Protein AF-0000000078010926 (afdb_homodimer)

Foldseek 3Di:
DPLPPPDQCQVVFDLVLVVVLLVCVVVVQQFFKFKKFKFFQAFPLLAFWWFWALVVVLLSNQLPHFQDDVNLVVNCVPDDVPRDPVSSVVSRVDGCLAKWKKAFFGLFIDGGQDGRIMIIGGPSNSSSCFSVSCVRTWQLRVLLRLLLLVDVVVDLQAAEEEEACVPFPDNVLSLSNQLSSVLSPHQEYCDVVNCVPAVGHHDDADDLVLLVVFQALVVLFQDQPPPVVPPPPVPDPPSPRNVQQWAAFPPHDDTDRLLVQLVVLLVVLCVVLVADPVQARRSNLSSQSNVCRVPVQEREFAQPSPHNSRYRLSSVRSNQVSSVVSVHHYDYYDYDDDDPQVVVCVNVVHDDRRYDYDHNCSSCVVSDNTSRMGMGIADTNRDGDWDDDPDPSPTHQHAAWWWKFFAAPVQATFEIEIEHPPDDDDDAQDKAWWFWDDDDRDIDIDHGNDMDTRMDIQDRSSDGDDDDRDRSVVSSVVSVVNVVRHDVQSRDSPNRDHGTYTYHPVSVVVSVVVVCVVCVVPPDPPPPDPDDPPDPPPDPPDDDPDDCPVCPDDDDDDDDD/DPLPPPDQCQVVFDLVLVVVLLVCVVVVQQFFKFKKFKFFLAFPLLAFWWFWALVVVLLSNQLPHFQDDVNLVVNCVPDDVPRDPVSSVVSRVDGCLAKWKKAFFGLFIDGGQDTRIMIIGGPSNSSSCFSVSCVRTWQLRVLLRLLLLVDVVVDLQAAEEEEACVPFPDNVLSLSNQLSSVLSPHQEYCDVVNCVPAVGHHDDADDLCLLVVFQALVVLFQPQPPPVVPPPPVPDPPSPRPVQQWAAQPPHDDTDRLLVQLVVLLVVLCVVLVADSVQARRSNLNSQSNVCRVPVQEREFAQPSPHNSRYRLSSVRSNQVSSVVSVHHYDYYDYDDDDPQVVCCVNVVHDDRRYDYDHNCSSCVVSDNTSRMGMGIADTNRDGDWDDDPDPSPTHQHAAWWWKFFAAPVQATFEIEIEHPPDDDDDAQDKAWWFWDDDDRDIDIDHGNDMDTRMDIQDRSSDGDDDDRDRSVVSSVVSVVNVVRHDVQSRDSPNRDHGTYTYHPVSVVVVVVVVCVVCVVPPDPPDPDPDDDPDPPPPCPDDPPDDCPVCPDDDDDDDDD

Solvent-accessible surface area (backbone atoms only — not comparable to full-atom values): 58410 Å² total; per-residue (Å²): 107,78,85,72,69,61,70,76,64,62,42,47,27,42,38,22,41,55,54,47,32,51,30,31,46,54,53,68,44,29,68,39,48,24,30,35,34,31,26,28,72,52,39,51,72,63,29,36,44,38,30,40,32,33,54,71,60,44,53,56,46,46,66,66,38,47,52,49,69,72,55,50,54,49,50,62,68,74,45,67,84,81,59,57,68,66,53,58,58,50,48,55,69,45,53,37,47,66,30,33,36,30,26,48,59,55,26,30,66,42,52,49,68,47,63,52,34,38,39,33,18,31,36,34,53,56,52,51,44,44,39,42,50,36,15,44,28,24,33,35,16,39,33,18,30,50,26,31,52,51,33,65,72,61,37,90,82,42,43,34,33,41,58,21,48,41,47,6,40,23,69,45,21,20,41,48,35,48,54,27,23,39,34,20,58,33,64,28,21,20,43,40,38,33,23,68,62,66,63,46,50,66,45,57,69,74,57,62,58,58,35,60,65,30,77,36,54,69,69,51,45,61,50,74,67,61,69,83,80,49,60,79,81,75,62,71,79,65,74,60,61,36,73,58,38,39,43,62,26,74,92,50,89,60,64,36,69,42,62,66,46,26,51,57,35,31,58,52,37,20,61,73,69,71,38,63,74,81,22,38,52,51,10,48,42,26,28,49,50,47,42,31,59,68,31,50,78,65,27,60,40,68,23,54,51,66,34,44,80,49,21,24,47,42,43,42,54,8,40,42,52,37,37,41,74,36,66,36,54,65,38,37,46,34,46,62,68,74,61,56,69,60,50,34,32,66,74,54,72,68,44,76,75,34,22,41,31,40,20,55,70,48,50,31,27,57,88,49,43,54,43,62,57,46,72,42,59,13,26,41,68,87,39,64,26,68,56,48,49,94,47,73,85,66,48,60,77,49,38,61,67,41,44,34,39,28,17,40,90,87,59,30,51,62,34,39,37,37,31,44,60,86,52,81,78,85,53,63,73,39,77,42,64,34,30,37,64,73,92,60,75,43,78,45,75,46,61,31,58,38,68,44,71,51,58,44,63,45,31,42,66,47,31,73,61,46,73,82,76,72,50,64,68,54,27,21,52,41,20,53,53,37,54,68,28,41,52,69,58,32,64,28,73,68,76,25,44,78,68,47,43,30,26,27,62,66,43,48,50,52,50,49,51,54,48,45,65,55,38,80,19,47,79,81,79,74,81,78,80,81,68,91,74,72,72,79,80,69,81,75,84,66,87,71,85,70,84,79,68,86,65,77,47,32,39,32,34,59,70,80,131,104,78,87,71,70,62,70,75,64,62,42,47,27,42,40,22,40,55,54,48,34,50,31,30,46,56,53,68,44,30,70,38,47,24,31,34,33,30,28,27,73,52,39,50,73,64,30,36,43,36,28,40,35,32,54,71,60,46,52,57,46,48,68,64,38,47,50,48,68,71,56,49,54,49,51,62,70,74,44,66,86,81,61,57,68,66,54,57,58,49,48,57,68,44,52,38,46,66,29,33,35,30,27,48,59,55,26,29,66,42,52,52,68,46,62,50,34,39,39,34,21,32,34,33,54,56,52,51,44,45,38,43,50,35,14,45,27,24,33,36,17,39,34,18,30,49,28,31,52,51,34,64,72,62,37,91,83,42,43,34,33,42,58,21,47,41,48,6,41,22,68,45,22,22,41,48,34,48,54,29,21,39,35,20,59,34,64,30,20,20,42,41,37,31,21,68,59,66,62,46,49,64,46,57,69,72,57,61,57,60,34,60,68,30,77,37,54,70,71,52,44,60,53,75,66,60,68,83,78,48,59,79,81,76,62,74,78,66,72,62,60,38,74,58,37,40,43,64,27,74,90,48,89,62,67,35,69,43,61,66,46,27,52,56,34,31,58,53,38,20,62,74,69,71,36,63,71,80,22,38,51,52,10,49,42,24,28,50,50,46,43,30,57,67,29,49,77,64,27,60,41,68,22,57,51,67,34,44,79,48,21,23,46,43,42,41,52,8,41,42,52,36,38,41,74,36,66,35,52,62,38,36,46,33,46,64,66,78,60,59,69,61,50,35,31,67,73,53,72,70,44,75,73,34,22,40,33,39,20,58,70,48,51,33,26,56,87,49,44,52,43,61,57,48,73,43,58,13,26,41,69,87,38,64,26,68,57,48,50,93,46,74,85,66,47,58,76,50,38,62,67,42,42,34,39,27,17,40,88,87,60,31,52,60,33,41,37,36,32,44,61,88,52,82,77,84,53,62,72,40,76,41,66,34,30,36,64,74,92,60,75,43,77,45,73,47,61,29,57,35,69,44,70,50,57,42,66,45,31,42,67,48,31,76,62,47,72,81,75,74,51,63,68,54,27,20,52,40,20,53,53,39,53,70,29,41,52,68,57,30,65,29,73,69,75,26,46,77,68,46,44,29,27,26,62,67,43,48,49,51,50,50,51,56,50,44,66,56,37,78,20,48,79,79,81,76,80,80,79,82,68,92,71,79,70,76,80,68,80,74,82,66,88,72,84,70,86,78,68,86,61,77,46,32,38,33,34,59,67,80,131

Organism: NCBI:txid55544

Nearest PDB structures (foldseek):
  4yub-assembly1_B  TM=8.612E-01  e=4.056E-52  Homo sapiens
  4yub-assembly1_A  TM=8.690E-01  e=8.404E-52  Homo sapiens
  4mzy-assembly1_A  TM=8.358E-01  e=1.459E-39  Enterococcus faecalis V583
  2i14-assembly1_E  TM=7.204E-01  e=2.400E-17  Pyrococcus furiosus
  7xgn-assembly1_B  TM=4.655E-01  e=1.080E-04  Streptomyces pyridomyceticus

Structure (mmCIF, N/CA/C/O backbone):
data_AF-0000000078010926-model_v1
#
loop_
_entity.id
_entity.type
_entity.pdbx_description
1 polymer 'Nicotinate phosphoribosyltransferase'
#
loop_
_atom_site.group_PDB
_atom_site.id
_atom_site.type_symbol
_atom_site.label_atom_id
_atom_site.label_alt_id
_atom_site.label_comp_id
_atom_site.label_asym_id
_atom_site.label_entity_id
_atom_site.label_seq_id
_atom_site.pdbx_PDB_ins_code
_atom_site.Cartn_x
_atom_site.Cartn_y
_atom_site.Cartn_z
_atom_site.occupancy
_atom_site.B_iso_or_equiv
_atom_site.auth_seq_id
_atom_site.auth_comp_id
_atom_site.auth_asym_id
_atom_site.auth_atom_id
_atom_site.pdbx_PDB_model_num
ATOM 1 N N . MET A 1 1 ? -13.664 10.781 -13.508 1 21.78 1 MET A N 1
ATOM 2 C CA . MET A 1 1 ? -12.344 10.43 -14 1 21.78 1 MET A CA 1
ATOM 3 C C . MET A 1 1 ? -12.438 9.438 -15.156 1 21.78 1 MET A C 1
ATOM 5 O O . MET A 1 1 ? -13.047 8.375 -15.016 1 21.78 1 MET A O 1
ATOM 9 N N . GLU A 1 2 ? -12.5 9.836 -16.297 1 25.89 2 GLU A N 1
ATOM 10 C CA . GLU A 1 2 ? -12.719 9.016 -17.484 1 25.89 2 GLU A CA 1
ATOM 11 C C . GLU A 1 2 ? -11.844 7.773 -17.469 1 25.89 2 GLU A C 1
ATOM 13 O O . GLU A 1 2 ? -10.68 7.832 -17.062 1 25.89 2 GLU A O 1
ATOM 18 N N . PRO A 1 3 ? -12.344 6.598 -17.469 1 32.88 3 PRO A N 1
ATOM 19 C CA . PRO A 1 3 ? -11.742 5.262 -17.484 1 32.88 3 PRO A CA 1
ATOM 20 C C . PRO A 1 3 ? -10.453 5.215 -18.312 1 32.88 3 PRO A C 1
ATOM 22 O O . PRO A 1 3 ? -9.742 4.203 -18.297 1 32.88 3 PRO A O 1
ATOM 25 N N . GLY A 1 4 ? -10.156 6.043 -19.297 1 31.2 4 GLY A N 1
ATOM 26 C CA . GLY A 1 4 ? -9.312 5.801 -20.453 1 31.2 4 GLY A CA 1
ATOM 27 C C . GLY A 1 4 ? -7.832 5.902 -20.141 1 31.2 4 GLY A C 1
ATOM 28 O O . GLY A 1 4 ? -7.004 5.332 -20.859 1 31.2 4 GLY A O 1
ATOM 29 N N . ARG A 1 5 ? -7.262 7.051 -19.609 1 35.97 5 ARG A N 1
ATOM 30 C CA . ARG A 1 5 ? -5.812 7.207 -19.688 1 35.97 5 ARG A CA 1
ATOM 31 C C . ARG A 1 5 ? -5.113 6.355 -18.641 1 35.97 5 ARG A C 1
ATOM 33 O O . ARG A 1 5 ? -4.07 6.742 -18.109 1 35.97 5 ARG A O 1
ATOM 40 N N . ARG A 1 6 ? -5.766 5.594 -17.875 1 43 6 ARG A N 1
ATOM 41 C CA . ARG A 1 6 ? -4.938 4.762 -17.016 1 43 6 ARG A CA 1
ATOM 42 C C . ARG A 1 6 ? -3.908 3.98 -17.828 1 43 6 ARG A C 1
ATOM 44 O O . ARG A 1 6 ? -4.258 3.293 -18.781 1 43 6 ARG A O 1
ATOM 51 N N . ASP A 1 7 ? -2.738 4.488 -17.719 1 55.94 7 ASP A N 1
ATOM 52 C CA . ASP A 1 7 ? -1.625 3.732 -18.281 1 55.94 7 ASP A CA 1
ATOM 53 C C . ASP A 1 7 ? -1.873 2.23 -18.172 1 55.94 7 ASP A C 1
ATOM 55 O O . ASP A 1 7 ? -2.539 1.765 -17.25 1 55.94 7 ASP A O 1
ATOM 59 N N . SER A 1 8 ? -1.838 1.6 -19.25 1 72.5 8 SER A N 1
ATOM 60 C CA . SER A 1 8 ? -2.119 0.183 -19.453 1 72.5 8 SER A CA 1
ATOM 61 C C . SER A 1 8 ? -1.523 -0.668 -18.344 1 72.5 8 SER A C 1
ATOM 63 O O . SER A 1 8 ? -0.361 -0.491 -17.969 1 72.5 8 SER A O 1
ATOM 65 N N . LEU A 1 9 ? -2.426 -1.208 -17.422 1 84.19 9 LEU A N 1
ATOM 66 C CA . LEU A 1 9 ? -2.023 -2.17 -16.391 1 84.19 9 LEU A CA 1
ATOM 67 C C . LEU A 1 9 ? -1.646 -3.506 -17.031 1 84.19 9 LEU A C 1
ATOM 69 O O . LEU A 1 9 ? -1.439 -4.496 -16.328 1 84.19 9 LEU A O 1
ATOM 73 N N . ALA A 1 10 ? -1.502 -3.471 -18.297 1 90.5 10 ALA A N 1
ATOM 74 C CA . ALA A 1 10 ? -1.324 -4.746 -18.984 1 90.5 10 ALA A CA 1
ATOM 75 C C . ALA A 1 10 ? -0.006 -5.406 -18.578 1 90.5 10 ALA A C 1
ATOM 77 O O . ALA A 1 10 ? 0.087 -6.633 -18.516 1 90.5 10 ALA A O 1
ATOM 78 N N . LEU A 1 11 ? 0.934 -4.551 -18.266 1 95.94 11 LEU A N 1
ATOM 79 C CA . LEU A 1 11 ? 2.238 -5.098 -17.906 1 95.94 11 LEU A CA 1
ATOM 80 C C . LEU A 1 11 ? 2.387 -5.211 -16.391 1 95.94 11 LEU A C 1
ATOM 82 O O . LEU A 1 11 ? 3.463 -5.547 -15.891 1 95.94 11 LEU A O 1
ATOM 86 N N . LEU A 1 12 ? 1.285 -4.836 -15.617 1 97.38 12 LEU A N 1
ATOM 87 C CA . LEU A 1 12 ? 1.294 -5.078 -14.18 1 97.38 12 LEU A CA 1
ATOM 88 C C . LEU A 1 12 ? 1.19 -6.57 -13.883 1 97.38 12 LEU A C 1
ATOM 90 O O . LEU A 1 12 ? 0.167 -7.039 -13.375 1 97.38 12 LEU A O 1
ATOM 94 N N . THR A 1 13 ? 2.209 -7.289 -14.203 1 97.56 13 THR A N 1
ATOM 95 C CA . THR A 1 13 ? 2.258 -8.742 -14.086 1 97.56 13 THR A CA 1
ATOM 96 C C . THR A 1 13 ? 3.682 -9.219 -13.812 1 97.56 13 THR A C 1
ATOM 98 O O . THR A 1 13 ? 4.613 -8.414 -13.781 1 97.56 13 THR A O 1
ATOM 101 N N . ASP A 1 14 ? 3.844 -10.453 -13.492 1 97.88 14 ASP A N 1
ATOM 102 C CA . ASP A 1 14 ? 5.16 -11.055 -13.305 1 97.88 14 ASP A CA 1
ATOM 103 C C . ASP A 1 14 ? 5.715 -11.586 -14.625 1 97.88 14 ASP A C 1
ATOM 105 O O . ASP A 1 14 ? 4.965 -12.109 -15.453 1 97.88 14 ASP A O 1
ATOM 109 N N . LEU A 1 15 ? 6.973 -11.516 -14.797 1 97.69 15 LEU A N 1
ATOM 110 C CA . LEU A 1 15 ? 7.594 -11.961 -16.047 1 97.69 15 LEU A CA 1
ATOM 111 C C . LEU A 1 15 ? 7.309 -13.438 -16.297 1 97.69 15 LEU A C 1
ATOM 113 O O . LEU A 1 15 ? 7.152 -13.859 -17.438 1 97.69 15 LEU A O 1
ATOM 117 N N . TYR A 1 16 ? 7.223 -14.227 -15.219 1 96.44 16 TYR A N 1
ATOM 118 C CA . TYR A 1 16 ? 7.004 -15.648 -15.422 1 96.44 16 TYR A CA 1
ATOM 119 C C . TYR A 1 16 ? 5.609 -15.914 -15.977 1 96.44 16 TYR A C 1
ATOM 121 O O . TYR A 1 16 ? 5.352 -16.984 -16.547 1 96.44 16 TYR A O 1
ATOM 129 N N . GLN A 1 17 ? 4.648 -14.992 -15.828 1 97.94 17 GLN A N 1
ATOM 130 C CA . GLN A 1 17 ? 3.365 -15.125 -16.516 1 97.94 17 GLN A CA 1
ATOM 131 C C . GLN A 1 17 ? 3.543 -15.086 -18.031 1 97.94 17 GLN A C 1
ATOM 133 O O . GLN A 1 17 ? 2.891 -15.836 -18.75 1 97.94 17 GLN A O 1
ATOM 138 N N . VAL A 1 18 ? 4.43 -14.258 -18.469 1 97.56 18 VAL A N 1
ATOM 139 C CA . VAL A 1 18 ? 4.672 -14.086 -19.891 1 97.56 18 VAL A CA 1
ATOM 140 C C . VAL A 1 18 ? 5.457 -15.289 -20.422 1 97.56 18 VAL A C 1
ATOM 142 O O . VAL A 1 18 ? 5.172 -15.781 -21.516 1 97.56 18 VAL A O 1
ATOM 145 N N . THR A 1 19 ? 6.449 -15.703 -19.703 1 96.88 19 THR A N 1
ATOM 146 C CA . THR A 1 19 ? 7.219 -16.859 -20.156 1 96.88 19 THR A CA 1
ATOM 147 C C . THR A 1 19 ? 6.344 -18.109 -20.203 1 96.88 19 THR A C 1
ATOM 149 O O . THR A 1 19 ? 6.461 -18.922 -21.125 1 96.88 19 THR A O 1
ATOM 152 N N . MET A 1 20 ? 5.488 -18.25 -19.219 1 97.44 20 MET A N 1
ATOM 153 C CA . MET A 1 20 ? 4.551 -19.375 -19.25 1 97.44 20 MET A CA 1
ATOM 154 C C . MET A 1 20 ? 3.602 -19.25 -20.438 1 97.44 20 MET A C 1
ATOM 156 O O . MET A 1 20 ? 3.271 -20.25 -21.078 1 97.44 20 MET A O 1
ATOM 160 N N . ALA A 1 21 ? 3.178 -18.047 -20.703 1 97.56 21 ALA A N 1
ATOM 161 C CA . ALA A 1 21 ? 2.34 -17.828 -21.875 1 97.56 21 ALA A CA 1
ATOM 162 C C . ALA A 1 21 ? 3.037 -18.312 -23.141 1 97.56 21 ALA A C 1
ATOM 164 O O . ALA A 1 21 ? 2.414 -18.953 -24 1 97.56 21 ALA A O 1
ATOM 165 N N . TYR A 1 22 ? 4.281 -17.984 -23.312 1 96.75 22 TYR A N 1
ATOM 166 C CA . TYR A 1 22 ? 5.051 -18.453 -24.453 1 96.75 22 TYR A CA 1
ATOM 167 C C . TYR A 1 22 ? 5.105 -19.984 -24.484 1 96.75 22 TYR A C 1
ATOM 169 O O . TYR A 1 22 ? 4.949 -20.594 -25.531 1 96.75 22 TYR A O 1
ATOM 177 N N . GLY A 1 23 ? 5.336 -20.578 -23.281 1 94.81 23 GLY A N 1
ATOM 178 C CA . GLY A 1 23 ? 5.336 -22.031 -23.188 1 94.81 23 GLY A CA 1
ATOM 179 C C . GLY A 1 23 ? 4.043 -22.656 -23.672 1 94.81 23 GLY A C 1
ATOM 180 O O . GLY A 1 23 ? 4.062 -23.609 -24.453 1 94.81 23 GLY A O 1
ATOM 181 N N . TYR A 1 24 ? 2.928 -22.109 -23.234 1 95.69 24 TYR A N 1
ATOM 182 C CA . TYR A 1 24 ? 1.626 -22.609 -23.672 1 95.69 24 TYR A CA 1
ATOM 183 C C . TYR A 1 24 ? 1.459 -22.453 -25.172 1 95.69 24 TYR A C 1
ATOM 185 O O . TYR A 1 24 ? 0.973 -23.375 -25.844 1 95.69 24 TYR A O 1
ATOM 193 N N . TRP A 1 25 ? 1.812 -21.312 -25.656 1 95.56 25 TRP A N 1
ATOM 194 C CA . TRP A 1 25 ? 1.668 -21 -27.078 1 95.56 25 TRP A CA 1
ATOM 195 C C . TRP A 1 25 ? 2.508 -21.953 -27.938 1 95.56 25 TRP A C 1
ATOM 197 O O . TRP A 1 25 ? 2.025 -22.5 -28.922 1 95.56 25 TRP A O 1
ATOM 207 N N . ARG A 1 26 ? 3.707 -22.125 -27.547 1 92.12 26 ARG A N 1
ATOM 208 C CA . ARG A 1 26 ? 4.621 -23 -28.281 1 92.12 26 ARG A CA 1
ATOM 209 C C . ARG A 1 26 ? 4.129 -24.438 -28.281 1 92.12 26 ARG A C 1
ATOM 211 O O . ARG A 1 26 ? 4.328 -25.172 -29.25 1 92.12 26 ARG A O 1
ATOM 218 N N . ALA A 1 27 ? 3.518 -24.828 -27.172 1 89.88 27 ALA A N 1
ATOM 219 C CA . ALA A 1 27 ? 3.002 -26.188 -27.047 1 89.88 27 ALA A CA 1
ATOM 220 C C . ALA A 1 27 ? 1.646 -26.328 -27.734 1 89.88 27 ALA A C 1
ATOM 222 O O . ALA A 1 27 ? 1.065 -27.422 -27.75 1 89.88 27 ALA A O 1
ATOM 223 N N . GLY A 1 28 ? 1.141 -25.25 -28.266 1 90.38 28 GLY A N 1
ATOM 224 C CA . GLY A 1 28 ? -0.152 -25.281 -28.938 1 90.38 28 GLY A CA 1
ATOM 225 C C . GLY A 1 28 ? -1.317 -25.391 -27.969 1 90.38 28 GLY A C 1
ATOM 226 O O . GLY A 1 28 ? -2.383 -25.891 -28.344 1 90.38 28 GLY A O 1
ATOM 227 N N . ARG A 1 29 ? -1.157 -25.031 -26.75 1 93.25 29 ARG A N 1
ATOM 228 C CA . ARG A 1 29 ? -2.172 -25.234 -25.719 1 93.25 29 ARG A CA 1
ATOM 229 C C . ARG A 1 29 ? -2.781 -23.906 -25.297 1 93.25 29 ARG A C 1
ATOM 231 O O . ARG A 1 29 ? -3.557 -23.859 -24.328 1 93.25 29 ARG A O 1
ATOM 238 N N . GLN A 1 30 ? -2.465 -22.812 -25.984 1 95.25 30 GLN A N 1
ATOM 239 C CA . GLN A 1 30 ? -2.793 -21.453 -25.531 1 95.25 30 GLN A CA 1
ATOM 240 C C . GLN A 1 30 ? -4.305 -21.25 -25.453 1 95.25 30 GLN A C 1
ATOM 242 O O . GLN A 1 30 ? -4.789 -20.469 -24.641 1 95.25 30 GLN A O 1
ATOM 247 N N . ARG A 1 31 ? -5.059 -22 -26.234 1 96.25 31 ARG A N 1
ATOM 248 C CA . ARG A 1 31 ? -6.488 -21.734 -26.312 1 96.25 31 ARG A CA 1
ATOM 249 C C . ARG A 1 31 ? -7.293 -22.781 -25.547 1 96.25 31 ARG A C 1
ATOM 251 O O . ARG A 1 31 ? -8.523 -22.781 -25.578 1 96.25 31 ARG A O 1
ATOM 258 N N . GLU A 1 32 ? -6.602 -23.719 -24.891 1 95.88 32 GLU A N 1
ATOM 259 C CA . GLU A 1 32 ? -7.328 -24.703 -24.094 1 95.88 32 GLU A CA 1
ATOM 260 C C . GLU A 1 32 ? -8.172 -24.016 -23.016 1 95.88 32 GLU A C 1
ATOM 262 O O . GLU A 1 32 ? -7.734 -23.047 -22.406 1 95.88 32 GLU A O 1
ATOM 267 N N . PRO A 1 33 ? -9.453 -24.469 -22.875 1 97.44 33 PRO A N 1
ATOM 268 C CA . PRO A 1 33 ? -10.281 -23.875 -21.812 1 97.44 33 PRO A CA 1
ATOM 269 C C . PRO A 1 33 ? -9.75 -24.156 -20.406 1 97.44 33 PRO A C 1
ATOM 271 O O . PRO A 1 33 ? -9.375 -25.297 -20.109 1 97.44 33 PRO A O 1
ATOM 274 N N . ALA A 1 34 ? -9.664 -23.172 -19.594 1 97.94 34 ALA A N 1
ATOM 275 C CA . ALA A 1 34 ? -9.148 -23.312 -18.219 1 97.94 34 ALA A CA 1
ATOM 276 C C . ALA A 1 34 ? -9.961 -22.469 -17.25 1 97.94 34 ALA A C 1
ATOM 278 O O . ALA A 1 34 ? -10.648 -21.516 -17.656 1 97.94 34 ALA A O 1
ATOM 279 N N . GLU A 1 35 ? -9.922 -22.875 -16.016 1 97.94 35 GLU A N 1
ATOM 280 C CA . GLU A 1 35 ? -10.602 -22.172 -14.938 1 97.94 35 GLU A CA 1
ATOM 281 C C . GLU A 1 35 ? -9.688 -21.984 -13.734 1 97.94 35 GLU A C 1
ATOM 283 O O . GLU A 1 35 ? -9.031 -22.922 -13.289 1 97.94 35 GLU A O 1
ATOM 288 N N . PHE A 1 36 ? -9.547 -20.75 -13.336 1 98.31 36 PHE A N 1
ATOM 289 C CA . PHE A 1 36 ? -8.828 -20.406 -12.117 1 98.31 36 PHE A CA 1
ATOM 290 C C . PHE A 1 36 ? -9.781 -19.828 -11.07 1 98.31 36 PHE A C 1
ATOM 292 O O . PHE A 1 36 ? -10.828 -19.297 -11.414 1 98.31 36 PHE A O 1
ATOM 299 N N . GLU A 1 37 ? -9.398 -19.969 -9.828 1 98.19 37 GLU A N 1
ATOM 300 C CA . GLU A 1 37 ? -10.141 -19.375 -8.719 1 98.19 37 GLU A CA 1
ATOM 301 C C . GLU A 1 37 ? -9.219 -18.531 -7.832 1 98.19 37 GLU A C 1
ATOM 303 O O . GLU A 1 37 ? -8.078 -18.906 -7.578 1 98.19 37 GLU A O 1
ATOM 308 N N . LEU A 1 38 ? -9.695 -17.359 -7.496 1 98.62 38 LEU A N 1
ATOM 309 C CA . LEU A 1 38 ? -9.031 -16.484 -6.543 1 98.62 38 LEU A CA 1
ATOM 310 C C . LEU A 1 38 ? -9.703 -16.547 -5.176 1 98.62 38 LEU A C 1
ATOM 312 O O . LEU A 1 38 ? -10.914 -16.344 -5.066 1 98.62 38 LEU A O 1
ATOM 316 N N . PHE A 1 39 ? -8.984 -16.891 -4.141 1 97.81 39 PHE A N 1
ATOM 317 C CA . PHE A 1 39 ? -9.523 -17.016 -2.787 1 97.81 39 PHE A CA 1
ATOM 318 C C . PHE A 1 39 ? -8.43 -16.781 -1.75 1 97.81 39 PHE A C 1
ATOM 320 O O . PHE A 1 39 ? -7.309 -16.406 -2.094 1 97.81 39 PHE A O 1
ATOM 327 N N . PHE A 1 40 ? -8.734 -16.75 -0.492 1 97.19 40 PHE A N 1
ATOM 328 C CA . PHE A 1 40 ? -7.777 -16.703 0.609 1 97.19 40 PHE A CA 1
ATOM 329 C C . PHE A 1 40 ? -7.977 -17.875 1.559 1 97.19 40 PHE A C 1
ATOM 331 O O . PHE A 1 40 ? -9.055 -18.469 1.595 1 97.19 40 PHE A O 1
ATOM 338 N N . ARG A 1 41 ? -7.02 -18.188 2.324 1 94.44 41 ARG A N 1
ATOM 339 C CA . ARG A 1 41 ? -7.023 -19.438 3.062 1 94.44 41 ARG A CA 1
ATOM 340 C C . ARG A 1 41 ? -7.453 -19.234 4.512 1 94.44 41 ARG A C 1
ATOM 342 O O . ARG A 1 41 ? -7.883 -20.172 5.184 1 94.44 41 ARG A O 1
ATOM 349 N N . ARG A 1 42 ? -7.23 -18.047 5.004 1 94.69 42 ARG A N 1
ATOM 350 C CA . ARG A 1 42 ? -7.598 -17.703 6.375 1 94.69 42 ARG A CA 1
ATOM 351 C C . ARG A 1 42 ? -8.219 -16.312 6.438 1 94.69 42 ARG A C 1
ATOM 353 O O . ARG A 1 42 ? -7.75 -15.383 5.766 1 94.69 42 ARG A O 1
ATOM 360 N N . CYS A 1 43 ? -9.25 -16.234 7.262 1 97 43 CYS A N 1
ATOM 361 C CA . CYS A 1 43 ? -9.836 -14.914 7.445 1 97 43 CYS A CA 1
ATOM 362 C C . CYS A 1 43 ? -8.828 -13.961 8.078 1 97 43 CYS A C 1
ATOM 364 O O . CYS A 1 43 ? -8.031 -14.359 8.922 1 97 43 CYS A O 1
ATOM 366 N N . PRO A 1 44 ? -8.859 -12.742 7.73 1 97.88 44 PRO A N 1
ATOM 367 C CA . PRO A 1 44 ? -7.848 -11.789 8.188 1 97.88 44 PRO A CA 1
ATOM 368 C C . PRO A 1 44 ? -8.086 -11.328 9.625 1 97.88 44 PRO A C 1
ATOM 370 O O . PRO A 1 44 ? -9.203 -11.414 10.133 1 97.88 44 PRO A O 1
ATOM 373 N N . PHE A 1 45 ? -6.996 -10.844 10.336 1 97.44 45 PHE A N 1
ATOM 374 C CA . PHE A 1 45 ? -7.008 -10.195 11.641 1 97.44 45 PHE A CA 1
ATOM 375 C C . PHE A 1 45 ? -7.492 -11.164 12.719 1 97.44 45 PHE A C 1
ATOM 377 O O . PHE A 1 45 ? -8.148 -10.758 13.672 1 97.44 45 PHE A O 1
ATOM 384 N N . ALA A 1 46 ? -7.242 -12.438 12.453 1 95.75 46 ALA A N 1
ATOM 385 C CA . ALA A 1 46 ? -7.754 -13.477 13.344 1 95.75 46 ALA A CA 1
ATOM 386 C C . ALA A 1 46 ? -9.266 -13.359 13.516 1 95.75 46 ALA A C 1
ATOM 388 O O . ALA A 1 46 ? -9.797 -13.617 14.602 1 95.75 46 ALA A O 1
ATOM 389 N N . GLY A 1 47 ? -9.883 -12.859 12.477 1 96.19 47 GLY A N 1
ATOM 390 C CA . GLY A 1 47 ? -11.328 -12.688 12.477 1 96.19 47 GLY A CA 1
ATOM 391 C C . GLY A 1 47 ? -12.062 -13.859 11.844 1 96.19 47 GLY A C 1
ATOM 392 O O . GLY A 1 47 ? -11.453 -14.875 11.516 1 96.19 47 GLY A O 1
ATOM 393 N N . GLY A 1 48 ? -13.391 -13.68 11.742 1 96.81 48 GLY A N 1
ATOM 394 C CA . GLY A 1 48 ? -14.211 -14.797 11.289 1 96.81 48 GLY A CA 1
ATOM 395 C C . GLY A 1 48 ? -14.75 -14.609 9.891 1 96.81 48 GLY A C 1
ATOM 396 O O . GLY A 1 48 ? -15.43 -15.492 9.352 1 96.81 48 GLY A O 1
ATOM 397 N N . PHE A 1 49 ? -14.445 -13.477 9.289 1 98 49 PHE A N 1
ATOM 398 C CA . PHE A 1 49 ? -14.977 -13.203 7.957 1 98 49 PHE A CA 1
ATOM 399 C C . PHE A 1 49 ? -14.094 -12.203 7.215 1 98 49 PHE A C 1
ATOM 401 O O . PHE A 1 49 ? -13.164 -11.648 7.793 1 98 49 PHE A O 1
ATOM 408 N N . ALA A 1 50 ? -14.359 -12.023 5.949 1 98.56 50 ALA A N 1
ATOM 409 C CA . ALA A 1 50 ? -13.875 -10.914 5.129 1 98.56 50 ALA A CA 1
ATOM 410 C C . ALA A 1 50 ? -15 -10.344 4.27 1 98.56 50 ALA A C 1
ATOM 412 O O . ALA A 1 50 ? -16.078 -10.945 4.16 1 98.56 50 ALA A O 1
ATOM 413 N N . LEU A 1 51 ? -14.82 -9.188 3.822 1 98.81 51 LEU A N 1
ATOM 414 C CA . LEU A 1 51 ? -15.695 -8.609 2.807 1 98.81 51 LEU A CA 1
ATOM 415 C C . LEU A 1 51 ? -15.023 -8.625 1.438 1 98.81 51 LEU A C 1
ATOM 417 O O . LEU A 1 51 ? -13.82 -8.375 1.328 1 98.81 51 LEU A O 1
ATOM 421 N N . SER A 1 52 ? -15.773 -8.969 0.416 1 98.62 52 SER A N 1
ATOM 422 C CA . SER A 1 52 ? -15.242 -9.008 -0.943 1 98.62 52 SER A CA 1
ATOM 423 C C . SER A 1 52 ? -15.195 -7.609 -1.553 1 98.62 52 SER A C 1
ATOM 425 O O . SER A 1 52 ? -16.188 -6.887 -1.551 1 98.62 52 SER A O 1
ATOM 427 N N . ALA A 1 53 ? -14.094 -7.219 -2.076 1 98.62 53 ALA A N 1
ATOM 428 C CA . ALA A 1 53 ? -13.914 -5.926 -2.729 1 98.62 53 ALA A CA 1
ATOM 429 C C . ALA A 1 53 ? -12.859 -6.008 -3.828 1 98.62 53 ALA A C 1
ATOM 431 O O . ALA A 1 53 ? -12.062 -6.945 -3.861 1 98.62 53 ALA A O 1
ATOM 432 N N . GLY A 1 54 ? -12.859 -5.016 -4.754 1 97.88 54 GLY A N 1
ATOM 433 C CA . GLY A 1 54 ? -11.914 -4.965 -5.855 1 97.88 54 GLY A CA 1
ATOM 434 C C . GLY A 1 54 ? -12.523 -5.375 -7.184 1 97.88 54 GLY A C 1
ATOM 435 O O . GLY A 1 54 ? -11.891 -5.238 -8.234 1 97.88 54 GLY A O 1
ATOM 436 N N . LEU A 1 55 ? -13.773 -5.836 -7.152 1 97.44 55 LEU A N 1
ATOM 437 C CA . LEU A 1 55 ? -14.422 -6.352 -8.352 1 97.44 55 LEU A CA 1
ATOM 438 C C . LEU A 1 55 ? -14.531 -5.27 -9.422 1 97.44 55 LEU A C 1
ATOM 440 O O . LEU A 1 55 ? -14.242 -5.512 -10.594 1 97.44 55 LEU A O 1
ATOM 444 N N . GLY A 1 56 ? -15.016 -4.074 -8.992 1 95.5 56 GLY A N 1
ATOM 445 C CA . GLY A 1 56 ? -15.141 -2.988 -9.953 1 95.5 56 GLY A CA 1
ATOM 446 C C . GLY A 1 56 ? -13.852 -2.705 -10.703 1 95.5 56 GLY A C 1
ATOM 447 O O . GLY A 1 56 ? -13.867 -2.506 -11.914 1 95.5 56 GLY A O 1
ATOM 448 N N . GLU A 1 57 ? -12.727 -2.66 -9.992 1 95.75 57 GLU A N 1
ATOM 449 C CA . GLU A 1 57 ? -11.43 -2.404 -10.609 1 95.75 57 GLU A CA 1
ATOM 450 C C . GLU A 1 57 ? -11.016 -3.557 -11.516 1 95.75 57 GLU A C 1
ATOM 452 O O . GLU A 1 57 ? -10.375 -3.342 -12.547 1 95.75 57 GLU A O 1
ATOM 457 N N . CYS A 1 58 ? -11.328 -4.789 -11.133 1 96.81 58 CYS A N 1
ATOM 458 C CA . CYS A 1 58 ? -11.039 -5.945 -11.977 1 96.81 58 CYS A CA 1
ATOM 459 C C . CYS A 1 58 ? -11.781 -5.848 -13.305 1 96.81 58 CYS A C 1
ATOM 461 O O . CYS A 1 58 ? -11.203 -6.09 -14.367 1 96.81 58 CYS A O 1
ATOM 463 N N . LEU A 1 59 ? -13.055 -5.508 -13.219 1 95.81 59 LEU A N 1
ATOM 464 C CA . LEU A 1 59 ? -13.867 -5.406 -14.43 1 95.81 59 LEU A CA 1
ATOM 465 C C . LEU A 1 59 ? -13.359 -4.297 -15.344 1 95.81 59 LEU A C 1
ATOM 467 O O . LEU A 1 59 ? -13.305 -4.465 -16.562 1 95.81 59 LEU A O 1
ATOM 471 N N . ALA A 1 60 ? -12.969 -3.156 -14.734 1 93.38 60 ALA A N 1
ATOM 472 C CA . ALA A 1 60 ? -12.398 -2.062 -15.508 1 93.38 60 ALA A CA 1
ATOM 473 C C . ALA A 1 60 ? -11.117 -2.498 -16.203 1 93.38 60 ALA A C 1
ATOM 475 O O . ALA A 1 60 ? -10.891 -2.166 -17.375 1 93.38 60 ALA A O 1
ATOM 476 N N . PHE A 1 61 ? -10.352 -3.197 -15.547 1 95.75 61 PHE A N 1
ATOM 477 C CA . PHE A 1 61 ? -9.109 -3.717 -16.094 1 95.75 61 PHE A CA 1
ATOM 478 C C . PHE A 1 61 ? -9.383 -4.656 -17.266 1 95.75 61 PHE A C 1
ATOM 480 O O . PHE A 1 61 ? -8.766 -4.531 -18.328 1 95.75 61 PHE A O 1
ATOM 487 N N . LEU A 1 62 ? -10.281 -5.598 -17.047 1 95.94 62 LEU A N 1
ATOM 488 C CA . LEU A 1 62 ? -10.586 -6.609 -18.062 1 95.94 62 LEU A CA 1
ATOM 489 C C . LEU A 1 62 ? -11.125 -5.961 -19.328 1 95.94 62 LEU A C 1
ATOM 491 O O . LEU A 1 62 ? -10.797 -6.391 -20.438 1 95.94 62 LEU A O 1
ATOM 495 N N . ARG A 1 63 ? -11.898 -4.934 -19.188 1 92.75 63 ARG A N 1
ATOM 496 C CA . ARG A 1 63 ? -12.469 -4.246 -20.328 1 92.75 63 ARG A CA 1
ATOM 497 C C . ARG A 1 63 ? -11.375 -3.627 -21.203 1 92.75 63 ARG A C 1
ATOM 499 O O . ARG A 1 63 ? -11.516 -3.551 -22.422 1 92.75 63 ARG A O 1
ATOM 506 N N . GLY A 1 64 ? -10.305 -3.248 -20.547 1 92.19 64 GLY A N 1
ATOM 507 C CA . GLY A 1 64 ? -9.242 -2.562 -21.266 1 92.19 64 GLY A CA 1
ATOM 508 C C . GLY A 1 64 ? -8.016 -3.428 -21.484 1 92.19 64 GLY A C 1
ATOM 509 O O . GLY A 1 64 ? -7 -2.955 -22 1 92.19 64 GLY A O 1
ATOM 510 N N . PHE A 1 65 ? -8.117 -4.684 -21.219 1 95.12 65 PHE A N 1
ATOM 511 C CA . PHE A 1 65 ? -6.93 -5.531 -21.25 1 95.12 65 PHE A CA 1
ATOM 512 C C . PHE A 1 65 ? -6.508 -5.816 -22.688 1 95.12 65 PHE A C 1
ATOM 514 O O . PHE A 1 65 ? -7.23 -6.473 -23.438 1 95.12 65 PHE A O 1
ATOM 521 N N . ARG A 1 66 ? -5.336 -5.332 -23.016 1 94.56 66 ARG A N 1
ATOM 522 C CA . ARG A 1 66 ? -4.672 -5.543 -24.312 1 94.56 66 ARG A CA 1
ATOM 523 C C . ARG A 1 66 ? -3.215 -5.102 -24.25 1 94.56 66 ARG A C 1
ATOM 525 O O . ARG A 1 66 ? -2.861 -4.211 -23.469 1 94.56 66 ARG A O 1
ATOM 532 N N . LEU A 1 67 ? -2.4 -5.793 -24.953 1 95.31 67 LEU A N 1
ATOM 533 C CA . LEU A 1 67 ? -1.007 -5.375 -25.078 1 95.31 67 LEU A CA 1
ATOM 534 C C . LEU A 1 67 ? -0.798 -4.539 -26.328 1 95.31 67 LEU A C 1
ATOM 536 O O . LEU A 1 67 ? -1.024 -5.016 -27.453 1 95.31 67 LEU A O 1
ATOM 540 N N . ARG A 1 68 ? -0.315 -3.346 -26.094 1 93.12 68 ARG A N 1
ATOM 541 C CA . ARG A 1 68 ? -0.06 -2.434 -27.219 1 93.12 68 ARG A CA 1
ATOM 542 C C . ARG A 1 68 ? 1.399 -2.5 -27.656 1 93.12 68 ARG A C 1
ATOM 544 O O . ARG A 1 68 ? 2.199 -3.225 -27.062 1 93.12 68 ARG A O 1
ATOM 551 N N . GLN A 1 69 ? 1.653 -1.775 -28.641 1 94.56 69 GLN A N 1
ATOM 552 C CA . GLN A 1 69 ? 2.945 -1.859 -29.328 1 94.56 69 GLN A CA 1
ATOM 553 C C . GLN A 1 69 ? 4.09 -1.572 -28.359 1 94.56 69 GLN A C 1
ATOM 555 O O . GLN A 1 69 ? 5.07 -2.316 -28.312 1 94.56 69 GLN A O 1
ATOM 560 N N . PRO A 1 70 ? 3.971 -0.533 -27.531 1 94.5 70 PRO A N 1
ATOM 561 C CA . PRO A 1 70 ? 5.082 -0.28 -26.609 1 94.5 70 PRO A CA 1
ATOM 562 C C . PRO A 1 70 ? 5.297 -1.418 -25.609 1 94.5 70 PRO A C 1
ATOM 564 O O . PRO A 1 70 ? 6.434 -1.7 -25.219 1 94.5 70 PRO A O 1
ATOM 567 N N . GLU A 1 71 ? 4.246 -1.965 -25.203 1 96 71 GLU A N 1
ATOM 568 C CA . GLU A 1 71 ? 4.355 -3.09 -24.281 1 96 71 GLU A CA 1
ATOM 569 C C . GLU A 1 71 ? 4.992 -4.301 -24.953 1 96 71 GLU A C 1
ATOM 571 O O . GLU A 1 71 ? 5.824 -4.984 -24.359 1 96 71 GLU A O 1
ATOM 576 N N . ILE A 1 72 ? 4.633 -4.586 -26.156 1 97.19 72 ILE A N 1
ATOM 577 C CA . ILE A 1 72 ? 5.18 -5.707 -26.922 1 97.19 72 ILE A CA 1
ATOM 578 C C . ILE A 1 72 ? 6.672 -5.484 -27.156 1 97.19 72 ILE A C 1
ATOM 580 O O . ILE A 1 72 ? 7.477 -6.41 -27.031 1 97.19 72 ILE A O 1
ATOM 584 N N . GLU A 1 73 ? 7 -4.27 -27.531 1 97.12 73 GLU A N 1
ATOM 585 C CA . GLU A 1 73 ? 8.406 -3.941 -27.766 1 97.12 73 GLU A CA 1
ATOM 586 C C . GLU A 1 73 ? 9.234 -4.164 -26.5 1 97.12 73 GLU A C 1
ATOM 588 O O . GLU A 1 73 ? 10.352 -4.676 -26.578 1 97.12 73 GLU A O 1
ATOM 593 N N . TYR A 1 74 ? 8.727 -3.791 -25.422 1 97.38 74 TYR A N 1
ATOM 594 C CA . TYR A 1 74 ? 9.453 -4.008 -24.188 1 97.38 74 TYR A CA 1
ATOM 595 C C . TYR A 1 74 ? 9.609 -5.496 -23.891 1 97.38 74 TYR A C 1
ATOM 597 O O . TYR A 1 74 ? 10.695 -5.949 -23.516 1 97.38 74 TYR A O 1
ATOM 605 N N . LEU A 1 75 ? 8.508 -6.258 -24.016 1 97.81 75 LEU A N 1
ATOM 606 C CA . LEU A 1 75 ? 8.578 -7.695 -23.781 1 97.81 75 LEU A CA 1
ATOM 607 C C . LEU A 1 75 ? 9.633 -8.336 -24.688 1 97.81 75 LEU A C 1
ATOM 609 O O . LEU A 1 75 ? 10.375 -9.219 -24.25 1 97.81 75 LEU A O 1
ATOM 613 N N . GLN A 1 76 ? 9.695 -7.895 -25.891 1 97.5 76 GLN A N 1
ATOM 614 C CA . GLN A 1 76 ? 10.688 -8.398 -26.828 1 97.5 76 GLN A CA 1
ATOM 615 C C . GLN A 1 76 ? 12.102 -8.102 -26.344 1 97.5 76 GLN A C 1
ATOM 617 O O . GLN A 1 76 ? 13.031 -8.883 -26.578 1 97.5 76 GLN A O 1
ATOM 622 N N . SER A 1 77 ? 12.242 -7.004 -25.656 1 97.38 77 SER A N 1
ATOM 623 C CA . SER A 1 77 ? 13.57 -6.574 -25.219 1 97.38 77 SER A CA 1
ATOM 624 C C . SER A 1 77 ? 14.031 -7.371 -24 1 97.38 77 SER A C 1
ATOM 626 O O . SER A 1 77 ? 15.234 -7.5 -23.766 1 97.38 77 SER A O 1
ATOM 628 N N . VAL A 1 78 ? 13.156 -7.918 -23.219 1 96.5 78 VAL A N 1
ATOM 629 C CA . VAL A 1 78 ? 13.57 -8.516 -21.953 1 96.5 78 VAL A CA 1
ATOM 630 C C . VAL A 1 78 ? 13.492 -10.039 -22.047 1 96.5 78 VAL A C 1
ATOM 632 O O . VAL A 1 78 ? 14.109 -10.75 -21.25 1 96.5 78 VAL A O 1
ATOM 635 N N . LEU A 1 79 ? 12.766 -10.57 -22.984 1 96.62 79 LEU A N 1
ATOM 636 C CA . LEU A 1 79 ? 12.711 -12.016 -23.188 1 96.62 79 LEU A CA 1
ATOM 637 C C . LEU A 1 79 ? 13.883 -12.484 -24.031 1 96.62 79 LEU A C 1
ATOM 639 O O . LEU A 1 79 ? 14.484 -11.695 -24.766 1 96.62 79 LEU A O 1
ATOM 643 N N . PRO A 1 80 ? 14.258 -13.758 -23.891 1 94.06 80 PRO A N 1
ATOM 644 C CA . PRO A 1 80 ? 15.359 -14.273 -24.703 1 94.06 80 PRO A CA 1
ATOM 645 C C . PRO A 1 80 ? 15.117 -14.094 -26.203 1 94.06 80 PRO A C 1
ATOM 647 O O . PRO A 1 80 ? 13.977 -14.18 -26.656 1 94.06 80 PRO A O 1
ATOM 650 N N . SER A 1 81 ? 16.172 -13.945 -26.938 1 92.94 81 SER A N 1
ATOM 651 C CA . SER A 1 81 ? 16.094 -13.727 -28.375 1 92.94 81 SER A CA 1
ATOM 652 C C . SER A 1 81 ? 15.539 -14.961 -29.094 1 92.94 81 SER A C 1
ATOM 654 O O . SER A 1 81 ? 15.109 -14.875 -30.234 1 92.94 81 SER A O 1
ATOM 656 N N . THR A 1 82 ? 15.539 -16.016 -28.406 1 91.12 82 THR A N 1
ATOM 657 C CA . THR A 1 82 ? 15.078 -17.266 -29 1 91.12 82 THR A CA 1
ATOM 658 C C . THR A 1 82 ? 13.555 -17.297 -29.062 1 91.12 82 THR A C 1
ATOM 660 O O . THR A 1 82 ? 12.977 -18.156 -29.734 1 91.12 82 THR A O 1
ATOM 663 N N . VAL A 1 83 ? 12.898 -16.406 -28.375 1 94.81 83 VAL A N 1
ATOM 664 C CA . VAL A 1 83 ? 11.438 -16.359 -28.422 1 94.81 83 VAL A CA 1
ATOM 665 C C . VAL A 1 83 ? 10.969 -15.984 -29.828 1 94.81 83 VAL A C 1
ATOM 667 O O . VAL A 1 83 ? 11.477 -15.023 -30.406 1 94.81 83 VAL A O 1
ATOM 670 N N . GLU A 1 84 ? 10.047 -16.734 -30.344 1 94.12 84 GLU A N 1
ATOM 671 C CA . GLU A 1 84 ? 9.617 -16.594 -31.734 1 94.12 84 GLU A CA 1
ATOM 672 C C . GLU A 1 84 ? 8.852 -15.297 -31.953 1 94.12 84 GLU A C 1
ATOM 674 O O . GLU A 1 84 ? 8.031 -14.906 -31.109 1 94.12 84 GLU A O 1
ATOM 679 N N . LYS A 1 85 ? 9.086 -14.664 -33.062 1 96.31 85 LYS A N 1
ATOM 680 C CA . LYS A 1 85 ? 8.406 -13.422 -33.406 1 96.31 85 LYS A CA 1
ATOM 681 C C . LYS A 1 85 ? 6.898 -13.625 -33.5 1 96.31 85 LYS A C 1
ATOM 683 O O . LYS A 1 85 ? 6.125 -12.727 -33.188 1 96.31 85 LYS A O 1
ATOM 688 N N . ALA A 1 86 ? 6.516 -14.797 -33.938 1 96 86 ALA A N 1
ATOM 689 C CA . ALA A 1 86 ? 5.098 -15.117 -34.094 1 96 86 ALA A CA 1
ATOM 690 C C . ALA A 1 86 ? 4.367 -15.062 -32.75 1 96 86 ALA A C 1
ATOM 692 O O . ALA A 1 86 ? 3.168 -14.789 -32.719 1 96 86 ALA A O 1
ATOM 693 N N . PHE A 1 87 ? 5.051 -15.344 -31.781 1 96.81 87 PHE A N 1
ATOM 694 C CA . PHE A 1 87 ? 4.453 -15.25 -30.453 1 96.81 87 PHE A CA 1
ATOM 695 C C . PHE A 1 87 ? 4.055 -13.812 -30.141 1 96.81 87 PHE A C 1
ATOM 697 O O . PHE A 1 87 ? 2.971 -13.57 -29.609 1 96.81 87 PHE A O 1
ATOM 704 N N . PHE A 1 88 ? 4.918 -12.898 -30.406 1 97.88 88 PHE A N 1
ATOM 705 C CA . PHE A 1 88 ? 4.625 -11.492 -30.156 1 97.88 88 PHE A CA 1
ATOM 706 C C . PHE A 1 88 ? 3.453 -11.016 -31.016 1 97.88 88 PHE A C 1
ATOM 708 O O . PHE A 1 88 ? 2.639 -10.211 -30.562 1 97.88 88 PHE A O 1
ATOM 715 N N . ASP A 1 89 ? 3.381 -11.508 -32.219 1 97.25 89 ASP A N 1
ATOM 716 C CA . ASP A 1 89 ? 2.219 -11.219 -33.062 1 97.25 89 ASP A CA 1
ATOM 717 C C . ASP A 1 89 ? 0.937 -11.75 -32.438 1 97.25 89 ASP A C 1
ATOM 719 O O . ASP A 1 89 ? -0.102 -11.086 -32.469 1 97.25 89 ASP A O 1
ATOM 723 N N . TYR A 1 90 ? 1.045 -12.93 -31.906 1 97.12 90 TYR A N 1
ATOM 724 C CA . TYR A 1 90 ? -0.105 -13.508 -31.234 1 97.12 90 TYR A CA 1
ATOM 725 C C . TYR A 1 90 ? -0.496 -12.688 -30.016 1 97.12 90 TYR A C 1
ATOM 727 O O . TYR A 1 90 ? -1.682 -12.445 -29.766 1 97.12 90 TYR A O 1
ATOM 735 N N . LEU A 1 91 ? 0.506 -12.281 -29.219 1 97.31 91 LEU A N 1
ATOM 736 C CA . LEU A 1 91 ? 0.254 -11.5 -28.016 1 97.31 91 LEU A CA 1
ATOM 737 C C . LEU A 1 91 ? -0.527 -10.234 -28.344 1 97.31 91 LEU A C 1
ATOM 739 O O . LEU A 1 91 ? -1.334 -9.766 -27.531 1 97.31 91 LEU A O 1
ATOM 743 N N . ARG A 1 92 ? -0.379 -9.695 -29.5 1 96.19 92 ARG A N 1
ATOM 744 C CA . ARG A 1 92 ? -1.079 -8.492 -29.938 1 96.19 92 ARG A CA 1
ATOM 745 C C . ARG A 1 92 ? -2.574 -8.75 -30.094 1 96.19 92 ARG A C 1
ATOM 747 O O . ARG A 1 92 ? -3.379 -7.82 -30.047 1 96.19 92 ARG A O 1
ATOM 754 N N . THR A 1 93 ? -2.871 -10 -30.25 1 96.25 93 THR A N 1
ATOM 755 C CA . THR A 1 93 ? -4.27 -10.344 -30.469 1 96.25 93 THR A CA 1
ATOM 756 C C . THR A 1 93 ? -4.949 -10.711 -29.156 1 96.25 93 THR A C 1
ATOM 758 O O . THR A 1 93 ? -6.172 -10.867 -29.094 1 96.25 93 THR A O 1
ATOM 761 N N . VAL A 1 94 ? -4.215 -10.875 -28.141 1 96.5 94 VAL A N 1
ATOM 762 C CA . VAL A 1 94 ? -4.715 -11.367 -26.859 1 96.5 94 VAL A CA 1
ATOM 763 C C . VAL A 1 94 ? -5.496 -10.266 -26.156 1 96.5 94 VAL A C 1
ATOM 765 O O . VAL A 1 94 ? -5.004 -9.141 -26.016 1 96.5 94 VAL A O 1
ATOM 768 N N . ASP A 1 95 ? -6.695 -10.57 -25.719 1 95.81 95 ASP A N 1
ATOM 769 C CA . ASP A 1 95 ? -7.547 -9.719 -24.891 1 95.81 95 ASP A CA 1
ATOM 770 C C . ASP A 1 95 ? -8.477 -10.547 -24.016 1 95.81 95 ASP A C 1
ATOM 772 O O . ASP A 1 95 ? -8.273 -11.758 -23.859 1 95.81 95 ASP A O 1
ATOM 776 N N . ALA A 1 96 ? -9.406 -9.891 -23.359 1 95.69 96 ALA A N 1
ATOM 777 C CA . ALA A 1 96 ? -10.258 -10.609 -22.422 1 95.69 96 ALA A CA 1
ATOM 778 C C . ALA A 1 96 ? -11.617 -10.922 -23.031 1 95.69 96 ALA A C 1
ATOM 780 O O . ALA A 1 96 ? -12.594 -11.141 -22.312 1 95.69 96 ALA A O 1
ATOM 781 N N . SER A 1 97 ? -11.734 -10.977 -24.328 1 95.56 97 SER A N 1
ATOM 782 C CA . SER A 1 97 ? -13.016 -11.133 -25.016 1 95.56 97 SER A CA 1
ATOM 783 C C . SER A 1 97 ? -13.609 -12.516 -24.766 1 95.56 97 SER A C 1
ATOM 785 O O . SER A 1 97 ? -14.82 -12.703 -24.891 1 95.56 97 SER A O 1
ATOM 787 N N . GLU A 1 98 ? -12.781 -13.492 -24.422 1 96.31 98 GLU A N 1
ATOM 788 C CA . GLU A 1 98 ? -13.273 -14.852 -24.219 1 96.31 98 GLU A CA 1
ATOM 789 C C . GLU A 1 98 ? -13.219 -15.242 -22.75 1 96.31 98 GLU A C 1
ATOM 791 O O . GLU A 1 98 ? -13.297 -16.422 -22.406 1 96.31 98 GLU A O 1
ATOM 796 N N . VAL A 1 99 ? -13.07 -14.242 -21.891 1 97.5 99 VAL A N 1
ATOM 797 C CA . VAL A 1 99 ? -12.945 -14.492 -20.469 1 97.5 99 VAL A CA 1
ATOM 798 C C . VAL A 1 99 ? -14.305 -14.305 -19.781 1 97.5 99 VAL A C 1
ATOM 800 O O . VAL A 1 99 ? -15.078 -13.422 -20.172 1 97.5 99 VAL A O 1
ATOM 803 N N . THR A 1 100 ? -14.641 -15.164 -18.906 1 97.31 100 THR A N 1
ATOM 804 C CA . THR A 1 100 ? -15.797 -15.031 -18.016 1 97.31 100 THR A CA 1
ATOM 805 C C . THR A 1 100 ? -15.359 -14.922 -16.562 1 97.31 100 THR A C 1
ATOM 807 O O . THR A 1 100 ? -14.539 -15.719 -16.094 1 97.31 100 THR A O 1
ATOM 810 N N . VAL A 1 101 ? -15.875 -13.906 -15.883 1 97.81 101 VAL A N 1
ATOM 811 C CA . VAL A 1 101 ? -15.57 -13.727 -14.469 1 97.81 101 VAL A CA 1
ATOM 812 C C . VAL A 1 101 ? -16.859 -13.742 -13.656 1 97.81 101 VAL A C 1
ATOM 814 O O . VAL A 1 101 ? -17.781 -12.969 -13.938 1 97.81 101 VAL A O 1
ATOM 817 N N . SER A 1 102 ? -16.922 -14.641 -12.734 1 97.19 102 SER A N 1
ATOM 818 C CA . SER A 1 102 ? -18 -14.695 -11.758 1 97.19 102 SER A CA 1
ATOM 819 C C . SER A 1 102 ? -17.5 -14.344 -10.359 1 97.19 102 SER A C 1
ATOM 821 O O . SER A 1 102 ? -16.359 -14.656 -10.008 1 97.19 102 SER A O 1
ATOM 823 N N . SER A 1 103 ? -18.344 -13.633 -9.633 1 97.19 103 SER A N 1
ATOM 824 C CA . SER A 1 103 ? -17.953 -13.164 -8.305 1 97.19 103 SER A CA 1
ATOM 825 C C . SER A 1 103 ? -19.172 -12.992 -7.395 1 97.19 103 SER A C 1
ATOM 827 O O . SER A 1 103 ? -20.297 -12.922 -7.875 1 97.19 103 SER A O 1
ATOM 829 N N . ALA A 1 104 ? -18.859 -13.094 -6.109 1 96 104 ALA A N 1
ATOM 830 C CA . ALA A 1 104 ? -19.844 -12.539 -5.195 1 96 104 ALA A CA 1
ATOM 831 C C . ALA A 1 104 ? -20.031 -11.039 -5.422 1 96 104 ALA A C 1
ATOM 833 O O . ALA A 1 104 ? -19.094 -10.352 -5.82 1 96 104 ALA A O 1
ATOM 834 N N . PRO A 1 105 ? -21.281 -10.562 -5.199 1 96.06 105 PRO A N 1
ATOM 835 C CA . PRO A 1 105 ? -21.422 -9.109 -5.293 1 96.06 105 PRO A CA 1
ATOM 836 C C . PRO A 1 105 ? -20.438 -8.359 -4.398 1 96.06 105 PRO A C 1
ATOM 838 O O . PRO A 1 105 ? -20.172 -8.781 -3.271 1 96.06 105 PRO A O 1
ATOM 841 N N . GLU A 1 106 ? -19.875 -7.332 -4.961 1 97.38 106 GLU A N 1
ATOM 842 C CA . GLU A 1 106 ? -18.922 -6.551 -4.176 1 97.38 106 GLU A CA 1
ATOM 843 C C . GLU A 1 106 ? -19.547 -6.066 -2.869 1 97.38 106 GLU A C 1
ATOM 845 O O . GLU A 1 106 ? -20.703 -5.629 -2.852 1 97.38 106 GLU A O 1
ATOM 850 N N . GLY A 1 107 ? -18.859 -6.188 -1.775 1 98.12 107 GLY A N 1
ATOM 851 C CA . GLY A 1 107 ? -19.359 -5.855 -0.455 1 98.12 107 GLY A CA 1
ATOM 852 C C . GLY A 1 107 ? -19.875 -7.066 0.304 1 98.12 107 GLY A C 1
ATOM 853 O O . GLY A 1 107 ? -20.141 -6.988 1.509 1 98.12 107 GLY A O 1
ATOM 854 N N . SER A 1 108 ? -19.938 -8.234 -0.291 1 98.44 108 SER A N 1
ATOM 855 C CA . SER A 1 108 ? -20.484 -9.438 0.332 1 98.44 108 SER A CA 1
ATOM 856 C C . SER A 1 108 ? -19.516 -10 1.371 1 98.44 108 SER A C 1
ATOM 858 O O . SER A 1 108 ? -18.297 -9.898 1.213 1 98.44 108 SER A O 1
ATOM 860 N N . ILE A 1 109 ? -20.125 -10.609 2.42 1 98.44 109 ILE A N 1
ATOM 861 C CA . ILE A 1 109 ? -19.328 -11.375 3.363 1 98.44 109 ILE A CA 1
ATOM 862 C C . ILE A 1 109 ? -18.812 -12.648 2.689 1 98.44 109 ILE A C 1
ATOM 864 O O . ILE A 1 109 ? -19.547 -13.297 1.935 1 98.44 109 ILE A O 1
ATOM 868 N N . VAL A 1 110 ? -17.562 -12.93 2.85 1 98.62 110 VAL A N 1
ATOM 869 C CA . VAL A 1 110 ? -16.938 -14.102 2.238 1 98.62 110 VAL A CA 1
ATOM 870 C C . VAL A 1 110 ? -16.047 -14.805 3.262 1 98.62 110 VAL A C 1
ATOM 872 O O . VAL A 1 110 ? -15.695 -14.227 4.293 1 98.62 110 VAL A O 1
ATOM 875 N N . PHE A 1 111 ? -15.68 -16.047 2.947 1 97.88 111 PHE A N 1
ATOM 876 C CA . PHE A 1 111 ? -15.008 -16.891 3.928 1 97.88 111 PHE A CA 1
ATOM 877 C C . PHE A 1 111 ? -13.82 -17.609 3.299 1 97.88 111 PHE A C 1
ATOM 879 O O . PHE A 1 111 ? -13.703 -17.672 2.074 1 97.88 111 PHE A O 1
ATOM 886 N N . ALA A 1 112 ? -12.93 -18.047 4.18 1 96.12 112 ALA A N 1
ATOM 887 C CA . ALA A 1 112 ? -11.719 -18.734 3.754 1 96.12 112 ALA A CA 1
ATOM 888 C C . ALA A 1 112 ? -12.047 -19.922 2.848 1 96.12 112 ALA A C 1
ATOM 890 O O . ALA A 1 112 ? -13.016 -20.641 3.084 1 96.12 112 ALA A O 1
ATOM 891 N N . THR A 1 113 ? -11.25 -20.062 1.753 1 94.81 113 THR A N 1
ATOM 892 C CA . THR A 1 113 ? -11.266 -21.203 0.843 1 94.81 113 THR A CA 1
ATOM 893 C C . THR A 1 113 ? -12.375 -21.047 -0.196 1 94.81 113 THR A C 1
ATOM 895 O O . THR A 1 113 ? -12.344 -21.703 -1.246 1 94.81 113 THR A O 1
ATOM 898 N N . VAL A 1 114 ? -13.414 -20.312 0.119 1 97.56 114 VAL A N 1
ATOM 899 C CA . VAL A 1 114 ? -14.477 -20.047 -0.847 1 97.56 114 VAL A CA 1
ATOM 900 C C . VAL A 1 114 ? -13.977 -19.062 -1.903 1 97.56 114 VAL A C 1
ATOM 902 O O . VAL A 1 114 ? -13.453 -17.984 -1.571 1 97.56 114 VAL A O 1
ATOM 905 N N . PRO A 1 115 ? -14.125 -19.344 -3.186 1 98 115 PRO A N 1
ATOM 906 C CA . PRO A 1 115 ? -13.617 -18.438 -4.215 1 98 115 PRO A CA 1
ATOM 907 C C . PRO A 1 115 ? -14.266 -17.062 -4.148 1 98 115 PRO A C 1
ATOM 909 O O . PRO A 1 115 ? -15.484 -16.938 -3.998 1 98 115 PRO A O 1
ATOM 912 N N . LEU A 1 116 ? -13.422 -16.047 -4.227 1 98.12 116 LEU A N 1
ATOM 913 C CA . LEU A 1 116 ? -13.906 -14.68 -4.41 1 98.12 116 LEU A CA 1
ATOM 914 C C . LEU A 1 116 ? -14.234 -14.414 -5.875 1 98.12 116 LEU A C 1
ATOM 916 O O . LEU A 1 116 ? -15.234 -13.758 -6.184 1 98.12 116 LEU A O 1
ATOM 920 N N . LEU A 1 117 ? -13.32 -14.891 -6.691 1 98.44 117 LEU A N 1
ATOM 921 C CA . LEU A 1 117 ? -13.477 -14.797 -8.141 1 98.44 117 LEU A CA 1
ATOM 922 C C . LEU A 1 117 ? -13.297 -16.172 -8.789 1 98.44 117 LEU A C 1
ATOM 924 O O . LEU A 1 117 ? -12.438 -16.953 -8.375 1 98.44 117 LEU A O 1
ATOM 928 N N . GLN A 1 118 ? -14.109 -16.422 -9.734 1 98.38 118 GLN A N 1
ATOM 929 C CA . GLN A 1 118 ? -13.945 -17.531 -10.68 1 98.38 118 GLN A CA 1
ATOM 930 C C . GLN A 1 118 ? -13.664 -17 -12.086 1 98.38 118 GLN A C 1
ATOM 932 O O . GLN A 1 118 ? -14.477 -16.266 -12.656 1 98.38 118 GLN A O 1
ATOM 937 N N . VAL A 1 119 ? -12.555 -17.375 -12.586 1 98.56 119 VAL A N 1
ATOM 938 C CA . VAL A 1 119 ? -12.086 -16.828 -13.859 1 98.56 119 VAL A CA 1
ATOM 939 C C . VAL A 1 119 ? -11.938 -17.953 -14.883 1 98.56 119 VAL A C 1
ATOM 941 O O . VAL A 1 119 ? -11.164 -18.891 -14.672 1 98.56 119 VAL A O 1
ATOM 944 N N . LYS A 1 120 ? -12.672 -17.906 -16 1 97.81 120 LYS A N 1
ATOM 945 C CA . LYS A 1 120 ? -12.672 -18.922 -17.047 1 97.81 120 LYS A CA 1
ATOM 946 C C . LYS A 1 120 ? -12.305 -18.328 -18.406 1 97.81 120 LYS A C 1
ATOM 948 O O . LYS A 1 120 ? -12.68 -17.188 -18.719 1 97.81 120 LYS A O 1
ATOM 953 N N . GLY A 1 121 ? -11.602 -19.062 -19.156 1 97.88 121 GLY A N 1
ATOM 954 C CA . GLY A 1 121 ? -11.219 -18.641 -20.5 1 97.88 121 GLY A CA 1
ATOM 955 C C . GLY A 1 121 ? -10.047 -19.422 -21.062 1 97.88 121 GLY A C 1
ATOM 956 O O . GLY A 1 121 ? -9.695 -20.484 -20.531 1 97.88 121 GLY A O 1
ATOM 957 N N . PRO A 1 122 ? -9.516 -18.922 -22.203 1 98 122 PRO A N 1
ATOM 958 C CA . PRO A 1 122 ? -8.328 -19.578 -22.75 1 98 122 PRO A CA 1
ATOM 959 C C . PRO A 1 122 ? -7.172 -19.625 -21.75 1 98 122 PRO A C 1
ATOM 961 O O . PRO A 1 122 ? -6.906 -18.641 -21.062 1 98 122 PRO A O 1
ATOM 964 N N . LEU A 1 123 ? -6.523 -20.766 -21.688 1 98.06 123 LEU A N 1
ATOM 965 C CA . LEU A 1 123 ? -5.504 -21.062 -20.688 1 98.06 123 LEU A CA 1
ATOM 966 C C . LEU A 1 123 ? -4.469 -19.938 -20.609 1 98.06 123 LEU A C 1
ATOM 968 O O . LEU A 1 123 ? -4.191 -19.422 -19.531 1 98.06 123 LEU A O 1
ATOM 972 N N . LEU A 1 124 ? -3.949 -19.547 -21.781 1 98.19 124 LEU A N 1
ATOM 973 C CA . LEU A 1 124 ? -2.914 -18.516 -21.828 1 98.19 124 LEU A CA 1
ATOM 974 C C . LEU A 1 124 ? -3.426 -17.203 -21.25 1 98.19 124 LEU A C 1
ATOM 976 O O . LEU A 1 124 ? -2.73 -16.547 -20.484 1 98.19 124 LEU A O 1
ATOM 980 N N . VAL A 1 125 ? -4.672 -16.812 -21.531 1 98.12 125 VAL A N 1
ATOM 981 C CA . VAL A 1 125 ? -5.223 -15.516 -21.156 1 98.12 125 VAL A CA 1
ATOM 982 C C . VAL A 1 125 ? -5.496 -15.492 -19.641 1 98.12 125 VAL A C 1
ATOM 984 O O . VAL A 1 125 ? -5.082 -14.562 -18.953 1 98.12 125 VAL A O 1
ATOM 987 N N . VAL A 1 126 ? -6.176 -16.5 -19.125 1 98.19 126 VAL A N 1
ATOM 988 C CA . VAL A 1 126 ? -6.562 -16.5 -17.719 1 98.19 126 VAL A CA 1
ATOM 989 C C . VAL A 1 126 ? -5.328 -16.688 -16.844 1 98.19 126 VAL A C 1
ATOM 991 O O . VAL A 1 126 ? -5.309 -16.25 -15.688 1 98.19 126 VAL A O 1
ATOM 994 N N . GLN A 1 127 ? -4.258 -17.297 -17.406 1 97.94 127 GLN A N 1
ATOM 995 C CA . GLN A 1 127 ? -2.977 -17.344 -16.703 1 97.94 127 GLN A CA 1
ATOM 996 C C . GLN A 1 127 ? -2.355 -15.961 -16.594 1 97.94 127 GLN A C 1
ATOM 998 O O . GLN A 1 127 ? -1.868 -15.578 -15.531 1 97.94 127 GLN A O 1
ATOM 1003 N N . LEU A 1 128 ? -2.396 -15.203 -17.641 1 97.94 128 LEU A N 1
ATOM 1004 C CA . LEU A 1 128 ? -1.788 -13.875 -17.719 1 97.94 128 LEU A CA 1
ATOM 1005 C C . LEU A 1 128 ? -2.449 -12.914 -16.75 1 97.94 128 LEU A C 1
ATOM 1007 O O . LEU A 1 128 ? -1.821 -11.953 -16.297 1 97.94 128 LEU A O 1
ATOM 1011 N N . LEU A 1 129 ? -3.682 -13.172 -16.375 1 98 129 LEU A N 1
ATOM 1012 C CA . LEU A 1 129 ? -4.477 -12.242 -15.57 1 98 129 LEU A CA 1
ATOM 1013 C C . LEU A 1 129 ? -4.188 -12.414 -14.086 1 98 129 LEU A C 1
ATOM 1015 O O . LEU A 1 129 ? -4.59 -11.578 -13.273 1 98 129 LEU A O 1
ATOM 1019 N N . GLU A 1 130 ? -3.469 -13.422 -13.656 1 98.31 130 GLU A N 1
ATOM 1020 C CA . GLU A 1 130 ? -3.309 -13.844 -12.266 1 98.31 130 GLU A CA 1
ATOM 1021 C C . GLU A 1 130 ? -2.824 -12.695 -11.391 1 98.31 130 GLU A C 1
ATOM 1023 O O . GLU A 1 130 ? -3.5 -12.305 -10.438 1 98.31 130 GLU A O 1
ATOM 1028 N N . THR A 1 131 ? -1.718 -12.141 -11.758 1 98.19 131 THR A N 1
ATOM 1029 C CA . THR A 1 131 ? -1.038 -11.195 -10.883 1 98.19 131 THR A CA 1
ATOM 1030 C C . THR A 1 131 ? -1.87 -9.93 -10.703 1 98.19 131 THR A C 1
ATOM 1032 O O . THR A 1 131 ? -2.008 -9.422 -9.586 1 98.19 131 THR A O 1
ATOM 1035 N N . THR A 1 132 ? -2.432 -9.398 -11.797 1 98.19 132 THR A N 1
ATOM 1036 C CA . THR A 1 132 ? -3.203 -8.164 -11.75 1 98.19 132 THR A CA 1
ATOM 1037 C C . THR A 1 132 ? -4.461 -8.344 -10.906 1 98.19 132 THR A C 1
ATOM 1039 O O . THR A 1 132 ? -4.781 -7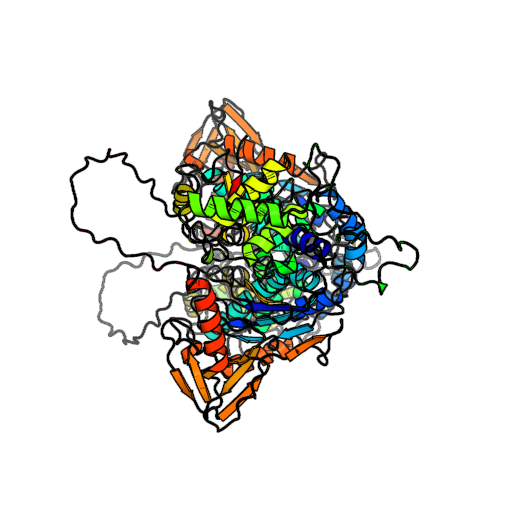.496 -10.07 1 98.19 132 THR A O 1
ATOM 1042 N N . LEU A 1 133 ? -5.172 -9.453 -11.133 1 98.62 133 LEU A N 1
ATOM 1043 C CA . LEU A 1 133 ? -6.395 -9.695 -10.375 1 98.62 133 LEU A CA 1
ATOM 1044 C C . LEU A 1 133 ? -6.09 -9.844 -8.883 1 98.62 133 LEU A C 1
ATOM 1046 O O . LEU A 1 133 ? -6.832 -9.336 -8.039 1 98.62 133 LEU A O 1
ATOM 1050 N N . LEU A 1 134 ? -5.012 -10.555 -8.602 1 98.75 134 LEU A N 1
ATOM 1051 C CA . LEU A 1 134 ? -4.602 -10.688 -7.203 1 98.75 134 LEU A CA 1
ATOM 1052 C C . LEU A 1 134 ? -4.297 -9.328 -6.586 1 98.75 134 LEU A C 1
ATOM 1054 O O . LEU A 1 134 ? -4.742 -9.031 -5.477 1 98.75 134 LEU A O 1
ATOM 1058 N N . CYS A 1 135 ? -3.547 -8.492 -7.266 1 98.38 135 CYS A N 1
ATOM 1059 C CA . CYS A 1 135 ? -3.146 -7.18 -6.766 1 98.38 135 CYS A CA 1
ATOM 1060 C C . CYS A 1 135 ? -4.363 -6.301 -6.508 1 98.38 135 CYS A C 1
ATOM 1062 O O . CYS A 1 135 ? -4.395 -5.551 -5.527 1 98.38 135 CYS A O 1
ATOM 1064 N N . LEU A 1 136 ? -5.387 -6.383 -7.363 1 98.31 136 LEU A N 1
ATOM 1065 C CA . LEU A 1 136 ? -6.555 -5.512 -7.301 1 98.31 136 LEU A CA 1
ATOM 1066 C C . LEU A 1 136 ? -7.516 -5.969 -6.207 1 98.31 136 LEU A C 1
ATOM 1068 O O . LEU A 1 136 ? -8.219 -5.148 -5.609 1 98.31 136 LEU A O 1
ATOM 1072 N N . VAL A 1 137 ? -7.539 -7.242 -5.84 1 98.69 137 VAL A N 1
ATOM 1073 C CA . VAL A 1 137 ? -8.539 -7.789 -4.926 1 98.69 137 VAL A CA 1
ATOM 1074 C C . VAL A 1 137 ? -7.945 -7.895 -3.521 1 98.69 137 VAL A C 1
ATOM 1076 O O . VAL A 1 137 ? -8.633 -7.645 -2.531 1 98.69 137 VAL A O 1
ATOM 1079 N N . ASN A 1 138 ? -6.648 -8.242 -3.422 1 98.62 138 ASN A N 1
ATOM 1080 C CA . ASN A 1 138 ? -6.008 -8.57 -2.152 1 98.62 138 ASN A CA 1
ATOM 1081 C C . ASN A 1 138 ? -6.145 -7.434 -1.145 1 98.62 138 ASN A C 1
ATOM 1083 O O . ASN A 1 138 ? -6.672 -7.629 -0.048 1 98.62 138 ASN A O 1
ATOM 1087 N N . TYR A 1 139 ? -5.695 -6.27 -1.51 1 98.75 139 TYR A N 1
ATOM 1088 C CA . TYR A 1 139 ? -5.711 -5.145 -0.583 1 98.75 139 TYR A CA 1
ATOM 1089 C C . TYR A 1 139 ? -7.125 -4.605 -0.404 1 98.75 139 TYR A C 1
ATOM 1091 O O . TYR A 1 139 ? -7.52 -4.23 0.704 1 98.75 139 TYR A O 1
ATOM 1099 N N . ALA A 1 140 ? -7.898 -4.469 -1.516 1 98.81 140 ALA A N 1
ATOM 1100 C CA . ALA A 1 140 ? -9.266 -3.951 -1.458 1 98.81 140 ALA A CA 1
ATOM 1101 C C . ALA A 1 140 ? -10.102 -4.723 -0.442 1 98.81 140 ALA A C 1
ATOM 1103 O O . ALA A 1 140 ? -10.75 -4.125 0.42 1 98.81 140 ALA A O 1
ATOM 1104 N N . SER A 1 141 ? -10.039 -6.043 -0.499 1 98.94 141 SER A N 1
ATOM 1105 C CA . SER A 1 141 ? -10.812 -6.887 0.408 1 98.94 141 SER A CA 1
ATOM 1106 C C . SER A 1 141 ? -10.273 -6.801 1.833 1 98.94 141 SER A C 1
ATOM 1108 O O . SER A 1 141 ? -11.047 -6.879 2.795 1 98.94 141 SER A O 1
ATOM 1110 N N . LEU A 1 142 ? -8.992 -6.648 1.964 1 98.88 142 LEU A N 1
ATOM 1111 C CA . LEU A 1 142 ? -8.375 -6.527 3.281 1 98.88 142 LEU A CA 1
ATOM 1112 C C . LEU A 1 142 ? -8.828 -5.25 3.98 1 98.88 142 LEU A C 1
ATOM 1114 O O . LEU A 1 142 ? -9.289 -5.293 5.125 1 98.88 142 LEU A O 1
ATOM 1118 N N . VAL A 1 143 ? -8.695 -4.109 3.301 1 98.81 143 VAL A N 1
ATOM 1119 C CA . VAL A 1 143 ? -8.914 -2.816 3.943 1 98.81 143 VAL A CA 1
ATOM 1120 C C . VAL A 1 143 ? -10.406 -2.604 4.184 1 98.81 143 VAL A C 1
ATOM 1122 O O . VAL A 1 143 ? -10.797 -1.993 5.18 1 98.81 143 VAL A O 1
ATOM 1125 N N . VAL A 1 144 ? -11.289 -3.051 3.258 1 98.88 144 VAL A N 1
ATOM 1126 C CA . VAL A 1 144 ? -12.727 -2.939 3.498 1 98.88 144 VAL A CA 1
ATOM 1127 C C . VAL A 1 144 ? -13.102 -3.744 4.742 1 98.88 144 VAL A C 1
ATOM 1129 O O . VAL A 1 144 ? -13.969 -3.328 5.516 1 98.88 144 VAL A O 1
ATOM 1132 N N . THR A 1 145 ? -12.508 -4.934 4.895 1 98.81 145 THR A N 1
ATOM 1133 C CA . THR A 1 145 ? -12.758 -5.766 6.066 1 98.81 145 THR A CA 1
ATOM 1134 C C . THR A 1 145 ? -12.281 -5.066 7.336 1 98.81 145 THR A C 1
ATOM 1136 O O . THR A 1 145 ? -12.977 -5.066 8.352 1 98.81 145 THR A O 1
ATOM 1139 N N . ASN A 1 146 ? -11.055 -4.496 7.27 1 98.75 146 ASN A N 1
ATOM 1140 C CA . ASN A 1 146 ? -10.539 -3.734 8.398 1 98.75 146 ASN A CA 1
ATOM 1141 C C . ASN A 1 146 ? -11.469 -2.582 8.773 1 98.75 146 ASN A C 1
ATOM 1143 O O . ASN A 1 146 ? -11.711 -2.332 9.953 1 98.75 146 ASN A O 1
ATOM 1147 N N . ALA A 1 147 ? -11.945 -1.899 7.797 1 98.81 147 ALA A N 1
ATOM 1148 C CA . ALA A 1 147 ? -12.875 -0.789 8.008 1 98.81 147 ALA A CA 1
ATOM 1149 C C . ALA A 1 147 ? -14.156 -1.266 8.68 1 98.81 147 ALA A C 1
ATOM 1151 O O . ALA A 1 147 ? -14.672 -0.616 9.594 1 98.81 147 ALA A O 1
ATOM 1152 N N . ALA A 1 148 ? -14.695 -2.359 8.188 1 98.5 148 ALA A N 1
ATOM 1153 C CA . ALA A 1 148 ? -15.906 -2.918 8.773 1 98.5 148 ALA A CA 1
ATOM 1154 C C . ALA A 1 148 ? -15.695 -3.275 10.242 1 98.5 148 ALA A C 1
ATOM 1156 O O . ALA A 1 148 ? -16.594 -3.105 11.07 1 98.5 148 ALA A O 1
ATOM 1157 N N . ARG A 1 149 ? -14.57 -3.801 10.578 1 97.56 149 ARG A N 1
ATOM 1158 C CA . ARG A 1 149 ? -14.242 -4.133 11.961 1 97.56 149 ARG A CA 1
ATOM 1159 C C . ARG A 1 149 ? -14.227 -2.879 12.836 1 97.56 149 ARG A C 1
ATOM 1161 O O . ARG A 1 149 ? -14.734 -2.889 13.961 1 97.56 149 ARG A O 1
ATOM 1168 N N . PHE A 1 150 ? -13.641 -1.795 12.344 1 97.88 150 PHE A N 1
ATOM 1169 C CA . PHE A 1 150 ? -13.656 -0.527 13.062 1 97.88 150 PHE A CA 1
ATOM 1170 C C . PHE A 1 150 ? -15.078 -0.036 13.273 1 97.88 150 PHE A C 1
ATOM 1172 O O . PHE A 1 150 ? -15.414 0.478 14.344 1 97.88 150 PHE A O 1
ATOM 1179 N N . ARG A 1 151 ? -15.883 -0.132 12.227 1 97.94 151 ARG A N 1
ATOM 1180 C CA . ARG A 1 151 ? -17.281 0.278 12.336 1 97.94 151 ARG A CA 1
ATOM 1181 C C . ARG A 1 151 ? -18.016 -0.525 13.406 1 97.94 151 ARG A C 1
ATOM 1183 O O . ARG A 1 151 ? -18.75 0.038 14.219 1 97.94 151 ARG A O 1
ATOM 1190 N N . MET A 1 152 ? -17.812 -1.814 13.398 1 95.62 152 MET A N 1
ATOM 1191 C CA . MET A 1 152 ? -18.453 -2.668 14.398 1 95.62 152 MET A CA 1
ATOM 1192 C C . MET A 1 152 ? -17.984 -2.291 15.805 1 95.62 152 MET A C 1
ATOM 1194 O O . MET A 1 152 ? -18.781 -2.283 16.75 1 95.62 152 MET A O 1
ATOM 1198 N N . LEU A 1 153 ? -16.75 -1.948 15.953 1 94.06 153 LEU A N 1
ATOM 1199 C CA . LEU A 1 153 ? -16.188 -1.556 17.234 1 94.06 153 LEU A CA 1
ATOM 1200 C C . LEU A 1 153 ? -16.75 -0.213 17.688 1 94.06 153 LEU A C 1
ATOM 1202 O O . LEU A 1 153 ? -17.062 -0.03 18.875 1 94.06 153 LEU A O 1
ATOM 1206 N N . ALA A 1 154 ? -16.875 0.719 16.766 1 94.06 154 ALA A N 1
ATOM 1207 C CA . ALA A 1 154 ? -17.312 2.078 17.078 1 94.06 154 ALA A CA 1
ATOM 1208 C C . ALA A 1 154 ? -18.812 2.129 17.328 1 94.06 154 ALA A C 1
ATOM 1210 O O . ALA A 1 154 ? -19.297 2.99 18.062 1 94.06 154 ALA A O 1
ATOM 1211 N N . GLY A 1 155 ? -19.547 1.174 16.719 1 93.69 155 GLY A N 1
ATOM 1212 C CA . GLY A 1 155 ? -21 1.211 16.781 1 93.69 155 GLY A CA 1
ATOM 1213 C C . GLY A 1 155 ? -21.625 2.062 15.695 1 93.69 155 GLY A C 1
ATOM 1214 O O . GLY A 1 155 ? -20.922 2.779 14.984 1 93.69 155 GLY A O 1
ATOM 1215 N N . PRO A 1 156 ? -22.922 1.985 15.539 1 92.12 156 PRO A N 1
ATOM 1216 C CA . PRO A 1 156 ? -23.625 2.656 14.438 1 92.12 156 PRO A CA 1
ATOM 1217 C C . PRO A 1 156 ? -23.781 4.16 14.672 1 92.12 156 PRO A C 1
ATOM 1219 O O . PRO A 1 156 ? -24.016 4.91 13.719 1 92.12 156 PRO A O 1
ATOM 1222 N N . ASP A 1 157 ? -23.609 4.633 15.859 1 92.38 157 ASP A N 1
ATOM 1223 C CA . ASP A 1 157 ? -23.953 6.012 16.203 1 92.38 157 ASP A CA 1
ATOM 1224 C C . ASP A 1 157 ? -22.75 6.934 16.031 1 92.38 157 ASP A C 1
ATOM 1226 O O . ASP A 1 157 ? -22.906 8.133 15.797 1 92.38 157 ASP A O 1
ATOM 1230 N N . LYS A 1 158 ? -21.547 6.418 16.156 1 94.56 158 LYS A N 1
ATOM 1231 C CA . LYS A 1 158 ? -20.359 7.242 16.016 1 94.56 158 LYS A CA 1
ATOM 1232 C C . LYS A 1 158 ? -20.016 7.465 14.539 1 94.56 158 LYS A C 1
ATOM 1234 O O . LYS A 1 158 ? -20.156 6.551 13.719 1 94.56 158 LYS A O 1
ATOM 1239 N N . LYS A 1 159 ? -19.594 8.656 14.25 1 96.31 159 LYS A N 1
ATOM 1240 C CA . LYS A 1 159 ? -19.125 8.93 12.891 1 96.31 159 LYS A CA 1
ATOM 1241 C C . LYS A 1 159 ? -17.641 8.57 12.742 1 96.31 159 LYS A C 1
ATOM 1243 O O . LYS A 1 159 ? -16.859 8.773 13.664 1 96.31 159 LYS A O 1
ATOM 1248 N N . LEU A 1 160 ? -17.328 7.996 11.602 1 97.75 160 LEU A N 1
ATOM 1249 C CA . LEU A 1 160 ? -15.961 7.582 11.32 1 97.75 160 LEU A CA 1
ATOM 1250 C C . LEU A 1 160 ? -15.391 8.352 10.133 1 97.75 160 LEU A C 1
ATOM 1252 O O . LEU A 1 160 ? -16.062 8.5 9.109 1 97.75 160 LEU A O 1
ATOM 1256 N N . LEU A 1 161 ? -14.18 8.875 10.289 1 97.81 161 LEU A N 1
ATOM 1257 C CA . LEU A 1 161 ? -13.469 9.625 9.266 1 97.81 161 LEU A CA 1
ATOM 1258 C C . LEU A 1 161 ? -12.141 8.961 8.922 1 97.81 161 LEU A C 1
ATOM 1260 O O . LEU A 1 161 ? -11.312 8.719 9.805 1 97.81 161 LEU A O 1
ATOM 1264 N N . GLU A 1 162 ? -11.953 8.586 7.617 1 98.25 162 GLU A N 1
ATOM 1265 C CA . GLU A 1 162 ? -10.68 8.039 7.16 1 98.25 162 GLU A CA 1
ATOM 1266 C C . GLU A 1 162 ? -9.656 9.141 6.934 1 98.25 162 GLU A C 1
ATOM 1268 O O . GLU A 1 162 ? -9.898 10.078 6.164 1 98.25 162 GLU A O 1
ATOM 1273 N N . LEU A 1 163 ? -8.438 9.062 7.543 1 97 163 LEU A N 1
ATOM 1274 C CA . LEU A 1 163 ? -7.395 10.086 7.508 1 97 163 LEU A CA 1
ATOM 1275 C C . LEU A 1 163 ? -6.039 9.469 7.18 1 97 163 LEU A C 1
ATOM 1277 O O . LEU A 1 163 ? -5 9.992 7.582 1 97 163 LEU A O 1
ATOM 1281 N N . GLY A 1 164 ? -5.973 8.383 6.426 1 97.31 164 GLY A N 1
ATOM 1282 C CA . GLY A 1 164 ? -4.754 7.594 6.375 1 97.31 164 GLY A CA 1
ATOM 1283 C C . GLY A 1 164 ? -3.918 7.855 5.137 1 97.31 164 GLY A C 1
ATOM 1284 O O . GLY A 1 164 ? -2.877 7.227 4.941 1 97.31 164 GLY A O 1
ATOM 1285 N N . LEU A 1 165 ? -4.199 8.812 4.266 1 97.75 165 LEU A N 1
ATOM 1286 C CA . LEU A 1 165 ? -3.547 9.008 2.975 1 97.75 165 LEU A CA 1
ATOM 1287 C C . LEU A 1 165 ? -2.045 9.195 3.146 1 97.75 165 LEU A C 1
ATOM 1289 O O . LEU A 1 165 ? -1.25 8.617 2.402 1 97.75 165 LEU A O 1
ATOM 1293 N N . ARG A 1 166 ? -1.593 9.938 4.102 1 96.25 166 ARG A N 1
ATOM 1294 C CA . ARG A 1 166 ? -0.202 10.344 4.27 1 96.25 166 ARG A CA 1
ATOM 1295 C C . ARG A 1 166 ? 0.682 9.156 4.617 1 96.25 166 ARG A C 1
ATOM 1297 O O . ARG A 1 166 ? 1.901 9.211 4.449 1 96.25 166 ARG A O 1
ATOM 1304 N N . ARG A 1 167 ? 0.064 8.078 5.129 1 96.94 167 ARG A N 1
ATOM 1305 C CA . ARG A 1 167 ? 0.853 6.938 5.578 1 96.94 167 ARG A CA 1
ATOM 1306 C C . ARG A 1 167 ? 0.589 5.711 4.707 1 96.94 167 ARG A C 1
ATOM 1308 O O . ARG A 1 167 ? 1.131 4.633 4.965 1 96.94 167 ARG A O 1
ATOM 1315 N N . ALA A 1 168 ? -0.234 5.875 3.705 1 98.06 168 ALA A N 1
ATOM 1316 C CA . ALA A 1 168 ? -0.585 4.762 2.828 1 98.06 168 ALA A CA 1
ATOM 1317 C C . ALA A 1 168 ? 0.635 4.266 2.059 1 98.06 168 ALA A C 1
ATOM 1319 O O . ALA A 1 168 ? 1.628 4.984 1.925 1 98.06 168 ALA A O 1
ATOM 1320 N N . GLN A 1 169 ? 0.619 3.029 1.652 1 97.94 169 GLN A N 1
ATOM 1321 C CA . GLN A 1 169 ? 1.692 2.494 0.82 1 97.94 169 GLN A CA 1
ATOM 1322 C C . GLN A 1 169 ? 1.486 2.861 -0.646 1 97.94 169 GLN A C 1
ATOM 1324 O O . GLN A 1 169 ? 1.094 2.016 -1.454 1 97.94 169 GLN A O 1
ATOM 1329 N N . GLY A 1 170 ? 1.768 4.184 -0.931 1 96 170 GLY A N 1
ATOM 1330 C CA . GLY A 1 170 ? 1.656 4.719 -2.277 1 96 170 GLY A CA 1
ATOM 1331 C C . GLY A 1 170 ? 0.325 5.398 -2.541 1 96 170 GLY A C 1
ATOM 1332 O O . GLY A 1 170 ? -0.639 5.195 -1.8 1 96 170 GLY A O 1
ATOM 1333 N N . PRO A 1 171 ? 0.25 6.152 -3.625 1 96.81 171 PRO A N 1
ATOM 1334 C CA . PRO A 1 171 ? -0.951 6.922 -3.965 1 96.81 171 PRO A CA 1
ATOM 1335 C C . PRO A 1 171 ? -2.168 6.031 -4.211 1 96.81 171 PRO A C 1
ATOM 1337 O O . PRO A 1 171 ? -3.262 6.328 -3.723 1 96.81 171 PRO A O 1
ATOM 1340 N N . ASP A 1 172 ? -1.968 4.914 -4.93 1 96.81 172 ASP A N 1
ATOM 1341 C CA . ASP A 1 172 ? -3.1 4.031 -5.195 1 96.81 172 ASP A CA 1
ATOM 1342 C C . ASP A 1 172 ? -3.578 3.352 -3.912 1 96.81 172 ASP A C 1
ATOM 1344 O O . ASP A 1 172 ? -4.777 3.143 -3.727 1 96.81 172 ASP A O 1
ATOM 1348 N N . GLY A 1 173 ? -2.596 2.953 -3.086 1 97.19 173 GLY A N 1
ATOM 1349 C CA . GLY A 1 173 ? -2.984 2.422 -1.79 1 97.19 173 GLY A CA 1
ATOM 1350 C C . GLY A 1 173 ? -3.844 3.379 -0.986 1 97.19 173 GLY A C 1
ATOM 1351 O O . GLY A 1 173 ? -4.824 2.967 -0.362 1 97.19 173 GLY A O 1
ATOM 1352 N N . GLY A 1 174 ? -3.49 4.652 -1.031 1 98.12 174 GLY A N 1
ATOM 1353 C CA . GLY A 1 174 ? -4.246 5.672 -0.323 1 98.12 174 GLY A CA 1
ATOM 1354 C C . GLY A 1 174 ? -5.645 5.871 -0.874 1 98.12 174 GLY A C 1
ATOM 1355 O O . GLY A 1 174 ? -6.617 5.887 -0.118 1 98.12 174 GLY A O 1
ATOM 1356 N N . VAL A 1 175 ? -5.785 5.98 -2.189 1 97.94 175 VAL A N 1
ATOM 1357 C CA . VAL A 1 175 ? -7.074 6.199 -2.838 1 97.94 175 VAL A CA 1
ATOM 1358 C C . VAL A 1 175 ? -7.957 4.969 -2.656 1 97.94 175 VAL A C 1
ATOM 1360 O O . VAL A 1 175 ? -9.156 5.09 -2.389 1 97.94 175 VAL A O 1
ATOM 1363 N N . SER A 1 176 ? -7.34 3.758 -2.742 1 98.06 176 SER A N 1
ATOM 1364 C CA . SER A 1 176 ? -8.078 2.518 -2.516 1 98.06 176 SER A CA 1
ATOM 1365 C C . SER A 1 176 ? -8.602 2.436 -1.086 1 98.06 176 SER A C 1
ATOM 1367 O O . SER A 1 176 ? -9.742 2.043 -0.858 1 98.06 176 SER A O 1
ATOM 1369 N N . ALA A 1 177 ? -7.742 2.811 -0.163 1 98.56 177 ALA A N 1
ATOM 1370 C CA . ALA A 1 177 ? -8.164 2.783 1.235 1 98.56 177 ALA A CA 1
ATOM 1371 C C . ALA A 1 177 ? -9.367 3.689 1.463 1 98.56 177 ALA A C 1
ATOM 1373 O O . ALA A 1 177 ? -10.297 3.33 2.193 1 98.56 177 ALA A O 1
ATOM 1374 N N . SER A 1 178 ? -9.336 4.859 0.884 1 98.62 178 SER A N 1
ATOM 1375 C CA . SER A 1 178 ? -10.445 5.797 1.027 1 98.62 178 SER A CA 1
ATOM 1376 C C . SER A 1 178 ? -11.727 5.227 0.439 1 98.62 178 SER A C 1
ATOM 1378 O O . SER A 1 178 ? -12.789 5.281 1.071 1 98.62 178 SER A O 1
ATOM 1380 N N . LYS A 1 179 ? -11.648 4.652 -0.731 1 98.62 179 LYS A N 1
ATOM 1381 C CA . LYS A 1 179 ? -12.797 4.066 -1.419 1 98.62 179 LYS A CA 1
ATOM 1382 C C . LYS A 1 179 ? -13.398 2.918 -0.612 1 98.62 179 LYS A C 1
ATOM 1384 O O . LYS A 1 179 ? -14.594 2.908 -0.333 1 98.62 179 LYS A O 1
ATOM 1389 N N . TYR A 1 180 ? -12.578 2.035 -0.204 1 98.81 180 TYR A N 1
ATOM 1390 C CA . TYR A 1 180 ? -13.078 0.783 0.356 1 98.81 180 TYR A CA 1
ATOM 1391 C C . TYR A 1 180 ? -13.406 0.941 1.836 1 98.81 180 TYR A C 1
ATOM 1393 O O . TYR A 1 180 ? -14.25 0.215 2.371 1 98.81 180 TYR A O 1
ATOM 1401 N N . SER A 1 181 ? -12.742 1.91 2.539 1 98.75 181 SER A N 1
ATOM 1402 C CA . SER A 1 181 ? -13.164 2.17 3.91 1 98.75 181 SER A CA 1
ATOM 1403 C C . SER A 1 181 ? -14.586 2.713 3.953 1 98.75 181 SER A C 1
ATOM 1405 O O . SER A 1 181 ? -15.336 2.43 4.891 1 98.75 181 SER A O 1
ATOM 1407 N N . TYR A 1 182 ? -14.961 3.518 2.936 1 98.81 182 TYR A N 1
ATOM 1408 C CA . TYR A 1 182 ? -16.344 3.982 2.832 1 98.81 182 TYR A CA 1
ATOM 1409 C C . TYR A 1 182 ? -17.297 2.807 2.713 1 98.81 182 TYR A C 1
ATOM 1411 O O . TYR A 1 182 ? -18.312 2.754 3.41 1 98.81 182 TYR A O 1
ATOM 1419 N N . ILE A 1 183 ? -16.984 1.857 1.882 1 98.75 183 ILE A N 1
ATOM 1420 C CA . ILE A 1 183 ? -17.797 0.656 1.706 1 98.75 183 ILE A CA 1
ATOM 1421 C C . ILE A 1 183 ? -17.859 -0.114 3.023 1 98.75 183 ILE A C 1
ATOM 1423 O O . ILE A 1 183 ? -18.906 -0.67 3.365 1 98.75 183 ILE A O 1
ATOM 1427 N N . GLY A 1 184 ? -16.781 -0.116 3.76 1 98.62 184 GLY A N 1
ATOM 1428 C CA . GLY A 1 184 ? -16.688 -0.849 5.016 1 98.62 184 GLY A CA 1
ATOM 1429 C C . GLY A 1 184 ? -17.438 -0.17 6.152 1 98.62 184 GLY A C 1
ATOM 1430 O O . GLY A 1 184 ? -17.484 -0.694 7.266 1 98.62 184 GLY A O 1
ATOM 1431 N N . GLY A 1 185 ? -17.938 1.052 5.922 1 98.56 185 GLY A N 1
ATOM 1432 C CA . GLY A 1 185 ? -18.797 1.635 6.941 1 98.56 185 GLY A CA 1
ATOM 1433 C C . GLY A 1 185 ? -18.344 3.014 7.383 1 98.56 185 GLY A C 1
ATOM 1434 O O . GLY A 1 185 ? -19.016 3.662 8.188 1 98.56 185 GLY A O 1
ATOM 1435 N N . PHE A 1 186 ? -17.234 3.508 6.938 1 98.69 186 PHE A N 1
ATOM 1436 C CA . PHE A 1 186 ? -16.797 4.859 7.281 1 98.69 186 PHE A CA 1
ATOM 1437 C C . PHE A 1 186 ? -17.719 5.898 6.641 1 98.69 186 PHE A C 1
ATOM 1439 O O . PHE A 1 186 ? -18.344 5.633 5.609 1 98.69 186 PHE A O 1
ATOM 1446 N N . ASP A 1 187 ? -17.766 7.031 7.234 1 98.31 187 ASP A N 1
ATOM 1447 C CA . ASP A 1 187 ? -18.703 8.062 6.793 1 98.31 187 ASP A CA 1
ATOM 1448 C C . ASP A 1 187 ? -18.047 9.023 5.812 1 98.31 187 ASP A C 1
ATOM 1450 O O . ASP A 1 187 ? -18.672 9.484 4.863 1 98.31 187 ASP A O 1
ATOM 1454 N N . TRP A 1 188 ? -16.797 9.352 6.113 1 98.19 188 TRP A N 1
ATOM 1455 C CA . TRP A 1 188 ? -16.109 10.359 5.312 1 98.19 188 TRP A CA 1
ATOM 1456 C C . TRP A 1 188 ? -14.633 10.008 5.137 1 98.19 188 TRP A C 1
ATOM 1458 O O . TRP A 1 188 ? -14.102 9.141 5.844 1 98.19 188 TRP A O 1
ATOM 1468 N N . THR A 1 189 ? -14.016 10.57 4.172 1 98.5 189 THR A N 1
ATOM 1469 C CA . THR A 1 189 ? -12.57 10.586 3.998 1 98.5 189 THR A CA 1
ATOM 1470 C C . THR A 1 189 ? -12.055 12.016 3.904 1 98.5 189 THR A C 1
ATOM 1472 O O . THR A 1 189 ? -12.797 12.93 3.533 1 98.5 189 THR A O 1
ATOM 1475 N N . SER A 1 190 ? -10.812 12.234 4.301 1 98 190 SER A N 1
ATOM 1476 C CA . SER A 1 190 ? -10.195 13.531 4.059 1 98 190 SER A CA 1
ATOM 1477 C C . SER A 1 190 ? -9.586 13.609 2.66 1 98 190 SER A C 1
ATOM 1479 O O . SER A 1 190 ? -9.227 14.688 2.189 1 98 190 SER A O 1
ATOM 1481 N N . ASN A 1 191 ? -9.477 12.516 1.94 1 98.38 191 ASN A N 1
ATOM 1482 C CA . ASN A 1 191 ? -8.82 12.391 0.646 1 98.38 191 ASN A CA 1
ATOM 1483 C C . ASN A 1 191 ? -9.648 13.016 -0.47 1 98.38 191 ASN A C 1
ATOM 1485 O O . ASN A 1 191 ? -10.625 12.414 -0.936 1 98.38 191 ASN A O 1
ATOM 1489 N N . VAL A 1 192 ? -9.195 14.125 -1.015 1 98.25 192 VAL A N 1
ATOM 1490 C CA . VAL A 1 192 ? -9.953 14.898 -1.993 1 98.25 192 VAL A CA 1
ATOM 1491 C C . VAL A 1 192 ? -10.016 14.133 -3.314 1 98.25 192 VAL A C 1
ATOM 1493 O O . VAL A 1 192 ? -11.055 14.125 -3.982 1 98.25 192 VAL A 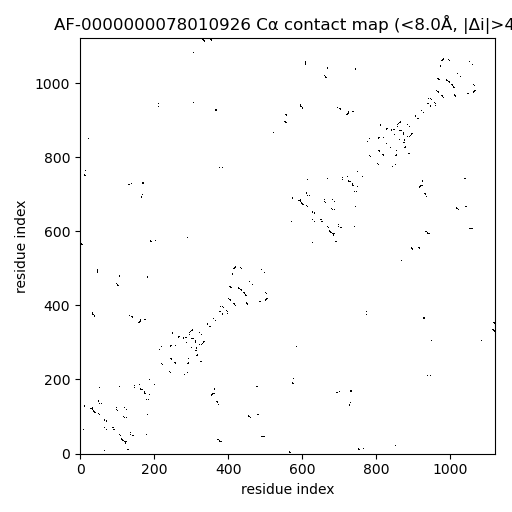O 1
ATOM 1496 N N . LEU A 1 193 ? -8.953 13.477 -3.684 1 97.81 193 LEU A N 1
ATOM 1497 C CA . LEU A 1 193 ? -8.922 12.734 -4.941 1 97.81 193 LEU A CA 1
ATOM 1498 C C . LEU A 1 193 ? -9.922 11.586 -4.926 1 97.81 193 LEU A C 1
ATOM 1500 O O . LEU A 1 193 ? -10.586 11.328 -5.93 1 97.81 193 LEU A O 1
ATOM 1504 N N . ALA A 1 194 ? -9.992 10.867 -3.834 1 97.69 194 ALA A N 1
ATOM 1505 C CA . ALA A 1 194 ? -10.961 9.781 -3.713 1 97.69 194 ALA A CA 1
ATOM 1506 C C . ALA A 1 194 ? -12.391 10.297 -3.855 1 97.69 194 ALA A C 1
ATOM 1508 O O . ALA A 1 194 ? -13.242 9.625 -4.438 1 97.69 194 ALA A O 1
ATOM 1509 N N . GLY A 1 195 ? -12.633 11.492 -3.25 1 97.88 195 GLY A N 1
ATOM 1510 C CA . GLY A 1 195 ? -13.938 12.102 -3.445 1 97.88 195 GLY A CA 1
ATOM 1511 C C . GLY A 1 195 ? -14.258 12.383 -4.902 1 97.88 195 GLY A C 1
ATOM 1512 O O . GLY A 1 195 ? -15.344 12.062 -5.375 1 97.88 195 GLY A O 1
ATOM 1513 N N . LYS A 1 196 ? -13.336 12.922 -5.602 1 96.88 196 LYS A N 1
ATOM 1514 C CA . LYS A 1 196 ? -13.539 13.281 -7 1 96.88 196 LYS A CA 1
ATOM 1515 C C . LYS A 1 196 ? -13.727 12.039 -7.863 1 96.88 196 LYS A C 1
ATOM 1517 O O . LYS A 1 196 ? -14.633 11.984 -8.703 1 96.88 196 LYS A O 1
ATOM 1522 N N . LEU A 1 197 ? -12.906 11.016 -7.629 1 95.06 197 LEU A N 1
ATOM 1523 C CA . LEU A 1 197 ? -12.875 9.852 -8.5 1 95.06 197 LEU A CA 1
ATOM 1524 C C . LEU A 1 197 ? -14.062 8.93 -8.242 1 95.06 197 LEU A C 1
ATOM 1526 O O . LEU A 1 197 ? -14.602 8.328 -9.164 1 95.06 197 LEU A O 1
ATOM 1530 N N . TYR A 1 198 ? -14.484 8.828 -6.941 1 95.88 198 TYR A N 1
ATOM 1531 C CA . TYR A 1 198 ? -15.406 7.754 -6.613 1 95.88 198 TYR A CA 1
ATOM 1532 C C . TYR A 1 198 ? -16.672 8.297 -5.953 1 95.88 198 TYR A C 1
ATOM 1534 O O . TYR A 1 198 ? -17.609 7.551 -5.695 1 95.88 198 TYR A O 1
ATOM 1542 N N . GLY A 1 199 ? -16.656 9.555 -5.625 1 96.19 199 GLY A N 1
ATOM 1543 C CA . GLY A 1 199 ? -17.812 10.148 -4.984 1 96.19 199 GLY A CA 1
ATOM 1544 C C . GLY A 1 199 ? -17.875 9.891 -3.492 1 96.19 199 GLY A C 1
ATOM 1545 O O . GLY A 1 199 ? -18.938 9.984 -2.879 1 96.19 199 GLY A O 1
ATOM 1546 N N . VAL A 1 200 ? -16.797 9.492 -2.893 1 97.69 200 VAL A N 1
ATOM 1547 C CA . VAL A 1 200 ? -16.734 9.352 -1.442 1 97.69 200 VAL A CA 1
ATOM 1548 C C . VAL A 1 200 ? -16.906 10.719 -0.781 1 97.69 200 VAL A C 1
ATOM 1550 O O . VAL A 1 200 ? -16.25 11.688 -1.15 1 97.69 200 VAL A O 1
ATOM 1553 N N . PRO A 1 201 ? -17.812 10.844 0.155 1 98.12 201 PRO A N 1
ATOM 1554 C CA . PRO A 1 201 ? -17.953 12.133 0.836 1 98.12 201 PRO A CA 1
ATOM 1555 C C . PRO A 1 201 ? -16.656 12.578 1.53 1 98.12 201 PRO A C 1
ATOM 1557 O O . PRO A 1 201 ? -16.062 11.789 2.266 1 98.12 201 PRO A O 1
ATOM 1560 N N . VAL A 1 202 ? -16.328 13.805 1.312 1 98.06 202 VAL A N 1
ATOM 1561 C CA . VAL A 1 202 ? -15.078 14.297 1.868 1 98.06 202 VAL A CA 1
ATOM 1562 C C . VAL A 1 202 ? -15.367 15.242 3.035 1 98.06 202 VAL A C 1
ATOM 1564 O O . VAL A 1 202 ? -16.391 15.93 3.045 1 98.06 202 VAL A O 1
ATOM 1567 N N . ARG A 1 203 ? -14.461 15.18 4.008 1 94.69 203 ARG A N 1
ATOM 1568 C CA . ARG A 1 203 ? -14.508 16.078 5.16 1 94.69 203 ARG A CA 1
ATOM 1569 C C . ARG A 1 203 ? -13.102 16.438 5.629 1 94.69 203 ARG A C 1
ATOM 1571 O O . ARG A 1 203 ? -12.148 15.695 5.371 1 94.69 203 ARG A O 1
ATOM 1578 N N . GLY A 1 204 ? -13.031 17.578 6.121 1 84.81 204 GLY A N 1
ATOM 1579 C CA . GLY A 1 204 ? -11.758 18.047 6.633 1 84.81 204 GLY A CA 1
ATOM 1580 C C . GLY A 1 204 ? -11.891 18.938 7.848 1 84.81 204 GLY A C 1
ATOM 1581 O O . GLY A 1 204 ? -12.93 19.578 8.047 1 84.81 204 GLY A O 1
ATOM 1582 N N . THR A 1 205 ? -10.891 18.906 8.609 1 83.38 205 THR A N 1
ATOM 1583 C CA . THR A 1 205 ? -10.82 19.766 9.789 1 83.38 205 THR A CA 1
ATOM 1584 C C . THR A 1 205 ? -9.727 20.812 9.633 1 83.38 205 THR A C 1
ATOM 1586 O O . THR A 1 205 ? -9.805 21.672 8.75 1 83.38 205 THR A O 1
ATOM 1589 N N . VAL A 1 206 ? -8.906 21.016 10.531 1 92.88 206 VAL A N 1
ATOM 1590 C CA . VAL A 1 206 ? -7.754 21.922 10.555 1 92.88 206 VAL A CA 1
ATOM 1591 C C . VAL A 1 206 ? -6.547 21.203 11.148 1 92.88 206 VAL A C 1
ATOM 1593 O O . VAL A 1 206 ? -6.703 20.266 11.938 1 92.88 206 VAL A O 1
ATOM 1596 N N . ALA A 1 207 ? -5.402 21.531 10.664 1 94.12 207 ALA A N 1
ATOM 1597 C CA . ALA A 1 207 ? -4.195 20.891 11.172 1 94.12 207 ALA A CA 1
ATOM 1598 C C . ALA A 1 207 ? -3.445 21.812 12.133 1 94.12 207 ALA A C 1
ATOM 1600 O O . ALA A 1 207 ? -3.707 23.016 12.18 1 94.12 207 ALA A O 1
ATOM 1601 N N . HIS A 1 208 ? -2.529 21.234 12.898 1 92.69 208 HIS A N 1
ATOM 1602 C CA . HIS A 1 208 ? -1.712 21.984 13.852 1 92.69 208 H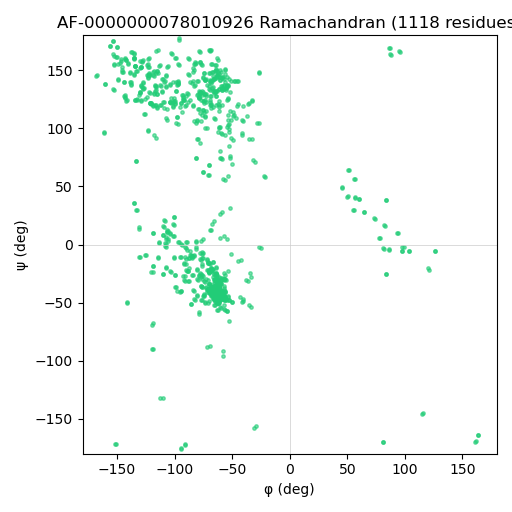IS A CA 1
ATOM 1603 C C . HIS A 1 208 ? -0.861 23.031 13.156 1 92.69 208 HIS A C 1
ATOM 1605 O O . HIS A 1 208 ? -0.576 24.094 13.727 1 92.69 208 HIS A O 1
ATOM 1611 N N . SER A 1 209 ? -0.428 22.75 11.977 1 95.38 209 SER A N 1
ATOM 1612 C CA . SER A 1 209 ? 0.394 23.719 11.242 1 95.38 209 SER A CA 1
ATOM 1613 C C . SER A 1 209 ? -0.326 25.047 11.07 1 95.38 209 SER A C 1
ATOM 1615 O O . SER A 1 209 ? 0.3 26.109 11.125 1 95.38 209 SER A O 1
ATOM 1617 N N . TYR A 1 210 ? -1.628 25.016 10.883 1 96.88 210 TYR A N 1
ATOM 1618 C CA . TYR A 1 210 ? -2.404 26.234 10.766 1 96.88 210 TYR A CA 1
ATOM 1619 C C . TYR A 1 210 ? -2.352 27.047 12.062 1 96.88 210 TYR A C 1
ATOM 1621 O O . TYR A 1 210 ? -2.117 28.25 12.039 1 96.88 210 TYR A O 1
ATOM 1629 N N . ILE A 1 211 ? -2.58 26.375 13.148 1 95.44 211 ILE A N 1
ATOM 1630 C CA . ILE A 1 211 ? -2.574 27.031 14.453 1 95.44 211 ILE A CA 1
ATOM 1631 C C . ILE A 1 211 ? -1.188 27.594 14.734 1 95.44 211 ILE A C 1
ATOM 1633 O O . ILE A 1 211 ? -1.057 28.75 15.141 1 95.44 211 ILE A O 1
ATOM 1637 N N . MET A 1 212 ? -0.227 26.844 14.438 1 93.88 212 MET A N 1
ATOM 1638 C CA . MET A 1 212 ? 1.153 27.203 14.75 1 93.88 212 MET A CA 1
ATOM 1639 C C . MET A 1 212 ? 1.635 28.344 13.859 1 93.88 212 MET A C 1
ATOM 1641 O O . MET A 1 212 ? 2.6 29.031 14.195 1 93.88 212 MET A O 1
ATOM 1645 N N . SER A 1 213 ? 1.049 28.531 12.781 1 95.69 213 SER A N 1
ATOM 1646 C CA . SER A 1 213 ? 1.485 29.562 11.859 1 95.69 213 SER A CA 1
ATOM 1647 C C . SER A 1 213 ? 1.168 30.953 12.398 1 95.69 213 SER A C 1
ATOM 1649 O O . SER A 1 213 ? 1.71 31.953 11.914 1 95.69 213 SER A O 1
ATOM 1651 N N . PHE A 1 214 ? 0.336 31.078 13.367 1 94 214 PHE A N 1
ATOM 1652 C CA . PHE A 1 214 ? -0.009 32.344 14.008 1 94 214 PHE A CA 1
ATOM 1653 C C . PHE A 1 214 ? 0.776 32.531 15.297 1 94 214 PHE A C 1
ATOM 1655 O O . PHE A 1 214 ? 0.823 31.625 16.141 1 94 214 PHE A O 1
ATOM 1662 N N . THR A 1 215 ? 1.354 33.688 15.445 1 87.5 215 THR A N 1
ATOM 1663 C CA . THR A 1 215 ? 2.189 33.938 16.609 1 87.5 215 THR A CA 1
ATOM 1664 C C . THR A 1 215 ? 1.642 35.094 17.453 1 87.5 215 THR A C 1
ATOM 1666 O O . THR A 1 215 ? 1.997 35.25 18.609 1 87.5 215 THR A O 1
ATOM 1669 N N . SER A 1 216 ? 0.805 35.844 16.781 1 87.75 216 SER A N 1
ATOM 1670 C CA . SER A 1 216 ? 0.293 37.031 17.469 1 87.75 216 SER A CA 1
ATOM 1671 C C . SER A 1 216 ? -1.081 37.438 16.938 1 87.75 216 SER A C 1
ATOM 1673 O O . SER A 1 216 ? -1.458 37.062 15.836 1 87.75 216 SER A O 1
ATOM 1675 N N . LEU A 1 217 ? -1.737 38.219 17.719 1 90.38 217 LEU A N 1
ATOM 1676 C CA . LEU A 1 217 ? -3.051 38.719 17.328 1 90.38 217 LEU A CA 1
ATOM 1677 C C . LEU A 1 217 ? -2.932 39.719 16.172 1 90.38 217 LEU A C 1
ATOM 1679 O O . LEU A 1 217 ? -3.908 39.969 15.469 1 90.38 217 LEU A O 1
ATOM 1683 N N . ALA A 1 218 ? -1.756 40.219 15.938 1 85.38 218 ALA A N 1
ATOM 1684 C CA . ALA A 1 218 ? -1.509 41.188 14.891 1 85.38 218 ALA A CA 1
ATOM 1685 C C . ALA A 1 218 ? -1.777 40.625 13.508 1 85.38 218 ALA A C 1
ATOM 1687 O O . ALA A 1 218 ? -2.141 41.344 12.578 1 85.38 218 ALA A O 1
ATOM 1688 N N . GLU A 1 219 ? -1.672 39.375 13.414 1 86.12 219 GLU A N 1
ATOM 1689 C CA . GLU A 1 219 ? -1.815 38.688 12.133 1 86.12 219 GLU A CA 1
ATOM 1690 C C . GLU A 1 219 ? -3.279 38.594 11.703 1 86.12 219 GLU A C 1
ATOM 1692 O O . GLU A 1 219 ? -3.582 38.281 10.555 1 86.12 219 GLU A O 1
ATOM 1697 N N . VAL A 1 220 ? -4.172 38.906 12.594 1 86.88 220 VAL A N 1
ATOM 1698 C CA . VAL A 1 220 ? -5.594 38.906 12.258 1 86.88 220 VAL A CA 1
ATOM 1699 C C . VAL A 1 220 ? -6.176 40.312 12.438 1 86.88 220 VAL A C 1
ATOM 1701 O O . VAL A 1 220 ? -7.398 40.469 12.422 1 86.88 220 VAL A O 1
ATOM 1704 N N . GLN A 1 221 ? -5.305 41.25 12.648 1 76.44 221 GLN A N 1
ATOM 1705 C CA . GLN A 1 221 ? -5.75 42.656 12.758 1 76.44 221 GLN A CA 1
ATOM 1706 C C . GLN A 1 221 ? -5.926 43.281 11.375 1 76.44 221 GLN A C 1
ATOM 1708 O O . GLN A 1 221 ? -5.195 42.938 10.438 1 76.44 221 GLN A O 1
ATOM 1713 N N . PRO A 1 222 ? -7.012 44 11.273 1 61 222 PRO A N 1
ATOM 1714 C CA . PRO A 1 222 ? -7.246 44.656 9.992 1 61 222 PRO A CA 1
ATOM 1715 C C . PRO A 1 222 ? -6.066 45.531 9.555 1 61 222 PRO A C 1
ATOM 1717 O O . PRO A 1 222 ? -5.461 46.219 10.383 1 61 222 PRO A O 1
ATOM 1720 N N . ARG A 1 223 ? -5.199 45.094 8.656 1 54.06 223 ARG A N 1
ATOM 1721 C CA . ARG A 1 223 ? -4.137 45.969 8.141 1 54.06 223 ARG A CA 1
ATOM 1722 C C . ARG A 1 223 ? -4.695 47.031 7.203 1 54.06 223 ARG A C 1
ATOM 1724 O O . ARG A 1 223 ? -5.695 46.781 6.52 1 54.06 223 ARG A O 1
ATOM 1731 N N . ALA A 1 224 ? -4.426 48.156 7.414 1 44.84 224 ALA A N 1
ATOM 1732 C CA . ALA A 1 224 ? -4.707 49.219 6.469 1 44.84 224 ALA A CA 1
ATOM 1733 C C . ALA A 1 224 ? -4.176 48.875 5.078 1 44.84 224 ALA A C 1
ATOM 1735 O O . ALA A 1 224 ? -3.037 48.438 4.934 1 44.84 224 ALA A O 1
ATOM 1736 N N . LEU A 1 225 ? -4.977 48.25 4.172 1 44.91 225 LEU A N 1
ATOM 1737 C CA . LEU A 1 225 ? -4.477 48.031 2.814 1 44.91 225 LEU A CA 1
ATOM 1738 C C . LEU A 1 225 ? -3.611 49.219 2.371 1 44.91 225 LEU A C 1
ATOM 1740 O O . LEU A 1 225 ? -3.93 50.375 2.666 1 44.91 225 LEU A O 1
ATOM 1744 N N . PRO A 1 226 ? -2.379 48.938 2.047 1 41.38 226 PRO A N 1
ATOM 1745 C CA . PRO A 1 226 ? -1.611 50.062 1.537 1 41.38 226 PRO A CA 1
ATOM 1746 C C . PRO A 1 226 ? -2.389 50.906 0.517 1 41.38 226 PRO A C 1
ATOM 1748 O O . PRO A 1 226 ? -3.268 50.375 -0.17 1 41.38 226 PRO A O 1
ATOM 1751 N N . LYS A 1 227 ? -2.283 52.156 0.532 1 43.56 227 LYS A N 1
ATOM 1752 C CA . LYS A 1 227 ? -2.859 53.156 -0.384 1 43.56 227 LYS A CA 1
ATOM 1753 C C . LYS A 1 227 ? -2.779 52.656 -1.829 1 43.56 227 LYS A C 1
ATOM 1755 O O . LYS A 1 227 ? -3.617 53.031 -2.656 1 43.56 227 LYS A O 1
ATOM 1760 N N . ALA A 1 228 ? -1.567 52.188 -2.189 1 42.69 228 ALA A N 1
ATOM 1761 C CA . ALA A 1 228 ? -1.271 51.969 -3.6 1 42.69 228 ALA A CA 1
ATOM 1762 C C . ALA A 1 228 ? -2.176 50.875 -4.18 1 42.69 228 ALA A C 1
ATOM 1764 O O . ALA A 1 228 ? -2.25 50.719 -5.398 1 42.69 228 ALA A O 1
ATOM 1765 N N . ALA A 1 229 ? -2.621 49.906 -3.447 1 37.91 229 ALA A N 1
ATOM 1766 C CA . ALA A 1 229 ? -3.457 48.844 -3.998 1 37.91 229 ALA A CA 1
ATOM 1767 C C . ALA A 1 229 ? -4.91 49.281 -4.117 1 37.91 229 ALA A C 1
ATOM 1769 O O . ALA A 1 229 ? -5.75 48.562 -4.648 1 37.91 229 ALA A O 1
ATOM 1770 N N . ILE A 1 230 ? -5.363 50.312 -3.363 1 35.91 230 ILE A N 1
ATOM 1771 C CA . ILE A 1 230 ? -6.676 50.938 -3.561 1 35.91 230 ILE A CA 1
ATOM 1772 C C . ILE A 1 230 ? -6.621 51.906 -4.73 1 35.91 230 ILE A C 1
ATOM 1774 O O . ILE A 1 230 ? -5.73 52.75 -4.797 1 35.91 230 ILE A O 1
ATOM 1778 N N . GLY A 1 231 ? -6.883 51.562 -5.883 1 33.22 231 GLY A N 1
ATOM 1779 C CA . GLY A 1 231 ? -7 52.531 -6.961 1 33.22 231 GLY A CA 1
ATOM 1780 C C . GLY A 1 231 ? -7.418 53.906 -6.484 1 33.22 231 GLY A C 1
ATOM 1781 O O . GLY A 1 231 ? -7.938 54.062 -5.375 1 33.22 231 GLY A O 1
ATOM 1782 N N . ASP A 1 232 ? -6.996 55 -7.121 1 36.31 232 ASP A N 1
ATOM 1783 C CA . ASP A 1 232 ? -7.211 56.406 -6.934 1 36.31 232 ASP A CA 1
ATOM 1784 C C . ASP A 1 232 ? -8.633 56.688 -6.449 1 36.31 232 ASP A C 1
ATOM 1786 O O . ASP A 1 232 ? -8.875 57.719 -5.777 1 36.31 232 ASP A O 1
ATOM 1790 N N . ASP A 1 233 ? -9.68 56.156 -7.152 1 34.66 233 ASP A N 1
ATOM 1791 C CA . ASP A 1 233 ? -11 56.781 -7 1 34.66 233 ASP A CA 1
ATOM 1792 C C . ASP A 1 233 ? -11.578 56.5 -5.617 1 34.66 233 ASP A C 1
ATOM 1794 O O . ASP A 1 233 ? -12.695 56.906 -5.309 1 34.66 233 ASP A O 1
ATOM 1798 N N . VAL A 1 234 ? -11.406 55.281 -5.027 1 34.81 234 VAL A N 1
ATOM 1799 C CA . VAL A 1 234 ? -12.102 55.219 -3.75 1 34.81 234 VAL A CA 1
ATOM 1800 C C . VAL A 1 234 ? -11.336 56 -2.689 1 34.81 234 VAL A C 1
ATOM 1802 O O . VAL A 1 234 ? -10.273 55.562 -2.234 1 34.81 234 VAL A O 1
ATOM 1805 N N . ILE A 1 235 ? -11.109 57.344 -2.771 1 33.75 235 ILE A N 1
ATOM 1806 C CA . ILE A 1 235 ? -10.617 58.406 -1.921 1 33.75 235 ILE A CA 1
ATOM 1807 C C . ILE A 1 235 ? -11.227 58.281 -0.525 1 33.75 235 ILE A C 1
ATOM 1809 O O . ILE A 1 235 ? -10.906 59.062 0.37 1 33.75 235 ILE A O 1
ATOM 1813 N N . GLY A 1 236 ? -12.633 58.031 -0.382 1 32.84 236 GLY A N 1
ATOM 1814 C CA . GLY A 1 236 ? -13.086 58.438 0.944 1 32.84 236 GLY A CA 1
ATOM 1815 C C . GLY A 1 236 ? -12.32 57.75 2.061 1 32.84 236 GLY A C 1
ATOM 1816 O O . GLY A 1 236 ? -11.664 56.719 1.838 1 32.84 236 GLY A O 1
ATOM 1817 N N . THR A 1 237 ? -12.023 58.5 3.211 1 33.81 237 THR A N 1
ATOM 1818 C CA . THR A 1 237 ? -11.383 58.312 4.508 1 33.81 237 THR A CA 1
ATOM 1819 C C . THR A 1 237 ? -11.711 56.938 5.09 1 33.81 237 THR A C 1
ATOM 1821 O O . THR A 1 237 ? -11.328 56.625 6.219 1 33.81 237 THR A O 1
ATOM 1824 N N . MET A 1 238 ? -12.906 56.438 4.75 1 32.97 238 MET A N 1
ATOM 1825 C CA . MET A 1 238 ? -13.203 55.312 5.609 1 32.97 238 MET A CA 1
ATOM 1826 C C . MET A 1 238 ? -12.133 54.219 5.477 1 32.97 238 MET A C 1
ATOM 1828 O O . MET A 1 238 ? -11.797 53.812 4.363 1 32.97 238 MET A O 1
ATOM 1832 N N . GLU A 1 239 ? -11.203 54.25 6.363 1 35.88 239 GLU A N 1
ATOM 1833 C CA . GLU A 1 239 ? -10.367 53.062 6.625 1 35.88 239 GLU A CA 1
ATOM 1834 C C . GLU A 1 239 ? -11.062 51.781 6.184 1 35.88 239 GLU A C 1
ATOM 1836 O O . GLU A 1 239 ? -12.078 51.406 6.75 1 35.88 239 GLU A O 1
ATOM 1841 N N . VAL A 1 240 ? -11.383 51.688 4.965 1 36.09 240 VAL A N 1
ATOM 1842 C CA . VAL A 1 240 ? -11.891 50.406 4.52 1 36.09 240 VAL A CA 1
ATOM 1843 C C . VAL A 1 240 ? -11.234 49.281 5.324 1 36.09 240 VAL A C 1
ATOM 1845 O O . VAL A 1 240 ? -10.016 49.094 5.25 1 36.09 240 VAL A O 1
ATOM 1848 N N . LEU A 1 241 ? -11.609 49.125 6.566 1 40.34 241 LEU A N 1
ATOM 1849 C CA . LEU A 1 241 ? -11.219 47.906 7.301 1 40.34 241 LEU A CA 1
ATOM 1850 C C . LEU A 1 241 ? -11.047 46.75 6.352 1 40.34 241 LEU A C 1
ATOM 1852 O O . LEU A 1 241 ? -11.828 46.562 5.41 1 40.34 241 LEU A O 1
ATOM 1856 N N . CYS A 1 242 ? -9.922 46.438 6.113 1 47.47 242 CYS A N 1
ATOM 1857 C CA . CYS A 1 242 ? -9.641 45.219 5.324 1 47.47 242 CYS A CA 1
ATOM 1858 C C . CYS A 1 242 ? -10.672 44.156 5.586 1 47.47 242 CYS A C 1
ATOM 1860 O O . CYS A 1 242 ? -10.875 43.719 6.73 1 47.47 242 CYS A O 1
ATOM 1862 N N . PRO A 1 243 ? -11.766 44.062 4.863 1 52.56 243 PRO A N 1
ATOM 1863 C CA . PRO A 1 243 ? -12.828 43.062 4.918 1 52.56 243 PRO A CA 1
ATOM 1864 C C . PRO A 1 243 ? -12.328 41.719 5.453 1 52.56 243 PRO A C 1
ATOM 1866 O O . PRO A 1 243 ? -13.133 40.875 5.891 1 52.56 243 PRO A O 1
ATOM 1869 N N . MET A 1 244 ? -11.039 41.625 5.75 1 62.69 244 MET A N 1
ATOM 1870 C CA . MET A 1 244 ? -10.531 40.281 5.934 1 62.69 244 MET A CA 1
ATOM 1871 C C . MET A 1 244 ? -10.648 39.844 7.395 1 62.69 244 MET A C 1
ATOM 1873 O O . MET A 1 244 ? -10.516 38.656 7.711 1 62.69 244 MET A O 1
ATOM 1877 N N . GLN A 1 245 ? -11.125 40.75 8.32 1 77.31 245 GLN A N 1
ATOM 1878 C CA . GLN A 1 245 ? -11.133 40.344 9.719 1 77.31 245 GLN A CA 1
ATOM 1879 C C . GLN A 1 245 ? -12.5 40.625 10.359 1 77.31 245 GLN A C 1
ATOM 1881 O O . GLN A 1 245 ? -12.633 40.594 11.586 1 77.31 245 GLN A O 1
ATOM 1886 N N . THR A 1 246 ? -13.492 40.875 9.5 1 85 246 THR A N 1
ATOM 1887 C CA . THR A 1 246 ? -14.844 41.125 9.992 1 85 246 THR A CA 1
ATOM 1888 C C . THR A 1 246 ? -15.734 39.906 9.695 1 85 246 THR A C 1
ATOM 1890 O O . THR A 1 246 ? -15.406 39.094 8.844 1 85 246 THR A O 1
ATOM 1893 N N . LEU A 1 247 ? -16.734 39.75 10.508 1 90.88 247 LEU A N 1
ATOM 1894 C CA . LEU A 1 247 ? -17.734 38.719 10.328 1 90.88 247 LEU A CA 1
ATOM 1895 C C . LEU A 1 247 ? -19.141 39.312 10.383 1 90.88 247 LEU A C 1
ATOM 1897 O O . LEU A 1 247 ? -19.469 40.062 11.305 1 90.88 247 LEU A O 1
ATOM 1901 N N . LYS A 1 248 ? -19.875 39.062 9.352 1 91 248 LYS A N 1
ATOM 1902 C CA . LYS A 1 248 ? -21.266 39.562 9.312 1 91 248 LYS A CA 1
ATOM 1903 C C . LYS A 1 248 ? -22.156 38.688 10.188 1 91 248 LYS A C 1
ATOM 1905 O O . LYS A 1 248 ? -22.203 37.469 10.031 1 91 248 LYS A O 1
ATOM 1910 N N . PRO A 1 249 ? -22.812 39.375 11.102 1 93.19 249 PRO A N 1
ATOM 1911 C CA . PRO A 1 249 ? -23.781 38.594 11.867 1 93.19 249 PRO A CA 1
ATOM 1912 C C . PRO A 1 249 ? -24.875 37.969 10.984 1 93.19 249 PRO A C 1
ATOM 1914 O O . PRO A 1 249 ? -25.25 38.562 9.969 1 93.19 249 PRO A O 1
ATOM 1917 N N . LEU A 1 250 ? -25.391 36.844 11.383 1 92 250 LEU A N 1
ATOM 1918 C CA . LEU A 1 250 ? -26.391 36.125 10.594 1 92 250 LEU A CA 1
ATOM 1919 C C . LEU A 1 250 ? -27.656 36.969 10.43 1 92 250 LEU A C 1
ATOM 1921 O O . LEU A 1 250 ? -28.266 36.969 9.359 1 92 250 LEU A O 1
ATOM 1925 N N . ASP A 1 251 ? -28.094 37.688 11.477 1 86.88 251 ASP A N 1
ATOM 1926 C CA . ASP A 1 251 ? -29.312 38.5 11.445 1 86.88 251 ASP A CA 1
ATOM 1927 C C . ASP A 1 251 ? -28.984 40 11.32 1 86.88 251 ASP A C 1
ATOM 1929 O O . ASP A 1 251 ? -29.859 40.844 11.438 1 86.88 251 ASP A O 1
ATOM 1933 N N . GLY A 1 252 ? -27.766 40.281 11.086 1 81.62 252 GLY A N 1
ATOM 1934 C CA . GLY A 1 252 ? -27.391 41.688 11.031 1 81.62 252 GLY A CA 1
ATOM 1935 C C . GLY A 1 252 ? -26.891 42.125 9.664 1 81.62 252 GLY A C 1
ATOM 1936 O O . GLY A 1 252 ? -26.625 41.281 8.797 1 81.62 252 GLY A O 1
ATOM 1937 N N . ASP A 1 253 ? -26.828 43.438 9.539 1 79.62 253 ASP A N 1
ATOM 1938 C CA . ASP A 1 253 ? -26.516 43.969 8.211 1 79.62 253 ASP A CA 1
ATOM 1939 C C . ASP A 1 253 ? -25.062 44.438 8.148 1 79.62 253 ASP A C 1
ATOM 1941 O O . ASP A 1 253 ? -24.453 44.438 7.074 1 79.62 253 ASP A O 1
ATOM 1945 N N . GLU A 1 254 ? -24.5 44.75 9.305 1 86.5 254 GLU A N 1
ATOM 1946 C CA . GLU A 1 254 ? -23.172 45.312 9.234 1 86.5 254 GLU A CA 1
ATOM 1947 C C . GLU A 1 254 ? -22.125 44.344 9.781 1 86.5 254 GLU A C 1
ATOM 1949 O O . GLU A 1 254 ? -22.312 43.75 10.836 1 86.5 254 GLU A O 1
ATOM 1954 N N . PRO A 1 255 ? -21.062 44.188 9 1 89.31 255 PRO A N 1
ATOM 1955 C CA . PRO A 1 255 ? -19.953 43.344 9.516 1 89.31 255 PRO A CA 1
ATOM 1956 C C . PRO A 1 255 ? -19.359 43.906 10.805 1 89.31 255 PRO A C 1
ATOM 1958 O O . PRO A 1 255 ? -19.297 45.125 10.977 1 89.31 255 PRO A O 1
ATOM 1961 N N . VAL A 1 256 ? -18.984 43.031 11.641 1 88.75 256 VAL A N 1
ATOM 1962 C CA . VAL A 1 256 ? -18.422 43.406 12.93 1 88.75 256 VAL A CA 1
ATOM 1963 C C . VAL A 1 256 ? -16.969 42.938 13.016 1 88.75 256 VAL A C 1
ATOM 1965 O O . VAL A 1 256 ? -16.609 41.906 12.414 1 88.75 256 VAL A O 1
ATOM 1968 N N . ASP A 1 257 ? -16.188 43.75 13.75 1 88.62 257 ASP A N 1
ATOM 1969 C CA . ASP A 1 257 ? -14.844 43.281 14.062 1 88.62 257 ASP A CA 1
ATOM 1970 C C . ASP A 1 257 ? -14.883 42.094 15.016 1 88.62 257 ASP A C 1
ATOM 1972 O O . ASP A 1 257 ? -15.312 42.219 16.172 1 88.62 257 ASP A O 1
ATOM 1976 N N . PHE A 1 258 ? -14.344 41.031 14.586 1 92.88 258 PHE A N 1
ATOM 1977 C CA . PHE A 1 258 ? -14.562 39.781 15.305 1 92.88 258 PHE A CA 1
ATOM 1978 C C . PHE A 1 258 ? -13.523 39.594 16.406 1 92.88 258 PHE A C 1
ATOM 1980 O O . PHE A 1 258 ? -13.82 39.031 17.469 1 92.88 258 PHE A O 1
ATOM 1987 N N . LEU A 1 259 ? -12.312 40.094 16.234 1 93.31 259 LEU A N 1
ATOM 1988 C CA . LEU A 1 259 ? -11.219 39.844 17.156 1 93.31 259 LEU A CA 1
ATOM 1989 C C . LEU A 1 259 ? -11.508 40.5 18.516 1 93.31 259 LEU A C 1
ATOM 1991 O O . LEU A 1 259 ? -11.375 39.844 19.562 1 93.31 259 LEU A O 1
ATOM 1995 N N . PRO A 1 260 ? -11.953 41.75 18.531 1 93.19 260 PRO A N 1
ATOM 1996 C CA . PRO A 1 260 ? -12.258 42.344 19.828 1 93.19 260 PRO A CA 1
ATOM 1997 C C . PRO A 1 260 ? -13.359 41.594 20.578 1 93.19 260 PRO A C 1
ATOM 1999 O O . PRO A 1 260 ? -13.32 41.5 21.812 1 93.19 260 PRO A O 1
ATOM 2002 N N . LEU A 1 261 ? -14.281 41.094 19.844 1 94.38 261 LEU A N 1
ATOM 2003 C CA . LEU A 1 261 ? -15.344 40.312 20.453 1 94.38 261 LEU A CA 1
ATOM 2004 C C . LEU A 1 261 ? -14.789 39.062 21.094 1 94.38 261 LEU A C 1
ATOM 2006 O O . LEU A 1 261 ? -15.141 38.719 22.234 1 94.38 261 LEU A O 1
ATOM 2010 N N . ALA A 1 262 ? -13.969 38.344 20.422 1 95.94 262 ALA A N 1
ATOM 2011 C CA . ALA A 1 262 ? -13.352 37.125 20.922 1 95.94 262 ALA A CA 1
ATOM 2012 C C . ALA A 1 262 ? -12.477 37.406 22.141 1 95.94 262 ALA A C 1
ATOM 2014 O O . ALA A 1 262 ? -12.469 36.656 23.109 1 95.94 262 ALA A O 1
ATOM 2015 N N . GLU A 1 263 ? -11.781 38.5 22.109 1 95.5 263 GLU A N 1
ATOM 2016 C CA . GLU A 1 263 ? -10.898 38.875 23.219 1 95.5 263 GLU A CA 1
ATOM 2017 C C . GLU A 1 263 ? -11.703 39.219 24.484 1 95.5 263 GLU A C 1
ATOM 2019 O O . GLU A 1 263 ? -11.289 38.875 25.594 1 95.5 263 GLU A O 1
ATOM 2024 N N . SER A 1 264 ? -12.766 39.906 24.266 1 96.06 264 SER A N 1
ATOM 2025 C CA . SER A 1 264 ? -13.633 40.219 25.406 1 96.06 264 SER A CA 1
ATOM 2026 C C . SER A 1 264 ? -14.156 38.969 26.062 1 96.06 264 SER A C 1
ATOM 2028 O O . SER A 1 264 ? -14.164 38.875 27.297 1 96.06 264 SER A O 1
ATOM 2030 N N . TRP A 1 265 ? -14.562 38.062 25.297 1 97.06 265 TRP A N 1
ATOM 2031 C CA . TRP A 1 265 ? -15.07 36.781 25.828 1 97.06 265 TRP A CA 1
ATOM 2032 C C . TRP A 1 265 ? -13.945 36 26.484 1 97.06 265 TRP A C 1
ATOM 2034 O O . TRP A 1 265 ? -14.172 35.281 27.469 1 97.06 265 TRP A O 1
ATOM 2044 N N . LEU A 1 266 ? -12.742 36.062 25.922 1 97.56 266 LEU A N 1
ATOM 2045 C CA . LEU A 1 266 ? -11.625 35.312 26.484 1 97.56 266 LEU A CA 1
ATOM 2046 C C . LEU A 1 266 ? -11.359 35.75 27.922 1 97.56 266 LEU A C 1
ATOM 2048 O O . LEU A 1 266 ? -11.086 34.906 28.781 1 97.56 266 LEU A O 1
ATOM 2052 N N . ARG A 1 267 ? -11.453 37.031 28.172 1 96.06 267 ARG A N 1
ATOM 2053 C CA . ARG A 1 267 ? -11.266 37.531 29.531 1 96.06 267 ARG A CA 1
ATOM 2054 C C . ARG A 1 267 ? -12.281 36.938 30.5 1 96.06 267 ARG A C 1
ATOM 2056 O O . ARG A 1 267 ? -11.922 36.5 31.594 1 96.06 267 ARG A O 1
ATOM 2063 N N . ARG A 1 268 ? -13.469 36.844 30.062 1 96.69 268 ARG A N 1
ATOM 2064 C CA . ARG A 1 268 ? -14.547 36.312 30.891 1 96.69 268 ARG A CA 1
ATOM 2065 C C . ARG A 1 268 ? -14.383 34.812 31.078 1 96.69 268 ARG A C 1
ATOM 2067 O O . ARG A 1 268 ? -14.594 34.281 32.188 1 96.69 268 ARG A O 1
ATOM 2074 N N . VAL A 1 269 ? -14.008 34.156 30.031 1 97 269 VAL A N 1
ATOM 2075 C CA . VAL A 1 269 ? -13.836 32.719 30.078 1 97 269 VAL A CA 1
ATOM 2076 C C . VAL A 1 269 ? -12.68 32.344 31 1 97 269 VAL A C 1
ATOM 2078 O O . VAL A 1 269 ? -12.773 31.406 31.781 1 97 269 VAL A O 1
ATOM 2081 N N . CYS A 1 270 ? -11.648 33.062 30.875 1 95.69 270 CYS A N 1
ATOM 2082 C CA . CYS A 1 270 ? -10.5 32.812 31.734 1 95.69 270 CYS A CA 1
ATOM 2083 C C . CYS A 1 270 ? -10.875 32.969 33.219 1 95.69 270 CYS A C 1
ATOM 2085 O O . CYS A 1 270 ? -10.43 32.156 34.031 1 95.69 270 CYS A O 1
ATOM 2087 N N . GLN A 1 271 ? -11.648 33.906 33.5 1 94.62 271 GLN A N 1
ATOM 2088 C CA . GLN A 1 271 ? -12.125 34.094 34.844 1 94.62 271 GLN A CA 1
ATOM 2089 C C . GLN A 1 271 ? -12.992 32.938 35.312 1 94.62 271 GLN A C 1
ATOM 2091 O O . GLN A 1 271 ? -12.828 32.406 36.406 1 94.62 271 GLN A O 1
ATOM 2096 N N . THR A 1 272 ? -13.836 32.531 34.469 1 94.38 272 THR A N 1
ATOM 2097 C CA . THR A 1 272 ? -14.789 31.484 34.781 1 94.38 272 THR A CA 1
ATOM 2098 C C . THR A 1 272 ? -14.062 30.156 34.969 1 94.38 272 THR A C 1
ATOM 2100 O O . THR A 1 272 ? -14.391 29.391 35.875 1 94.38 272 THR A O 1
ATOM 2103 N N . LEU A 1 273 ? -13.094 29.891 34.094 1 92.62 273 LEU A N 1
ATOM 2104 C CA . LEU A 1 273 ? -12.391 28.625 34.125 1 92.62 273 LEU A CA 1
ATOM 2105 C C . LEU A 1 273 ? -11.195 28.672 35.094 1 92.62 273 LEU A C 1
ATOM 2107 O O . LEU A 1 273 ? -10.523 27.656 35.312 1 92.62 273 LEU A O 1
ATOM 2111 N N . ARG A 1 274 ? -10.898 29.797 35.656 1 93.25 274 ARG A N 1
ATOM 2112 C CA . ARG A 1 274 ? -9.781 30 36.562 1 93.25 274 ARG A CA 1
ATOM 2113 C C . ARG A 1 274 ? -8.453 29.688 35.875 1 93.25 274 ARG A C 1
ATOM 2115 O O . ARG A 1 274 ? -7.629 28.953 36.406 1 93.25 274 ARG A O 1
ATOM 2122 N N . VAL A 1 275 ? -8.391 30.078 34.656 1 93 275 VAL A N 1
ATOM 2123 C CA . VAL A 1 275 ? -7.156 30 33.875 1 93 275 VAL A CA 1
ATOM 2124 C C . VAL A 1 275 ? -6.535 31.391 33.75 1 93 275 VAL A C 1
ATOM 2126 O O . VAL A 1 275 ? -7.211 32.344 33.375 1 93 275 VAL A O 1
ATOM 2129 N N . PRO A 1 276 ? -5.266 31.516 34.219 1 91.88 276 PRO A N 1
ATOM 2130 C CA . PRO A 1 276 ? -4.633 32.844 34.062 1 91.88 276 PRO A CA 1
ATOM 2131 C C . PRO A 1 276 ? -4.605 33.281 32.594 1 91.88 276 PRO A C 1
ATOM 2133 O O . PRO A 1 276 ? -4.242 32.531 31.703 1 91.88 276 PRO A O 1
ATOM 2136 N N . HIS A 1 277 ? -4.988 34.531 32.406 1 90.94 277 HIS A N 1
ATOM 2137 C CA . HIS A 1 277 ? -5.078 35.094 31.078 1 90.94 277 HIS A CA 1
ATOM 2138 C C . HIS A 1 277 ? -3.729 35.062 30.359 1 90.94 277 HIS A C 1
ATOM 2140 O O . HIS A 1 277 ? -3.668 34.906 29.141 1 90.94 277 HIS A O 1
ATOM 2146 N N . ASP A 1 278 ? -2.701 35.156 31.141 1 87.19 278 ASP A N 1
ATOM 2147 C CA . ASP A 1 278 ? -1.354 35.219 30.578 1 87.19 278 ASP A CA 1
ATOM 2148 C C . ASP A 1 278 ? -0.884 33.844 30.141 1 87.19 278 ASP A C 1
ATOM 2150 O O . ASP A 1 278 ? 0.099 33.719 29.406 1 87.19 278 ASP A O 1
ATOM 2154 N N . ARG A 1 279 ? -1.625 32.875 30.453 1 87.12 279 ARG A N 1
ATOM 2155 C CA . ARG A 1 279 ? -1.262 31.5 30.109 1 87.12 279 ARG A CA 1
ATOM 2156 C C . ARG A 1 279 ? -1.854 31.094 28.766 1 87.12 279 ARG A C 1
ATOM 2158 O O . ARG A 1 279 ? -1.402 30.125 28.141 1 87.12 279 ARG A O 1
ATOM 2165 N N . VAL A 1 280 ? -2.75 31.812 28.359 1 92.31 280 VAL A N 1
ATOM 2166 C CA . VAL A 1 280 ? -3.42 31.484 27.109 1 92.31 280 VAL A CA 1
ATOM 2167 C C . VAL A 1 280 ? -2.547 31.906 25.922 1 92.31 280 VAL A C 1
ATOM 2169 O O . VAL A 1 280 ? -1.938 32.969 25.953 1 92.31 280 VAL A O 1
ATOM 2172 N N . ASN A 1 281 ? -2.359 31.016 24.969 1 91.81 281 ASN A N 1
ATOM 2173 C CA . ASN A 1 281 ? -1.586 31.328 23.766 1 91.81 281 ASN A CA 1
ATOM 2174 C C . ASN A 1 281 ? -2.361 32.219 22.812 1 91.81 281 ASN A C 1
ATOM 2176 O O . ASN A 1 281 ? -3.346 31.797 22.203 1 91.81 281 ASN A O 1
ATOM 2180 N N . HIS A 1 282 ? -1.923 33.438 22.594 1 92.5 282 HIS A N 1
ATOM 2181 C CA . HIS A 1 282 ? -2.621 34.406 21.766 1 92.5 282 HIS A CA 1
ATOM 2182 C C . HIS A 1 282 ? -2.547 34.031 20.297 1 92.5 282 HIS A C 1
ATOM 2184 O O . HIS A 1 282 ? -3.438 34.406 19.516 1 92.5 282 HIS A O 1
ATOM 2190 N N . GLY A 1 283 ? -1.451 33.375 19.922 1 92.75 283 GLY A N 1
ATOM 2191 C CA . GLY A 1 283 ? -1.399 32.844 18.547 1 92.75 283 GLY A CA 1
ATOM 2192 C C . GLY A 1 283 ? -2.504 31.859 18.25 1 92.75 283 GLY A C 1
ATOM 2193 O O . GLY A 1 283 ? -3.037 31.844 17.141 1 92.75 283 GLY A O 1
ATOM 2194 N N . GLU A 1 284 ? -2.766 31.047 19.219 1 94.81 284 GLU A N 1
ATOM 2195 C CA . GLU A 1 284 ? -3.848 30.078 19.078 1 94.81 284 GLU A CA 1
ATOM 2196 C C . GLU A 1 284 ? -5.195 30.781 18.906 1 94.81 284 GLU A C 1
ATOM 2198 O O . GLU A 1 284 ? -6.008 30.375 18.062 1 94.81 284 GLU A O 1
ATOM 2203 N N . LEU A 1 285 ? -5.422 31.828 19.672 1 95.94 285 LEU A N 1
ATOM 2204 C CA . LEU A 1 285 ? -6.648 32.594 19.516 1 95.94 285 LEU A CA 1
ATOM 2205 C C . LEU A 1 285 ? -6.715 33.25 18.125 1 95.94 285 LEU A C 1
ATOM 2207 O O . LEU A 1 285 ? -7.77 33.219 17.484 1 95.94 285 LEU A O 1
ATOM 2211 N N . ALA A 1 286 ? -5.59 33.781 17.719 1 95.38 286 ALA A N 1
ATOM 2212 C CA . ALA A 1 286 ? -5.531 34.406 16.391 1 95.38 286 ALA A CA 1
ATOM 2213 C C . ALA A 1 286 ? -5.898 33.375 15.305 1 95.38 286 ALA A C 1
ATOM 2215 O O . ALA A 1 286 ? -6.641 33.688 14.375 1 95.38 286 ALA A O 1
ATOM 2216 N N . ALA A 1 287 ? -5.348 32.188 15.414 1 96.31 287 ALA A N 1
ATOM 2217 C CA . ALA A 1 287 ? -5.641 31.141 14.453 1 96.31 287 ALA A CA 1
ATOM 2218 C C . ALA A 1 287 ? -7.125 30.781 14.461 1 96.31 287 ALA A C 1
ATOM 2220 O O . ALA A 1 287 ? -7.73 30.594 13.398 1 96.31 287 ALA A O 1
ATOM 2221 N N . PHE A 1 288 ? -7.695 30.625 15.648 1 97.12 288 PHE A N 1
ATOM 2222 C CA . PHE A 1 288 ? -9.109 30.297 15.781 1 97.12 288 PHE A CA 1
ATOM 2223 C C . PHE A 1 288 ? -9.977 31.391 15.172 1 97.12 288 PHE A C 1
ATOM 2225 O O . PHE A 1 288 ? -10.953 31.094 14.469 1 97.12 288 PHE A O 1
ATOM 2232 N N . VAL A 1 289 ? -9.609 32.656 15.445 1 96.06 289 VAL A N 1
ATOM 2233 C CA . VAL A 1 289 ? -10.352 33.781 14.914 1 96.06 289 VAL A CA 1
ATOM 2234 C C . VAL A 1 289 ? -10.297 33.75 13.383 1 96.06 289 VAL A C 1
ATOM 2236 O O . VAL A 1 289 ? -11.328 33.875 12.719 1 96.06 289 VAL A O 1
ATOM 2239 N N . SER A 1 290 ? -9.102 33.625 12.883 1 94.88 290 SER A N 1
ATOM 2240 C CA . SER A 1 290 ? -8.914 33.562 11.438 1 94.88 290 SER A CA 1
ATOM 2241 C C . SER A 1 290 ? -9.75 32.469 10.789 1 94.88 290 SER A C 1
ATOM 2243 O O . SER A 1 290 ? -10.438 32.719 9.797 1 94.88 290 SER A O 1
ATOM 2245 N N . TYR A 1 291 ? -9.695 31.312 11.359 1 95.62 291 TYR A N 1
ATOM 2246 C CA . TYR A 1 291 ? -10.406 30.172 10.797 1 95.62 291 TYR A CA 1
ATOM 2247 C C . TYR A 1 291 ? -11.914 30.344 10.953 1 95.62 291 TYR A C 1
ATOM 2249 O O . TYR A 1 291 ? -12.68 29.938 10.07 1 95.62 291 TYR A O 1
ATOM 2257 N N . ALA A 1 292 ? -12.359 30.875 12.008 1 95.44 292 ALA A N 1
ATOM 2258 C CA . ALA A 1 292 ? -13.781 31.109 12.242 1 95.44 292 ALA A CA 1
ATOM 2259 C C . ALA A 1 292 ? -14.344 32.125 11.242 1 95.44 292 ALA A C 1
ATOM 2261 O O . ALA A 1 292 ? -15.5 32 10.812 1 95.44 292 ALA A O 1
ATOM 2262 N N . ILE A 1 293 ? -13.578 33.125 10.969 1 93.5 293 ILE A N 1
ATOM 2263 C CA . ILE A 1 293 ? -14.008 34.125 9.984 1 93.5 293 ILE A CA 1
ATOM 2264 C C . ILE A 1 293 ? -14.148 33.438 8.617 1 93.5 293 ILE A C 1
ATOM 2266 O O . ILE A 1 293 ? -15.109 33.719 7.887 1 93.5 293 ILE A O 1
ATOM 2270 N N . ALA A 1 294 ? -13.234 32.594 8.328 1 93.31 294 ALA A N 1
ATOM 2271 C CA . ALA A 1 294 ? -13.258 31.875 7.047 1 93.31 294 ALA A CA 1
ATOM 2272 C C . ALA A 1 294 ? -14.422 30.891 6.992 1 93.31 294 ALA A C 1
ATOM 2274 O O . ALA A 1 294 ? -15.039 30.703 5.938 1 93.31 294 ALA A O 1
ATOM 2275 N N . PHE A 1 295 ? -14.68 30.234 8.117 1 94.25 295 PHE A N 1
ATOM 2276 C CA . PHE A 1 295 ? -15.703 29.203 8.172 1 94.25 295 PHE A CA 1
ATOM 2277 C C . PHE A 1 295 ? -16.594 29.375 9.391 1 94.25 295 PHE A C 1
ATOM 2279 O O . PHE A 1 295 ? -16.641 28.5 10.266 1 94.25 295 PHE A O 1
ATOM 2286 N N . PRO A 1 296 ? -17.406 30.344 9.367 1 93.38 296 PRO A N 1
ATOM 2287 C CA . PRO A 1 296 ? -18.188 30.641 10.562 1 93.38 296 PRO A CA 1
ATOM 2288 C C . PRO A 1 296 ? -19.25 29.578 10.844 1 93.38 296 PRO A C 1
ATOM 2290 O O . PRO A 1 296 ? -19.641 29.391 12 1 93.38 296 PRO A O 1
ATOM 2293 N N . HIS A 1 297 ? -19.688 28.828 9.781 1 93.19 297 HIS A N 1
ATOM 2294 C CA . HIS A 1 297 ? -20.734 27.828 9.945 1 93.19 297 HIS A CA 1
ATOM 2295 C C . HIS A 1 297 ? -20.141 26.453 10.266 1 93.19 297 HIS A C 1
ATOM 2297 O O . HIS A 1 297 ? -20.844 25.531 10.664 1 93.19 297 HIS A O 1
ATOM 2303 N N . ASN A 1 298 ? -18.844 26.344 10.117 1 91.38 298 ASN A N 1
ATOM 2304 C CA . ASN A 1 298 ? -18.219 25.031 10.227 1 91.38 298 ASN A CA 1
ATOM 2305 C C . ASN A 1 298 ? -16.938 25.078 11.07 1 91.38 298 ASN A C 1
ATOM 2307 O O . ASN A 1 298 ? -15.977 24.375 10.781 1 91.38 298 ASN A O 1
ATOM 2311 N N . PHE A 1 299 ? -16.969 25.906 12.062 1 93.94 299 PHE A N 1
ATOM 2312 C CA . PHE A 1 299 ? -15.758 26.047 12.852 1 93.94 299 PHE A CA 1
ATOM 2313 C C . PHE A 1 299 ? -15.594 24.891 13.828 1 93.94 299 PHE A C 1
ATOM 2315 O O . PHE A 1 299 ? -16.531 24.562 14.562 1 93.94 299 PHE A O 1
ATOM 2322 N N . GLN A 1 300 ? -14.492 24.266 13.781 1 93 300 GLN A N 1
ATOM 2323 C CA . GLN A 1 300 ? -14.031 23.266 14.727 1 93 300 GLN A CA 1
ATOM 2324 C C . GLN A 1 300 ? -12.68 23.641 15.32 1 93 300 GLN A C 1
ATOM 2326 O O . GLN A 1 300 ? -11.727 23.906 14.578 1 93 300 GLN A O 1
ATOM 2331 N N . GLY A 1 301 ? -12.617 23.656 16.641 1 94.25 301 GLY A N 1
ATOM 2332 C CA . GLY A 1 301 ? -11.375 24.078 17.297 1 94.25 301 GLY A CA 1
ATOM 2333 C C . GLY A 1 301 ? -10.438 22.922 17.578 1 94.25 301 GLY A C 1
ATOM 2334 O O . GLY A 1 301 ? -10.828 21.938 18.219 1 94.25 301 GLY A O 1
ATOM 2335 N N . LEU A 1 302 ? -9.242 22.906 17.031 1 94.44 302 LEU A N 1
ATOM 2336 C CA . LEU A 1 302 ? -8.156 22 17.406 1 94.44 302 LEU A CA 1
ATOM 2337 C C . LEU A 1 302 ? -7.445 22.484 18.656 1 94.44 302 LEU A C 1
ATOM 2339 O O . LEU A 1 302 ? -6.617 23.391 18.609 1 94.44 302 LEU A O 1
ATOM 2343 N N . VAL A 1 303 ? -7.652 21.797 19.828 1 92.12 303 VAL A N 1
ATOM 2344 C CA . VAL A 1 303 ? -7.402 22.469 21.109 1 92.12 303 VAL A CA 1
ATOM 2345 C C . VAL A 1 303 ? -6.141 21.891 21.75 1 92.12 303 VAL A C 1
ATOM 2347 O O . VAL A 1 303 ? -5.734 22.328 22.828 1 92.12 303 VAL A O 1
ATOM 2350 N N . ASP A 1 304 ? -5.449 20.922 21.078 1 88.94 304 ASP A N 1
ATOM 2351 C CA . ASP A 1 304 ? -4.32 20.281 21.734 1 88.94 304 ASP A CA 1
ATOM 2352 C C . ASP A 1 304 ? -2.998 20.703 21.109 1 88.94 304 ASP A C 1
ATOM 2354 O O . ASP A 1 304 ? -2.016 19.953 21.141 1 88.94 304 ASP A O 1
ATOM 2358 N N . THR A 1 305 ? -2.965 21.844 20.406 1 89.62 305 THR A N 1
ATOM 2359 C CA . THR A 1 305 ? -1.73 22.312 19.781 1 89.62 305 THR A CA 1
ATOM 2360 C C . THR A 1 305 ? -0.703 22.703 20.844 1 89.62 305 THR A C 1
ATOM 2362 O O . THR A 1 305 ? 0.485 22.406 20.703 1 89.62 305 THR A O 1
ATOM 2365 N N . TYR A 1 306 ? -1.166 23.391 21.938 1 88.38 306 TYR A N 1
ATOM 2366 C CA . TYR A 1 306 ? -0.264 23.844 23 1 88.38 306 TYR A CA 1
ATOM 2367 C C . TYR A 1 306 ? -0.641 23.219 24.328 1 88.38 306 TYR A C 1
ATOM 2369 O O . TYR A 1 306 ? 0.086 22.375 24.859 1 88.38 306 TYR A O 1
ATOM 2377 N N . SER A 1 307 ? -1.688 23.578 24.859 1 86.94 307 SER A N 1
ATOM 2378 C CA . SER A 1 307 ? -2.258 23.031 26.094 1 86.94 307 SER A CA 1
ATOM 2379 C C . SER A 1 307 ? -3.777 22.953 26.016 1 86.94 307 SER A C 1
ATOM 2381 O O . SER A 1 307 ? -4.445 23.953 25.75 1 86.94 307 SER A O 1
ATOM 2383 N N . VAL A 1 308 ? -4.25 21.75 26.281 1 89.56 308 VAL A N 1
ATOM 2384 C CA . VAL A 1 308 ? -5.684 21.531 26.109 1 89.56 308 VAL A CA 1
ATOM 2385 C C . VAL A 1 308 ? -6.461 22.438 27.062 1 89.56 308 VAL A C 1
ATOM 2387 O O . VAL A 1 308 ? -7.227 23.297 26.625 1 89.56 308 VAL A O 1
ATOM 2390 N N . MET A 1 309 ? -6.227 22.375 28.344 1 88.25 309 MET A N 1
ATOM 2391 C CA . MET A 1 309 ? -7.023 23.062 29.344 1 88.25 309 MET A CA 1
ATOM 2392 C C . MET A 1 309 ? -6.461 24.453 29.609 1 88.25 309 MET A C 1
ATOM 2394 O O . MET A 1 309 ? -7.195 25.359 30.031 1 88.25 309 MET A O 1
ATOM 2398 N N . GLY A 1 310 ? -5.219 24.672 29.312 1 89.31 310 GLY A N 1
ATOM 2399 C CA . GLY A 1 310 ? -4.582 25.953 29.625 1 89.31 310 GLY A CA 1
ATOM 2400 C C . GLY A 1 310 ? -4.742 26.984 28.516 1 89.31 310 GLY A C 1
ATOM 2401 O O . GLY A 1 310 ? -4.637 28.188 28.766 1 89.31 310 GLY A O 1
ATOM 2402 N N . SER A 1 311 ? -4.969 26.531 27.344 1 93.19 311 SER A N 1
ATOM 2403 C CA . SER A 1 311 ? -5.039 27.469 26.219 1 93.19 311 SER A CA 1
ATOM 2404 C C . SER A 1 311 ? -6.129 27.078 25.234 1 93.19 311 SER A C 1
ATOM 2406 O O . SER A 1 311 ? -7 27.891 24.906 1 93.19 311 SER A O 1
ATOM 2408 N N . GLY A 1 312 ? -6.121 25.844 24.844 1 93.81 312 GLY A N 1
ATOM 2409 C CA . GLY A 1 312 ? -7.031 25.375 23.797 1 93.81 312 GLY A CA 1
ATOM 2410 C C . GLY A 1 312 ? -8.492 25.547 24.172 1 93.81 312 GLY A C 1
ATOM 2411 O O . GLY A 1 312 ? -9.25 26.188 23.438 1 93.81 312 GLY A O 1
ATOM 2412 N N . ILE A 1 313 ? -8.891 25.047 25.266 1 94 313 ILE A N 1
ATOM 2413 C CA . ILE A 1 313 ? -10.289 25.078 25.688 1 94 313 ILE A CA 1
ATOM 2414 C C . ILE A 1 313 ? -10.711 26.5 25.984 1 94 313 ILE A C 1
ATOM 2416 O O . ILE A 1 313 ? -11.773 26.953 25.531 1 94 313 ILE A O 1
ATOM 2420 N N . PRO A 1 314 ? -9.906 27.312 26.672 1 96.25 314 PRO A N 1
ATOM 2421 C CA . PRO A 1 314 ? -10.289 28.719 26.891 1 96.25 314 PRO A CA 1
ATOM 2422 C C . PRO A 1 314 ? -10.484 29.484 25.578 1 96.25 314 PRO A C 1
ATOM 2424 O O . PRO A 1 314 ? -11.477 30.203 25.438 1 96.25 314 PRO A O 1
ATOM 2427 N N . ASN A 1 315 ? -9.57 29.312 24.672 1 97.19 315 ASN A N 1
ATOM 2428 C CA . ASN A 1 315 ? -9.68 29.984 23.375 1 97.19 315 ASN A CA 1
ATOM 2429 C C . ASN A 1 315 ? -10.914 29.531 22.609 1 97.19 315 ASN A C 1
ATOM 2431 O O . ASN A 1 315 ? -11.609 30.344 22 1 97.19 315 ASN A O 1
ATOM 2435 N N . PHE A 1 316 ? -11.164 28.281 22.641 1 96.81 316 PHE A N 1
ATOM 2436 C CA . PHE A 1 316 ? -12.328 27.719 21.953 1 96.81 316 PHE A CA 1
ATOM 2437 C C . PHE A 1 316 ? -13.617 28.266 22.547 1 96.81 316 PHE A C 1
ATOM 2439 O O . PHE A 1 316 ? -14.523 28.688 21.812 1 96.81 316 PHE A O 1
ATOM 2446 N N . CYS A 1 317 ? -13.727 28.203 23.859 1 96.62 317 CYS A N 1
ATOM 2447 C CA . CYS A 1 317 ? -14.93 28.688 24.547 1 96.62 317 CYS A CA 1
ATOM 2448 C C . CYS A 1 317 ? -15.172 30.156 24.234 1 96.62 317 CYS A C 1
ATOM 2450 O O . CYS A 1 317 ? -16.312 30.562 23.969 1 96.62 317 CYS A O 1
ATOM 2452 N N . ALA A 1 318 ? -14.125 30.922 24.297 1 97.5 318 ALA A N 1
ATOM 2453 C CA . ALA A 1 318 ? -14.242 32.344 23.984 1 97.5 318 ALA A CA 1
ATOM 2454 C C . ALA A 1 318 ? -14.758 32.562 22.562 1 97.5 318 ALA A C 1
ATOM 2456 O O . ALA A 1 318 ? -15.648 33.375 22.328 1 97.5 318 ALA A O 1
ATOM 2457 N N . LEU A 1 319 ? -14.164 31.828 21.672 1 97.25 319 LEU A N 1
ATOM 2458 C CA . LEU A 1 319 ? -14.547 31.938 20.266 1 97.25 319 LEU A CA 1
ATOM 2459 C C . LEU A 1 319 ? -15.984 31.469 20.062 1 97.25 319 LEU A C 1
ATOM 2461 O O . LEU A 1 319 ? -16.734 32.062 19.297 1 97.25 319 LEU A O 1
ATOM 2465 N N . ALA A 1 320 ? -16.312 30.344 20.656 1 96.81 320 ALA A N 1
ATOM 2466 C CA . ALA A 1 320 ? -17.672 29.797 20.547 1 96.81 320 ALA A CA 1
ATOM 2467 C C . ALA A 1 320 ? -18.703 30.797 21.031 1 96.81 320 ALA A C 1
ATOM 2469 O O . ALA A 1 320 ? -19.766 30.969 20.391 1 96.81 320 ALA A O 1
ATOM 2470 N N . LEU A 1 321 ? -18.453 31.438 22.125 1 97.44 321 LEU A N 1
ATOM 2471 C CA . LEU A 1 321 ? -19.359 32.438 22.672 1 97.44 321 LEU A CA 1
ATOM 2472 C C . LEU A 1 321 ? -19.438 33.656 21.766 1 97.44 321 LEU A C 1
ATOM 2474 O O . LEU A 1 321 ? -20.516 34.219 21.578 1 97.44 321 LEU A O 1
ATOM 2478 N N . ALA A 1 322 ? -18.281 34.062 21.234 1 96.81 322 ALA A N 1
ATOM 2479 C CA . ALA A 1 322 ? -18.266 35.188 20.312 1 96.81 322 ALA A CA 1
ATOM 2480 C C . ALA A 1 322 ? -19.078 34.906 19.062 1 96.81 322 ALA A C 1
ATOM 2482 O O . ALA A 1 322 ? -19.844 35.75 18.594 1 96.81 322 ALA A O 1
ATOM 2483 N N . LEU A 1 323 ? -18.922 33.719 18.469 1 96.69 323 LEU A N 1
ATOM 2484 C CA . LEU A 1 323 ? -19.688 33.312 17.297 1 96.69 323 LEU A CA 1
ATOM 2485 C C . LEU A 1 323 ? -21.172 33.25 17.625 1 96.69 323 LEU A C 1
ATOM 2487 O O . LEU A 1 323 ? -22.016 33.656 16.812 1 96.69 323 LEU A O 1
ATOM 2491 N N . ASN A 1 324 ? -21.484 32.719 18.781 1 96.44 324 ASN A N 1
ATOM 2492 C CA . ASN A 1 324 ? -22.875 32.625 19.203 1 96.44 324 ASN A CA 1
ATOM 2493 C C . ASN A 1 324 ? -23.531 34 19.281 1 96.44 324 ASN A C 1
ATOM 2495 O O . ASN A 1 324 ? -24.719 34.125 18.984 1 96.44 324 ASN A O 1
ATOM 2499 N N . GLN A 1 325 ? -22.797 34.938 19.766 1 94.94 325 GLN A N 1
ATOM 2500 C CA . GLN A 1 325 ? -23.297 36.312 19.844 1 94.94 325 GLN A CA 1
ATOM 2501 C C . GLN A 1 325 ? -23.672 36.844 18.469 1 94.94 325 GLN A C 1
ATOM 2503 O O . GLN A 1 325 ? -24.562 37.688 18.359 1 94.94 325 GLN A O 1
ATOM 2508 N N . LEU A 1 326 ? -23.031 36.375 17.469 1 95.44 326 LEU A N 1
ATOM 2509 C CA . LEU A 1 326 ? -23.297 36.812 16.109 1 95.44 326 LEU A CA 1
ATOM 2510 C C . LEU A 1 326 ? -24.297 35.875 15.422 1 95.44 326 LEU A C 1
ATOM 2512 O O . LEU A 1 326 ? -24.547 36.031 14.227 1 95.44 326 LEU A O 1
ATOM 2516 N N . GLY A 1 327 ? -24.766 34.875 16.094 1 95.12 327 GLY A N 1
ATOM 2517 C CA . GLY A 1 327 ? -25.797 33.969 15.586 1 95.12 327 GLY A CA 1
ATOM 2518 C C . GLY A 1 327 ? -25.25 32.688 15.008 1 95.12 327 GLY A C 1
ATOM 2519 O O . GLY A 1 327 ? -26 31.828 14.547 1 95.12 327 GLY A O 1
ATOM 2520 N N . TYR A 1 328 ? -23.969 32.562 14.992 1 95.69 328 TYR A N 1
ATOM 2521 C CA . TYR A 1 328 ? -23.344 31.344 14.477 1 95.69 328 TYR A CA 1
ATOM 2522 C C . TYR A 1 328 ? -23.203 30.297 15.57 1 95.69 328 TYR A C 1
ATOM 2524 O O . TYR A 1 328 ? -23.344 30.609 16.766 1 95.69 328 TYR A O 1
ATOM 2532 N N . ARG A 1 329 ? -23.047 29.031 15.133 1 94.31 329 ARG A N 1
ATOM 2533 C CA . ARG A 1 329 ? -22.812 27.938 16.062 1 94.31 329 ARG A CA 1
ATOM 2534 C C . ARG A 1 329 ? -21.594 27.125 15.656 1 94.31 329 ARG A C 1
ATOM 2536 O O . ARG A 1 329 ? -21.406 26.797 14.484 1 94.31 329 ARG A O 1
ATOM 2543 N N . VAL A 1 330 ? -20.781 26.828 16.688 1 93.31 330 VAL A N 1
ATOM 2544 C CA . VAL A 1 330 ? -19.578 26.047 16.422 1 93.31 330 VAL A CA 1
ATOM 2545 C C . VAL A 1 330 ? -19.953 24.578 16.25 1 93.31 330 VAL A C 1
ATOM 2547 O O . VAL A 1 330 ? -20.984 24.125 16.75 1 93.31 330 VAL A O 1
ATOM 2550 N N . VAL A 1 331 ? -19.156 23.844 15.547 1 89.56 331 VAL A N 1
ATOM 2551 C CA . VAL A 1 331 ? -19.375 22.422 15.297 1 89.56 331 VAL A CA 1
ATOM 2552 C C . VAL A 1 331 ? -18.875 21.594 16.469 1 89.56 331 VAL A C 1
ATOM 2554 O O . VAL A 1 331 ? -19.516 20.625 16.891 1 89.56 331 VAL A O 1
ATOM 2557 N N . GLY A 1 332 ? -17.672 21.891 16.922 1 90.19 332 GLY A N 1
ATOM 2558 C CA . GLY A 1 332 ? -17.109 21.141 18.047 1 90.19 332 GLY A CA 1
ATOM 2559 C C . GLY A 1 332 ? -15.617 21.312 18.188 1 90.19 332 GLY A C 1
ATOM 2560 O O . GLY A 1 332 ? -15.062 22.328 17.781 1 90.19 332 GLY A O 1
ATOM 2561 N N . ILE A 1 333 ? -15.055 20.391 18.969 1 92.12 333 ILE A N 1
ATOM 2562 C CA . ILE A 1 333 ? -13.617 20.438 19.234 1 92.12 333 ILE A CA 1
ATOM 2563 C C . ILE A 1 333 ? -12.961 19.172 18.703 1 92.12 333 ILE A C 1
ATOM 2565 O O . ILE A 1 333 ? -13.602 18.125 18.578 1 92.12 333 ILE A O 1
ATOM 2569 N N . ARG A 1 334 ? -11.742 19.297 18.297 1 92.38 334 ARG A N 1
ATOM 2570 C CA . ARG A 1 334 ? -10.914 18.172 17.891 1 92.38 334 ARG A CA 1
ATOM 2571 C C . ARG A 1 334 ? -9.711 18.031 18.812 1 92.38 334 ARG A C 1
ATOM 2573 O O . ARG A 1 334 ? -9.102 19.031 19.219 1 92.38 334 ARG A O 1
ATOM 2580 N N . VAL A 1 335 ? -9.391 16.797 19.219 1 89.25 335 VAL A N 1
ATOM 2581 C CA . VAL A 1 335 ? -8.203 16.453 20 1 89.25 335 VAL A CA 1
ATOM 2582 C C . VAL A 1 335 ? -7.469 15.289 19.344 1 89.25 335 VAL A C 1
ATOM 2584 O O . VAL A 1 335 ? -8.078 14.273 19 1 89.25 335 VAL A O 1
ATOM 2587 N N . ASP A 1 336 ? -6.164 15.398 19.156 1 86.31 336 ASP A N 1
ATOM 2588 C CA . ASP A 1 336 ? -5.395 14.406 18.406 1 86.31 336 ASP A CA 1
ATOM 2589 C C . ASP A 1 336 ? -4.402 13.688 19.312 1 86.31 336 ASP A C 1
ATOM 2591 O O . ASP A 1 336 ? -3.797 12.688 18.906 1 86.31 336 ASP A O 1
ATOM 2595 N N . SER A 1 337 ? -4.18 14.164 20.5 1 80.44 337 SER A N 1
ATOM 2596 C CA . SER A 1 337 ? -3.074 13.625 21.281 1 80.44 337 SER A CA 1
ATOM 2597 C C . SER A 1 337 ? -3.535 13.203 22.672 1 80.44 337 SER A C 1
ATOM 2599 O O . SER A 1 337 ? -4.586 13.641 23.141 1 80.44 337 SER A O 1
ATOM 2601 N N . GLY A 1 338 ? -2.762 12.32 23.234 1 74.81 338 GLY A N 1
ATOM 2602 C CA . GLY A 1 338 ? -3.016 11.898 24.594 1 74.81 338 GLY A CA 1
ATOM 2603 C C . GLY A 1 338 ? -4.102 10.852 24.719 1 74.81 338 GLY A C 1
ATOM 2604 O O . GLY A 1 338 ? -4.418 10.172 23.734 1 74.81 338 GLY A O 1
ATOM 2605 N N . ASP A 1 339 ? -4.477 10.602 25.859 1 79.12 339 ASP A N 1
ATOM 2606 C CA . ASP A 1 339 ? -5.586 9.688 26.125 1 79.12 339 ASP A CA 1
ATOM 2607 C C . ASP A 1 339 ? -6.922 10.32 25.734 1 79.12 339 ASP A C 1
ATOM 2609 O O . ASP A 1 339 ? -7.531 11.023 26.531 1 79.12 339 ASP A O 1
ATOM 2613 N N . LEU A 1 340 ? -7.336 9.93 24.641 1 80.75 340 LEU A N 1
ATOM 2614 C CA . LEU A 1 340 ? -8.492 10.586 24.047 1 80.75 340 LEU A CA 1
ATOM 2615 C C . LEU A 1 340 ? -9.75 10.336 24.875 1 80.75 340 LEU A C 1
ATOM 2617 O O . LEU A 1 340 ? -10.594 11.219 25.016 1 80.75 340 LEU A O 1
ATOM 2621 N N . GLY A 1 341 ? -9.852 9.148 25.422 1 79.12 341 GLY A N 1
ATOM 2622 C CA . GLY A 1 341 ? -10.992 8.844 26.266 1 79.12 341 GLY A CA 1
ATOM 2623 C C . GLY A 1 341 ? -11.031 9.68 27.531 1 79.12 341 GLY A C 1
ATOM 2624 O O . GLY A 1 341 ? -12.078 10.234 27.891 1 79.12 341 GLY A O 1
ATOM 2625 N N . LYS A 1 342 ? -9.906 9.773 28.141 1 79.94 342 LYS A N 1
ATOM 2626 C CA . LYS A 1 342 ? -9.797 10.547 29.375 1 79.94 342 LYS A CA 1
ATOM 2627 C C . LYS A 1 342 ? -10.039 12.031 29.109 1 79.94 342 LYS A C 1
ATOM 2629 O O . LYS A 1 342 ? -10.75 12.695 29.875 1 79.94 342 LYS A O 1
ATOM 2634 N N . GLN A 1 343 ? -9.492 12.531 28.047 1 81.69 343 GLN A N 1
ATOM 2635 C CA . GLN A 1 343 ? -9.633 13.945 27.719 1 81.69 343 GLN A CA 1
ATOM 2636 C C . GLN A 1 343 ? -11.078 14.289 27.375 1 81.69 343 GLN A C 1
ATOM 2638 O O . GLN A 1 343 ? -11.57 15.359 27.75 1 81.69 343 GLN A O 1
ATOM 2643 N N . ALA A 1 344 ? -11.688 13.383 26.688 1 80.88 344 ALA A N 1
ATOM 2644 C CA . ALA A 1 344 ? -13.094 13.602 26.359 1 80.88 344 ALA A CA 1
ATOM 2645 C C . ALA A 1 344 ? -13.953 13.719 27.609 1 80.88 344 ALA A C 1
ATOM 2647 O O . ALA A 1 344 ? -14.844 14.562 27.688 1 80.88 344 ALA A O 1
ATOM 2648 N N . ARG A 1 345 ? -13.719 12.906 28.578 1 80.69 345 ARG A N 1
ATOM 2649 C CA . ARG A 1 345 ? -14.469 12.93 29.828 1 80.69 345 ARG A CA 1
ATOM 2650 C C . ARG A 1 345 ? -14.195 14.211 30.609 1 80.69 345 ARG A C 1
ATOM 2652 O O . ARG A 1 345 ? -15.102 14.773 31.219 1 80.69 345 ARG A O 1
ATOM 2659 N N . GLU A 1 346 ? -12.977 14.578 30.547 1 79.81 346 GLU A N 1
ATOM 2660 C CA . GLU A 1 346 ? -12.578 15.773 31.281 1 79.81 346 GLU A CA 1
ATOM 2661 C C . GLU A 1 346 ? -13.164 17.031 30.656 1 79.81 346 GLU A C 1
ATOM 2663 O O . GLU A 1 346 ? -13.594 17.938 31.359 1 79.81 346 GLU A O 1
ATOM 2668 N N . ILE A 1 347 ? -13.172 17.078 29.422 1 79.69 347 ILE A N 1
ATOM 2669 C CA . ILE A 1 347 ? -13.617 18.266 28.703 1 79.69 347 ILE A CA 1
ATOM 2670 C C . ILE A 1 347 ? -15.141 18.344 28.734 1 79.69 347 ILE A C 1
ATOM 2672 O O . ILE A 1 347 ? -15.703 19.406 28.984 1 79.69 347 ILE A O 1
ATOM 2676 N N . ARG A 1 348 ? -15.812 17.219 28.422 1 75.25 348 ARG A N 1
ATOM 2677 C CA . ARG A 1 348 ? -17.266 17.25 28.266 1 75.25 348 ARG A CA 1
ATOM 2678 C C . ARG A 1 348 ? -17.969 16.719 29.516 1 75.25 348 ARG A C 1
ATOM 2680 O O . ARG A 1 348 ? -19.172 16.516 29.516 1 75.25 348 ARG A O 1
ATOM 2687 N N . GLN A 1 349 ? -17.297 16.641 30.562 1 61.53 349 GLN A N 1
ATOM 2688 C CA . GLN A 1 349 ? -17.875 16.188 31.812 1 61.53 349 GLN A CA 1
ATOM 2689 C C . GLN A 1 349 ? -18.734 14.953 31.609 1 61.53 349 GLN A C 1
ATOM 2691 O O . GLN A 1 349 ? -19.906 14.914 32.031 1 61.53 349 GLN A O 1
ATOM 2696 N N . GLY A 1 350 ? -18.312 13.969 30.969 1 56.91 350 GLY A N 1
ATOM 2697 C CA . GLY A 1 350 ? -18.984 12.688 30.875 1 56.91 350 GLY A CA 1
ATOM 2698 C C . GLY A 1 350 ? -19.328 12.281 29.453 1 56.91 350 GLY A C 1
ATOM 2699 O O . GLY A 1 350 ? -19.672 11.133 29.203 1 56.91 350 GLY A O 1
ATOM 2700 N N . ASN A 1 351 ? -19.391 13.266 28.609 1 61.81 351 ASN A N 1
ATOM 2701 C CA . ASN A 1 351 ? -19.906 12.953 27.281 1 61.81 351 ASN A CA 1
ATOM 2702 C C . ASN A 1 351 ? -18.812 12.367 26.391 1 61.81 351 ASN A C 1
ATOM 2704 O O . ASN A 1 351 ? -17.625 12.555 26.656 1 61.81 351 ASN A O 1
ATOM 2708 N N . GLU A 1 352 ? -19.391 11.617 25.375 1 75.19 352 GLU A N 1
ATOM 2709 C CA . GLU A 1 352 ? -18.609 10.672 24.578 1 75.19 352 GLU A CA 1
ATOM 2710 C C . GLU A 1 352 ? -18.156 11.297 23.266 1 75.19 352 GLU A C 1
ATOM 2712 O O . GLU A 1 352 ? -18.594 12.391 22.906 1 75.19 352 GLU A O 1
ATOM 2717 N N . ILE A 1 353 ? -17.141 10.867 22.656 1 87.44 353 ILE A N 1
ATOM 2718 C CA . ILE A 1 353 ? -16.609 11.148 21.328 1 87.44 353 ILE A CA 1
ATOM 2719 C C . ILE A 1 353 ? -17.703 10.906 20.281 1 87.44 353 ILE A C 1
ATOM 2721 O O . ILE A 1 353 ? -18.375 9.875 20.312 1 87.44 353 ILE A O 1
ATOM 2725 N N . ASP A 1 354 ? -17.938 11.953 19.453 1 90.44 354 ASP A N 1
ATOM 2726 C CA . ASP A 1 354 ? -18.984 11.844 18.438 1 90.44 354 ASP A CA 1
ATOM 2727 C C . ASP A 1 354 ? -18.422 11.336 17.109 1 90.44 354 ASP A C 1
ATOM 2729 O O . ASP A 1 354 ? -19.125 10.711 16.312 1 90.44 354 ASP A O 1
ATOM 2733 N N . MET A 1 355 ? -17.203 11.688 16.906 1 93.25 355 MET A N 1
ATOM 2734 C CA . MET A 1 355 ? -16.547 11.328 15.648 1 93.25 355 MET A CA 1
ATOM 2735 C C . MET A 1 355 ? -15.117 10.859 15.891 1 93.25 355 MET A C 1
ATOM 2737 O O . MET A 1 355 ? -14.406 11.43 16.719 1 93.25 355 MET A O 1
ATOM 2741 N N . ILE A 1 356 ? -14.734 9.797 15.195 1 94.31 356 ILE A N 1
ATOM 2742 C CA . ILE A 1 356 ? -13.398 9.234 15.344 1 94.31 356 ILE A CA 1
ATOM 2743 C C . ILE A 1 356 ? -12.68 9.258 13.992 1 94.31 356 ILE A C 1
ATOM 2745 O O . ILE A 1 356 ? -13.203 8.758 12.992 1 94.31 356 ILE A O 1
ATOM 2749 N N . GLY A 1 357 ? -11.516 9.938 13.945 1 95.62 357 GLY A N 1
ATOM 2750 C CA . GLY A 1 357 ? -10.641 9.875 12.789 1 95.62 357 GLY A CA 1
ATOM 2751 C C . GLY A 1 357 ? -9.594 8.773 12.891 1 95.62 357 GLY A C 1
ATOM 2752 O O . GLY A 1 357 ? -8.883 8.68 13.891 1 95.62 357 GLY A O 1
ATOM 2753 N N . ILE A 1 358 ? -9.555 7.895 11.914 1 96.5 358 ILE A N 1
ATOM 2754 C CA . ILE A 1 358 ? -8.602 6.797 11.906 1 96.5 358 ILE A CA 1
ATOM 2755 C C . ILE A 1 358 ? -7.734 6.867 10.656 1 96.5 358 ILE A C 1
ATOM 2757 O O . ILE A 1 358 ? -8.25 7.016 9.547 1 96.5 358 ILE A O 1
ATOM 2761 N N . GLY A 1 359 ? -6.422 6.773 10.82 1 96.75 359 GLY A N 1
ATOM 2762 C CA . GLY A 1 359 ? -5.52 6.91 9.688 1 96.75 359 GLY A CA 1
ATOM 2763 C C . GLY A 1 359 ? -4.676 5.672 9.445 1 96.75 359 GLY A C 1
ATOM 2764 O O . GLY A 1 359 ? -5.117 4.738 8.773 1 96.75 359 GLY A O 1
ATOM 2765 N N . THR A 1 360 ? -3.502 5.586 10.062 1 96.38 360 THR A N 1
ATOM 2766 C CA . THR A 1 360 ? -2.467 4.586 9.828 1 96.38 360 THR A CA 1
ATOM 2767 C C . THR A 1 360 ? -2.994 3.182 10.102 1 96.38 360 THR A C 1
ATOM 2769 O O . THR A 1 360 ? -2.76 2.26 9.312 1 96.38 360 THR A O 1
ATOM 2772 N N . ASN A 1 361 ? -3.725 2.945 11.18 1 96.12 361 ASN A N 1
ATOM 2773 C CA . ASN A 1 361 ? -4.191 1.625 11.586 1 96.12 361 ASN A CA 1
ATOM 2774 C C . ASN A 1 361 ? -5.254 1.084 10.641 1 96.12 361 ASN A C 1
ATOM 2776 O O . ASN A 1 361 ? -5.516 -0.12 10.609 1 96.12 361 ASN A O 1
ATOM 2780 N N . LEU A 1 362 ? -5.852 1.995 9.977 1 98.25 362 LEU A N 1
ATOM 2781 C CA . LEU A 1 362 ? -6.84 1.579 8.984 1 98.25 362 LEU A CA 1
ATOM 2782 C C . LEU A 1 362 ? -6.168 1.262 7.648 1 98.25 362 LEU A C 1
ATOM 2784 O O . LEU A 1 362 ? -6.312 0.154 7.125 1 98.25 362 LEU A O 1
ATOM 2788 N N . VAL A 1 363 ? -5.359 2.162 7.145 1 98.38 363 VAL A N 1
ATOM 2789 C CA . VAL A 1 363 ? -4.953 2.135 5.746 1 98.38 363 VAL A CA 1
ATOM 2790 C C . VAL A 1 363 ? -3.838 1.111 5.551 1 98.38 363 VAL A C 1
ATOM 2792 O O . VAL A 1 363 ? -3.707 0.521 4.477 1 98.38 363 VAL A O 1
ATOM 2795 N N . THR A 1 364 ? -2.98 0.853 6.551 1 98.12 364 THR A N 1
ATOM 2796 C CA . THR A 1 364 ? -1.849 -0.053 6.379 1 98.12 364 THR A CA 1
ATOM 2797 C C . THR A 1 364 ? -2.16 -1.425 6.973 1 98.12 364 THR A C 1
ATOM 2799 O O . THR A 1 364 ? -1.396 -2.373 6.789 1 98.12 364 THR A O 1
ATOM 2802 N N . CYS A 1 365 ? -3.244 -1.545 7.727 1 98.12 365 CYS A N 1
ATOM 2803 C CA . CYS A 1 365 ? -3.656 -2.805 8.336 1 98.12 365 CYS A CA 1
ATOM 2804 C C . CYS A 1 365 ? -2.502 -3.447 9.094 1 98.12 365 CYS A C 1
ATOM 2806 O O . CYS A 1 365 ? -2.127 -4.586 8.812 1 98.12 365 CYS A O 1
ATOM 2808 N N . PRO A 1 366 ? -2.021 -2.811 10.141 1 96.31 366 PRO A N 1
ATOM 2809 C CA . PRO A 1 366 ? -0.783 -3.26 10.781 1 96.31 366 PRO A CA 1
ATOM 2810 C C . PRO A 1 366 ? -0.921 -4.637 11.43 1 96.31 366 PRO A C 1
ATOM 2812 O O . PRO A 1 366 ? 0.073 -5.348 11.586 1 96.31 366 PRO A O 1
ATOM 2815 N N . LEU A 1 367 ? -2.098 -5.051 11.812 1 94.94 367 LEU A N 1
ATOM 2816 C CA . LEU A 1 367 ? -2.283 -6.379 12.391 1 94.94 367 LEU A CA 1
ATOM 2817 C C . LEU A 1 367 ? -1.982 -7.465 11.359 1 94.94 367 LEU A C 1
ATOM 2819 O O . LEU A 1 367 ? -1.554 -8.562 11.727 1 94.94 367 LEU A O 1
ATOM 2823 N N . GLN A 1 368 ? -2.279 -7.16 10.117 1 97.25 368 GLN A N 1
ATOM 2824 C CA . GLN A 1 368 ? -2.074 -8.055 8.984 1 97.25 368 GLN A CA 1
ATOM 2825 C C . GLN A 1 368 ? -2.082 -7.285 7.668 1 97.25 368 GLN A C 1
ATOM 2827 O O . GLN A 1 368 ? -3.117 -7.184 7.004 1 97.25 368 GLN A O 1
ATOM 2832 N N . PRO A 1 369 ? -0.972 -6.961 7.207 1 97.62 369 PRO A N 1
ATOM 2833 C CA . PRO A 1 369 ? -0.924 -5.992 6.109 1 97.62 369 PRO A CA 1
ATOM 2834 C C . PRO A 1 369 ? -1.193 -6.629 4.746 1 97.62 369 PRO A C 1
ATOM 2836 O O . PRO A 1 369 ? -1.135 -5.949 3.721 1 97.62 369 PRO A O 1
ATOM 2839 N N . SER A 1 370 ? -1.485 -7.941 4.68 1 98.06 370 SER A N 1
ATOM 2840 C CA . SER A 1 370 ? -1.877 -8.625 3.455 1 98.06 370 SER A CA 1
ATOM 2841 C C . SER A 1 370 ? -2.926 -9.703 3.734 1 98.06 370 SER A C 1
ATOM 2843 O O . SER A 1 370 ? -2.844 -10.414 4.738 1 98.06 370 SER A O 1
ATOM 2845 N N . LEU A 1 371 ? -3.891 -9.766 2.82 1 98.12 371 LEU A N 1
ATOM 2846 C CA . LEU A 1 371 ? -4.941 -10.766 2.979 1 98.12 371 LEU A CA 1
ATOM 2847 C C . LEU A 1 371 ? -4.422 -12.164 2.654 1 98.12 371 LEU A C 1
ATOM 2849 O O . LEU A 1 371 ? -4.898 -13.156 3.209 1 98.12 371 LEU A O 1
ATOM 2853 N N . GLY A 1 372 ? -3.486 -12.219 1.736 1 96.62 372 GLY A N 1
ATOM 2854 C CA . GLY A 1 372 ? -2.922 -13.508 1.36 1 96.62 372 GLY A CA 1
ATOM 2855 C C . GLY A 1 372 ? -3.756 -14.242 0.33 1 96.62 372 GLY A C 1
ATOM 2856 O O . GLY A 1 372 ? -3.891 -15.469 0.394 1 96.62 372 GLY A O 1
ATOM 2857 N N . CYS A 1 373 ? -4.293 -13.547 -0.58 1 97.69 373 CYS A N 1
ATOM 2858 C CA . CYS A 1 373 ? -5.062 -14.18 -1.646 1 97.69 373 CYS A CA 1
ATOM 2859 C C . CYS A 1 373 ? -4.16 -15.023 -2.539 1 97.69 373 CYS A C 1
ATOM 2861 O O . CYS A 1 373 ? -2.98 -14.703 -2.713 1 97.69 373 CYS A O 1
ATOM 2863 N N . VAL A 1 374 ? -4.742 -16.062 -3.059 1 96.88 374 VAL A N 1
ATOM 2864 C CA . VAL A 1 374 ? -4.07 -16.938 -4.016 1 96.88 374 VAL A CA 1
ATOM 2865 C C . VAL A 1 374 ? -4.941 -17.109 -5.258 1 96.88 374 VAL A C 1
ATOM 2867 O O . VAL A 1 374 ? -6.133 -16.781 -5.238 1 96.88 374 VAL A O 1
ATOM 2870 N N . TYR A 1 375 ? -4.387 -17.453 -6.289 1 97.69 375 TYR A N 1
ATOM 2871 C CA . TYR A 1 375 ? -4.98 -17.734 -7.594 1 97.69 375 TYR A CA 1
ATOM 2872 C C . TYR A 1 375 ? -4.578 -19.109 -8.094 1 97.69 375 TYR A C 1
ATOM 2874 O O . TYR A 1 375 ? -3.418 -19.344 -8.438 1 97.69 375 TYR A O 1
ATOM 2882 N N . LYS A 1 376 ? -5.57 -20.031 -8.172 1 96.69 376 LYS A N 1
ATOM 2883 C CA . LYS A 1 376 ? -5.203 -21.422 -8.375 1 96.69 376 LYS A CA 1
ATOM 2884 C C . LYS A 1 376 ? -5.984 -22.031 -9.539 1 96.69 376 LYS A C 1
ATOM 2886 O O . LYS A 1 376 ? -7.191 -21.812 -9.664 1 96.69 376 LYS A O 1
ATOM 2891 N N . LEU A 1 377 ? -5.277 -22.781 -10.359 1 97 377 LEU A N 1
ATOM 2892 C CA . LEU A 1 377 ? -5.875 -23.547 -11.453 1 97 377 LEU A CA 1
ATOM 2893 C C . LEU A 1 377 ? -6.734 -24.688 -10.914 1 97 377 LEU A C 1
ATOM 2895 O O . LEU A 1 377 ? -6.258 -25.516 -10.133 1 97 377 LEU A O 1
ATOM 2899 N N . VAL A 1 378 ? -8 -24.781 -11.375 1 96.69 378 VAL A N 1
ATOM 2900 C CA . VAL A 1 378 ? -8.875 -25.797 -10.812 1 96.69 378 VAL A CA 1
ATOM 2901 C C . VAL A 1 378 ? -9.344 -26.734 -11.922 1 96.69 378 VAL A C 1
ATOM 2903 O O . VAL A 1 378 ? -9.773 -27.859 -11.648 1 96.69 378 VAL A O 1
ATOM 2906 N N . THR A 1 379 ? -9.336 -26.25 -13.148 1 96.19 379 THR A N 1
ATOM 2907 C CA . THR A 1 379 ? -9.695 -27.078 -14.289 1 96.19 379 THR A CA 1
ATOM 2908 C C . THR A 1 379 ? -8.93 -26.641 -15.539 1 96.19 379 THR A C 1
ATOM 2910 O O . THR A 1 379 ? -8.734 -25.453 -15.773 1 96.19 379 THR A O 1
ATOM 2913 N N . VAL A 1 380 ? -8.531 -27.578 -16.312 1 95.69 380 VAL A N 1
ATOM 2914 C CA . VAL A 1 380 ? -7.957 -27.297 -17.625 1 95.69 380 VAL A CA 1
ATOM 2915 C C . VAL A 1 380 ? -8.406 -28.375 -18.609 1 95.69 380 VAL A C 1
ATOM 2917 O O . VAL A 1 380 ? -8.281 -29.562 -18.344 1 95.69 380 VAL A O 1
ATOM 2920 N N . ASN A 1 381 ? -8.914 -27.953 -19.703 1 93.38 381 ASN A N 1
ATOM 2921 C CA . ASN A 1 381 ? -9.398 -28.859 -20.734 1 93.38 381 ASN A CA 1
ATOM 2922 C C . ASN A 1 381 ? -10.328 -29.922 -20.156 1 93.38 381 ASN A C 1
ATOM 2924 O O . ASN A 1 381 ? -10.164 -31.109 -20.453 1 93.38 381 ASN A O 1
ATOM 2928 N N . GLY A 1 382 ? -11.148 -29.484 -19.281 1 91.31 382 GLY A N 1
ATOM 2929 C CA . GLY A 1 382 ? -12.172 -30.344 -18.719 1 91.31 382 GLY A CA 1
ATOM 2930 C C . GLY A 1 382 ? -11.656 -31.234 -17.609 1 91.31 382 GLY A C 1
ATOM 2931 O O . GLY A 1 382 ? -12.43 -31.969 -16.984 1 91.31 382 GLY A O 1
ATOM 2932 N N . CYS A 1 383 ? -10.414 -31.188 -17.328 1 91.69 383 CYS A N 1
ATOM 2933 C CA . CYS A 1 383 ? -9.82 -32.031 -16.297 1 91.69 383 CYS A CA 1
ATOM 2934 C C . CYS A 1 383 ? -9.625 -31.266 -14.992 1 91.69 383 CYS A C 1
ATOM 2936 O O . CYS A 1 383 ? -8.922 -30.25 -14.969 1 91.69 383 CYS A O 1
ATOM 2938 N N . PRO A 1 384 ? -10.203 -31.781 -13.922 1 93.06 384 PRO A N 1
ATOM 2939 C CA . PRO A 1 384 ? -9.977 -31.125 -12.625 1 93.06 384 PRO A CA 1
ATOM 2940 C C . PRO A 1 384 ? -8.523 -31.219 -12.172 1 93.06 384 PRO A C 1
ATOM 2942 O O . PRO A 1 384 ? -7.867 -32.25 -12.383 1 93.06 384 PRO A O 1
ATOM 2945 N N . ARG A 1 385 ? -8.062 -30.156 -11.57 1 88.69 385 ARG A N 1
ATOM 2946 C CA . ARG A 1 385 ? -6.672 -30.078 -11.133 1 88.69 385 ARG A CA 1
ATOM 2947 C C . ARG A 1 385 ? -6.586 -29.797 -9.641 1 88.69 385 ARG A C 1
ATOM 2949 O O . ARG A 1 385 ? -7.422 -29.078 -9.094 1 88.69 385 ARG A O 1
ATOM 2956 N N . LEU A 1 386 ? -5.52 -30.391 -8.977 1 82.69 386 LEU A N 1
ATOM 2957 C CA . LEU A 1 386 ? -5.277 -30.219 -7.551 1 82.69 386 LEU A CA 1
ATOM 2958 C C . LEU A 1 386 ? -3.785 -30.109 -7.262 1 82.69 386 LEU A C 1
ATOM 2960 O O . LEU A 1 386 ? -2.984 -30.875 -7.801 1 82.69 386 LEU A O 1
ATOM 2964 N N . LYS A 1 387 ? -3.43 -29.016 -6.629 1 75.88 387 LYS A N 1
ATOM 2965 C CA . LYS A 1 387 ? -2.061 -28.953 -6.125 1 75.88 387 LYS A CA 1
ATOM 2966 C C . LYS A 1 387 ? -1.923 -29.75 -4.832 1 75.88 387 LYS A C 1
ATOM 2968 O O . LYS A 1 387 ? -2.668 -29.531 -3.877 1 75.88 387 LYS A O 1
ATOM 2973 N N . LEU A 1 388 ? -1.105 -30.781 -4.902 1 68.62 388 LEU A N 1
ATOM 2974 C CA . LEU A 1 388 ? -0.842 -31.516 -3.676 1 68.62 388 LEU A CA 1
ATOM 2975 C C . LEU A 1 388 ? 0.265 -30.844 -2.865 1 68.62 388 LEU A C 1
ATOM 2977 O O . LEU A 1 388 ? 1.229 -30.328 -3.434 1 68.62 388 LEU A O 1
ATOM 2981 N N . THR A 1 389 ? -0.07 -30.438 -1.654 1 65.06 389 THR A N 1
ATOM 2982 C CA . THR A 1 389 ? 0.977 -29.859 -0.821 1 65.06 389 THR A CA 1
ATOM 2983 C C . THR A 1 389 ? 1.232 -30.719 0.408 1 65.06 389 THR A C 1
ATOM 2985 O O . THR A 1 389 ? 0.387 -31.531 0.787 1 65.06 389 THR A O 1
ATOM 2988 N N . GLU A 1 390 ? 2.422 -30.641 0.769 1 62.5 390 GLU A N 1
ATOM 2989 C CA . GLU A 1 390 ? 2.752 -31.297 2.035 1 62.5 390 GLU A CA 1
ATOM 2990 C C . GLU A 1 390 ? 2.01 -30.641 3.197 1 62.5 390 GLU A C 1
ATOM 2992 O O . GLU A 1 390 ? 1.813 -31.266 4.242 1 62.5 390 GLU A O 1
ATOM 2997 N N . ASP A 1 391 ? 1.59 -29.438 2.92 1 65 391 ASP A N 1
ATOM 2998 C CA . ASP A 1 391 ? 0.812 -28.719 3.926 1 65 391 ASP A CA 1
ATOM 2999 C C . ASP A 1 391 ? -0.685 -28.828 3.646 1 65 391 ASP A C 1
ATOM 3001 O O . ASP A 1 391 ? -1.197 -28.219 2.707 1 65 391 ASP A O 1
ATOM 3005 N N . GLU A 1 392 ? -1.348 -29.547 4.461 1 64.62 392 GLU A N 1
ATOM 3006 C CA . GLU A 1 392 ? -2.771 -29.812 4.281 1 64.62 392 GLU A CA 1
ATOM 3007 C C . GLU A 1 392 ? -3.57 -28.516 4.203 1 64.62 392 GLU A C 1
ATOM 3009 O O . GLU A 1 392 ? -4.578 -28.453 3.5 1 64.62 392 GLU A O 1
ATOM 3014 N N . GLU A 1 393 ? -3.043 -27.562 4.879 1 69.69 393 GLU A N 1
ATOM 3015 C CA . GLU A 1 393 ? -3.758 -26.297 4.922 1 69.69 393 GLU A CA 1
ATOM 3016 C C . GLU A 1 393 ? -3.688 -25.578 3.578 1 69.69 393 GLU A C 1
ATOM 3018 O O . GLU A 1 393 ? -4.52 -24.719 3.283 1 69.69 393 GLU A O 1
ATOM 3023 N N . LYS A 1 394 ? -2.854 -26.016 2.725 1 73.44 394 LYS A N 1
ATOM 3024 C CA . LYS A 1 394 ? -2.652 -25.312 1.456 1 73.44 394 LYS A CA 1
ATOM 3025 C C . LYS A 1 394 ? -3.279 -26.094 0.301 1 73.44 394 LYS A C 1
ATOM 3027 O O . LYS A 1 394 ? -3.146 -25.703 -0.861 1 73.44 394 LYS A O 1
ATOM 3032 N N . MET A 1 395 ? -4.031 -27.016 0.698 1 76.12 395 MET A N 1
ATOM 3033 C CA . MET A 1 395 ? -4.656 -27.812 -0.35 1 76.12 395 MET A CA 1
ATOM 3034 C C . MET A 1 395 ? -5.77 -27.031 -1.042 1 76.12 395 MET A C 1
ATOM 3036 O O . MET A 1 395 ? -6.516 -26.297 -0.39 1 76.12 395 MET A O 1
ATOM 3040 N N . THR A 1 396 ? -5.859 -27.203 -2.322 1 87.12 396 THR A N 1
ATOM 3041 C CA . THR A 1 396 ? -6.891 -26.531 -3.104 1 87.12 396 THR A CA 1
ATOM 3042 C C . THR A 1 396 ? -8.07 -27.469 -3.363 1 87.12 396 THR A C 1
ATOM 3044 O O . THR A 1 396 ? -7.953 -28.688 -3.188 1 87.12 396 THR A O 1
ATOM 3047 N N . ILE A 1 397 ? -9.172 -26.938 -3.684 1 92.56 397 ILE A N 1
ATOM 3048 C CA . ILE A 1 397 ? -10.352 -27.719 -4.051 1 92.56 397 ILE A CA 1
ATOM 3049 C C . ILE A 1 397 ? -10.508 -27.734 -5.57 1 92.56 397 ILE A C 1
ATOM 3051 O O . ILE A 1 397 ? -10.664 -26.688 -6.191 1 92.56 397 ILE A O 1
ATOM 3055 N N . PRO A 1 398 ? -10.453 -28.875 -6.199 1 94.5 398 PRO A N 1
ATOM 3056 C CA . PRO A 1 398 ? -10.43 -28.984 -7.66 1 94.5 398 PRO A CA 1
ATOM 3057 C C . PRO A 1 398 ? -11.805 -28.797 -8.297 1 94.5 398 PRO A C 1
ATOM 3059 O O . PRO A 1 398 ? -12.82 -28.812 -7.594 1 94.5 398 PRO A O 1
ATOM 3062 N N . GLY A 1 399 ? -11.812 -28.578 -9.633 1 95.69 399 GLY A N 1
ATOM 3063 C CA . GLY A 1 399 ? -13.031 -28.625 -10.43 1 95.69 399 GLY A CA 1
ATOM 3064 C C . GLY A 1 399 ? -13.75 -27.297 -10.484 1 95.69 399 GLY A C 1
ATOM 3065 O O . GLY A 1 399 ? -13.492 -26.406 -9.664 1 95.69 399 GLY A O 1
ATOM 3066 N N . SER A 1 400 ? -14.625 -27.234 -11.445 1 96.25 400 SER A N 1
ATOM 3067 C CA . SER A 1 400 ? -15.539 -26.094 -11.539 1 96.25 400 SER A CA 1
ATOM 3068 C C . SER A 1 400 ? -16.656 -26.188 -10.5 1 96.25 400 SER A C 1
ATOM 3070 O O . SER A 1 400 ? -17.312 -27.234 -10.375 1 96.25 400 SER A O 1
ATOM 3072 N N . LYS A 1 401 ? -16.859 -25.078 -9.805 1 97.06 401 LYS A N 1
ATOM 3073 C CA . LYS A 1 401 ? -17.75 -25.188 -8.656 1 97.06 401 LYS A CA 1
ATOM 3074 C C . LYS A 1 401 ? -18.828 -24.125 -8.688 1 97.06 401 LYS A C 1
ATOM 3076 O O . LYS A 1 401 ? -18.672 -23.078 -9.32 1 97.06 401 LYS A O 1
ATOM 3081 N N . VAL A 1 402 ? -19.922 -24.453 -8.086 1 98.25 402 VAL A N 1
ATOM 3082 C CA . VAL A 1 402 ? -20.953 -23.516 -7.676 1 98.25 402 VAL A CA 1
ATOM 3083 C C . VAL A 1 402 ? -21 -23.438 -6.148 1 98.25 402 VAL A C 1
ATOM 3085 O O . VAL A 1 402 ? -20.875 -24.453 -5.465 1 98.25 402 VAL A O 1
ATOM 3088 N N . VAL A 1 403 ? -21.109 -22.25 -5.617 1 98.69 403 VAL A N 1
ATOM 3089 C CA . VAL A 1 403 ? -21.172 -22.078 -4.172 1 98.69 403 VAL A CA 1
ATOM 3090 C C . VAL A 1 403 ? -22.578 -21.641 -3.758 1 98.69 403 VAL A C 1
ATOM 3092 O O . VAL A 1 403 ? -23.094 -20.625 -4.238 1 98.69 403 VAL A O 1
ATOM 3095 N N . TYR A 1 404 ? -23.203 -22.422 -2.885 1 98.62 404 TYR A N 1
ATOM 3096 C CA . TYR A 1 404 ? -24.5 -22.109 -2.303 1 98.62 404 TYR A CA 1
ATOM 3097 C C . TYR A 1 404 ? -24.344 -21.609 -0.872 1 98.62 404 TYR A C 1
ATOM 3099 O O . TYR A 1 404 ? -23.766 -22.297 -0.026 1 98.62 404 TYR A O 1
ATOM 3107 N N . ARG A 1 405 ? -24.797 -20.453 -0.598 1 98.38 405 ARG A N 1
ATOM 3108 C CA . ARG A 1 405 ? -24.906 -19.984 0.783 1 98.38 405 ARG A CA 1
ATOM 3109 C C . ARG A 1 405 ? -26.234 -20.422 1.404 1 98.38 405 ARG A C 1
ATOM 3111 O O . ARG A 1 405 ? -27.297 -20.078 0.889 1 98.38 405 ARG A O 1
ATOM 3118 N N . LEU A 1 406 ? -26.156 -21.109 2.527 1 98.56 406 LEU A N 1
ATOM 3119 C CA . LEU A 1 406 ? -27.328 -21.672 3.178 1 98.56 406 LEU A CA 1
ATOM 3120 C C . LEU A 1 406 ? -27.766 -20.812 4.359 1 98.56 406 LEU A C 1
ATOM 3122 O O . LEU A 1 406 ? -26.922 -20.312 5.109 1 98.56 406 LEU A O 1
ATOM 3126 N N . TYR A 1 407 ? -29.078 -20.656 4.492 1 98.25 407 TYR A N 1
ATOM 3127 C CA . TYR A 1 407 ? -29.656 -19.859 5.57 1 98.25 407 TYR A CA 1
ATOM 3128 C C . TYR A 1 407 ? -30.531 -20.719 6.473 1 98.25 407 TYR A C 1
ATOM 3130 O O . TYR A 1 407 ? -31.188 -21.672 6.008 1 98.25 407 TYR A O 1
ATOM 3138 N N . ASP A 1 408 ? -30.516 -20.391 7.727 1 97.12 408 ASP A N 1
ATOM 3139 C CA . ASP A 1 408 ? -31.359 -21.109 8.672 1 97.12 408 ASP A CA 1
ATOM 3140 C C . ASP A 1 408 ? -32.719 -20.438 8.82 1 97.12 408 ASP A C 1
ATOM 3142 O O . ASP A 1 408 ? -33.062 -19.547 8.039 1 97.12 408 ASP A O 1
ATOM 3146 N N . ALA A 1 409 ? -33.469 -20.906 9.758 1 96.06 409 ALA A N 1
ATOM 3147 C CA . ALA A 1 409 ? -34.844 -20.469 9.914 1 96.06 409 ALA A CA 1
ATOM 3148 C C . ALA A 1 409 ? -34.875 -19.016 10.391 1 96.06 409 ALA A C 1
ATOM 3150 O O . ALA A 1 409 ? -35.875 -18.312 10.18 1 96.06 409 ALA A O 1
ATOM 3151 N N . THR A 1 410 ? -33.875 -18.531 10.961 1 96.19 410 THR A N 1
ATOM 3152 C CA . THR A 1 410 ? -33.844 -17.156 11.469 1 96.19 410 THR A CA 1
ATOM 3153 C C . THR A 1 410 ? -33.406 -16.188 10.367 1 96.19 410 THR A C 1
ATOM 3155 O O . THR A 1 410 ? -33.406 -14.977 10.57 1 96.19 410 THR A O 1
ATOM 3158 N N . GLY A 1 411 ? -32.969 -16.703 9.281 1 95.88 411 GLY A N 1
ATOM 3159 C CA . GLY A 1 411 ? -32.531 -15.867 8.18 1 95.88 411 GLY A CA 1
ATOM 3160 C C . GLY A 1 411 ? -31.047 -15.586 8.18 1 95.88 411 GLY A C 1
ATOM 3161 O O . GLY A 1 411 ? -30.562 -14.758 7.41 1 95.88 411 GLY A O 1
ATOM 3162 N N . LEU A 1 412 ? -30.359 -16.297 9.047 1 97.75 412 LEU A N 1
ATOM 3163 C CA . LEU A 1 412 ? -28.906 -16.109 9.148 1 97.75 412 LEU A CA 1
ATOM 3164 C C . LEU A 1 412 ? -28.172 -17.156 8.328 1 97.75 412 LEU A C 1
ATOM 3166 O O . LEU A 1 412 ? -28.578 -18.328 8.273 1 97.75 412 LEU A O 1
ATOM 3170 N N . ALA A 1 413 ? -27.125 -16.688 7.664 1 98.25 413 ALA A N 1
ATOM 3171 C CA . ALA A 1 413 ? -26.25 -17.609 6.945 1 98.25 413 ALA A CA 1
ATOM 3172 C C . ALA A 1 413 ? -25.484 -18.5 7.914 1 98.25 413 ALA A C 1
ATOM 3174 O O . ALA A 1 413 ? -24.953 -18.016 8.922 1 98.25 413 ALA A O 1
ATOM 3175 N N . PHE A 1 414 ? -25.453 -19.812 7.59 1 97.25 414 PHE A N 1
ATOM 3176 C CA . PHE A 1 414 ? -24.766 -20.672 8.547 1 97.25 414 PHE A CA 1
ATOM 3177 C C . PHE A 1 414 ? -23.75 -21.562 7.852 1 97.25 414 PHE A C 1
ATOM 3179 O O . PHE A 1 414 ? -22.922 -22.203 8.508 1 97.25 414 PHE A O 1
ATOM 3186 N N . MET A 1 415 ? -23.812 -21.594 6.414 1 97.44 415 MET A N 1
ATOM 3187 C CA . MET A 1 415 ? -22.875 -22.469 5.703 1 97.44 415 MET A CA 1
ATOM 3188 C C . MET A 1 415 ? -22.734 -22.031 4.25 1 97.44 415 MET A C 1
ATOM 3190 O O . MET A 1 415 ? -23.719 -21.641 3.611 1 97.44 415 MET A O 1
ATOM 3194 N N . ASP A 1 416 ? -21.547 -22.031 3.754 1 98.31 416 ASP A N 1
ATOM 3195 C CA . ASP A 1 416 ? -21.297 -22.031 2.316 1 98.31 416 ASP A CA 1
ATOM 3196 C C . ASP A 1 416 ? -20.969 -23.438 1.813 1 98.31 416 ASP A C 1
ATOM 3198 O O . ASP A 1 416 ? -20 -24.062 2.254 1 98.31 416 ASP A O 1
ATOM 3202 N N . LEU A 1 417 ? -21.75 -23.922 0.902 1 98.19 417 LEU A N 1
ATOM 3203 C CA . LEU A 1 417 ? -21.625 -25.25 0.342 1 98.19 417 LEU A CA 1
ATOM 3204 C C . LEU A 1 417 ? -21.078 -25.203 -1.084 1 98.19 417 LEU A C 1
ATOM 3206 O O . LEU A 1 417 ? -21.719 -24.609 -1.966 1 98.19 417 LEU A O 1
ATOM 3210 N N . MET A 1 418 ? -19.938 -25.766 -1.284 1 98.25 418 MET A N 1
ATOM 3211 C CA . MET A 1 418 ? -19.359 -25.844 -2.625 1 98.25 418 MET A CA 1
ATOM 3212 C C . MET A 1 418 ? -19.734 -27.172 -3.289 1 98.25 418 MET A C 1
ATOM 3214 O O . MET A 1 418 ? -19.562 -28.234 -2.697 1 98.25 418 MET A O 1
ATOM 3218 N N . ALA A 1 419 ? -20.25 -27.078 -4.496 1 98.12 419 ALA A N 1
ATOM 3219 C CA . ALA A 1 419 ? -20.672 -28.219 -5.293 1 98.12 419 ALA A CA 1
ATOM 3220 C C . ALA A 1 419 ? -20.078 -28.156 -6.699 1 98.12 419 ALA A C 1
ATOM 3222 O O . ALA A 1 419 ? -19.766 -27.078 -7.203 1 98.12 419 ALA A O 1
ATOM 3223 N N . LEU A 1 420 ? -19.891 -29.344 -7.285 1 97.31 420 LEU A N 1
ATOM 3224 C CA . LEU A 1 420 ? -19.516 -29.344 -8.695 1 97.31 420 LEU A CA 1
ATOM 3225 C C . LEU A 1 420 ? -20.625 -28.734 -9.555 1 97.31 420 LEU A C 1
ATOM 3227 O O . LEU A 1 420 ? -21.797 -28.938 -9.289 1 97.31 420 LEU A O 1
ATOM 3231 N N . LYS A 1 421 ? -20.203 -28.062 -10.531 1 95.75 421 LYS A N 1
ATOM 3232 C CA . LYS A 1 421 ? -21.109 -27.328 -11.398 1 95.75 421 LYS A CA 1
ATOM 3233 C C . LYS A 1 421 ? -22.156 -28.266 -12.008 1 95.75 421 LYS A C 1
ATOM 3235 O O . LYS A 1 421 ? -23.297 -27.859 -12.234 1 95.75 421 LYS A O 1
ATOM 3240 N N . GLU A 1 422 ? -21.828 -29.516 -12.234 1 94.25 422 GLU A N 1
ATOM 3241 C CA . GLU A 1 422 ? -22.703 -30.453 -12.906 1 94.25 422 GLU A CA 1
ATOM 3242 C C . GLU A 1 422 ? -23.719 -31.062 -11.938 1 94.25 422 GLU A C 1
ATOM 3244 O O . GLU A 1 422 ? -24.688 -31.688 -12.359 1 94.25 422 GLU A O 1
ATOM 3249 N N . GLU A 1 423 ? -23.547 -30.812 -10.641 1 96.69 423 GLU A N 1
ATOM 3250 C CA . GLU A 1 423 ? -24.469 -31.359 -9.648 1 96.69 423 GLU A CA 1
ATOM 3251 C C . GLU A 1 423 ? -25.781 -30.609 -9.641 1 96.69 423 GLU A C 1
ATOM 3253 O O . GLU A 1 423 ? -25.812 -29.391 -9.867 1 96.69 423 GLU A O 1
ATOM 3258 N N . PRO A 1 424 ? -26.859 -31.359 -9.43 1 95.69 424 PRO A N 1
ATOM 3259 C CA . PRO A 1 424 ? -28.109 -30.625 -9.242 1 95.69 424 PRO A CA 1
ATOM 3260 C C . PRO A 1 424 ? -28.094 -29.703 -8.023 1 95.69 424 PRO A C 1
ATOM 3262 O O . PRO A 1 424 ? -27.531 -30.062 -6.984 1 95.69 424 PRO A O 1
ATOM 3265 N N . PRO A 1 425 ? -28.703 -28.609 -8.102 1 96.31 425 PRO A N 1
ATOM 3266 C CA . PRO A 1 425 ? -28.719 -27.688 -6.973 1 96.31 425 PRO A CA 1
ATOM 3267 C C . PRO A 1 425 ? -29.5 -28.219 -5.773 1 96.31 425 PRO A C 1
ATOM 3269 O O . PRO A 1 425 ? -30.531 -28.875 -5.945 1 96.31 425 PRO A O 1
ATOM 3272 N N . PRO A 1 426 ? -28.969 -27.938 -4.598 1 96.44 426 PRO A N 1
ATOM 3273 C CA . PRO A 1 426 ? -29.797 -28.234 -3.424 1 96.44 426 PRO A CA 1
ATOM 3274 C C . PRO A 1 426 ? -31.078 -27.406 -3.385 1 96.44 426 PRO A C 1
ATOM 3276 O O . PRO A 1 426 ? -31.172 -26.391 -4.07 1 96.44 426 PRO A O 1
ATOM 3279 N N . ARG A 1 427 ? -32.031 -27.922 -2.592 1 96.62 427 ARG A N 1
ATOM 3280 C CA . ARG A 1 427 ? -33.312 -27.234 -2.479 1 96.62 427 ARG A CA 1
ATOM 3281 C C . ARG A 1 427 ? -33.625 -26.875 -1.028 1 96.62 427 ARG A C 1
ATOM 3283 O O . ARG A 1 427 ? -33.312 -27.641 -0.112 1 96.62 427 ARG A O 1
ATOM 3290 N N . ALA A 1 428 ? -34.281 -25.734 -0.912 1 97.12 428 ALA A N 1
ATOM 3291 C CA . ALA A 1 428 ? -34.719 -25.328 0.417 1 97.12 428 ALA A CA 1
ATOM 3292 C C . ALA A 1 428 ? -35.625 -26.359 1.037 1 97.12 428 ALA A C 1
ATOM 3294 O O . ALA A 1 428 ? -36.5 -26.922 0.354 1 97.12 428 ALA A O 1
ATOM 3295 N N . GLY A 1 429 ? -35.438 -26.656 2.27 1 96.62 429 GLY A N 1
ATOM 3296 C CA . GLY A 1 429 ? -36.312 -27.578 2.994 1 96.62 429 GLY A CA 1
ATOM 3297 C C . GLY A 1 429 ? -35.906 -29.031 2.826 1 96.62 429 GLY A C 1
ATOM 3298 O O . GLY A 1 429 ? -36.469 -29.906 3.477 1 96.62 429 GLY A O 1
ATOM 3299 N N . GLN A 1 430 ? -34.938 -29.281 2.037 1 96.81 430 GLN A N 1
ATOM 3300 C CA . GLN A 1 430 ? -34.469 -30.656 1.808 1 96.81 430 GLN A CA 1
ATOM 3301 C C . GLN A 1 430 ? -33.125 -30.891 2.449 1 96.81 430 GLN A C 1
ATOM 3303 O O . GLN A 1 430 ? -32.25 -30.031 2.404 1 96.81 430 GLN A O 1
ATOM 3308 N N . GLU A 1 431 ? -33.031 -32.031 2.967 1 96.75 431 GLU A N 1
ATOM 3309 C CA . GLU A 1 431 ? -31.781 -32.406 3.609 1 96.75 431 GLU A CA 1
ATOM 3310 C C . GLU A 1 431 ? -30.672 -32.594 2.58 1 96.75 431 GLU A C 1
ATOM 3312 O O . GLU A 1 431 ? -30.906 -33.156 1.513 1 96.75 431 GLU A O 1
ATOM 3317 N N . VAL A 1 432 ? -29.5 -32.125 2.945 1 96.19 432 VAL A N 1
ATOM 3318 C CA . VAL A 1 432 ? -28.344 -32.219 2.066 1 96.19 432 VAL A CA 1
ATOM 3319 C C . VAL A 1 432 ? -27.156 -32.781 2.852 1 96.19 432 VAL A C 1
ATOM 3321 O O . VAL A 1 432 ? -26.859 -32.312 3.959 1 96.19 432 VAL A O 1
ATOM 3324 N N . ALA A 1 433 ? -26.547 -33.812 2.27 1 95.88 433 ALA A N 1
ATOM 3325 C CA . ALA A 1 433 ? -25.328 -34.344 2.863 1 95.88 433 ALA A CA 1
ATOM 3326 C C . ALA A 1 433 ? -24.125 -33.469 2.551 1 95.88 433 ALA A C 1
ATOM 3328 O O . ALA A 1 433 ? -23.922 -33.094 1.4 1 95.88 433 ALA A O 1
ATOM 3329 N N . VAL A 1 434 ? -23.344 -33.125 3.594 1 96.38 434 VAL A N 1
ATOM 3330 C CA . VAL A 1 434 ? -22.219 -32.219 3.391 1 96.38 434 VAL A CA 1
ATOM 3331 C C . VAL A 1 434 ? -20.984 -32.781 4.117 1 96.38 434 VAL A C 1
ATOM 3333 O O . VAL A 1 434 ? -21.109 -33.594 5.031 1 96.38 434 VAL A O 1
ATOM 3336 N N . ARG A 1 435 ? -19.859 -32.406 3.602 1 95.69 435 ARG A N 1
ATOM 3337 C CA . ARG A 1 435 ? -18.578 -32.656 4.25 1 95.69 435 ARG A CA 1
ATOM 3338 C C . ARG A 1 435 ? -17.891 -31.359 4.645 1 95.69 435 ARG A C 1
ATOM 3340 O O . ARG A 1 435 ? -17.547 -30.547 3.785 1 95.69 435 ARG A O 1
ATOM 3347 N N . LEU A 1 436 ? -17.672 -31.156 5.949 1 93.5 436 LEU A N 1
ATOM 3348 C CA . LEU A 1 436 ? -17.047 -29.938 6.426 1 93.5 436 LEU A CA 1
ATOM 3349 C C . LEU A 1 436 ? -15.578 -29.891 6.039 1 93.5 436 LEU A C 1
ATOM 3351 O O . LEU A 1 436 ? -14.883 -30.891 6.109 1 93.5 436 LEU A O 1
ATOM 3355 N N . LEU A 1 437 ? -15.141 -28.719 5.578 1 89.25 437 LEU A N 1
ATOM 3356 C CA . LEU A 1 437 ? -13.727 -28.531 5.281 1 89.25 437 LEU A CA 1
ATOM 3357 C C . LEU A 1 437 ? -12.945 -28.172 6.543 1 89.25 437 LEU A C 1
ATOM 3359 O O . LEU A 1 437 ? -13.477 -27.5 7.43 1 89.25 437 LEU A O 1
ATOM 3363 N N . GLY A 1 438 ? -11.641 -28.547 6.613 1 74.56 438 GLY A N 1
ATOM 3364 C CA . GLY A 1 438 ? -10.781 -28.266 7.758 1 74.56 438 GLY A CA 1
ATOM 3365 C C . GLY A 1 438 ? -10.312 -29.531 8.469 1 74.56 438 GLY A C 1
ATOM 3366 O O . GLY A 1 438 ? -10.055 -30.547 7.824 1 74.56 438 GLY A O 1
ATOM 3367 N N . ARG A 1 439 ? -10.148 -29.547 9.789 1 60.62 439 ARG A N 1
ATOM 3368 C CA . ARG A 1 439 ? -9.461 -30.578 10.555 1 60.62 439 ARG A CA 1
ATOM 3369 C C . ARG A 1 439 ? -10.289 -31.859 10.594 1 60.62 439 ARG A C 1
ATOM 3371 O O . ARG A 1 439 ? -9.742 -32.969 10.547 1 60.62 439 ARG A O 1
ATOM 3378 N N . SER A 1 440 ? -11.594 -31.672 10.727 1 62.84 440 SER A N 1
ATOM 3379 C CA . SER A 1 440 ? -12.344 -32.906 10.828 1 62.84 440 SER A CA 1
ATOM 3380 C C . SER A 1 440 ? -13.312 -33.094 9.664 1 62.84 440 SER A C 1
ATOM 3382 O O . SER A 1 440 ? -14.164 -32.219 9.438 1 62.84 440 SER A O 1
ATOM 3384 N N . GLU A 1 441 ? -12.773 -33.812 8.555 1 69 441 GLU A N 1
ATOM 3385 C CA . GLU A 1 441 ? -13.711 -34.062 7.469 1 69 441 GLU A CA 1
ATOM 3386 C C . GLU A 1 441 ? -14.922 -34.875 7.953 1 69 441 GLU A C 1
ATOM 3388 O O . GLU A 1 441 ? -15.078 -36.031 7.625 1 69 441 GLU A O 1
ATOM 3393 N N . GLU A 1 442 ? -15.75 -34.094 8.68 1 82.69 442 GLU A N 1
ATOM 3394 C CA . GLU A 1 442 ? -16.922 -34.75 9.281 1 82.69 442 GLU A CA 1
ATOM 3395 C C . GLU A 1 442 ? -18.109 -34.719 8.32 1 82.69 442 GLU A C 1
ATOM 3397 O O . GLU A 1 442 ? -18.375 -33.688 7.672 1 82.69 442 GLU A O 1
ATOM 3402 N N . ALA A 1 443 ? -18.688 -35.812 8.148 1 90.69 443 ALA A N 1
ATOM 3403 C CA . ALA A 1 443 ? -19.922 -35.906 7.383 1 90.69 443 ALA A CA 1
ATOM 3404 C C . ALA A 1 443 ? -21.109 -35.438 8.219 1 90.69 443 ALA A C 1
ATOM 3406 O O . ALA A 1 443 ? -21.219 -35.781 9.398 1 90.69 443 ALA A O 1
ATOM 3407 N N . ARG A 1 444 ? -21.875 -34.594 7.617 1 93.69 444 ARG A N 1
ATOM 3408 C CA . ARG A 1 444 ? -23.062 -34.062 8.281 1 93.69 444 ARG A CA 1
ATOM 3409 C C . ARG A 1 444 ? -24.219 -33.906 7.285 1 93.69 444 ARG A C 1
ATOM 3411 O O . ARG A 1 444 ? -24.016 -33.969 6.07 1 93.69 444 ARG A O 1
ATOM 3418 N N . ARG A 1 445 ? -25.375 -33.875 7.891 1 96.44 445 ARG A N 1
ATOM 3419 C CA . ARG A 1 445 ? -26.562 -33.531 7.109 1 96.44 445 ARG A CA 1
ATOM 3420 C C . ARG A 1 445 ? -27.188 -32.219 7.605 1 96.44 445 ARG A C 1
ATOM 3422 O O . ARG A 1 445 ? -27.266 -31.984 8.812 1 96.44 445 ARG A O 1
ATOM 3429 N N . VAL A 1 446 ? -27.547 -31.391 6.652 1 96.81 446 VAL A N 1
ATOM 3430 C CA . VAL A 1 446 ? -28.156 -30.125 7.031 1 96.81 446 VAL A CA 1
ATOM 3431 C C . VAL A 1 446 ? -29.391 -29.859 6.172 1 96.81 446 VAL A C 1
ATOM 3433 O O . VAL A 1 446 ? -29.516 -30.391 5.066 1 96.81 446 VAL A O 1
ATOM 3436 N N . THR A 1 447 ? -30.375 -29.062 6.723 1 97.88 447 THR A N 1
ATOM 3437 C CA . THR A 1 447 ? -31.578 -28.656 6 1 97.88 447 THR A CA 1
ATOM 3438 C C . THR A 1 447 ? -31.703 -27.141 5.961 1 97.88 447 THR A C 1
ATOM 3440 O O . THR A 1 447 ? -32.219 -26.531 6.902 1 97.88 447 THR A O 1
ATOM 3443 N N . PRO A 1 448 ? -31.297 -26.531 4.867 1 97.81 448 PRO A N 1
ATOM 3444 C CA . PRO A 1 448 ? -31.406 -25.078 4.789 1 97.81 448 PRO A CA 1
ATOM 3445 C C . PRO A 1 448 ? -32.844 -24.609 4.602 1 97.81 448 PRO A C 1
ATOM 3447 O O . PRO A 1 448 ? -33.625 -25.25 3.893 1 97.81 448 PRO A O 1
ATOM 3450 N N . THR A 1 449 ? -33.188 -23.531 5.242 1 98.12 449 THR A N 1
ATOM 3451 C CA . THR A 1 449 ? -34.5 -22.891 5.047 1 98.12 449 THR A CA 1
ATOM 3452 C C . THR A 1 449 ? -34.531 -22.125 3.727 1 98.12 449 THR A C 1
ATOM 3454 O O . THR A 1 449 ? -35.562 -22.062 3.072 1 98.12 449 THR A O 1
ATOM 3457 N N . ALA A 1 450 ? -33.469 -21.562 3.406 1 97.81 450 ALA A N 1
ATOM 3458 C CA . ALA A 1 450 ? -33.25 -20.844 2.143 1 97.81 450 ALA A CA 1
ATOM 3459 C C . ALA A 1 450 ? -31.828 -20.984 1.659 1 97.81 450 ALA A C 1
ATOM 3461 O O . ALA A 1 450 ? -30.938 -21.375 2.424 1 97.81 450 ALA A O 1
ATOM 3462 N N . LEU A 1 451 ? -31.641 -20.797 0.401 1 97.62 451 LEU A N 1
ATOM 3463 C CA . LEU A 1 451 ? -30.281 -20.797 -0.127 1 97.62 451 LEU A CA 1
ATOM 3464 C C . LEU A 1 451 ? -30.156 -19.844 -1.319 1 97.62 451 LEU A C 1
ATOM 3466 O O . LEU A 1 451 ? -31.172 -19.484 -1.927 1 97.62 451 LEU A O 1
ATOM 3470 N N . GLU A 1 452 ? -29 -19.359 -1.629 1 97.06 452 GLU A N 1
ATOM 3471 C CA . GLU A 1 452 ? -28.703 -18.547 -2.807 1 97.06 452 GLU A CA 1
ATOM 3472 C C . GLU A 1 452 ? -27.375 -18.938 -3.43 1 97.06 452 GLU A C 1
ATOM 3474 O O . GLU A 1 452 ? -26.484 -19.438 -2.738 1 97.06 452 GLU A O 1
ATOM 3479 N N . ILE A 1 453 ? -27.297 -18.812 -4.758 1 97.94 453 ILE A N 1
ATOM 3480 C CA . ILE A 1 453 ? -26.016 -18.938 -5.441 1 97.94 453 ILE A CA 1
ATOM 3481 C C . ILE A 1 453 ? -25.156 -17.703 -5.18 1 97.94 453 ILE A C 1
ATOM 3483 O O . ILE A 1 453 ? -25.562 -16.578 -5.496 1 97.94 453 ILE A O 1
ATOM 3487 N N . LEU A 1 454 ? -24 -17.906 -4.637 1 97.75 454 LEU A N 1
ATOM 3488 C CA . LEU A 1 454 ? -23.172 -16.797 -4.16 1 97.75 454 LEU A CA 1
ATOM 3489 C C . LEU A 1 454 ? -22.625 -15.984 -5.332 1 97.75 454 LEU A C 1
ATOM 3491 O O . LEU A 1 454 ? -22.609 -14.75 -5.281 1 97.75 454 LEU A O 1
ATOM 3495 N N . HIS A 1 455 ? -22.203 -16.656 -6.422 1 97.25 455 HIS A N 1
ATOM 3496 C CA . HIS A 1 455 ? -21.5 -16 -7.508 1 97.25 455 HIS A CA 1
ATOM 3497 C C . HIS A 1 455 ? -22.438 -15.633 -8.641 1 97.25 455 HIS A C 1
ATOM 3499 O O . HIS A 1 455 ? -23.359 -16.391 -8.961 1 97.25 455 HIS A O 1
ATOM 3505 N N . ARG A 1 456 ? -22.219 -14.484 -9.195 1 94.88 456 ARG A N 1
ATOM 3506 C CA . ARG A 1 456 ? -22.891 -14.016 -10.406 1 94.88 456 ARG A CA 1
ATOM 3507 C C . ARG A 1 456 ? -21.875 -13.672 -11.492 1 94.88 456 ARG A C 1
ATOM 3509 O O . ARG A 1 456 ? -20.766 -13.227 -11.188 1 94.88 456 ARG A O 1
ATOM 3516 N N . ALA A 1 457 ? -22.281 -13.891 -12.711 1 95.25 457 ALA A N 1
ATOM 3517 C CA . ALA A 1 457 ? -21.391 -13.508 -13.805 1 95.25 457 ALA A CA 1
ATOM 3518 C C . ALA A 1 457 ? -21.375 -11.992 -13.984 1 95.25 457 ALA A C 1
ATOM 3520 O O . ALA A 1 457 ? -22.422 -11.367 -14.172 1 95.25 457 ALA A O 1
ATOM 3521 N N . TYR A 1 458 ? -20.25 -11.406 -13.914 1 96.31 458 TYR A N 1
ATOM 3522 C CA . TYR A 1 458 ? -20.125 -9.961 -14.07 1 96.31 458 TYR A CA 1
ATOM 3523 C C . TYR A 1 458 ? -19.438 -9.617 -15.383 1 96.31 458 TYR A C 1
ATOM 3525 O O . TYR A 1 458 ? -19.562 -8.5 -15.891 1 96.31 458 TYR A O 1
ATOM 3533 N N . PHE A 1 459 ? -18.625 -10.516 -15.938 1 95.25 459 PHE A N 1
ATOM 3534 C CA . PHE A 1 459 ? -17.891 -10.32 -17.172 1 95.25 459 PHE A CA 1
ATOM 3535 C C . PHE A 1 459 ? -18.016 -11.547 -18.078 1 95.25 459 PHE A C 1
ATOM 3537 O O . PHE A 1 459 ? -17.781 -12.672 -17.625 1 95.25 459 PHE A O 1
ATOM 3544 N N . LYS A 1 460 ? -18.469 -11.352 -19.266 1 92.81 460 LYS A N 1
ATOM 3545 C CA . LYS A 1 460 ? -18.625 -12.43 -20.25 1 92.81 460 LYS A CA 1
ATOM 3546 C C . LYS A 1 460 ? -18.516 -11.906 -21.672 1 92.81 460 LYS A C 1
ATOM 3548 O O . LYS A 1 460 ? -19.125 -10.883 -22 1 92.81 460 LYS A O 1
ATOM 3553 N N . ASP A 1 461 ? -17.734 -12.609 -22.469 1 82.69 461 ASP A N 1
ATOM 3554 C CA . ASP A 1 461 ? -17.578 -12.289 -23.875 1 82.69 461 ASP A CA 1
ATOM 3555 C C . ASP A 1 461 ? -17.094 -10.852 -24.062 1 82.69 461 ASP A C 1
ATOM 3557 O O . ASP A 1 461 ? -17.656 -10.094 -24.859 1 82.69 461 ASP A O 1
ATOM 3561 N N . GLY A 1 462 ? -16.234 -10.531 -23.234 1 77.75 462 GLY A N 1
ATOM 3562 C CA . GLY A 1 462 ? -15.586 -9.242 -23.375 1 77.75 462 GLY A CA 1
ATOM 3563 C C . GLY A 1 462 ? -16.438 -8.086 -22.875 1 77.75 462 GLY A C 1
ATOM 3564 O O . GLY A 1 462 ? -16.062 -6.926 -23.016 1 77.75 462 GLY A O 1
ATOM 3565 N N . GLN A 1 463 ? -17.531 -8.445 -22.312 1 80.56 463 GLN A N 1
ATOM 3566 C CA . GLN A 1 463 ? -18.438 -7.383 -21.891 1 80.56 463 GLN A CA 1
ATOM 3567 C C . GLN A 1 463 ? -18.938 -7.621 -20.469 1 80.56 463 GLN A C 1
ATOM 3569 O O . GLN A 1 463 ? -19.031 -8.766 -20.031 1 80.56 463 GLN A O 1
ATOM 3574 N N . GLN A 1 464 ? -19.156 -6.473 -19.922 1 80.25 464 GLN A N 1
ATOM 3575 C CA . GLN A 1 464 ? -19.844 -6.52 -18.641 1 80.25 464 GLN A CA 1
ATOM 3576 C C . GLN A 1 464 ? -21.297 -6.957 -18.797 1 80.25 464 GLN A C 1
ATOM 3578 O O . GLN A 1 464 ? -21.984 -6.477 -19.703 1 80.25 464 GLN A O 1
ATOM 3583 N N . VAL A 1 465 ? -21.656 -8.039 -18.172 1 71.38 465 VAL A N 1
ATOM 3584 C CA . VAL A 1 465 ? -22.953 -8.656 -18.453 1 71.38 465 VAL A CA 1
ATOM 3585 C C . VAL A 1 465 ? -23.984 -8.172 -17.438 1 71.38 465 VAL A C 1
ATOM 3587 O O . VAL A 1 465 ? -25.188 -8.117 -17.734 1 71.38 465 VAL A O 1
ATOM 3590 N N . CYS A 1 466 ? -23.547 -8.078 -16.203 1 63.31 466 CYS A N 1
ATOM 3591 C CA . CYS A 1 466 ? -24.578 -7.691 -15.242 1 63.31 466 CYS A CA 1
ATOM 3592 C C . CYS A 1 466 ? -25.078 -6.277 -15.508 1 63.31 466 CYS A C 1
ATOM 3594 O O . CYS A 1 466 ? -24.359 -5.473 -16.125 1 63.31 466 CYS A O 1
ATOM 3596 N N . GLN A 1 467 ? -26.359 -6.031 -15.32 1 64.44 467 GLN A N 1
ATOM 3597 C CA . GLN A 1 467 ? -26.938 -4.691 -15.383 1 64.44 467 GLN A CA 1
ATOM 3598 C C . GLN A 1 467 ? -25.922 -3.633 -14.969 1 64.44 467 GLN A C 1
ATOM 3600 O O . GLN A 1 467 ? -24.719 -3.906 -14.922 1 64.44 467 GLN A O 1
ATOM 3605 N N . ALA A 1 468 ? -26.406 -2.566 -14.539 1 76.69 468 ALA A N 1
ATOM 3606 C CA . ALA A 1 468 ? -25.594 -1.437 -14.086 1 76.69 468 ALA A CA 1
ATOM 3607 C C . ALA A 1 468 ? -24.844 -1.772 -12.797 1 76.69 468 ALA A C 1
ATOM 3609 O O . ALA A 1 468 ? -25.422 -2.354 -11.875 1 76.69 468 ALA A O 1
ATOM 3610 N N . LEU A 1 469 ? -23.516 -1.746 -12.898 1 86 469 LEU A N 1
ATOM 3611 C CA . LEU A 1 469 ? -22.75 -1.928 -11.664 1 86 469 LEU A CA 1
ATOM 3612 C C . LEU A 1 469 ? -23.297 -1.027 -10.555 1 86 469 LEU A C 1
ATOM 3614 O O . LEU A 1 469 ? -23.703 0.109 -10.82 1 86 469 LEU A O 1
ATOM 3618 N N . PRO A 1 470 ? -23.312 -1.577 -9.414 1 92 470 PRO A N 1
ATOM 3619 C CA . PRO A 1 470 ? -23.812 -0.767 -8.297 1 92 470 PRO A CA 1
ATOM 3620 C C . PRO A 1 470 ? -22.922 0.444 -8.008 1 92 470 PRO A C 1
ATOM 3622 O O . PRO A 1 470 ? -21.734 0.422 -8.305 1 92 470 PRO A O 1
ATOM 3625 N N . SER A 1 471 ? -23.562 1.467 -7.539 1 94.06 471 SER A N 1
ATOM 3626 C CA . SER A 1 471 ? -22.828 2.625 -7.047 1 94.06 471 SER A CA 1
ATOM 3627 C C . SER A 1 471 ? -22.094 2.301 -5.75 1 94.06 471 SER A C 1
ATOM 3629 O O . SER A 1 471 ? -22.328 1.258 -5.137 1 94.06 471 SER A O 1
ATOM 3631 N N . LEU A 1 472 ? -21.25 3.172 -5.41 1 96.31 472 LEU A N 1
ATOM 3632 C CA . LEU A 1 472 ? -20.5 2.986 -4.172 1 96.31 472 LEU A CA 1
ATOM 3633 C C . LEU A 1 472 ? -21.438 2.9 -2.973 1 96.31 472 LEU A C 1
ATOM 3635 O O . LEU A 1 472 ? -21.203 2.098 -2.064 1 96.31 472 LEU A O 1
ATOM 3639 N N . LEU A 1 473 ? -22.406 3.742 -2.914 1 96.81 473 LEU A N 1
ATOM 3640 C CA . LEU A 1 473 ? -23.391 3.748 -1.83 1 96.81 473 LEU A CA 1
ATOM 3641 C C . LEU A 1 473 ? -24.172 2.438 -1.79 1 96.81 473 LEU A C 1
ATOM 3643 O O . LEU A 1 473 ? -24.453 1.914 -0.712 1 96.81 473 LEU A O 1
ATOM 3647 N N . GLU A 1 474 ? -24.531 1.92 -2.961 1 96.94 474 GLU A N 1
ATOM 3648 C CA . GLU A 1 474 ? -25.234 0.646 -3.037 1 96.94 474 GLU A CA 1
ATOM 3649 C C . GLU A 1 474 ? -24.359 -0.5 -2.525 1 96.94 474 GLU A C 1
ATOM 3651 O O . GLU A 1 474 ? -24.859 -1.408 -1.854 1 96.94 474 GLU A O 1
ATOM 3656 N N . ILE A 1 475 ? -23.109 -0.472 -2.844 1 98.31 475 ILE A N 1
ATOM 3657 C CA . ILE A 1 475 ? -22.188 -1.498 -2.367 1 98.31 475 ILE A CA 1
ATOM 3658 C C . ILE A 1 475 ? -22.047 -1.403 -0.85 1 98.31 475 ILE A C 1
ATOM 3660 O O . ILE A 1 475 ? -22 -2.424 -0.158 1 98.31 475 ILE A O 1
ATOM 3664 N N . LYS A 1 476 ? -21.922 -0.187 -0.35 1 98.44 476 LYS A N 1
ATOM 3665 C CA . LYS A 1 476 ? -21.859 0.034 1.092 1 98.44 476 LYS A CA 1
ATOM 3666 C C . LYS A 1 476 ? -23.078 -0.543 1.791 1 98.44 476 LYS A C 1
ATOM 3668 O O . LYS A 1 476 ? -22.953 -1.223 2.812 1 98.44 476 LYS A O 1
ATOM 3673 N N . SER A 1 477 ? -24.25 -0.254 1.26 1 98 477 SER A N 1
ATOM 3674 C CA . SER A 1 477 ? -25.5 -0.782 1.81 1 98 477 SER A CA 1
ATOM 3675 C C . SER A 1 477 ? -25.516 -2.307 1.763 1 98 477 SER A C 1
ATOM 3677 O O . SER A 1 477 ? -25.969 -2.955 2.709 1 98 477 SER A O 1
ATOM 3679 N N . HIS A 1 478 ? -25.062 -2.814 0.67 1 97.94 478 HIS A N 1
ATOM 3680 C CA . HIS A 1 478 ? -25 -4.266 0.534 1 97.94 478 HIS A CA 1
ATOM 3681 C C . HIS A 1 478 ? -24.047 -4.871 1.563 1 97.94 478 HIS A C 1
ATOM 3683 O O . HIS A 1 478 ? -24.328 -5.934 2.123 1 97.94 478 HIS A O 1
ATOM 3689 N N . ALA A 1 479 ? -22.906 -4.262 1.756 1 98.5 479 ALA A N 1
ATOM 3690 C CA . ALA A 1 479 ? -21.938 -4.742 2.752 1 98.5 479 ALA A CA 1
ATOM 3691 C C . ALA A 1 479 ? -22.578 -4.805 4.137 1 98.5 479 ALA A C 1
ATOM 3693 O O . ALA A 1 479 ? -22.422 -5.793 4.855 1 98.5 479 ALA A O 1
ATOM 3694 N N . GLN A 1 480 ? -23.312 -3.791 4.488 1 97.31 480 GLN A N 1
ATOM 3695 C CA . GLN A 1 480 ? -24 -3.75 5.781 1 97.31 480 GLN A CA 1
ATOM 3696 C C . GLN A 1 480 ? -25.062 -4.832 5.879 1 97.31 480 GLN A C 1
ATOM 3698 O O . GLN A 1 480 ? -25.203 -5.488 6.91 1 97.31 480 GLN A O 1
ATOM 3703 N N . ALA A 1 481 ? -25.797 -4.934 4.812 1 97.25 481 ALA A N 1
ATOM 3704 C CA . ALA A 1 481 ? -26.828 -5.953 4.781 1 97.25 481 ALA A CA 1
ATOM 3705 C C . ALA A 1 481 ? -26.234 -7.352 4.898 1 97.25 481 ALA A C 1
ATOM 3707 O O . ALA A 1 481 ? -26.766 -8.203 5.609 1 97.25 481 ALA A O 1
ATOM 3708 N N . SER A 1 482 ? -25.188 -7.559 4.195 1 97.38 482 SER A N 1
ATOM 3709 C CA . SER A 1 482 ? -24.516 -8.852 4.223 1 97.38 482 SER A CA 1
ATOM 3710 C C . SER A 1 482 ? -24 -9.18 5.621 1 97.38 482 SER A C 1
ATOM 3712 O O . SER A 1 482 ? -24.109 -10.32 6.074 1 97.38 482 SER A O 1
ATOM 3714 N N . LEU A 1 483 ? -23.438 -8.227 6.305 1 97.44 483 LEU A N 1
ATOM 3715 C CA . LEU A 1 483 ? -22.953 -8.406 7.664 1 97.44 483 LEU A CA 1
ATOM 3716 C C . LEU A 1 483 ? -24.094 -8.727 8.625 1 97.44 483 LEU A C 1
ATOM 3718 O O . LEU A 1 483 ? -23.922 -9.508 9.562 1 97.44 483 LEU A O 1
ATOM 3722 N N . SER A 1 484 ? -25.203 -8.148 8.375 1 96.12 484 SER A N 1
ATOM 3723 C CA . SER A 1 484 ? -26.359 -8.352 9.25 1 96.12 484 SER A CA 1
ATOM 3724 C C . SER A 1 484 ? -26.906 -9.766 9.109 1 96.12 484 SER A C 1
ATOM 3726 O O . SER A 1 484 ? -27.641 -10.234 9.984 1 96.12 484 SER A O 1
ATOM 3728 N N . MET A 1 485 ? -26.531 -10.453 8.062 1 96.5 485 MET A N 1
ATOM 3729 C CA . MET A 1 485 ? -27 -11.812 7.82 1 96.5 485 MET A CA 1
ATOM 3730 C C . MET A 1 485 ? -26.078 -12.836 8.484 1 96.5 485 MET A C 1
ATOM 3732 O O . MET A 1 485 ? -26.297 -14.039 8.352 1 96.5 485 MET A O 1
ATOM 3736 N N . LEU A 1 486 ? -25.109 -12.414 9.156 1 97.12 486 LEU A N 1
ATOM 3737 C CA . LEU A 1 486 ? -24.188 -13.289 9.859 1 97.12 486 LEU A CA 1
ATOM 3738 C C . LEU A 1 486 ? -24.406 -13.219 11.367 1 97.12 486 LEU A C 1
ATOM 3740 O O . LEU A 1 486 ? -24.594 -12.133 11.922 1 97.12 486 LEU A O 1
ATOM 3744 N N . SER A 1 487 ? -24.406 -14.32 11.992 1 96.69 487 SER A N 1
ATOM 3745 C CA . SER A 1 487 ? -24.578 -14.375 13.438 1 96.69 487 SER A CA 1
ATOM 3746 C C . SER A 1 487 ? -23.484 -13.57 14.148 1 96.69 487 SER A C 1
ATOM 3748 O O . SER A 1 487 ? -22.344 -13.562 13.719 1 96.69 487 SER A O 1
ATOM 3750 N N . PRO A 1 488 ? -23.828 -12.914 15.266 1 95.31 488 PRO A N 1
ATOM 3751 C CA . PRO A 1 488 ? -22.844 -12.18 16.047 1 95.31 488 PRO A CA 1
ATOM 3752 C C . PRO A 1 488 ? -21.672 -13.055 16.484 1 95.31 488 PRO A C 1
ATOM 3754 O O . PRO A 1 488 ? -20.547 -12.562 16.656 1 95.31 488 PRO A O 1
ATOM 3757 N N . ALA A 1 489 ? -21.922 -14.305 16.594 1 96.19 489 ALA A N 1
ATOM 3758 C CA . ALA A 1 489 ? -20.875 -15.234 17.047 1 96.19 489 ALA A CA 1
ATOM 3759 C C . ALA A 1 489 ? -19.734 -15.297 16.031 1 96.19 489 ALA A C 1
ATOM 3761 O O . ALA A 1 489 ? -18.578 -15.5 16.422 1 96.19 489 ALA A O 1
ATOM 3762 N N . HIS A 1 490 ? -20.078 -15.086 14.805 1 96.88 490 HIS A N 1
ATOM 3763 C CA . HIS A 1 490 ? -19.078 -15.148 13.742 1 96.88 490 HIS A CA 1
ATOM 3764 C C . HIS A 1 490 ? -18.391 -13.805 13.555 1 96.88 490 HIS A C 1
ATOM 3766 O O . HIS A 1 490 ? -17.344 -13.727 12.898 1 96.88 490 HIS A O 1
ATOM 3772 N N . LYS A 1 491 ? -18.891 -12.75 14.148 1 96.25 491 LYS A N 1
ATOM 3773 C CA . LYS A 1 491 ? -18.406 -11.391 13.891 1 96.25 491 LYS A CA 1
ATOM 3774 C C . LYS A 1 491 ? -17.609 -10.852 15.078 1 96.25 491 LYS A C 1
ATOM 3776 O O . LYS A 1 491 ? -17.172 -9.703 15.07 1 96.25 491 LYS A O 1
ATOM 3781 N N . ARG A 1 492 ? -17.406 -11.758 16.031 1 94.19 492 ARG A N 1
ATOM 3782 C CA . ARG A 1 492 ? -16.625 -11.32 17.188 1 94.19 492 ARG A CA 1
ATOM 3783 C C . ARG A 1 492 ? -15.227 -10.891 16.766 1 94.19 492 ARG A C 1
ATOM 3785 O O . ARG A 1 492 ? -14.617 -11.508 15.883 1 94.19 492 ARG A O 1
ATOM 3792 N N . LEU A 1 493 ? -14.75 -9.859 17.391 1 89.56 493 LEU A N 1
ATOM 3793 C CA . LEU A 1 493 ? -13.43 -9.344 17.047 1 89.56 493 LEU A CA 1
ATOM 3794 C C . LEU A 1 493 ? -12.328 -10.227 17.641 1 89.56 493 LEU A C 1
ATOM 3796 O O . LEU A 1 493 ? -11.219 -10.266 17.109 1 89.56 493 LEU A O 1
ATOM 3800 N N . GLN A 1 494 ? -12.703 -10.836 18.734 1 91.75 494 GLN A N 1
ATOM 3801 C CA . GLN A 1 494 ? -11.758 -11.75 19.375 1 91.75 494 GLN A CA 1
ATOM 3802 C C . GLN A 1 494 ? -12.297 -13.18 19.391 1 91.75 494 GLN A C 1
ATOM 3804 O O . GLN A 1 494 ? -13.375 -13.438 19.922 1 91.75 494 GLN A O 1
ATOM 3809 N N . ASP A 1 495 ? -11.625 -14.023 18.812 1 93.56 495 ASP A N 1
ATOM 3810 C CA . ASP A 1 495 ? -11.891 -15.461 18.812 1 93.56 495 ASP A CA 1
ATOM 3811 C C . ASP A 1 495 ? -13.305 -15.758 18.312 1 93.56 495 ASP A C 1
ATOM 3813 O O . ASP A 1 495 ? -14.094 -16.391 19.016 1 93.56 495 ASP A O 1
ATOM 3817 N N . PRO A 1 496 ? -13.609 -15.32 17.188 1 96.69 496 PRO A N 1
ATOM 3818 C CA . PRO A 1 496 ? -14.938 -15.625 16.641 1 96.69 496 PRO A CA 1
ATOM 3819 C C . PRO A 1 496 ? -15.148 -17.109 16.391 1 96.69 496 PRO A C 1
ATOM 3821 O O . PRO A 1 496 ? -14.18 -17.844 16.156 1 96.69 496 PRO A O 1
ATOM 3824 N N . GLU A 1 497 ? -16.406 -17.5 16.5 1 95.81 497 GLU A N 1
ATOM 3825 C CA . GLU A 1 497 ? -16.75 -18.859 16.094 1 95.81 497 GLU A CA 1
ATOM 3826 C C . GLU A 1 497 ? -16.547 -19.047 14.594 1 95.81 497 GLU A C 1
ATOM 3828 O O . GLU A 1 497 ? -16.984 -18.234 13.789 1 95.81 497 GLU A O 1
ATOM 3833 N N . PRO A 1 498 ? -15.914 -20.062 14.219 1 93.75 498 PRO A N 1
ATOM 3834 C CA . PRO A 1 498 ? -15.648 -20.281 12.789 1 93.75 498 PRO A CA 1
ATOM 3835 C C . PRO A 1 498 ? -16.922 -20.516 11.984 1 93.75 498 PRO A C 1
ATOM 3837 O O . PRO A 1 498 ? -17.812 -21.25 12.43 1 93.75 498 PRO A O 1
ATOM 3840 N N . TYR A 1 499 ? -17.062 -19.844 10.914 1 96.12 499 TYR A N 1
ATOM 3841 C CA . TYR A 1 499 ? -18.125 -20.094 9.945 1 96.12 499 TYR A CA 1
ATOM 3842 C C . TYR A 1 499 ? -17.906 -21.406 9.219 1 96.12 499 TYR A C 1
ATOM 3844 O O . TYR A 1 499 ? -16.766 -21.812 8.977 1 96.12 499 TYR A O 1
ATOM 3852 N N . GLN A 1 500 ? -18.969 -22.094 8.836 1 95 500 GLN A N 1
ATOM 3853 C CA . GLN A 1 500 ? -18.844 -23.438 8.25 1 95 500 GLN A CA 1
ATOM 3854 C C . GLN A 1 500 ? -18.766 -23.359 6.727 1 95 500 GLN A C 1
ATOM 3856 O O . GLN A 1 500 ? -19.625 -22.75 6.082 1 95 500 GLN A O 1
ATOM 3861 N N . VAL A 1 501 ? -17.75 -23.922 6.223 1 96.31 501 VAL A N 1
ATOM 3862 C CA . VAL A 1 501 ? -17.578 -24.141 4.789 1 96.31 501 VAL A CA 1
ATOM 3863 C C . VAL A 1 501 ? -17.5 -25.641 4.5 1 96.31 501 VAL A C 1
ATOM 3865 O O . VAL A 1 501 ? -16.734 -26.359 5.141 1 96.31 501 VAL A O 1
ATOM 3868 N N . ALA A 1 502 ? -18.312 -26.078 3.539 1 96.75 502 ALA A N 1
ATOM 3869 C CA . ALA A 1 502 ? -18.422 -27.5 3.275 1 96.75 502 ALA A CA 1
ATOM 3870 C C . ALA A 1 502 ? -18.422 -27.797 1.775 1 96.75 502 ALA A C 1
ATOM 3872 O O . ALA A 1 502 ? -18.531 -26.859 0.963 1 96.75 502 ALA A O 1
ATOM 3873 N N . VAL A 1 503 ? -18.219 -29.062 1.477 1 96.69 503 VAL A N 1
ATOM 3874 C CA . VAL A 1 503 ? -18.312 -29.547 0.104 1 96.69 503 VAL A CA 1
ATOM 3875 C C . VAL A 1 503 ? -19.328 -30.688 0.025 1 96.69 503 VAL A C 1
ATOM 3877 O O . VAL A 1 503 ? -19.641 -31.328 1.036 1 96.69 503 VAL A O 1
ATOM 3880 N N . THR A 1 504 ? -19.891 -30.844 -1.185 1 96.94 504 THR A N 1
ATOM 3881 C CA . THR A 1 504 ? -20.797 -31.969 -1.394 1 96.94 504 THR A CA 1
ATOM 3882 C C . THR A 1 504 ? -20.031 -33.281 -1.359 1 96.94 504 THR A C 1
ATOM 3884 O O . THR A 1 504 ? -18.797 -33.312 -1.44 1 96.94 504 THR A O 1
ATOM 3887 N N . GLU A 1 505 ? -20.812 -34.406 -1.267 1 95.06 505 GLU A N 1
ATOM 3888 C CA . GLU A 1 505 ? -20.219 -35.719 -1.281 1 95.06 505 GLU A CA 1
ATOM 3889 C C . GLU A 1 505 ? -19.484 -35.969 -2.594 1 95.06 505 GLU A C 1
ATOM 3891 O O . GLU A 1 505 ? -18.422 -36.625 -2.604 1 95.06 505 GLU A O 1
ATOM 3896 N N . LYS A 1 506 ? -20.062 -35.531 -3.59 1 95.75 506 LYS A N 1
ATOM 3897 C CA . LYS A 1 506 ? -19.469 -35.719 -4.902 1 95.75 506 LYS A CA 1
ATOM 3898 C C . LYS A 1 506 ? -18.141 -34.969 -5.023 1 95.75 506 LYS A C 1
ATOM 3900 O O . LYS A 1 506 ? -17.156 -35.531 -5.531 1 95.75 506 LYS A O 1
ATOM 3905 N N . LEU A 1 507 ? -18.125 -33.75 -4.656 1 95.94 507 LEU A N 1
ATOM 3906 C CA . LEU A 1 507 ? -16.906 -32.969 -4.699 1 95.94 507 LEU A CA 1
ATOM 3907 C C . LEU A 1 507 ? -15.852 -33.531 -3.754 1 95.94 507 LEU A C 1
ATOM 3909 O O . LEU A 1 507 ? -14.664 -33.562 -4.078 1 95.94 507 LEU A O 1
ATOM 3913 N N . HIS A 1 508 ? -16.297 -33.969 -2.598 1 93.81 508 HIS A N 1
ATOM 3914 C CA . HIS A 1 508 ? -15.383 -34.594 -1.651 1 93.81 508 HIS A CA 1
ATOM 3915 C C . HIS A 1 508 ? -14.75 -35.844 -2.25 1 93.81 508 HIS A C 1
ATOM 3917 O O . HIS A 1 508 ? -13.562 -36.094 -2.055 1 93.81 508 HIS A O 1
ATOM 3923 N N . SER A 1 509 ? -15.547 -36.625 -2.908 1 93.19 509 SER A N 1
ATOM 3924 C CA . SER A 1 509 ? -15.047 -37.812 -3.559 1 93.19 509 SER A CA 1
ATOM 3925 C C . SER A 1 509 ? -14.008 -37.5 -4.625 1 93.19 509 SER A C 1
ATOM 3927 O O . SER A 1 509 ? -13.008 -38.188 -4.77 1 93.19 509 SER A O 1
ATOM 3929 N N . LEU A 1 510 ? -14.305 -36.469 -5.379 1 93.38 510 LEU A N 1
ATOM 3930 C CA . LEU A 1 510 ? -13.352 -36.031 -6.387 1 93.38 510 LEU A CA 1
ATOM 3931 C C . LEU A 1 510 ? -12.023 -35.625 -5.742 1 93.38 510 LEU A C 1
ATOM 3933 O O . LEU A 1 510 ? -10.953 -36 -6.234 1 93.38 510 LEU A O 1
ATOM 3937 N N . LEU A 1 511 ? -12.117 -34.875 -4.719 1 90.25 511 LEU A N 1
ATOM 3938 C CA . LEU A 1 511 ? -10.938 -34.406 -3.984 1 90.25 511 LEU A CA 1
ATOM 3939 C C . LEU A 1 511 ? -10.117 -35.594 -3.496 1 90.25 511 LEU A C 1
ATOM 3941 O O . LEU A 1 511 ? -8.898 -35.625 -3.67 1 90.25 511 LEU A O 1
ATOM 3945 N N . ASN A 1 512 ? -10.758 -36.531 -2.938 1 88 512 ASN A N 1
ATOM 3946 C CA . ASN A 1 512 ? -10.094 -37.719 -2.412 1 88 512 ASN A CA 1
ATOM 3947 C C . ASN A 1 512 ? -9.477 -38.562 -3.529 1 88 512 ASN A C 1
ATOM 3949 O O . ASN A 1 512 ? -8.391 -39.125 -3.363 1 88 512 ASN A O 1
ATOM 3953 N N . ASP A 1 513 ? -10.164 -38.688 -4.555 1 89.62 513 ASP A N 1
ATOM 3954 C CA . ASP A 1 513 ? -9.664 -39.438 -5.691 1 89.62 513 ASP A CA 1
ATOM 3955 C C . ASP A 1 513 ? -8.375 -38.844 -6.238 1 89.62 513 ASP A C 1
ATOM 3957 O O . ASP A 1 513 ? -7.426 -39.562 -6.543 1 89.62 513 ASP A O 1
ATOM 3961 N N . LEU A 1 514 ? -8.422 -37.594 -6.352 1 86.81 514 LEU A N 1
ATOM 3962 C CA . LEU A 1 514 ? -7.25 -36.906 -6.883 1 86.81 514 LEU A CA 1
ATOM 3963 C C . LEU A 1 514 ? -6.09 -36.969 -5.895 1 86.81 514 LEU A C 1
ATOM 3965 O O . LEU A 1 514 ? -4.93 -37.062 -6.297 1 86.81 514 LEU A O 1
ATOM 3969 N N . ARG A 1 515 ? -6.402 -36.938 -4.625 1 82.69 515 ARG A N 1
ATOM 3970 C CA . ARG A 1 515 ? -5.383 -37.062 -3.588 1 82.69 515 ARG A CA 1
ATOM 3971 C C . ARG A 1 515 ? -4.719 -38.438 -3.625 1 82.69 515 ARG A C 1
ATOM 3973 O O . ARG A 1 515 ? -3.5 -38.531 -3.48 1 82.69 515 ARG A O 1
ATOM 3980 N N . ARG A 1 516 ? -5.52 -39.406 -3.756 1 79.69 516 ARG A N 1
ATOM 3981 C CA . ARG A 1 516 ? -5.027 -40.781 -3.783 1 79.69 516 ARG A CA 1
ATOM 3982 C C . ARG A 1 516 ? -4.184 -41.031 -5.027 1 79.69 516 ARG A C 1
ATOM 3984 O O . ARG A 1 516 ? -3.156 -41.688 -4.961 1 79.69 516 ARG A O 1
ATOM 3991 N N . SER A 1 517 ? -4.684 -40.562 -6.031 1 75.31 517 SER A N 1
ATOM 3992 C CA . SER A 1 517 ? -3.951 -40.75 -7.281 1 75.31 517 SER A CA 1
ATOM 3993 C C . SER A 1 517 ? -2.574 -40.094 -7.211 1 75.31 517 SER A C 1
ATOM 3995 O O . SER A 1 517 ? -1.617 -40.562 -7.812 1 75.31 517 SER A O 1
ATOM 3997 N N . SER A 1 518 ? -2.506 -39.094 -6.445 1 69.25 518 SER A N 1
ATOM 3998 C CA . SER A 1 518 ? -1.241 -38.375 -6.316 1 69.25 518 SER A CA 1
ATOM 3999 C C . SER A 1 518 ? -0.327 -39.062 -5.301 1 69.25 518 SER A C 1
ATOM 4001 O O . SER A 1 518 ? 0.897 -39.031 -5.434 1 69.25 518 SER A O 1
ATOM 4003 N N . GLN A 1 519 ? -0.914 -39.594 -4.109 1 61.5 519 GLN A N 1
ATOM 4004 C CA . GLN A 1 519 ? -0.15 -40.281 -3.066 1 61.5 519 GLN A CA 1
ATOM 4005 C C . GLN A 1 519 ? 0.332 -41.625 -3.533 1 61.5 519 GLN A C 1
ATOM 4007 O O . GLN A 1 519 ? 1.379 -42.125 -3.094 1 61.5 519 GLN A O 1
ATOM 4012 N N . MET A 1 520 ? -0.666 -42.344 -4.109 1 51.09 520 MET A N 1
ATOM 4013 C CA . MET A 1 520 ? -0.207 -43.656 -4.625 1 51.09 520 MET A CA 1
ATOM 4014 C C . MET A 1 520 ? 1.109 -43.5 -5.379 1 51.09 520 MET A C 1
ATOM 4016 O O . MET A 1 520 ? 1.887 -44.438 -5.477 1 51.09 520 MET A O 1
ATOM 4020 N N . LEU A 1 521 ? 1.404 -42.25 -5.672 1 47.72 521 LEU A N 1
ATOM 4021 C CA . LEU A 1 521 ? 2.707 -41.938 -6.27 1 47.72 521 LEU A CA 1
ATOM 4022 C C . LEU A 1 521 ? 3.756 -41.719 -5.191 1 47.72 521 LEU A C 1
ATOM 4024 O O . LEU A 1 521 ? 4.953 -41.688 -5.477 1 47.72 521 LEU A O 1
ATOM 4028 N N . SER A 1 522 ? 3.461 -41.406 -3.861 1 45.31 522 SER A N 1
ATOM 4029 C CA . SER A 1 522 ? 4.398 -41.156 -2.775 1 45.31 522 SER A CA 1
ATOM 4030 C C . SER A 1 522 ? 4.445 -42.312 -1.798 1 45.31 522 SER A C 1
ATOM 4032 O O . SER A 1 522 ? 3.406 -42.812 -1.348 1 45.31 522 SER A O 1
ATOM 4034 N N . PRO A 1 523 ? 5.445 -43.25 -1.628 1 39.91 523 PRO A N 1
ATOM 4035 C CA . PRO A 1 523 ? 5.418 -44.281 -0.61 1 39.91 523 PRO A CA 1
ATOM 4036 C C . PRO A 1 523 ? 5.141 -43.75 0.791 1 39.91 523 PRO A C 1
ATOM 4038 O O . PRO A 1 523 ? 5.453 -42.594 1.083 1 39.91 523 PRO A O 1
ATOM 4041 N N . PRO A 1 524 ? 4.34 -44.469 1.607 1 36.38 524 PRO A N 1
ATOM 4042 C CA . PRO A 1 524 ? 4.223 -44.062 3.008 1 36.38 524 PRO A CA 1
ATOM 4043 C C . PRO A 1 524 ? 5.578 -43.938 3.697 1 36.38 524 PRO A C 1
ATOM 4045 O O . PRO A 1 524 ? 6.473 -44.75 3.475 1 36.38 524 PRO A O 1
ATOM 4048 N N . VAL A 1 525 ? 6.16 -42.875 4.102 1 37.66 525 VAL A N 1
ATOM 4049 C CA . VAL A 1 525 ? 7.348 -42.781 4.945 1 37.66 525 VAL A CA 1
ATOM 4050 C C . VAL A 1 525 ? 7.27 -43.812 6.07 1 37.66 525 VAL A C 1
ATOM 4052 O O . VAL A 1 525 ? 6.375 -43.75 6.914 1 37.66 525 VAL A O 1
ATOM 4055 N N . GLU A 1 526 ? 7.793 -44.969 5.988 1 29.42 526 GLU A N 1
ATOM 4056 C CA . GLU A 1 526 ? 8.008 -45.844 7.129 1 29.42 526 GLU A CA 1
ATOM 4057 C C . GLU A 1 526 ? 8.688 -45.125 8.281 1 29.42 526 GLU A C 1
ATOM 4059 O O . GLU A 1 526 ? 9.75 -44.5 8.094 1 29.42 526 GLU A O 1
ATOM 4064 N N . ARG A 1 527 ? 8.047 -44.875 9.383 1 29.94 527 ARG A N 1
ATOM 4065 C CA . ARG A 1 527 ? 8.594 -44.469 10.68 1 29.94 527 ARG A CA 1
ATOM 4066 C C . ARG A 1 527 ? 9.688 -45.438 11.117 1 29.94 527 ARG A C 1
ATOM 4068 O O . ARG A 1 527 ? 9.414 -46.594 11.43 1 29.94 527 ARG A O 1
ATOM 4075 N N . ALA A 1 528 ? 10.93 -45.25 10.664 1 31.5 528 ALA A N 1
ATOM 4076 C CA . ALA A 1 528 ? 12.062 -45.938 11.273 1 31.5 528 ALA A CA 1
ATOM 4077 C C . ALA A 1 528 ? 11.938 -45.969 12.789 1 31.5 528 ALA A C 1
ATOM 4079 O O . ALA A 1 528 ? 11.711 -44.938 13.422 1 31.5 528 ALA A O 1
ATOM 4080 N N . ALA A 1 529 ? 11.867 -47.062 13.445 1 25.47 529 ALA A N 1
ATOM 4081 C CA . ALA A 1 529 ? 11.93 -47.438 14.859 1 25.47 529 ALA A CA 1
ATOM 4082 C C . ALA A 1 529 ? 13.203 -46.906 15.516 1 25.47 529 ALA A C 1
ATOM 4084 O O . ALA A 1 529 ? 14.297 -47.062 14.969 1 25.47 529 ALA A O 1
ATOM 4085 N N . GLU A 1 530 ? 13.266 -46.125 16.609 1 24.47 530 GLU A N 1
ATOM 4086 C CA . GLU A 1 530 ? 14.133 -45.438 17.578 1 24.47 530 GLU A CA 1
ATOM 4087 C C . GLU A 1 530 ? 15.172 -46.375 18.156 1 24.47 530 GLU A C 1
ATOM 4089 O O . GLU A 1 530 ? 15.922 -46.031 19.062 1 24.47 530 GLU A O 1
ATOM 4094 N N . ASP A 1 531 ? 15.164 -47.625 17.938 1 21.12 531 ASP A N 1
ATOM 4095 C CA . ASP A 1 531 ? 15.836 -48.156 19.109 1 21.12 531 ASP A CA 1
ATOM 4096 C C . ASP A 1 531 ? 17.312 -47.781 19.109 1 21.12 531 ASP A C 1
ATOM 4098 O O . ASP A 1 531 ? 17.875 -47.438 20.141 1 21.12 531 ASP A O 1
ATOM 4102 N N . ARG A 1 532 ? 18.219 -48.594 18.453 1 22.08 532 ARG A N 1
ATOM 4103 C CA . ARG A 1 532 ? 19.547 -48.875 18.969 1 22.08 532 ARG A CA 1
ATOM 4104 C C . ARG A 1 532 ? 20.5 -47.719 18.719 1 22.08 532 ARG A C 1
ATOM 4106 O O . ARG A 1 532 ? 20.781 -47.375 17.578 1 22.08 532 ARG A O 1
ATOM 4113 N N . CYS A 1 533 ? 20.578 -46.656 19.688 1 20.7 533 CYS A N 1
ATOM 4114 C CA . CYS A 1 533 ? 21.312 -45.438 19.984 1 20.7 533 CYS A CA 1
ATOM 4115 C C . CYS A 1 533 ? 22.812 -45.688 19.953 1 20.7 533 CYS A C 1
ATOM 4117 O O . CYS A 1 533 ? 23.391 -46.094 20.953 1 20.7 533 CYS A O 1
ATOM 4119 N N . GLY A 1 534 ? 23.328 -46.594 19.141 1 20.25 534 GLY A N 1
ATOM 4120 C CA . GLY A 1 534 ? 24.766 -46.594 19.406 1 20.25 534 GLY A CA 1
ATOM 4121 C C . GLY A 1 534 ? 25.375 -45.219 19.281 1 20.25 534 GLY A C 1
ATOM 4122 O O . GLY A 1 534 ? 24.797 -44.312 18.672 1 20.25 534 GLY A O 1
ATOM 4123 N N . THR A 1 535 ? 26.391 -44.844 20.125 1 20.97 535 THR A N 1
ATOM 4124 C CA . THR A 1 535 ? 27.125 -43.75 20.703 1 20.97 535 THR A CA 1
ATOM 4125 C C . THR A 1 535 ? 27.906 -43 19.641 1 20.97 535 THR A C 1
ATOM 4127 O O . THR A 1 535 ? 28.656 -42.062 19.953 1 20.97 535 THR A O 1
ATOM 4130 N N . VAL A 1 536 ? 27.609 -43.062 18.328 1 19.89 536 VAL A N 1
ATOM 4131 C CA . VAL A 1 536 ? 28.719 -42.469 17.609 1 19.89 536 VAL A CA 1
ATOM 4132 C C . VAL A 1 536 ? 28.875 -41 18.016 1 19.89 536 VAL A C 1
ATOM 4134 O O . VAL A 1 536 ? 27.875 -40.312 18.266 1 19.89 536 VAL A O 1
ATOM 4137 N N . THR A 1 537 ? 30 -40.625 18.547 1 19.56 537 THR A N 1
ATOM 4138 C CA . THR A 1 537 ? 30.578 -39.438 19.172 1 19.56 537 THR A CA 1
ATOM 4139 C C . THR A 1 537 ? 30.516 -38.25 18.219 1 19.56 537 THR A C 1
ATOM 4141 O O . THR A 1 537 ? 31.25 -38.188 17.234 1 19.56 537 THR A O 1
ATOM 4144 N N . PRO A 1 538 ? 29.281 -37.906 17.734 1 17.84 538 PRO A N 1
ATOM 4145 C CA . PRO A 1 538 ? 29.188 -36.906 16.672 1 17.84 538 PRO A CA 1
ATOM 4146 C C . PRO A 1 538 ? 29.781 -35.562 17.062 1 17.84 538 PRO A C 1
ATOM 4148 O O . PRO A 1 538 ? 29.75 -35.188 18.25 1 17.84 538 PRO A O 1
ATOM 4151 N N . LEU A 1 539 ? 30.75 -35.219 16.266 1 19.06 539 LEU A N 1
ATOM 4152 C CA . LEU A 1 539 ? 31.547 -34 16.422 1 19.06 539 LEU A CA 1
ATOM 4153 C C . LEU A 1 539 ? 30.641 -32.781 16.547 1 19.06 539 LEU A C 1
ATOM 4155 O O . LEU A 1 539 ? 29.656 -32.656 15.828 1 19.06 539 LEU A O 1
ATOM 4159 N N . CYS A 1 540 ? 30.625 -32.094 17.672 1 17.56 540 CYS A N 1
ATOM 4160 C CA . CYS A 1 540 ? 29.891 -31.094 18.391 1 17.56 540 CYS A CA 1
ATOM 4161 C C . CYS A 1 540 ? 29.844 -29.781 17.609 1 17.56 540 CYS A C 1
ATOM 4163 O O . CYS A 1 540 ? 30.672 -28.891 17.844 1 17.56 540 CYS A O 1
ATOM 4165 N N . LEU A 1 541 ? 29.953 -29.859 16.25 1 18.67 541 LEU A N 1
ATOM 4166 C CA . LEU A 1 541 ? 30.094 -28.469 15.828 1 18.67 541 LEU A CA 1
ATOM 4167 C C . LEU A 1 541 ? 28.891 -27.641 16.234 1 18.67 541 LEU A C 1
ATOM 4169 O O . LEU A 1 541 ? 27.75 -28 15.914 1 18.67 541 LEU A O 1
ATOM 4173 N N . SER A 1 542 ? 28.938 -26.844 17.312 1 17.7 542 SER A N 1
ATOM 4174 C CA . SER A 1 542 ? 28.031 -26.141 18.203 1 17.7 542 SER A CA 1
ATOM 4175 C C . SER A 1 542 ? 27.141 -25.172 17.438 1 17.7 542 SER A C 1
ATOM 4177 O O . SER A 1 542 ? 25.922 -25.188 17.578 1 17.7 542 SER A O 1
ATOM 4179 N N . LYS A 1 543 ? 27.516 -23.797 17.344 1 21.03 543 LYS A N 1
ATOM 4180 C CA . LYS A 1 543 ? 26.594 -22.781 17.859 1 21.03 543 LYS A CA 1
ATOM 4181 C C . LYS A 1 543 ? 25.5 -22.469 16.844 1 21.03 543 LYS A C 1
ATOM 4183 O O . LYS A 1 543 ? 25.781 -22.156 15.688 1 21.03 543 LYS A O 1
ATOM 4188 N N . PRO A 1 544 ? 24.281 -22.953 17.062 1 19.94 544 PRO A N 1
ATOM 4189 C CA . PRO A 1 544 ? 23.062 -22.875 16.234 1 19.94 544 PRO A CA 1
ATOM 4190 C C . PRO A 1 544 ? 22.609 -21.438 16 1 19.94 544 PRO A C 1
ATOM 4192 O O . PRO A 1 544 ? 22.422 -20.672 16.969 1 19.94 544 PRO A O 1
ATOM 4195 N N . LEU A 1 545 ? 23.234 -20.75 15.062 1 21.39 545 LEU A N 1
ATOM 4196 C CA . LEU A 1 545 ? 22.766 -19.375 14.898 1 21.39 545 LEU A CA 1
ATOM 4197 C C . LEU A 1 545 ? 21.234 -19.344 14.844 1 21.39 545 LEU A C 1
ATOM 4199 O O . LEU A 1 545 ? 20.609 -20.125 14.133 1 21.39 545 LEU A O 1
ATOM 4203 N N . SER A 1 546 ? 20.594 -18.812 15.914 1 20.03 546 SER A N 1
ATOM 4204 C CA . SER A 1 546 ? 19.234 -18.766 16.438 1 20.03 546 SER A CA 1
ATOM 4205 C C . SER A 1 546 ? 18.25 -18.266 15.383 1 20.03 546 SER A C 1
ATOM 4207 O O . SER A 1 546 ? 17.141 -18.797 15.281 1 20.03 546 SER A O 1
ATOM 4209 N N . PRO A 1 547 ? 18.312 -16.969 14.891 1 25.03 547 PRO A N 1
ATOM 4210 C CA . PRO A 1 547 ? 17.062 -16.219 14.883 1 25.03 547 PRO A CA 1
ATOM 4211 C C . PRO A 1 547 ? 16.141 -16.609 13.727 1 25.03 547 PRO A C 1
ATOM 4213 O O . PRO A 1 547 ? 16.625 -16.875 12.617 1 25.03 547 PRO A O 1
ATOM 4216 N N . THR A 1 548 ? 15.023 -17.203 13.969 1 24.61 548 THR A N 1
ATOM 4217 C CA . THR A 1 548 ? 13.953 -17.828 13.188 1 24.61 548 THR A CA 1
ATOM 4218 C C . THR A 1 548 ? 13.375 -16.844 12.18 1 24.61 548 THR A C 1
ATOM 4220 O O . THR A 1 548 ? 12.602 -15.961 12.547 1 24.61 548 THR A O 1
ATOM 4223 N N . ILE A 1 549 ? 14.117 -16.281 11.359 1 24.7 549 ILE A N 1
ATOM 4224 C CA . ILE A 1 549 ? 13.422 -15.43 10.391 1 24.7 549 ILE A CA 1
ATOM 4225 C C . ILE A 1 549 ? 12.461 -16.281 9.562 1 24.7 549 ILE A C 1
ATOM 4227 O O . ILE A 1 549 ? 12.875 -17.266 8.945 1 24.7 549 ILE A O 1
ATOM 4231 N N . PRO A 1 550 ? 11.172 -16.25 9.867 1 27.83 550 PRO A N 1
ATOM 4232 C CA . PRO A 1 550 ? 10.203 -17.031 9.102 1 27.83 550 PRO A CA 1
ATOM 4233 C C . PRO A 1 550 ? 10.305 -16.797 7.598 1 27.83 550 PRO A C 1
ATOM 4235 O O . PRO A 1 550 ? 10.102 -15.68 7.133 1 27.83 550 PRO A O 1
ATOM 4238 N N . LEU A 1 551 ? 11.266 -17.312 6.957 1 28.41 5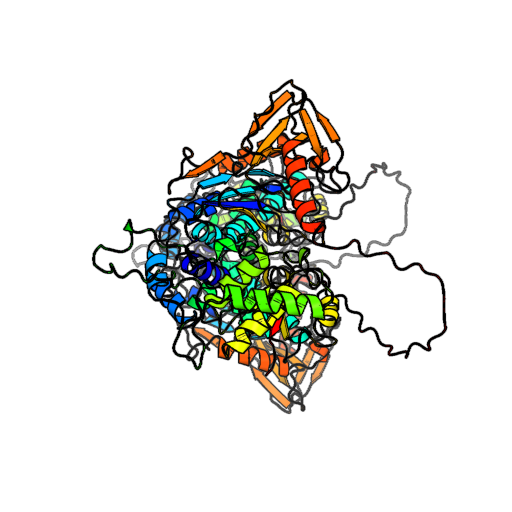51 LEU A N 1
ATOM 4239 C CA . LEU A 1 551 ? 11.5 -17.141 5.527 1 28.41 551 LEU A CA 1
ATOM 4240 C C . LEU A 1 551 ? 10.461 -17.875 4.707 1 28.41 551 LEU A C 1
ATOM 4242 O O . LEU A 1 551 ? 10.492 -19.109 4.613 1 28.41 551 LEU A O 1
ATOM 4246 N N . SER A 1 552 ? 9.258 -17.609 4.816 1 29.92 552 SER A N 1
ATOM 4247 C CA . SER A 1 552 ? 8.375 -18.297 3.881 1 29.92 552 SER A CA 1
ATOM 4248 C C . SER A 1 552 ? 8.773 -18.016 2.436 1 29.92 552 SER A C 1
ATOM 4250 O O . SER A 1 552 ? 8.008 -18.297 1.51 1 29.92 552 SER A O 1
ATOM 4252 N N . ASP A 1 553 ? 9.883 -17.359 2.146 1 34.34 553 ASP A N 1
ATOM 4253 C CA . ASP A 1 553 ? 10.18 -16.859 0.807 1 34.34 553 ASP A CA 1
ATOM 4254 C C . ASP A 1 553 ? 10.812 -17.953 -0.057 1 34.34 553 ASP A C 1
ATOM 4256 O O . ASP A 1 553 ? 11.328 -18.938 0.464 1 34.34 553 ASP A O 1
ATOM 4260 N N . THR A 1 554 ? 10.586 -17.938 -1.28 1 36.5 554 THR A N 1
ATOM 4261 C CA . THR A 1 554 ? 10.953 -18.828 -2.369 1 36.5 554 THR A CA 1
ATOM 4262 C C . THR A 1 554 ? 12.469 -18.844 -2.564 1 36.5 554 THR A C 1
ATOM 4264 O O . THR A 1 554 ? 13.117 -17.797 -2.494 1 36.5 554 THR A O 1
ATOM 4267 N N . LEU A 1 555 ? 13.141 -19.984 -2.438 1 37.56 555 LEU A N 1
ATOM 4268 C CA . LEU A 1 555 ? 14.578 -20.156 -2.635 1 37.56 555 LEU A CA 1
ATOM 4269 C C . LEU A 1 555 ? 14.875 -20.641 -4.051 1 37.56 555 LEU A C 1
ATOM 4271 O O . LEU A 1 555 ? 14.195 -21.531 -4.566 1 37.56 555 LEU A O 1
ATOM 4275 N N . CYS A 1 556 ? 15.617 -19.859 -4.855 1 37.44 556 CYS A N 1
ATOM 4276 C CA . CYS A 1 556 ? 16.062 -20.328 -6.164 1 37.44 556 CYS A CA 1
ATOM 4277 C C . CYS A 1 556 ? 17.531 -20.734 -6.129 1 37.44 556 CYS A C 1
ATOM 4279 O O . CYS A 1 556 ? 18.359 -20.047 -5.523 1 37.44 556 CYS A O 1
ATOM 4281 N N . TRP A 1 557 ? 17.984 -21.984 -6.543 1 32.72 557 TRP A N 1
ATOM 4282 C CA . TRP A 1 557 ? 19.359 -22.484 -6.602 1 32.72 557 TRP A CA 1
ATOM 4283 C C . TRP A 1 557 ? 19.922 -22.344 -8.008 1 32.72 557 TRP A C 1
ATOM 4285 O O . TRP A 1 557 ? 19.266 -22.719 -8.984 1 32.72 557 TRP A O 1
ATOM 4295 N N . GLU A 1 558 ? 20.812 -21.328 -8.227 1 32.22 558 GLU A N 1
ATOM 4296 C CA . GLU A 1 558 ? 21.484 -21.328 -9.516 1 32.22 558 GLU A CA 1
ATOM 4297 C C . GLU A 1 558 ? 22.812 -22.078 -9.445 1 32.22 558 GLU A C 1
ATOM 4299 O O . GLU A 1 558 ? 23.531 -22 -8.445 1 32.22 558 GLU A O 1
ATOM 4304 N N . SER A 1 559 ? 23.094 -23.094 -10.336 1 25.83 559 SER A N 1
ATOM 4305 C CA . SER A 1 559 ? 24.344 -23.875 -10.445 1 25.83 559 SER A CA 1
ATOM 4306 C C . SER A 1 559 ? 25.5 -22.984 -10.859 1 25.83 559 SER A C 1
ATOM 4308 O O . SER A 1 559 ? 25.422 -22.25 -11.859 1 25.83 559 SER A O 1
ATOM 4310 N N . ARG A 1 560 ? 26.438 -22.672 -9.992 1 27.81 560 ARG A N 1
ATOM 4311 C CA . ARG A 1 560 ? 27.703 -22.078 -10.375 1 27.81 560 ARG A CA 1
ATOM 4312 C C . ARG A 1 560 ? 28.484 -23 -11.305 1 27.81 560 ARG A C 1
ATOM 4314 O O . ARG A 1 560 ? 28.594 -24.203 -11.039 1 27.81 560 ARG A O 1
ATOM 4321 N N . HIS A 1 561 ? 28.859 -22.453 -12.586 1 21.3 561 HIS A N 1
ATOM 4322 C CA . HIS A 1 561 ? 29.953 -23.141 -13.266 1 21.3 561 HIS A CA 1
ATOM 4323 C C . HIS A 1 561 ? 31.203 -23.203 -12.391 1 21.3 561 HIS A C 1
ATOM 4325 O O . HIS A 1 561 ? 31.547 -22.219 -11.734 1 21.3 561 HIS A O 1
ATOM 4331 N N . MET B 1 1 ? 8.273 5.516 -19.672 1 21.53 1 MET B N 1
ATOM 4332 C CA . MET B 1 1 ? 6.918 5.949 -19.344 1 21.53 1 MET B CA 1
ATOM 4333 C C . MET B 1 1 ? 6.832 7.469 -19.281 1 21.53 1 MET B C 1
ATOM 4335 O O . MET B 1 1 ? 7.594 8.109 -18.547 1 21.53 1 MET B O 1
ATOM 4339 N N . GLU B 1 2 ? 6.535 8.117 -20.281 1 25.94 2 GLU B N 1
ATOM 4340 C CA . GLU B 1 2 ? 6.543 9.57 -20.391 1 25.94 2 GLU B CA 1
ATOM 4341 C C . GLU B 1 2 ? 5.895 10.227 -19.172 1 25.94 2 GLU B C 1
ATOM 4343 O O . GLU B 1 2 ? 4.898 9.719 -18.656 1 25.94 2 GLU B O 1
ATOM 4348 N N . PRO B 1 3 ? 6.543 11.039 -18.438 1 33.03 3 PRO B N 1
ATOM 4349 C CA . PRO B 1 3 ? 6.145 11.82 -17.25 1 33.03 3 PRO B CA 1
ATOM 4350 C C . PRO B 1 3 ? 4.688 12.273 -17.312 1 33.03 3 PRO B C 1
ATOM 4352 O O . PRO B 1 3 ? 4.156 12.781 -16.328 1 33.03 3 PRO B O 1
ATOM 4355 N N . GLY B 1 4 ? 4.012 12.5 -18.438 1 31.09 4 GLY B N 1
ATOM 4356 C CA . GLY B 1 4 ? 2.918 13.43 -18.672 1 31.09 4 GLY B CA 1
ATOM 4357 C C . GLY B 1 4 ? 1.58 12.914 -18.172 1 31.09 4 GLY B C 1
ATOM 4358 O O . GLY B 1 4 ? 0.668 13.695 -17.906 1 31.09 4 GLY B O 1
ATOM 4359 N N . ARG B 1 5 ? 1.017 11.734 -18.641 1 35.62 5 ARG B N 1
ATOM 4360 C CA . ARG B 1 5 ? -0.406 11.508 -18.406 1 35.62 5 ARG B CA 1
ATOM 4361 C C . ARG B 1 5 ? -0.665 11.117 -16.953 1 35.62 5 ARG B C 1
ATOM 4363 O O . ARG B 1 5 ? -1.555 10.312 -16.672 1 35.62 5 ARG B O 1
ATOM 4370 N N . ARG B 1 6 ? 0.262 11.102 -16.094 1 43.03 6 ARG B N 1
ATOM 4371 C CA . ARG B 1 6 ? -0.164 10.828 -14.734 1 43.03 6 ARG B CA 1
ATOM 4372 C C . ARG B 1 6 ? -1.272 11.789 -14.305 1 43.03 6 ARG B C 1
ATOM 4374 O O . ARG B 1 6 ? -1.122 13.008 -14.406 1 43.03 6 ARG B O 1
ATOM 4381 N N . ASP B 1 7 ? -2.408 11.219 -14.344 1 55.53 7 ASP B N 1
ATOM 4382 C CA . ASP B 1 7 ? -3.527 11.969 -13.781 1 55.53 7 ASP B CA 1
ATOM 4383 C C . ASP B 1 7 ? -3.068 12.836 -12.609 1 55.53 7 ASP B C 1
ATOM 4385 O O . ASP B 1 7 ? -2.123 12.492 -11.898 1 55.53 7 ASP B O 1
ATOM 4389 N N . SER B 1 8 ? -3.328 14.055 -12.719 1 72.56 8 SER B N 1
ATOM 4390 C CA . SER B 1 8 ? -2.936 15.125 -11.805 1 72.56 8 SER B CA 1
ATOM 4391 C C . SER B 1 8 ? -3.078 14.688 -10.352 1 72.56 8 SER B C 1
ATOM 4393 O O . SER B 1 8 ? -4.105 14.133 -9.961 1 72.56 8 SER B O 1
ATOM 4395 N N . LEU B 1 9 ? -1.886 14.414 -9.664 1 83.94 9 LEU B N 1
ATOM 4396 C CA . LEU B 1 9 ? -1.855 14.148 -8.227 1 83.94 9 LEU B CA 1
ATOM 4397 C C . LEU B 1 9 ? -2.207 15.406 -7.434 1 83.94 9 LEU B C 1
ATOM 4399 O O . LEU B 1 9 ? -2.072 15.43 -6.211 1 83.94 9 LEU B O 1
ATOM 4403 N N . ALA B 1 10 ? -2.699 16.359 -8.125 1 90.25 10 ALA B N 1
ATOM 4404 C CA . ALA B 1 10 ? -2.881 17.641 -7.461 1 90.25 10 ALA B CA 1
ATOM 4405 C C . ALA B 1 10 ? -3.932 17.547 -6.359 1 90.25 10 ALA B C 1
ATOM 4407 O O . ALA B 1 10 ? -3.834 18.234 -5.34 1 90.25 10 ALA B O 1
ATOM 4408 N N . LEU B 1 11 ? -4.855 16.641 -6.59 1 95.88 11 LEU B N 1
ATOM 4409 C CA . LEU B 1 11 ? -5.922 16.516 -5.602 1 95.88 11 LEU B CA 1
ATOM 4410 C C . LEU B 1 11 ? -5.629 15.375 -4.629 1 95.88 11 LEU B C 1
ATOM 4412 O O . LEU B 1 11 ? -6.469 15.039 -3.789 1 95.88 11 LEU B O 1
ATOM 4416 N N . LEU B 1 12 ? -4.422 14.695 -4.789 1 97.31 12 LEU B N 1
ATOM 4417 C CA . LEU B 1 12 ? -4 13.711 -3.795 1 97.31 12 LEU B CA 1
ATOM 4418 C C . LEU B 1 12 ? -3.613 14.398 -2.488 1 97.31 12 LEU B C 1
ATOM 4420 O O . LEU B 1 12 ? -2.436 14.422 -2.121 1 97.31 12 LEU B O 1
ATOM 4424 N N . THR B 1 13 ? -4.57 14.945 -1.822 1 97.56 13 THR B N 1
ATOM 4425 C CA . THR B 1 13 ? -4.379 15.727 -0.605 1 97.56 13 THR B CA 1
ATOM 4426 C C . THR B 1 13 ? -5.594 15.602 0.312 1 97.56 13 THR B C 1
ATOM 4428 O O . THR B 1 13 ? -6.582 14.961 -0.042 1 97.56 13 THR B O 1
ATOM 4431 N N . ASP B 1 14 ? -5.488 16.078 1.499 1 97.88 14 ASP B N 1
ATOM 4432 C CA . ASP B 1 14 ? -6.605 16.109 2.438 1 97.88 14 ASP B CA 1
ATOM 4433 C C . ASP B 1 14 ? -7.418 17.391 2.275 1 97.88 14 ASP B C 1
ATOM 4435 O O . ASP B 1 14 ? -6.859 18.453 2.018 1 97.88 14 ASP B O 1
ATOM 4439 N N . LEU B 1 15 ? -8.672 17.312 2.477 1 97.75 15 LEU B N 1
ATOM 4440 C CA . LEU B 1 15 ? -9.539 18.469 2.303 1 97.75 15 LEU B CA 1
ATOM 4441 C C . LEU B 1 15 ? -9.133 19.609 3.24 1 97.75 15 LEU B C 1
ATOM 4443 O O . LEU B 1 15 ? -9.242 20.781 2.887 1 97.75 15 LEU B O 1
ATOM 4447 N N . TYR B 1 16 ? -8.641 19.25 4.426 1 96.44 16 TYR B N 1
ATOM 4448 C CA . TYR B 1 16 ? -8.297 20.297 5.371 1 96.44 16 TYR B CA 1
ATOM 4449 C C . TYR B 1 16 ? -7.086 21.094 4.883 1 96.44 16 TYR B C 1
ATOM 4451 O O . TYR B 1 16 ? -6.855 22.219 5.324 1 96.44 16 TYR B O 1
ATOM 4459 N N . GLN B 1 17 ? -6.266 20.547 3.971 1 97.94 17 GLN B N 1
ATOM 4460 C CA . GLN B 1 17 ? -5.219 21.344 3.342 1 97.94 17 GLN B CA 1
ATOM 4461 C C . GLN B 1 17 ? -5.816 22.484 2.52 1 97.94 17 GLN B C 1
ATOM 4463 O O . GLN B 1 17 ? -5.293 23.609 2.527 1 97.94 17 GLN B O 1
ATOM 4468 N N . VAL B 1 18 ? -6.883 22.219 1.876 1 97.5 18 VAL B N 1
ATOM 4469 C CA . VAL B 1 18 ? -7.539 23.188 1.017 1 97.5 18 VAL B CA 1
ATOM 4470 C C . VAL B 1 18 ? -8.266 24.234 1.873 1 97.5 18 VAL B C 1
ATOM 4472 O O . VAL B 1 18 ? -8.227 25.422 1.576 1 97.5 18 VAL B O 1
ATOM 4475 N N . THR B 1 19 ? -8.945 23.781 2.879 1 96.88 19 THR B N 1
ATOM 4476 C CA . THR B 1 19 ? -9.641 24.734 3.742 1 96.88 19 THR B CA 1
ATOM 4477 C C . THR B 1 19 ? -8.648 25.641 4.457 1 96.88 19 THR B C 1
ATOM 4479 O O . THR B 1 19 ? -8.898 26.828 4.621 1 96.88 19 THR B O 1
ATOM 4482 N N . MET B 1 20 ? -7.547 25.078 4.871 1 97.5 20 MET B N 1
ATOM 4483 C CA . MET B 1 20 ? -6.504 25.906 5.469 1 97.5 20 MET B CA 1
ATOM 4484 C C . MET B 1 20 ? -5.949 26.906 4.449 1 97.5 20 MET B C 1
ATOM 4486 O O . MET B 1 20 ? -5.672 28.062 4.789 1 97.5 20 MET B O 1
ATOM 4490 N N . ALA B 1 21 ? -5.789 26.438 3.246 1 97.56 21 ALA B N 1
ATOM 4491 C CA . ALA B 1 21 ? -5.348 27.344 2.186 1 97.56 21 ALA B CA 1
ATOM 4492 C C . ALA B 1 21 ? -6.293 28.531 2.051 1 97.56 21 ALA B C 1
ATOM 4494 O O . ALA B 1 21 ? -5.848 29.672 1.905 1 97.56 21 ALA B O 1
ATOM 4495 N N . TYR B 1 22 ? -7.562 28.281 2.053 1 96.75 22 TYR B N 1
ATOM 4496 C CA . TYR B 1 22 ? -8.547 29.359 2 1 96.75 22 TYR B CA 1
ATOM 4497 C C . TYR B 1 22 ? -8.398 30.297 3.195 1 96.75 22 TYR B C 1
ATOM 4499 O O . TYR B 1 22 ? -8.453 31.516 3.049 1 96.75 22 TYR B O 1
ATOM 4507 N N . GLY B 1 23 ? -8.203 29.672 4.395 1 94.81 23 GLY B N 1
ATOM 4508 C CA . GLY B 1 23 ? -7.977 30.484 5.582 1 94.81 23 GLY B CA 1
ATOM 4509 C C . GLY B 1 23 ? -6.793 31.438 5.441 1 94.81 23 GLY B C 1
ATOM 4510 O O . GLY B 1 23 ? -6.895 32.625 5.77 1 94.81 23 GLY B O 1
ATOM 4511 N N . TYR B 1 24 ? -5.688 30.922 4.953 1 95.81 24 TYR B N 1
ATOM 4512 C CA . TYR B 1 24 ? -4.5 31.734 4.738 1 95.81 24 TYR B CA 1
ATOM 4513 C C . TYR B 1 24 ? -4.781 32.844 3.736 1 95.81 24 TYR B C 1
ATOM 4515 O O . TYR B 1 24 ? -4.375 34 3.943 1 95.81 24 TYR B O 1
ATOM 4523 N N . TRP B 1 25 ? -5.414 32.5 2.66 1 95.62 25 TRP B N 1
ATOM 4524 C CA . TRP B 1 25 ? -5.711 33.438 1.593 1 95.62 25 TRP B CA 1
ATOM 4525 C C . TRP B 1 25 ? -6.609 34.562 2.1 1 95.62 25 TRP B C 1
ATOM 4527 O O . TRP B 1 25 ? -6.352 35.75 1.84 1 95.62 25 TRP B O 1
ATOM 4537 N N . ARG B 1 26 ? -7.613 34.188 2.777 1 92.19 26 ARG B N 1
ATOM 4538 C CA . ARG B 1 26 ? -8.57 35.188 3.295 1 92.19 26 ARG B CA 1
ATOM 4539 C C . ARG B 1 26 ? -7.898 36.125 4.293 1 92.19 26 ARG B C 1
ATOM 4541 O O . ARG B 1 26 ? -8.258 37.281 4.379 1 92.19 26 ARG B O 1
ATOM 4548 N N . ALA B 1 27 ? -6.961 35.594 5.047 1 90.06 27 ALA B N 1
ATOM 4549 C CA . ALA B 1 27 ? -6.246 36.375 6.043 1 90.06 27 ALA B CA 1
ATOM 4550 C C . ALA B 1 27 ? -5.125 37.188 5.395 1 90.06 27 ALA B C 1
ATOM 4552 O O . ALA B 1 27 ? -4.426 37.938 6.074 1 90.06 27 ALA B O 1
ATOM 4553 N N . GLY B 1 28 ? -4.941 37 4.105 1 90.56 28 GLY B N 1
ATOM 4554 C CA . GLY B 1 28 ? -3.893 37.719 3.4 1 90.56 28 GLY B CA 1
ATOM 4555 C C . GLY B 1 28 ? -2.502 37.219 3.711 1 90.56 28 GLY B C 1
ATOM 4556 O O . GLY B 1 28 ? -1.52 37.938 3.6 1 90.56 28 GLY B O 1
ATOM 4557 N N . ARG B 1 29 ? -2.369 36.031 4.152 1 93.5 29 ARG B N 1
ATOM 4558 C CA . ARG B 1 29 ? -1.093 35.469 4.602 1 93.5 29 ARG B CA 1
ATOM 4559 C C . ARG B 1 29 ? -0.579 34.406 3.635 1 93.5 29 ARG B C 1
ATOM 4561 O O . ARG B 1 29 ? 0.417 33.75 3.912 1 93.5 29 ARG B O 1
ATOM 4568 N N . GLN B 1 30 ? -1.22 34.25 2.486 1 95.38 30 GLN B N 1
ATOM 4569 C CA . GLN B 1 30 ? -0.973 33.125 1.585 1 95.38 30 GLN B CA 1
ATOM 4570 C C . GLN B 1 30 ? 0.457 33.156 1.053 1 95.38 30 GLN B C 1
ATOM 4572 O O . GLN B 1 30 ? 1.038 32.094 0.766 1 95.38 30 GLN B O 1
ATOM 4577 N N . ARG B 1 31 ? 1.071 34.312 0.994 1 96.31 31 ARG B N 1
ATOM 4578 C CA . ARG B 1 31 ? 2.373 34.406 0.34 1 96.31 31 ARG B CA 1
ATOM 4579 C C . ARG B 1 31 ? 3.49 34.562 1.366 1 96.31 31 ARG B C 1
ATOM 4581 O O . ARG B 1 31 ? 4.652 34.75 1.001 1 96.31 31 ARG B O 1
ATOM 4588 N N . GLU B 1 32 ? 3.148 34.5 2.652 1 96 32 GLU B N 1
ATOM 4589 C CA . GLU B 1 32 ? 4.199 34.562 3.666 1 96 32 GLU B CA 1
ATOM 4590 C C . GLU B 1 32 ? 5.203 33.438 3.498 1 96 32 GLU B C 1
ATOM 4592 O O . GLU B 1 32 ? 4.82 32.312 3.203 1 96 32 GLU B O 1
ATOM 4597 N N . PRO B 1 33 ? 6.527 33.781 3.576 1 97.44 33 PRO B N 1
ATOM 4598 C CA . PRO B 1 33 ? 7.523 32.719 3.471 1 97.44 33 PRO B CA 1
ATOM 4599 C C . PRO B 1 33 ? 7.438 31.703 4.621 1 97.44 33 PRO B C 1
ATOM 4601 O O . PRO B 1 33 ? 7.328 32.094 5.785 1 97.44 33 PRO B O 1
ATOM 4604 N N . ALA B 1 34 ? 7.449 30.453 4.336 1 98 34 ALA B N 1
ATOM 4605 C CA . ALA B 1 34 ? 7.352 29.391 5.34 1 98 34 ALA B CA 1
ATOM 4606 C C . ALA B 1 34 ? 8.273 28.234 5 1 98 34 ALA B C 1
ATOM 4608 O O . ALA B 1 34 ? 8.688 28.078 3.848 1 98 34 ALA B O 1
ATOM 4609 N N . GLU B 1 35 ? 8.633 27.516 6.027 1 97.94 35 GLU B N 1
ATOM 4610 C CA . GLU B 1 35 ? 9.484 26.328 5.883 1 97.94 35 GLU B CA 1
ATOM 4611 C C . GLU B 1 35 ? 8.914 25.141 6.664 1 97.94 35 GLU B C 1
ATOM 4613 O O . GLU B 1 35 ? 8.555 25.281 7.832 1 97.94 35 GLU B O 1
ATOM 4618 N N . PHE B 1 36 ? 8.734 24.062 5.953 1 98.38 36 PHE B N 1
ATOM 4619 C CA . PHE B 1 36 ? 8.336 22.797 6.555 1 98.38 36 PHE B CA 1
ATOM 4620 C C . PHE B 1 36 ? 9.445 21.766 6.43 1 98.38 36 PHE B C 1
ATOM 4622 O O . PHE B 1 36 ? 10.281 21.844 5.523 1 98.38 36 PHE B O 1
ATOM 4629 N N . GLU B 1 37 ? 9.453 20.828 7.332 1 98.25 37 GLU B N 1
ATOM 4630 C CA . GLU B 1 37 ? 10.375 19.688 7.277 1 98.25 37 GLU B CA 1
ATOM 4631 C C . GLU B 1 37 ? 9.633 18.359 7.367 1 98.25 37 GLU B C 1
ATOM 4633 O O . GLU B 1 37 ? 8.664 18.234 8.125 1 98.25 37 GLU B O 1
ATOM 4638 N N . LEU B 1 38 ? 10.016 17.438 6.504 1 98.62 38 LEU B N 1
ATOM 4639 C CA . LEU B 1 38 ? 9.523 16.078 6.531 1 98.62 38 LEU B CA 1
ATOM 4640 C C . LEU B 1 38 ? 10.555 15.141 7.164 1 98.62 38 LEU B C 1
ATOM 4642 O O . LEU B 1 38 ? 11.703 15.102 6.73 1 98.62 38 LEU B O 1
ATOM 4646 N N . PHE B 1 39 ? 10.195 14.445 8.211 1 97.81 39 PHE B N 1
ATOM 4647 C CA . PHE B 1 39 ? 11.094 13.531 8.906 1 97.81 39 PHE B CA 1
ATOM 4648 C C . PHE B 1 39 ? 10.312 12.43 9.617 1 97.81 39 PHE B C 1
ATOM 4650 O O . PHE B 1 39 ? 9.102 12.312 9.43 1 97.81 39 PHE B O 1
ATOM 4657 N N . PHE B 1 40 ? 10.938 11.469 10.211 1 97.25 40 PHE B N 1
ATOM 4658 C CA . PHE B 1 40 ? 10.328 10.438 11.047 1 97.25 40 PHE B CA 1
ATOM 4659 C C . PHE B 1 40 ? 10.945 10.43 12.438 1 97.25 40 PHE B C 1
ATOM 4661 O O . PHE B 1 40 ? 12.062 10.922 12.633 1 97.25 40 PHE B O 1
ATOM 4668 N N . ARG B 1 41 ? 10.297 9.891 13.375 1 94.5 41 ARG B N 1
ATOM 4669 C CA . ARG B 1 41 ? 10.672 10.07 14.773 1 94.5 41 ARG B CA 1
ATOM 4670 C C . ARG B 1 41 ? 11.453 8.867 15.297 1 94.5 41 ARG B C 1
ATOM 4672 O O . ARG B 1 41 ? 12.18 8.969 16.281 1 94.5 41 ARG B O 1
ATOM 4679 N N . ARG B 1 42 ? 11.219 7.734 14.703 1 94.69 42 ARG B N 1
ATOM 4680 C CA . ARG B 1 42 ? 11.898 6.504 15.094 1 94.69 42 ARG B CA 1
ATOM 4681 C C . ARG B 1 42 ? 12.305 5.695 13.867 1 94.69 42 ARG B C 1
ATOM 4683 O O . ARG B 1 42 ? 11.555 5.598 12.898 1 94.69 42 ARG B O 1
ATOM 4690 N N . CYS B 1 43 ? 13.508 5.148 13.984 1 97 43 CYS B N 1
ATOM 4691 C CA . CYS B 1 43 ? 13.93 4.285 12.891 1 97 43 CYS B CA 1
ATOM 4692 C C . CYS B 1 43 ? 13.016 3.07 12.773 1 97 43 CYS B C 1
ATOM 4694 O O . CYS B 1 43 ? 12.547 2.543 13.781 1 97 43 CYS B O 1
ATOM 4696 N N . PRO B 1 44 ? 12.789 2.605 11.617 1 97.88 44 PRO B N 1
ATOM 4697 C CA . PRO B 1 44 ? 11.82 1.525 11.406 1 97.88 44 PRO B CA 1
ATOM 4698 C C . PRO B 1 44 ? 12.375 0.154 11.781 1 97.88 44 PRO B C 1
ATOM 4700 O O . PRO B 1 44 ? 13.594 -0.031 11.828 1 97.88 44 PRO B O 1
ATOM 4703 N N . PHE B 1 45 ? 11.469 -0.845 12.102 1 97.5 45 PHE B N 1
ATOM 4704 C CA . PHE B 1 45 ? 11.75 -2.258 12.312 1 97.5 45 PHE B CA 1
ATOM 4705 C C . PHE B 1 45 ? 12.641 -2.449 13.531 1 97.5 45 PHE B C 1
ATOM 4707 O O . PHE B 1 45 ? 13.484 -3.354 13.562 1 97.5 45 PHE B O 1
ATOM 4714 N N . ALA B 1 46 ? 12.516 -1.499 14.461 1 95.88 46 ALA B N 1
ATOM 4715 C CA . ALA B 1 46 ? 13.391 -1.504 15.625 1 95.88 46 ALA B CA 1
ATOM 4716 C C . ALA B 1 46 ? 14.859 -1.491 15.211 1 95.88 46 ALA B C 1
ATOM 4718 O O . ALA B 1 46 ? 15.703 -2.111 15.867 1 95.88 46 ALA B O 1
ATOM 4719 N N . GLY B 1 47 ? 15.086 -0.893 14.07 1 96.31 47 GLY B N 1
ATOM 4720 C CA . GLY B 1 47 ? 16.438 -0.792 13.531 1 96.31 47 GLY B CA 1
ATOM 4721 C C . GLY B 1 47 ? 17.125 0.513 13.883 1 96.31 47 GLY B C 1
ATOM 4722 O O . GLY B 1 47 ? 16.594 1.309 14.664 1 96.31 47 GLY B O 1
ATOM 4723 N N . GLY B 1 48 ? 18.328 0.663 13.328 1 96.88 48 GLY B N 1
ATOM 4724 C CA . GLY B 1 48 ? 19.141 1.807 13.719 1 96.88 48 GLY B CA 1
ATOM 4725 C C . GLY B 1 48 ? 19.234 2.867 12.641 1 96.88 48 GLY B C 1
ATOM 4726 O O . GLY B 1 48 ? 19.859 3.914 12.844 1 96.88 48 GLY B O 1
ATOM 4727 N N . PHE B 1 49 ? 18.625 2.607 11.508 1 98.06 49 PHE B N 1
ATOM 4728 C CA . PHE B 1 49 ? 18.719 3.559 10.406 1 98.06 49 PHE B CA 1
ATOM 4729 C C . PHE B 1 49 ? 17.547 3.41 9.453 1 98.06 49 PHE B C 1
ATOM 4731 O O . PHE B 1 49 ? 16.734 2.486 9.594 1 98.06 49 PHE B O 1
ATOM 4738 N N . ALA B 1 50 ? 17.422 4.328 8.539 1 98.56 50 ALA B N 1
ATOM 4739 C CA . ALA B 1 50 ? 16.578 4.23 7.344 1 98.56 50 ALA B CA 1
ATOM 4740 C C . ALA B 1 50 ? 17.328 4.711 6.105 1 98.56 50 ALA B C 1
ATOM 4742 O O . ALA B 1 50 ? 18.406 5.316 6.219 1 98.56 50 ALA B O 1
ATOM 4743 N N . LEU B 1 51 ? 16.875 4.344 5.008 1 98.81 51 LEU B N 1
ATOM 4744 C CA . LEU B 1 51 ? 17.344 4.906 3.746 1 98.81 51 LEU B CA 1
ATOM 4745 C C . LEU B 1 51 ? 16.328 5.895 3.18 1 98.81 51 LEU B C 1
ATOM 4747 O O . LEU B 1 51 ? 15.117 5.656 3.254 1 98.81 51 LEU B O 1
ATOM 4751 N N . SER B 1 52 ? 16.812 7.008 2.678 1 98.62 52 SER B N 1
ATOM 4752 C CA . SER B 1 52 ? 15.93 8.016 2.096 1 98.62 52 SER B CA 1
ATOM 4753 C C . SER B 1 52 ? 15.516 7.641 0.676 1 98.62 52 SER B C 1
ATOM 4755 O O . SER B 1 52 ? 16.375 7.34 -0.162 1 98.62 52 SER B O 1
ATOM 4757 N N . ALA B 1 53 ? 14.273 7.668 0.382 1 98.69 53 ALA B N 1
ATOM 4758 C CA . ALA B 1 53 ? 13.742 7.367 -0.945 1 98.69 53 ALA B CA 1
ATOM 4759 C C . ALA B 1 53 ? 12.445 8.133 -1.203 1 98.69 53 ALA B C 1
ATOM 4761 O O . ALA B 1 53 ? 11.812 8.617 -0.267 1 98.69 53 ALA B O 1
ATOM 4762 N N . GLY B 1 54 ? 12.055 8.258 -2.498 1 97.88 54 GLY B N 1
ATOM 4763 C CA . GLY B 1 54 ? 10.844 8.961 -2.893 1 97.88 54 GLY B CA 1
ATOM 4764 C C . GLY B 1 54 ? 11.117 10.336 -3.479 1 97.88 54 GLY B C 1
ATOM 4765 O O . GLY B 1 54 ? 10.211 10.984 -3.998 1 97.88 54 GLY B O 1
ATOM 4766 N N . LEU B 1 55 ? 12.375 10.766 -3.449 1 97.5 55 LEU B N 1
ATOM 4767 C CA . LEU B 1 55 ? 12.734 12.102 -3.895 1 97.5 55 LEU B CA 1
ATOM 4768 C C . LEU B 1 55 ? 12.391 12.297 -5.367 1 97.5 55 LEU B C 1
ATOM 4770 O O . LEU B 1 55 ? 11.82 13.328 -5.746 1 97.5 55 LEU B O 1
ATOM 4774 N N . GLY B 1 56 ? 12.805 11.305 -6.191 1 95.44 56 GLY B N 1
ATOM 4775 C CA . GLY B 1 56 ? 12.516 11.422 -7.613 1 95.44 56 GLY B CA 1
ATOM 4776 C C . GLY B 1 56 ? 11.039 11.656 -7.898 1 95.44 56 GLY B C 1
ATOM 4777 O O . GLY B 1 56 ? 10.688 12.492 -8.734 1 95.44 56 GLY B O 1
ATOM 4778 N N . GLU B 1 57 ? 10.164 10.914 -7.227 1 95.69 57 GLU B N 1
ATOM 4779 C CA . GLU B 1 57 ? 8.727 11.062 -7.41 1 95.69 57 GLU B CA 1
ATOM 4780 C C . GLU B 1 57 ? 8.242 12.422 -6.902 1 95.69 57 GLU B C 1
ATOM 4782 O O . GLU B 1 57 ? 7.316 13.008 -7.473 1 95.69 57 GLU B O 1
ATOM 4787 N N . CYS B 1 58 ? 8.812 12.914 -5.816 1 96.81 58 CYS B N 1
ATOM 4788 C CA . CYS B 1 58 ? 8.469 14.234 -5.301 1 96.81 58 CYS B CA 1
ATOM 4789 C C . CYS B 1 58 ? 8.789 15.32 -6.324 1 96.81 58 CYS B C 1
ATOM 4791 O O . CYS B 1 58 ? 7.977 16.219 -6.562 1 96.81 58 CYS B O 1
ATOM 4793 N N . LEU B 1 59 ? 9.977 15.219 -6.895 1 95.88 59 LEU B N 1
ATOM 4794 C CA . LEU B 1 59 ? 10.406 16.219 -7.871 1 95.88 59 LEU B CA 1
ATOM 4795 C C . LEU B 1 59 ? 9.508 16.188 -9.102 1 95.88 59 LEU B C 1
ATOM 4797 O O . LEU B 1 59 ? 9.148 17.234 -9.641 1 95.88 59 LEU B O 1
ATOM 4801 N N . ALA B 1 60 ? 9.148 14.969 -9.555 1 93.31 60 ALA B N 1
ATOM 4802 C CA . ALA B 1 60 ? 8.234 14.836 -10.688 1 93.31 60 ALA B CA 1
ATOM 4803 C C . ALA B 1 60 ? 6.883 15.469 -10.375 1 93.31 60 ALA B C 1
ATOM 4805 O O . ALA B 1 60 ? 6.301 16.156 -11.227 1 93.31 60 ALA B O 1
ATOM 4806 N N . PHE B 1 61 ? 6.438 15.266 -9.25 1 95.75 61 PHE B N 1
ATOM 4807 C CA . PHE B 1 61 ? 5.172 15.836 -8.805 1 95.75 61 PHE B CA 1
ATOM 4808 C C . PHE B 1 61 ? 5.238 17.359 -8.797 1 95.75 61 PHE B C 1
ATOM 4810 O O . PHE B 1 61 ? 4.34 18.031 -9.312 1 95.75 61 PHE B O 1
ATOM 4817 N N . LEU B 1 62 ? 6.289 17.891 -8.188 1 95.94 62 LEU B N 1
ATOM 4818 C CA . LEU B 1 62 ? 6.441 19.328 -8.047 1 95.94 62 LEU B CA 1
ATOM 4819 C C . LEU B 1 62 ? 6.512 20 -9.406 1 95.94 62 LEU B C 1
ATOM 4821 O O . LEU B 1 62 ? 5.949 21.094 -9.594 1 95.94 62 LEU B O 1
ATOM 4825 N N . ARG B 1 63 ? 7.137 19.391 -10.344 1 92.69 63 ARG B N 1
ATOM 4826 C CA . ARG B 1 63 ? 7.266 19.953 -11.68 1 92.69 63 ARG B CA 1
ATOM 4827 C C . ARG B 1 63 ? 5.902 20.094 -12.352 1 92.69 63 ARG B C 1
ATOM 4829 O O . ARG B 1 63 ? 5.684 21.031 -13.125 1 92.69 63 ARG B O 1
ATOM 4836 N N . GLY B 1 64 ? 5.023 19.203 -11.992 1 92.12 64 GLY B N 1
ATOM 4837 C CA . GLY B 1 64 ? 3.721 19.203 -12.633 1 92.12 64 GLY B CA 1
ATOM 4838 C C . GLY B 1 64 ? 2.613 19.734 -11.742 1 92.12 64 GLY B C 1
ATOM 4839 O O . GLY B 1 64 ? 1.439 19.703 -12.109 1 92.12 64 GLY B O 1
ATOM 4840 N N . PHE B 1 65 ? 2.959 20.312 -10.633 1 95.06 65 PHE B N 1
ATOM 4841 C CA . PHE B 1 65 ? 1.942 20.688 -9.656 1 95.06 65 PHE B CA 1
ATOM 4842 C C . PHE B 1 65 ? 1.179 21.922 -10.117 1 95.06 65 PHE B C 1
ATOM 4844 O O . PHE B 1 65 ? 1.751 23 -10.227 1 95.06 65 PHE B O 1
ATOM 4851 N N . ARG B 1 66 ? -0.098 21.734 -10.352 1 94.56 66 ARG B N 1
ATOM 4852 C CA . ARG B 1 66 ? -1.055 22.766 -10.727 1 94.56 66 ARG B CA 1
ATOM 4853 C C . ARG B 1 66 ? -2.486 22.25 -10.633 1 94.56 66 ARG B C 1
ATOM 4855 O O . ARG B 1 66 ? -2.73 21.062 -10.797 1 94.56 66 ARG B O 1
ATOM 4862 N N . LEU B 1 67 ? -3.367 23.094 -10.25 1 95.31 67 LEU B N 1
ATOM 4863 C CA . LEU B 1 67 ? -4.785 22.75 -10.258 1 95.31 67 LEU B CA 1
ATOM 4864 C C . LEU B 1 67 ? -5.445 23.203 -11.555 1 95.31 67 LEU B C 1
ATOM 4866 O O . LEU B 1 67 ? -5.473 24.391 -11.867 1 95.31 67 LEU B O 1
ATOM 4870 N N . ARG B 1 68 ? -6.012 22.25 -12.234 1 93.12 68 ARG B N 1
ATOM 4871 C CA . ARG B 1 68 ? -6.688 22.531 -13.5 1 93.12 68 ARG B CA 1
ATOM 4872 C C . ARG B 1 68 ? -8.188 22.703 -13.289 1 93.12 68 ARG B C 1
ATOM 4874 O O . ARG B 1 68 ? -8.688 22.562 -12.172 1 93.12 68 ARG B O 1
ATOM 4881 N N . GLN B 1 69 ? -8.805 23.016 -14.32 1 94.5 69 GLN B N 1
ATOM 4882 C CA . GLN B 1 69 ? -10.203 23.406 -14.273 1 94.5 69 GLN B CA 1
ATOM 4883 C C . GLN B 1 69 ? -11.062 22.312 -13.648 1 94.5 69 GLN B C 1
ATOM 4885 O O . GLN B 1 69 ? -11.883 22.594 -12.766 1 94.5 69 GLN B O 1
ATOM 4890 N N . PRO B 1 70 ? -10.867 21.062 -14.039 1 94.5 70 PRO B N 1
ATOM 4891 C CA . PRO B 1 70 ? -11.703 20.031 -13.422 1 94.5 70 PRO B CA 1
ATOM 4892 C C . PRO B 1 70 ? -11.477 19.906 -11.914 1 94.5 70 PRO B C 1
ATOM 4894 O O . PRO B 1 70 ? -12.406 19.625 -11.164 1 94.5 70 PRO B O 1
ATOM 4897 N N . GLU B 1 71 ? -10.281 20.062 -11.547 1 95.94 71 GLU B N 1
ATOM 4898 C CA . GLU B 1 71 ? -9.977 20.016 -10.125 1 95.94 71 GLU B CA 1
ATOM 4899 C C . GLU B 1 71 ? -10.602 21.188 -9.375 1 95.94 71 GLU B C 1
ATOM 4901 O O . GLU B 1 71 ? -11.133 21.016 -8.281 1 95.94 71 GLU B O 1
ATOM 4906 N N . ILE B 1 72 ? -10.547 22.344 -9.922 1 97.19 72 ILE B N 1
ATOM 4907 C CA . ILE B 1 72 ? -11.125 23.547 -9.312 1 97.19 72 ILE B CA 1
ATOM 4908 C C . ILE B 1 72 ? -12.641 23.391 -9.219 1 97.19 72 ILE B C 1
ATOM 4910 O O . ILE B 1 72 ? -13.242 23.734 -8.195 1 97.19 72 ILE B O 1
ATOM 4914 N N . GLU B 1 73 ? -13.227 22.906 -10.281 1 97.06 73 GLU B N 1
ATOM 4915 C CA . GLU B 1 73 ? -14.672 22.688 -10.281 1 97.06 73 GLU B CA 1
ATOM 4916 C C . GLU B 1 73 ? -15.086 21.719 -9.172 1 97.06 73 GLU B C 1
ATOM 4918 O O . GLU B 1 73 ? -16.094 21.922 -8.5 1 97.06 73 GLU B O 1
ATOM 4923 N N . TYR B 1 74 ? -14.352 20.734 -9.008 1 97.31 74 TYR B N 1
ATOM 4924 C CA . TYR B 1 74 ? -14.664 19.781 -7.941 1 97.31 74 TYR B CA 1
ATOM 4925 C C . TYR B 1 74 ? -14.531 20.438 -6.574 1 97.31 74 TYR B C 1
ATOM 4927 O O . TYR B 1 74 ? -15.398 20.266 -5.707 1 97.31 74 TYR B O 1
ATOM 4935 N N . LEU B 1 75 ? -13.422 21.156 -6.355 1 97.81 75 LEU B N 1
ATOM 4936 C CA . LEU B 1 75 ? -13.227 21.828 -5.082 1 97.81 75 LEU B CA 1
ATOM 4937 C C . LEU B 1 75 ? -14.383 22.781 -4.789 1 97.81 75 LEU B C 1
ATOM 4939 O O . LEU B 1 75 ? -14.844 22.859 -3.648 1 97.81 75 LEU B O 1
ATOM 4943 N N . GLN B 1 76 ? -14.836 23.438 -5.801 1 97.56 76 GLN B N 1
ATOM 4944 C CA . GLN B 1 76 ? -15.977 24.344 -5.652 1 97.56 76 GLN B CA 1
ATOM 4945 C C . GLN B 1 76 ? -17.234 23.578 -5.219 1 97.56 76 GLN B C 1
ATOM 4947 O O . GLN B 1 76 ? -18.062 24.109 -4.48 1 97.56 76 GLN B O 1
ATOM 4952 N N . SER B 1 77 ? -17.328 22.359 -5.652 1 97.38 77 SER B N 1
ATOM 4953 C CA . SER B 1 77 ? -18.516 21.562 -5.379 1 97.38 77 SER B CA 1
ATOM 4954 C C . SER B 1 77 ? -18.516 21.031 -3.949 1 97.38 77 SER B C 1
ATOM 4956 O O . SER B 1 77 ? -19.562 20.75 -3.381 1 97.38 77 SER B O 1
ATOM 4958 N N . VAL B 1 78 ? -17.391 20.875 -3.33 1 96.5 78 VAL B N 1
ATOM 4959 C CA . VAL B 1 78 ? -17.344 20.188 -2.043 1 96.5 78 VAL B CA 1
ATOM 4960 C C . VAL B 1 78 ? -17.094 21.203 -0.926 1 96.5 78 VAL B C 1
ATOM 4962 O O . VAL B 1 78 ? -17.359 20.922 0.246 1 96.5 78 VAL B O 1
ATOM 4965 N N . LEU B 1 79 ? -16.578 22.344 -1.22 1 96.56 79 LEU B N 1
ATOM 4966 C CA . LEU B 1 79 ? -16.391 23.391 -0.221 1 96.56 79 LEU B CA 1
ATOM 4967 C C . LEU B 1 79 ? -17.672 24.172 0.003 1 96.56 79 LEU B C 1
ATOM 4969 O O . LEU B 1 79 ? -18.562 24.172 -0.855 1 96.56 79 LEU B O 1
ATOM 4973 N N . PRO B 1 80 ? -17.812 24.781 1.185 1 94 80 PRO B N 1
ATOM 4974 C CA . PRO B 1 80 ? -19.016 25.578 1.434 1 94 80 PRO B CA 1
ATOM 4975 C C . PRO B 1 80 ? -19.219 26.672 0.394 1 94 80 PRO B C 1
ATOM 4977 O O . PRO B 1 80 ? -18.25 27.25 -0.11 1 94 80 PRO B O 1
ATOM 4980 N N . SER B 1 81 ? -20.438 27.016 0.16 1 92.94 81 SER B N 1
ATOM 4981 C CA . SER B 1 81 ? -20.797 28.016 -0.836 1 92.94 81 SER B CA 1
ATOM 4982 C C . SER B 1 81 ? -20.297 29.406 -0.422 1 92.94 81 SER B C 1
ATOM 4984 O O . SER B 1 81 ? -20.219 30.312 -1.25 1 92.94 81 SER B O 1
ATOM 4986 N N . THR B 1 82 ? -19.953 29.516 0.783 1 91.25 82 THR B N 1
ATOM 4987 C CA . THR B 1 82 ? -19.516 30.797 1.3 1 91.25 82 THR B CA 1
ATOM 4988 C C . THR B 1 82 ? -18.078 31.078 0.874 1 91.25 82 THR B C 1
ATOM 4990 O O . THR B 1 82 ? -17.594 32.219 0.998 1 91.25 82 THR B O 1
ATOM 4993 N N . VAL B 1 83 ? -17.391 30.094 0.375 1 94.94 83 VAL B N 1
ATOM 4994 C CA . VAL B 1 83 ? -16.016 30.297 -0.083 1 94.94 83 VAL B CA 1
ATOM 4995 C C . VAL B 1 83 ? -16.016 31.234 -1.289 1 94.94 83 VAL B C 1
ATOM 4997 O O . VAL B 1 83 ? -16.781 31.047 -2.232 1 94.94 83 VAL B O 1
ATOM 5000 N N . GLU B 1 84 ? -15.172 32.25 -1.245 1 94.19 84 GLU B N 1
ATOM 5001 C CA . GLU B 1 84 ? -15.164 33.312 -2.242 1 94.19 84 GLU B CA 1
ATOM 5002 C C . GLU B 1 84 ? -14.672 32.781 -3.594 1 94.19 84 GLU B C 1
ATOM 5004 O O . GLU B 1 84 ? -13.719 32 -3.66 1 94.19 84 GLU B O 1
ATOM 5009 N N . LYS B 1 85 ? -15.289 33.25 -4.645 1 96.25 85 LYS B N 1
ATOM 5010 C CA . LYS B 1 85 ? -14.914 32.875 -6.008 1 96.25 85 LYS B CA 1
ATOM 5011 C C . LYS B 1 85 ? -13.477 33.281 -6.312 1 96.25 85 LYS B C 1
ATOM 5013 O O . LYS B 1 85 ? -12.773 32.562 -7.055 1 96.25 85 LYS B O 1
ATOM 5018 N N . ALA B 1 86 ? -13.062 34.375 -5.746 1 96 86 ALA B N 1
ATOM 5019 C CA . ALA B 1 86 ? -11.711 34.875 -5.977 1 96 86 ALA B CA 1
ATOM 5020 C C . ALA B 1 86 ? -10.656 33.906 -5.469 1 96 86 ALA B C 1
ATOM 5022 O O . ALA B 1 86 ? -9.539 33.875 -5.988 1 96 86 ALA B O 1
ATOM 5023 N N . PHE B 1 87 ? -11.008 33.219 -4.52 1 96.75 87 PHE B N 1
ATOM 5024 C CA . PHE B 1 87 ? -10.086 32.188 -4.016 1 96.75 87 PHE B CA 1
ATOM 5025 C C . PHE B 1 87 ? -9.82 31.141 -5.074 1 96.75 87 PHE B C 1
ATOM 5027 O O . PHE B 1 87 ? -8.68 30.719 -5.273 1 96.75 87 PHE B O 1
ATOM 5034 N N . PHE B 1 88 ? -10.844 30.672 -5.711 1 97.88 88 PHE B N 1
ATOM 5035 C CA . PHE B 1 88 ? -10.688 29.672 -6.754 1 97.88 88 PHE B CA 1
ATOM 5036 C C . PHE B 1 88 ? -9.875 30.203 -7.922 1 97.88 88 PHE B C 1
ATOM 5038 O O . PHE B 1 88 ? -9.086 29.469 -8.523 1 97.88 88 PHE B O 1
ATOM 5045 N N . ASP B 1 89 ? -10.078 31.469 -8.234 1 97.25 89 ASP B N 1
ATOM 5046 C CA . ASP B 1 89 ? -9.242 32.094 -9.242 1 97.25 89 ASP B CA 1
ATOM 5047 C C . ASP B 1 89 ? -7.773 32.094 -8.828 1 97.25 89 ASP B C 1
ATOM 5049 O O . ASP B 1 89 ? -6.887 31.875 -9.648 1 97.25 89 ASP B O 1
ATOM 5053 N N . TYR B 1 90 ? -7.574 32.406 -7.59 1 97.19 90 TYR B N 1
ATOM 5054 C CA . TYR B 1 90 ? -6.211 32.375 -7.07 1 97.19 90 TYR B CA 1
ATOM 5055 C C . TYR B 1 90 ? -5.617 30.984 -7.148 1 97.19 90 TYR B C 1
ATOM 5057 O O . TYR B 1 90 ? -4.453 30.812 -7.527 1 97.19 90 TYR B O 1
ATOM 5065 N N . LEU B 1 91 ? -6.406 29.984 -6.746 1 97.31 91 LEU B N 1
ATOM 5066 C CA . LEU B 1 91 ? -5.941 28.594 -6.758 1 97.31 91 LEU B CA 1
ATOM 5067 C C . LEU B 1 91 ? -5.465 28.203 -8.148 1 97.31 91 LEU B C 1
ATOM 5069 O O . LEU B 1 91 ? -4.539 27.391 -8.289 1 97.31 91 LEU B O 1
ATOM 5073 N N . ARG B 1 92 ? -6 28.75 -9.172 1 96.12 92 ARG B N 1
ATOM 5074 C CA . ARG B 1 92 ? -5.621 28.469 -10.555 1 96.12 92 ARG B CA 1
ATOM 5075 C C . ARG B 1 92 ? -4.207 28.953 -10.844 1 96.12 92 ARG B C 1
ATOM 5077 O O . ARG B 1 92 ? -3.553 28.453 -11.773 1 96.12 92 ARG B O 1
ATOM 5084 N N . THR B 1 93 ? -3.795 29.859 -10.039 1 96.19 93 THR B N 1
ATOM 5085 C CA . THR B 1 93 ? -2.477 30.438 -10.273 1 96.19 93 THR B CA 1
ATOM 5086 C C . THR B 1 93 ? -1.416 29.734 -9.438 1 96.19 93 THR B C 1
ATOM 5088 O O . THR B 1 93 ? -0.218 29.953 -9.633 1 96.19 93 THR B O 1
ATOM 5091 N N . VAL B 1 94 ? -1.81 28.938 -8.555 1 96.5 94 VAL B N 1
ATOM 5092 C CA . VAL B 1 94 ? -0.913 28.312 -7.59 1 96.5 94 VAL B CA 1
ATOM 5093 C C . VAL B 1 94 ? -0.124 27.188 -8.273 1 96.5 94 VAL B C 1
ATOM 5095 O O . VAL B 1 94 ? -0.704 26.328 -8.938 1 96.5 94 VAL B O 1
ATOM 5098 N N . ASP B 1 95 ? 1.181 27.203 -8.125 1 95.81 95 ASP B N 1
ATOM 5099 C CA . ASP B 1 95 ? 2.098 26.156 -8.578 1 95.81 95 ASP B CA 1
ATOM 5100 C C . ASP B 1 95 ? 3.338 26.094 -7.688 1 95.81 95 ASP B C 1
ATOM 5102 O O . ASP B 1 95 ? 3.359 26.688 -6.602 1 95.81 95 ASP B O 1
ATOM 5106 N N . ALA B 1 96 ? 4.309 25.312 -8.094 1 95.75 96 ALA B N 1
ATOM 5107 C CA . ALA B 1 96 ? 5.48 25.125 -7.242 1 95.75 96 ALA B CA 1
ATOM 5108 C C . ALA B 1 96 ? 6.648 25.984 -7.719 1 95.75 96 ALA B C 1
ATOM 5110 O O . ALA B 1 96 ? 7.809 25.688 -7.426 1 95.75 96 ALA B O 1
ATOM 5111 N N . SER B 1 97 ? 6.414 27.062 -8.422 1 95.56 97 SER B N 1
ATOM 5112 C CA . SER B 1 97 ? 7.465 27.859 -9.039 1 95.56 97 SER B CA 1
ATOM 5113 C C . SER B 1 97 ? 8.289 28.594 -7.992 1 95.56 97 SER B C 1
ATOM 5115 O O . SER B 1 97 ? 9.438 28.969 -8.242 1 95.56 97 SER B O 1
ATOM 5117 N N . GLU B 1 98 ? 7.734 28.812 -6.805 1 96.31 98 GLU B N 1
ATOM 5118 C CA . GLU B 1 98 ? 8.445 29.531 -5.762 1 96.31 98 GLU B CA 1
ATOM 5119 C C . GLU B 1 98 ? 8.859 28.609 -4.625 1 96.31 98 GLU B C 1
ATOM 5121 O O . GLU B 1 98 ? 9.211 29.062 -3.533 1 96.31 98 GLU B O 1
ATOM 5126 N N . VAL B 1 99 ? 8.812 27.312 -4.883 1 97.5 99 VAL B N 1
ATOM 5127 C CA . VAL B 1 99 ? 9.125 26.328 -3.857 1 97.5 99 VAL B CA 1
ATOM 5128 C C . VAL B 1 99 ? 10.578 25.875 -4.004 1 97.5 99 VAL B C 1
ATOM 5130 O O . VAL B 1 99 ? 11.086 25.734 -5.121 1 97.5 99 VAL B O 1
ATOM 5133 N N . THR B 1 100 ? 11.258 25.75 -2.926 1 97.31 100 THR B N 1
ATOM 5134 C CA . THR B 1 100 ? 12.586 25.141 -2.857 1 97.31 100 THR B CA 1
ATOM 5135 C C . THR B 1 100 ? 12.555 23.859 -2.014 1 97.31 100 THR B C 1
ATOM 5137 O O . THR B 1 100 ? 12.023 23.859 -0.903 1 97.31 100 THR B O 1
ATOM 5140 N N . VAL B 1 101 ? 13.094 22.781 -2.576 1 97.81 101 VAL B N 1
ATOM 5141 C CA . VAL B 1 101 ? 13.172 21.516 -1.848 1 97.81 101 VAL B CA 1
ATOM 5142 C C . VAL B 1 101 ? 14.625 21.078 -1.739 1 97.81 101 VAL B C 1
ATOM 5144 O O . VAL B 1 101 ? 15.32 20.953 -2.75 1 97.81 101 VAL B O 1
ATOM 5147 N N . SER B 1 102 ? 15.062 20.922 -0.531 1 97.19 102 SER B N 1
ATOM 5148 C CA . SER B 1 102 ? 16.375 20.328 -0.239 1 97.19 102 SER B CA 1
ATOM 5149 C C . SER B 1 102 ? 16.219 18.953 0.397 1 97.19 102 SER B C 1
ATOM 5151 O O . SER B 1 102 ? 15.281 18.703 1.158 1 97.19 102 SER B O 1
ATOM 5153 N N . SER B 1 103 ? 17.125 18.062 0.014 1 97.19 103 SER B N 1
ATOM 5154 C CA . SER B 1 103 ? 17.047 16.672 0.494 1 97.19 103 SER B CA 1
ATOM 5155 C C . SER B 1 103 ? 18.438 16.031 0.531 1 97.19 103 SER B C 1
ATOM 5157 O O . SER B 1 103 ? 19.375 16.516 -0.109 1 97.19 103 SER B O 1
ATOM 5159 N N . ALA B 1 104 ? 18.5 15.055 1.408 1 96 104 ALA B N 1
ATOM 5160 C CA . ALA B 1 104 ? 19.625 14.133 1.21 1 96 104 ALA B CA 1
ATOM 5161 C C . ALA B 1 104 ? 19.516 13.43 -0.142 1 96 104 ALA B C 1
ATOM 5163 O O . ALA B 1 104 ? 18.422 13.195 -0.646 1 96 104 ALA B O 1
ATOM 5164 N N . PRO B 1 105 ? 20.719 13.133 -0.724 1 96 105 PRO B N 1
ATOM 5165 C CA . PRO B 1 105 ? 20.625 12.344 -1.955 1 96 105 PRO B CA 1
ATOM 5166 C C . PRO B 1 105 ? 19.828 11.047 -1.773 1 96 105 PRO B C 1
ATOM 5168 O O . PRO B 1 105 ? 19.953 10.391 -0.74 1 96 105 PRO B O 1
ATOM 5171 N N . GLU B 1 106 ? 19 10.797 -2.738 1 97.38 106 GLU B N 1
ATOM 5172 C CA . GLU B 1 106 ? 18.203 9.578 -2.65 1 97.38 106 GLU B CA 1
ATOM 5173 C C . GLU B 1 106 ? 19.094 8.344 -2.473 1 97.38 106 GLU B C 1
ATOM 5175 O O . GLU B 1 106 ? 20.125 8.227 -3.125 1 97.38 106 GLU B O 1
ATOM 5180 N N . GLY B 1 107 ? 18.734 7.477 -1.57 1 98.12 107 GLY B N 1
ATOM 5181 C CA . GLY B 1 107 ? 19.547 6.312 -1.236 1 98.12 107 GLY B CA 1
ATOM 5182 C C . GLY B 1 107 ? 20.422 6.52 -0.01 1 98.12 107 GLY B C 1
ATOM 5183 O O . GLY B 1 107 ? 20.984 5.566 0.528 1 98.12 107 GLY B O 1
ATOM 5184 N N . SER B 1 108 ? 20.469 7.699 0.551 1 98.44 108 SER B N 1
ATOM 5185 C CA . SER B 1 108 ? 21.328 8.016 1.693 1 98.44 108 SER B CA 1
ATOM 5186 C C . SER B 1 108 ? 20.781 7.41 2.979 1 98.44 108 SER B C 1
ATOM 5188 O O . SER B 1 108 ? 19.562 7.309 3.152 1 98.44 108 SER B O 1
ATOM 5190 N N . ILE B 1 109 ? 21.734 7.031 3.873 1 98.44 109 ILE B N 1
ATOM 5191 C CA . ILE B 1 109 ? 21.328 6.652 5.223 1 98.44 109 ILE B CA 1
ATOM 5192 C C . ILE B 1 109 ? 20.844 7.883 5.98 1 98.44 109 ILE B C 1
ATOM 5194 O O . ILE B 1 109 ? 21.422 8.969 5.867 1 98.44 109 ILE B O 1
ATOM 5198 N N . VAL B 1 110 ? 19.734 7.758 6.641 1 98.62 110 VAL B N 1
ATOM 5199 C CA . VAL B 1 110 ? 19.125 8.859 7.387 1 98.62 110 VAL B CA 1
ATOM 5200 C C . VAL B 1 110 ? 18.672 8.359 8.758 1 98.62 110 VAL B C 1
ATOM 5202 O O . VAL B 1 110 ? 18.531 7.152 8.977 1 98.62 110 VAL B O 1
ATOM 5205 N N . PHE B 1 111 ? 18.406 9.312 9.648 1 97.94 111 PHE B N 1
ATOM 5206 C CA . PHE B 1 111 ? 18.156 8.961 11.047 1 97.94 111 PHE B CA 1
ATOM 5207 C C . PHE B 1 111 ? 16.953 9.727 11.586 1 97.94 111 PHE B C 1
ATOM 5209 O O . PHE B 1 111 ? 16.516 10.711 10.992 1 97.94 111 PHE B O 1
ATOM 5216 N N . ALA B 1 112 ? 16.422 9.172 12.672 1 96.12 112 ALA B N 1
ATOM 5217 C CA . ALA B 1 112 ? 15.242 9.758 13.312 1 96.12 112 ALA B CA 1
ATOM 5218 C C . ALA B 1 112 ? 15.469 11.227 13.641 1 96.12 112 ALA B C 1
ATOM 5220 O O . ALA B 1 112 ? 16.562 11.617 14.07 1 96.12 112 ALA B O 1
ATOM 5221 N N . THR B 1 113 ? 14.422 12.07 13.359 1 94.81 113 THR B N 1
ATOM 5222 C CA . THR B 1 113 ? 14.352 13.477 13.742 1 94.81 113 THR B CA 1
ATOM 5223 C C . THR B 1 113 ? 15.094 14.352 12.727 1 94.81 113 THR B C 1
ATOM 5225 O O . THR B 1 113 ? 14.875 15.562 12.664 1 94.81 113 THR B O 1
ATOM 5228 N N . VAL B 1 114 ? 16.047 13.797 12.031 1 97.56 114 VAL B N 1
ATOM 5229 C CA . VAL B 1 114 ? 16.766 14.539 10.984 1 97.56 114 VAL B CA 1
ATOM 5230 C C . VAL B 1 114 ? 15.852 14.703 9.766 1 97.56 114 VAL B C 1
ATOM 5232 O O . VAL B 1 114 ? 15.305 13.719 9.258 1 97.56 114 VAL B O 1
ATOM 5235 N N . PRO B 1 115 ? 15.695 15.898 9.242 1 98 115 PRO B N 1
ATOM 5236 C CA . PRO B 1 115 ? 14.805 16.078 8.094 1 98 115 PRO B CA 1
ATOM 5237 C C . PRO B 1 115 ? 15.242 15.281 6.871 1 98 115 PRO B C 1
ATOM 5239 O O . PRO B 1 115 ? 16.422 15.266 6.531 1 98 115 PRO B O 1
ATOM 5242 N N . LEU B 1 116 ? 14.273 14.617 6.273 1 98.12 116 LEU B N 1
ATOM 5243 C CA . LEU B 1 116 ? 14.484 14 4.965 1 98.12 116 LEU B CA 1
ATOM 5244 C C . LEU B 1 116 ? 14.359 15.039 3.852 1 98.12 116 LEU B C 1
ATOM 5246 O O . LEU B 1 116 ? 15.117 15.008 2.883 1 98.12 116 LEU B O 1
ATOM 5250 N N . LEU B 1 117 ? 13.328 15.836 4.02 1 98.44 117 LEU B N 1
ATOM 5251 C CA . LEU B 1 117 ? 13.062 16.938 3.104 1 98.44 117 LEU B CA 1
ATOM 5252 C C . LEU B 1 117 ? 12.906 18.25 3.863 1 98.44 117 LEU B C 1
ATOM 5254 O O . LEU B 1 117 ? 12.312 18.281 4.945 1 98.44 117 LEU B O 1
ATOM 5258 N N . GLN B 1 118 ? 13.461 19.25 3.311 1 98.44 118 GLN B N 1
ATOM 5259 C CA . GLN B 1 118 ? 13.195 20.641 3.689 1 98.44 118 GLN B CA 1
ATOM 5260 C C . GLN B 1 118 ? 12.469 21.375 2.574 1 98.44 118 GLN B C 1
ATOM 5262 O O . GLN B 1 118 ? 12.977 21.5 1.459 1 98.44 118 GLN B O 1
ATOM 5267 N N . VAL B 1 119 ? 11.32 21.844 2.896 1 98.56 119 VAL B N 1
ATOM 5268 C CA . VAL B 1 119 ? 10.445 22.453 1.894 1 98.56 119 VAL B CA 1
ATOM 5269 C C . VAL B 1 119 ? 10.18 23.906 2.248 1 98.56 119 VAL B C 1
ATOM 5271 O O . VAL B 1 119 ? 9.625 24.203 3.311 1 98.56 119 VAL B O 1
ATOM 5274 N N . LYS B 1 120 ? 10.562 24.859 1.361 1 97.81 120 LYS B N 1
ATOM 5275 C CA . LYS B 1 120 ? 10.422 26.297 1.583 1 97.81 120 LYS B CA 1
ATOM 5276 C C . LYS B 1 120 ? 9.609 26.938 0.464 1 97.81 120 LYS B C 1
ATOM 5278 O O . LYS B 1 120 ? 9.727 26.547 -0.7 1 97.81 120 LYS B O 1
ATOM 5283 N N . GLY B 1 121 ? 8.836 27.891 0.817 1 97.88 121 GLY B N 1
ATOM 5284 C CA . GLY B 1 121 ? 8.047 28.625 -0.152 1 97.88 121 GLY B CA 1
ATOM 5285 C C . GLY B 1 121 ? 6.883 29.375 0.473 1 97.88 121 GLY B C 1
ATOM 5286 O O . GLY B 1 121 ? 6.84 29.562 1.691 1 97.88 121 GLY B O 1
ATOM 5287 N N . PRO B 1 122 ? 5.992 29.906 -0.417 1 98 122 PRO B N 1
ATOM 5288 C CA . PRO B 1 122 ? 4.809 30.578 0.126 1 98 122 PRO B CA 1
ATOM 5289 C C . PRO B 1 122 ? 3.984 29.656 1.034 1 98 122 PRO B C 1
ATOM 5291 O O . PRO B 1 122 ? 3.785 28.484 0.72 1 98 122 PRO B O 1
ATOM 5294 N N . LEU B 1 123 ? 3.539 30.203 2.145 1 98.06 123 LEU B N 1
ATOM 5295 C CA . LEU B 1 123 ? 2.889 29.469 3.219 1 98.06 123 LEU B CA 1
ATOM 5296 C C . LEU B 1 123 ? 1.771 28.578 2.672 1 98.06 123 LEU B C 1
ATOM 5298 O O . LEU B 1 123 ? 1.73 27.375 2.949 1 98.06 123 LEU B O 1
ATOM 5302 N N . LEU B 1 124 ? 0.909 29.188 1.851 1 98.19 124 LEU B N 1
ATOM 5303 C CA . LEU B 1 124 ? -0.232 28.453 1.307 1 98.19 124 LEU B CA 1
ATOM 5304 C C . LEU B 1 124 ? 0.231 27.281 0.457 1 98.19 124 LEU B C 1
ATOM 5306 O O . LEU B 1 124 ? -0.308 26.172 0.571 1 98.19 124 LEU B O 1
ATOM 5310 N N . VAL B 1 125 ? 1.273 27.422 -0.349 1 98.12 125 VAL B N 1
ATOM 5311 C CA . VAL B 1 125 ? 1.723 26.422 -1.304 1 98.12 125 VAL B CA 1
ATOM 5312 C C . VAL B 1 125 ? 2.393 25.266 -0.562 1 98.12 125 VAL B C 1
ATOM 5314 O O . VAL B 1 125 ? 2.062 24.094 -0.789 1 98.12 125 VAL B O 1
ATOM 5317 N N . VAL B 1 126 ? 3.328 25.562 0.327 1 98.19 126 VAL B N 1
ATOM 5318 C CA . VAL B 1 126 ? 4.082 24.516 0.997 1 98.19 126 VAL B CA 1
ATOM 5319 C C . VAL B 1 126 ? 3.178 23.766 1.976 1 98.19 126 VAL B C 1
ATOM 5321 O O . VAL B 1 126 ? 3.418 22.594 2.287 1 98.19 126 VAL B O 1
ATOM 5324 N N . GLN B 1 127 ? 2.09 24.438 2.439 1 98 127 GLN B N 1
ATOM 5325 C CA . GLN B 1 127 ? 1.07 23.734 3.223 1 98 127 GLN B CA 1
ATOM 5326 C C . GLN B 1 127 ? 0.318 22.719 2.369 1 98 127 GLN B C 1
ATOM 5328 O O . GLN B 1 127 ? 0.095 21.594 2.799 1 98 127 GLN B O 1
ATOM 5333 N N . LEU B 1 128 ? -0.035 23.078 1.183 1 97.94 128 LEU B N 1
ATOM 5334 C CA . LEU B 1 128 ? -0.821 22.266 0.269 1 97.94 128 LEU B CA 1
ATOM 5335 C C . LEU B 1 128 ? -0.057 21 -0.122 1 97.94 128 LEU B C 1
ATOM 5337 O O . LEU B 1 128 ? -0.664 19.984 -0.447 1 97.94 128 LEU B O 1
ATOM 5341 N N . LEU B 1 129 ? 1.249 21.031 -0.045 1 98 129 LEU B N 1
ATOM 5342 C CA . LEU B 1 129 ? 2.094 19.953 -0.552 1 98 129 LEU B CA 1
ATOM 5343 C C . LEU B 1 129 ? 2.25 18.844 0.489 1 98 129 LEU B C 1
ATOM 5345 O O . LEU B 1 129 ? 2.74 17.766 0.177 1 98 129 LEU B O 1
ATOM 5349 N N . GLU B 1 130 ? 1.831 19.016 1.713 1 98.25 130 GLU B N 1
ATOM 5350 C CA . GLU B 1 130 ? 2.121 18.172 2.861 1 98.25 130 GLU B CA 1
ATOM 5351 C C . GLU B 1 130 ? 1.741 16.719 2.582 1 98.25 130 GLU B C 1
ATOM 5353 O O . GLU B 1 130 ? 2.594 15.828 2.625 1 98.25 130 GLU B O 1
ATOM 5358 N N . THR B 1 131 ? 0.514 16.516 2.252 1 98.12 131 THR B N 1
ATOM 5359 C CA . THR B 1 131 ? -0.022 15.156 2.189 1 98.12 131 THR B CA 1
ATOM 5360 C C . THR B 1 131 ? 0.641 14.367 1.064 1 98.12 131 THR B C 1
ATOM 5362 O O . THR B 1 131 ? 1.007 13.203 1.249 1 98.12 131 THR B O 1
ATOM 5365 N N . THR B 1 132 ? 0.805 14.984 -0.112 1 98.19 132 THR B N 1
ATOM 5366 C CA . THR B 1 132 ? 1.381 14.297 -1.266 1 98.19 132 THR B CA 1
ATOM 5367 C C . THR B 1 132 ? 2.836 13.922 -1 1 98.19 132 THR B C 1
ATOM 5369 O O . THR B 1 132 ? 3.254 12.797 -1.285 1 98.19 132 THR B O 1
ATOM 5372 N N . LEU B 1 133 ? 3.602 14.875 -0.456 1 98.62 133 LEU B N 1
ATOM 5373 C CA . LEU B 1 133 ? 5.008 14.594 -0.179 1 98.62 133 LEU B CA 1
ATOM 5374 C C . LEU B 1 133 ? 5.148 13.477 0.849 1 98.62 133 LEU B C 1
ATOM 5376 O O . LEU B 1 133 ? 6.016 12.609 0.715 1 98.62 133 LEU B O 1
ATOM 5380 N N . LEU B 1 134 ? 4.301 13.531 1.86 1 98.75 134 LEU B N 1
ATOM 5381 C CA . LEU B 1 134 ? 4.316 12.469 2.859 1 98.75 134 LEU B CA 1
ATOM 5382 C C . LEU B 1 134 ? 4.008 11.117 2.221 1 98.75 134 LEU B C 1
ATOM 5384 O O . LEU B 1 134 ? 4.691 10.125 2.488 1 98.75 134 LEU B O 1
ATOM 5388 N N . CYS B 1 135 ? 2.994 11.031 1.398 1 98.38 135 CYS B N 1
ATOM 5389 C CA . CYS B 1 135 ? 2.566 9.789 0.761 1 98.38 135 CYS B CA 1
ATOM 5390 C C . CYS B 1 135 ? 3.672 9.227 -0.121 1 98.38 135 CYS B C 1
ATOM 5392 O O . CYS B 1 135 ? 3.865 8.008 -0.175 1 98.38 135 CYS B O 1
ATOM 5394 N N . LEU B 1 136 ? 4.426 10.094 -0.81 1 98.31 136 LEU B N 1
ATOM 5395 C CA . LEU B 1 136 ? 5.434 9.672 -1.778 1 98.31 136 LEU B CA 1
ATOM 5396 C C . LEU B 1 136 ? 6.711 9.227 -1.075 1 98.31 136 LEU B C 1
ATOM 5398 O O . LEU B 1 136 ? 7.426 8.359 -1.576 1 98.31 136 LEU B O 1
ATOM 5402 N N . VAL B 1 137 ? 7.012 9.727 0.12 1 98.69 137 VAL B N 1
ATOM 5403 C CA . VAL B 1 137 ? 8.289 9.477 0.781 1 98.69 137 VAL B CA 1
ATOM 5404 C C . VAL B 1 137 ? 8.133 8.359 1.811 1 98.69 137 VAL B C 1
ATOM 5406 O O . VAL B 1 137 ? 9.023 7.531 1.979 1 98.69 137 VAL B O 1
ATOM 5409 N N . ASN B 1 138 ? 6.973 8.312 2.488 1 98.69 138 ASN B N 1
ATOM 5410 C CA . ASN B 1 138 ? 6.762 7.43 3.633 1 98.69 138 ASN B CA 1
ATOM 5411 C C . ASN B 1 138 ? 7.008 5.969 3.27 1 98.69 138 ASN B C 1
ATOM 5413 O O . ASN B 1 138 ? 7.844 5.305 3.887 1 98.69 138 ASN B O 1
ATOM 5417 N N . TYR B 1 139 ? 6.324 5.484 2.279 1 98.75 139 TYR B N 1
ATOM 5418 C CA . TYR B 1 139 ? 6.438 4.074 1.912 1 98.75 139 TYR B CA 1
ATOM 5419 C C . TYR B 1 139 ? 7.754 3.805 1.196 1 98.75 139 TYR B C 1
ATOM 5421 O O . TYR B 1 139 ? 8.383 2.764 1.411 1 98.75 139 TYR B O 1
ATOM 5429 N N . ALA B 1 140 ? 8.156 4.703 0.259 1 98.81 140 ALA B N 1
ATOM 5430 C CA . ALA B 1 140 ? 9.398 4.531 -0.491 1 98.81 140 ALA B CA 1
ATOM 5431 C C . ALA B 1 140 ? 10.586 4.32 0.448 1 98.81 140 ALA B C 1
ATOM 5433 O O . ALA B 1 140 ? 11.359 3.373 0.279 1 98.81 140 ALA B O 1
ATOM 5434 N N . SER B 1 141 ? 10.695 5.164 1.466 1 98.94 141 SER B N 1
ATOM 5435 C CA . SER B 1 141 ? 11.797 5.066 2.416 1 98.94 141 SER B CA 1
ATOM 5436 C C . SER B 1 141 ? 11.672 3.826 3.291 1 98.94 141 SER B C 1
ATOM 5438 O O . SER B 1 141 ? 12.672 3.225 3.676 1 98.94 141 SER B O 1
ATOM 5440 N N . LEU B 1 142 ? 10.461 3.451 3.6 1 98.88 142 LEU B N 1
ATOM 5441 C CA . LEU B 1 142 ? 10.227 2.262 4.41 1 98.88 142 LEU B CA 1
ATOM 5442 C C . LEU B 1 142 ? 10.672 1.003 3.676 1 98.88 142 LEU B C 1
ATOM 5444 O O . LEU B 1 142 ? 11.438 0.199 4.219 1 98.88 142 LEU B O 1
ATOM 5448 N N . VAL B 1 143 ? 10.195 0.817 2.439 1 98.81 143 VAL B N 1
ATOM 5449 C CA . VAL B 1 143 ? 10.398 -0.438 1.726 1 98.81 143 VAL B CA 1
ATOM 5450 C C . VAL B 1 143 ? 11.859 -0.547 1.282 1 98.81 143 VAL B C 1
ATOM 5452 O O . VAL B 1 143 ? 12.422 -1.643 1.252 1 98.81 143 VAL B O 1
ATOM 5455 N N . VAL B 1 144 ? 12.508 0.576 0.867 1 98.88 144 VAL B N 1
ATOM 5456 C CA . VAL B 1 144 ? 13.922 0.518 0.518 1 98.88 144 VAL B CA 1
ATOM 5457 C C . VAL B 1 144 ? 14.734 0.085 1.734 1 98.88 144 VAL B C 1
ATOM 5459 O O . VAL B 1 144 ? 15.711 -0.661 1.604 1 98.88 144 VAL B O 1
ATOM 5462 N N . THR B 1 145 ? 14.38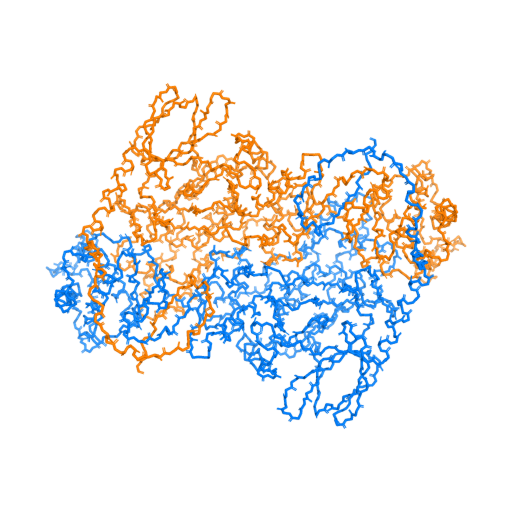3 0.604 2.92 1 98.81 145 THR B N 1
ATOM 5463 C CA . THR B 1 145 ? 15.055 0.223 4.156 1 98.81 145 THR B CA 1
ATOM 5464 C C . THR B 1 145 ? 14.859 -1.262 4.445 1 98.81 145 THR B C 1
ATOM 5466 O O . THR B 1 145 ? 15.805 -1.959 4.816 1 98.81 145 THR B O 1
ATOM 5469 N N . ASN B 1 146 ? 13.594 -1.729 4.297 1 98.75 146 ASN B N 1
ATOM 5470 C CA . ASN B 1 146 ? 13.312 -3.148 4.473 1 98.75 146 ASN B CA 1
ATOM 5471 C C . ASN B 1 146 ? 14.133 -4.008 3.521 1 98.75 146 ASN B C 1
ATOM 5473 O O . ASN B 1 146 ? 14.656 -5.051 3.914 1 98.75 146 ASN B O 1
ATOM 5477 N N . ALA B 1 147 ? 14.227 -3.59 2.309 1 98.81 147 ALA B N 1
ATOM 5478 C CA . ALA B 1 147 ? 15.016 -4.301 1.304 1 98.81 147 ALA B CA 1
ATOM 5479 C C . ALA B 1 147 ? 16.484 -4.355 1.694 1 98.81 147 ALA B C 1
ATOM 5481 O O . ALA B 1 147 ? 17.141 -5.398 1.557 1 98.81 147 ALA B O 1
ATOM 5482 N N . ALA B 1 148 ? 17.016 -3.236 2.129 1 98.56 148 ALA B N 1
ATOM 5483 C CA . ALA B 1 148 ? 18.406 -3.188 2.559 1 98.56 148 ALA B CA 1
ATOM 5484 C C . ALA B 1 148 ? 18.656 -4.152 3.715 1 98.56 148 ALA B C 1
ATOM 5486 O O . ALA B 1 148 ? 19.719 -4.773 3.791 1 98.56 148 ALA B O 1
ATOM 5487 N N . ARG B 1 149 ? 17.75 -4.25 4.621 1 97.56 149 ARG B N 1
ATOM 5488 C CA . ARG B 1 149 ? 17.875 -5.18 5.742 1 97.56 149 ARG B CA 1
ATOM 5489 C C . ARG B 1 149 ? 17.922 -6.625 5.254 1 97.56 149 ARG B C 1
ATOM 5491 O O . ARG B 1 149 ? 18.719 -7.422 5.746 1 97.56 149 ARG B O 1
ATOM 5498 N N . PHE B 1 150 ? 17.078 -6.98 4.285 1 97.88 150 PHE B N 1
ATOM 5499 C CA . PHE B 1 150 ? 17.125 -8.312 3.691 1 97.88 150 PHE B CA 1
ATOM 5500 C C . PHE B 1 150 ? 18.469 -8.578 3.033 1 97.88 150 PHE B C 1
ATOM 5502 O O . PHE B 1 150 ? 19.016 -9.68 3.137 1 97.88 150 PHE B O 1
ATOM 5509 N N . ARG B 1 151 ? 18.953 -7.582 2.301 1 97.94 151 ARG B N 1
ATOM 5510 C CA . ARG B 1 151 ? 20.25 -7.719 1.65 1 97.94 151 ARG B CA 1
ATOM 5511 C C . ARG B 1 151 ? 21.359 -7.969 2.676 1 97.94 151 ARG B C 1
ATOM 5513 O O . ARG B 1 151 ? 22.203 -8.844 2.484 1 97.94 151 ARG B O 1
ATOM 5520 N N . MET B 1 152 ? 21.344 -7.203 3.742 1 95.69 152 MET B N 1
ATOM 5521 C CA . MET B 1 152 ? 22.344 -7.379 4.793 1 95.69 152 MET B CA 1
ATOM 5522 C C . MET B 1 152 ? 22.25 -8.766 5.41 1 95.69 152 MET B C 1
ATOM 5524 O O . MET B 1 152 ? 23.266 -9.398 5.711 1 95.69 152 MET B O 1
ATOM 5528 N N . LEU B 1 153 ? 21.078 -9.273 5.559 1 94.06 153 LEU B N 1
ATOM 5529 C CA . LEU B 1 153 ? 20.844 -10.594 6.125 1 94.06 153 LEU B CA 1
ATOM 5530 C C . LEU B 1 153 ? 21.312 -11.688 5.172 1 94.06 153 LEU B C 1
ATOM 5532 O O . LEU B 1 153 ? 21.906 -12.68 5.602 1 94.06 153 LEU B O 1
ATOM 5536 N N . ALA B 1 154 ? 21.031 -11.508 3.9 1 94.06 154 ALA B N 1
ATOM 5537 C CA . ALA B 1 154 ? 21.344 -12.516 2.891 1 94.06 154 ALA B CA 1
ATOM 5538 C C . ALA B 1 154 ? 22.844 -12.539 2.576 1 94.06 154 ALA B C 1
ATOM 5540 O O . ALA B 1 154 ? 23.391 -13.57 2.178 1 94.06 154 ALA B O 1
ATOM 5541 N N . GLY B 1 155 ? 23.516 -11.375 2.775 1 93.75 155 GLY B N 1
ATOM 5542 C CA . GLY B 1 155 ? 24.906 -11.242 2.375 1 93.75 155 GLY B CA 1
ATOM 5543 C C . GLY B 1 155 ? 25.062 -10.812 0.93 1 93.75 155 GLY B C 1
ATOM 5544 O O . GLY B 1 155 ? 24.094 -10.789 0.17 1 93.75 155 GLY B O 1
ATOM 5545 N N . PRO B 1 156 ? 26.266 -10.461 0.545 1 92.06 156 PRO B N 1
ATOM 5546 C CA . PRO B 1 156 ? 26.531 -9.906 -0.784 1 92.06 156 PRO B CA 1
ATOM 5547 C C . PRO B 1 156 ? 26.516 -10.969 -1.88 1 92.06 156 PRO B C 1
ATOM 5549 O O . PRO B 1 156 ? 26.375 -10.641 -3.061 1 92.06 156 PRO B O 1
ATOM 5552 N N . ASP B 1 157 ? 26.641 -12.211 -1.55 1 92.19 157 ASP B N 1
ATOM 5553 C CA . ASP B 1 157 ? 26.859 -13.258 -2.539 1 92.19 157 ASP B CA 1
ATOM 5554 C C . ASP B 1 157 ? 25.547 -13.852 -3.027 1 92.19 157 ASP B C 1
ATOM 5556 O O . ASP B 1 157 ? 25.469 -14.359 -4.148 1 92.19 157 ASP B O 1
ATOM 5560 N N . LYS B 1 158 ? 24.516 -13.82 -2.209 1 94.44 158 LYS B N 1
ATOM 5561 C CA . LYS B 1 158 ? 23.219 -14.375 -2.605 1 94.44 158 LYS B CA 1
ATOM 5562 C C . LYS B 1 158 ? 22.469 -13.406 -3.504 1 94.44 158 LYS B C 1
ATOM 5564 O O . LYS B 1 158 ? 22.484 -12.195 -3.279 1 94.44 158 LYS B O 1
ATOM 5569 N N . LYS B 1 159 ? 21.828 -13.969 -4.492 1 96.31 159 LYS B N 1
ATOM 5570 C CA . LYS B 1 159 ? 20.953 -13.141 -5.328 1 96.31 159 LYS B CA 1
ATOM 5571 C C . LYS B 1 159 ? 19.562 -13.008 -4.715 1 96.31 159 LYS B C 1
ATOM 5573 O O . LYS B 1 159 ? 19.047 -13.969 -4.137 1 96.31 159 LYS B O 1
ATOM 5578 N N . LEU B 1 160 ? 19.031 -11.812 -4.801 1 97.75 160 LEU B N 1
ATOM 5579 C CA . LEU B 1 160 ? 17.703 -11.531 -4.254 1 97.75 160 LEU B CA 1
ATOM 5580 C C . LEU B 1 160 ? 16.734 -11.148 -5.359 1 97.75 160 LEU B C 1
ATOM 5582 O O . LEU B 1 160 ? 17.062 -10.344 -6.23 1 97.75 160 LEU B O 1
ATOM 5586 N N . LEU B 1 161 ? 15.547 -11.75 -5.348 1 97.81 161 LEU B N 1
ATOM 5587 C CA . LEU B 1 161 ? 14.484 -11.5 -6.316 1 97.81 161 LEU B CA 1
ATOM 5588 C C . LEU B 1 161 ? 13.211 -11.016 -5.617 1 97.81 161 LEU B C 1
ATOM 5590 O O . LEU B 1 161 ? 12.711 -11.68 -4.707 1 97.81 161 LEU B O 1
ATOM 5594 N N . GLU B 1 162 ? 12.727 -9.805 -5.996 1 98.25 162 GLU B N 1
ATOM 5595 C CA . GLU B 1 162 ? 11.469 -9.289 -5.469 1 98.25 162 GLU B CA 1
ATOM 5596 C C . GLU B 1 162 ? 10.273 -9.93 -6.18 1 98.25 162 GLU B C 1
ATOM 5598 O O . GLU B 1 162 ? 10.172 -9.859 -7.406 1 98.25 162 GLU B O 1
ATOM 5603 N N . LEU B 1 163 ? 9.289 -10.516 -5.441 1 97 163 LEU B N 1
ATOM 5604 C CA . LEU B 1 163 ? 8.148 -11.258 -5.977 1 97 163 LEU B CA 1
ATOM 5605 C C . LEU B 1 163 ? 6.855 -10.82 -5.305 1 97 163 LEU B C 1
ATOM 5607 O O . LEU B 1 163 ? 5.902 -11.594 -5.211 1 97 163 LEU B O 1
ATOM 5611 N N . GLY B 1 164 ? 6.734 -9.578 -4.859 1 97.31 164 GLY B N 1
ATOM 5612 C CA . GLY B 1 164 ? 5.672 -9.234 -3.928 1 97.31 164 GLY B CA 1
ATOM 5613 C C . GLY B 1 164 ? 4.5 -8.531 -4.594 1 97.31 164 GLY B C 1
ATOM 5614 O O . GLY B 1 164 ? 3.543 -8.141 -3.926 1 97.31 164 GLY B O 1
ATOM 5615 N N . LEU B 1 165 ? 4.398 -8.391 -5.906 1 97.75 165 LEU B N 1
ATOM 5616 C CA . LEU B 1 165 ? 3.395 -7.586 -6.598 1 97.75 165 LEU B CA 1
ATOM 5617 C C . LEU B 1 165 ? 1.986 -8.047 -6.242 1 97.75 165 LEU B C 1
ATOM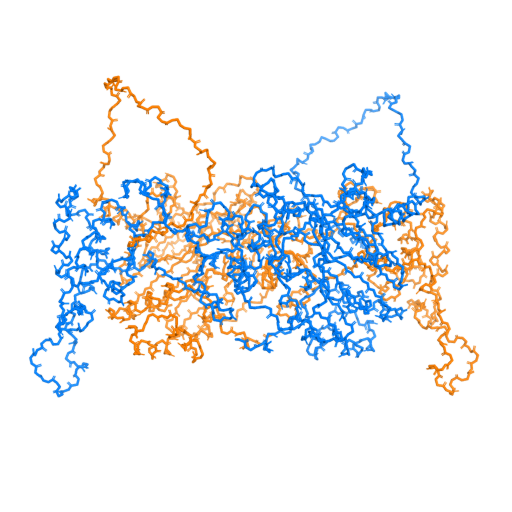 5619 O O . LEU B 1 165 ? 1.102 -7.23 -5.988 1 97.75 165 LEU B O 1
ATOM 5623 N N . ARG B 1 166 ? 1.72 -9.305 -6.168 1 96.31 166 ARG B N 1
ATOM 5624 C CA . ARG B 1 166 ? 0.387 -9.875 -6.012 1 96.31 166 ARG B CA 1
ATOM 5625 C C . ARG B 1 166 ? -0.196 -9.547 -4.641 1 96.31 166 ARG B C 1
ATOM 5627 O O . ARG B 1 166 ? -1.41 -9.617 -4.445 1 96.31 166 ARG B O 1
ATOM 5634 N N . ARG B 1 167 ? 0.68 -9.219 -3.682 1 97 167 ARG B N 1
ATOM 5635 C CA . ARG B 1 167 ? 0.21 -8.992 -2.32 1 97 167 ARG B CA 1
ATOM 5636 C C . ARG B 1 167 ? 0.382 -7.531 -1.92 1 97 167 ARG B C 1
ATOM 5638 O O . ARG B 1 167 ? 0.075 -7.148 -0.788 1 97 167 ARG B O 1
ATOM 5645 N N . ALA B 1 168 ? 0.873 -6.727 -2.83 1 98.06 168 ALA B N 1
ATOM 5646 C CA . ALA B 1 168 ? 1.121 -5.316 -2.543 1 98.06 168 ALA B CA 1
ATOM 5647 C C . ALA B 1 168 ? -0.181 -4.578 -2.246 1 98.06 168 ALA B C 1
ATOM 5649 O O . ALA B 1 168 ? -1.264 -5.047 -2.609 1 98.06 168 ALA B O 1
ATOM 5650 N N . GLN B 1 169 ? -0.113 -3.516 -1.51 1 98 169 GLN B N 1
ATOM 5651 C CA . GLN B 1 169 ? -1.289 -2.689 -1.263 1 98 169 GLN B CA 1
ATOM 5652 C C . GLN B 1 169 ? -1.548 -1.738 -2.428 1 98 169 GLN B C 1
ATOM 5654 O O . GLN B 1 169 ? -1.271 -0.541 -2.332 1 98 169 GLN B O 1
ATOM 5659 N N . GLY B 1 170 ? -2.076 -2.352 -3.537 1 96.12 170 GLY B N 1
ATOM 5660 C CA . GLY B 1 170 ? -2.42 -1.612 -4.742 1 96.12 170 GLY B CA 1
ATOM 5661 C C . GLY B 1 170 ? -1.319 -1.628 -5.785 1 96.12 170 GLY B C 1
ATOM 5662 O O . GLY B 1 170 ? -0.171 -1.957 -5.48 1 96.12 170 GLY B O 1
ATOM 5663 N N . PRO B 1 171 ? -1.65 -1.218 -6.996 1 96.88 171 PRO B N 1
ATOM 5664 C CA . PRO B 1 171 ? -0.709 -1.247 -8.117 1 96.88 171 PRO B CA 1
ATOM 5665 C C . PRO B 1 171 ? 0.502 -0.345 -7.895 1 96.88 171 PRO B C 1
ATOM 5667 O O . PRO B 1 171 ? 1.637 -0.753 -8.156 1 96.88 171 PRO B O 1
ATOM 5670 N N . ASP B 1 172 ? 0.268 0.863 -7.359 1 96.88 172 ASP B N 1
ATOM 5671 C CA . ASP B 1 172 ? 1.392 1.767 -7.133 1 96.88 172 ASP B CA 1
ATOM 5672 C C . ASP B 1 172 ? 2.295 1.247 -6.016 1 96.88 172 ASP B C 1
ATOM 5674 O O . ASP B 1 172 ? 3.518 1.398 -6.078 1 96.88 172 ASP B O 1
ATOM 5678 N N . GLY B 1 173 ? 1.64 0.7 -4.973 1 97.25 173 GLY B N 1
ATOM 5679 C CA . GLY B 1 173 ? 2.443 0.066 -3.939 1 97.25 173 GLY B CA 1
ATOM 5680 C C . GLY B 1 173 ? 3.35 -1.026 -4.477 1 97.25 173 GLY B C 1
ATOM 5681 O O . GLY B 1 173 ? 4.512 -1.128 -4.074 1 97.25 173 GLY B O 1
ATOM 5682 N N . GLY B 1 174 ? 2.82 -1.813 -5.391 1 98.12 174 GLY B N 1
ATOM 5683 C CA . GLY B 1 174 ? 3.592 -2.885 -6 1 98.12 174 GLY B CA 1
ATOM 5684 C C . GLY B 1 174 ? 4.746 -2.379 -6.852 1 98.12 174 GLY B C 1
ATOM 5685 O O . GLY B 1 174 ? 5.879 -2.848 -6.707 1 98.12 174 GLY B O 1
ATOM 5686 N N . VAL B 1 175 ? 4.504 -1.394 -7.715 1 97.94 175 VAL B N 1
ATOM 5687 C CA . VAL B 1 175 ? 5.523 -0.84 -8.602 1 97.94 175 VAL B CA 1
ATOM 5688 C C . VAL B 1 175 ? 6.582 -0.113 -7.773 1 97.94 175 VAL B C 1
ATOM 5690 O O . VAL B 1 175 ? 7.777 -0.23 -8.047 1 97.94 175 VAL B O 1
ATOM 5693 N N . SER B 1 176 ? 6.145 0.597 -6.703 1 98.06 176 SER B N 1
ATOM 5694 C CA . SER B 1 176 ? 7.078 1.273 -5.809 1 98.06 176 SER B CA 1
ATOM 5695 C C . SER B 1 176 ? 7.98 0.274 -5.094 1 98.06 176 SER B C 1
ATOM 5697 O O . SER B 1 176 ? 9.188 0.495 -4.977 1 98.06 176 SER B O 1
ATOM 5699 N N . ALA B 1 177 ? 7.367 -0.794 -4.645 1 98.62 177 ALA B N 1
ATOM 5700 C CA . ALA B 1 177 ? 8.156 -1.815 -3.959 1 98.62 177 ALA B CA 1
ATOM 5701 C C . ALA B 1 177 ? 9.234 -2.379 -4.875 1 98.62 177 ALA B C 1
ATOM 5703 O O . ALA B 1 177 ? 10.367 -2.605 -4.441 1 98.62 177 ALA B O 1
ATOM 5704 N N . SER B 1 178 ? 8.883 -2.631 -6.105 1 98.62 178 SER B N 1
ATOM 5705 C CA . SER B 1 178 ? 9.852 -3.16 -7.066 1 98.62 178 SER B CA 1
ATOM 5706 C C . SER B 1 178 ? 10.992 -2.176 -7.301 1 98.62 178 SER B C 1
ATOM 5708 O O . SER B 1 178 ? 12.164 -2.561 -7.285 1 98.62 178 SER B O 1
ATOM 5710 N N . LYS B 1 179 ? 10.672 -0.926 -7.48 1 98.62 179 LYS B N 1
ATOM 5711 C CA . LYS B 1 179 ? 11.656 0.126 -7.723 1 98.62 179 LYS B CA 1
ATOM 5712 C C . LYS B 1 179 ? 12.609 0.275 -6.539 1 98.62 179 LYS B C 1
ATOM 5714 O O . LYS B 1 179 ? 13.828 0.23 -6.707 1 98.62 179 LYS B O 1
ATOM 5719 N N . TYR B 1 180 ? 12.062 0.378 -5.395 1 98.88 180 TYR B N 1
ATOM 5720 C CA . TYR B 1 180 ? 12.859 0.771 -4.242 1 98.88 180 TYR B CA 1
ATOM 5721 C C . TYR B 1 180 ? 13.562 -0.436 -3.627 1 98.88 180 TYR B C 1
ATOM 5723 O O . TYR B 1 180 ? 14.609 -0.296 -2.988 1 98.88 180 TYR B O 1
ATOM 5731 N N . SER B 1 181 ? 12.984 -1.668 -3.812 1 98.75 181 SER B N 1
ATOM 5732 C CA . SER B 1 181 ? 13.734 -2.838 -3.371 1 98.75 181 SER B CA 1
ATOM 5733 C C . SER B 1 181 ? 15.031 -3.002 -4.164 1 98.75 181 SER B C 1
ATOM 5735 O O . SER B 1 181 ? 16.047 -3.455 -3.629 1 98.75 181 SER B O 1
ATOM 5737 N N . TYR B 1 182 ? 14.984 -2.639 -5.461 1 98.81 182 TYR B N 1
ATOM 5738 C CA . TYR B 1 182 ? 16.203 -2.646 -6.266 1 98.81 182 TYR B CA 1
ATOM 5739 C C . TYR B 1 182 ? 17.25 -1.707 -5.68 1 98.81 182 TYR B C 1
ATOM 5741 O O . TYR B 1 182 ? 18.422 -2.08 -5.531 1 98.81 182 TYR B O 1
ATOM 5749 N N . ILE B 1 183 ? 16.844 -0.526 -5.316 1 98.75 183 ILE B N 1
ATOM 5750 C CA . ILE B 1 183 ? 17.734 0.452 -4.699 1 98.75 183 ILE B CA 1
ATOM 5751 C C . ILE B 1 183 ? 18.266 -0.101 -3.383 1 98.75 183 ILE B C 1
ATOM 5753 O O . ILE B 1 183 ? 19.438 0.116 -3.045 1 98.75 183 ILE B O 1
ATOM 5757 N N . GLY B 1 184 ? 17.453 -0.836 -2.676 1 98.62 184 GLY B N 1
ATOM 5758 C CA . GLY B 1 184 ? 17.812 -1.383 -1.379 1 98.62 184 GLY B CA 1
ATOM 5759 C C . GLY B 1 184 ? 18.734 -2.584 -1.479 1 98.62 184 GLY B C 1
ATOM 5760 O O . GLY B 1 184 ? 19.172 -3.131 -0.46 1 98.62 184 GLY B O 1
ATOM 5761 N N . GLY B 1 185 ? 18.984 -3.072 -2.699 1 98.56 185 GLY B N 1
ATOM 5762 C CA . GLY B 1 185 ? 20.016 -4.102 -2.826 1 98.56 185 GLY B CA 1
ATOM 5763 C C . GLY B 1 185 ? 19.516 -5.348 -3.537 1 98.56 185 GLY B C 1
ATOM 5764 O O . GLY B 1 185 ? 20.281 -6.281 -3.779 1 98.56 185 GLY B O 1
ATOM 5765 N N . PHE B 1 186 ? 18.266 -5.457 -3.863 1 98.69 186 PHE B N 1
ATOM 5766 C CA . PHE B 1 186 ? 17.766 -6.605 -4.609 1 98.69 186 PHE B CA 1
ATOM 5767 C C . PHE B 1 186 ? 18.312 -6.605 -6.031 1 98.69 186 PHE B C 1
ATOM 5769 O O . PHE B 1 186 ? 18.656 -5.551 -6.574 1 98.69 186 PHE B O 1
ATOM 5776 N N . ASP B 1 187 ? 18.359 -7.746 -6.602 1 98.31 187 ASP B N 1
ATOM 5777 C CA . ASP B 1 187 ? 18.984 -7.895 -7.914 1 98.31 187 ASP B CA 1
ATOM 5778 C C . ASP B 1 187 ? 17.953 -7.801 -9.031 1 98.31 187 ASP B C 1
ATOM 5780 O O . ASP B 1 187 ? 18.234 -7.25 -10.094 1 98.31 187 ASP B O 1
ATOM 5784 N N . TRP B 1 188 ? 16.797 -8.406 -8.773 1 98.25 188 TRP B N 1
ATOM 5785 C CA . TRP B 1 188 ? 15.789 -8.492 -9.82 1 98.25 188 TRP B CA 1
ATOM 5786 C C . TRP B 1 188 ? 14.383 -8.344 -9.234 1 98.25 188 TRP B C 1
ATOM 5788 O O . TRP B 1 188 ? 14.203 -8.438 -8.016 1 98.25 188 TRP B O 1
ATOM 5798 N N . THR B 1 189 ? 13.461 -8.008 -10.039 1 98.5 189 THR B N 1
ATOM 5799 C CA . THR B 1 189 ? 12.031 -8.094 -9.75 1 98.5 189 THR B CA 1
ATOM 5800 C C . THR B 1 189 ? 11.32 -8.961 -10.781 1 98.5 189 THR B C 1
ATOM 5802 O O . THR B 1 189 ? 11.797 -9.117 -11.906 1 98.5 189 THR B O 1
ATOM 5805 N N . SER B 1 190 ? 10.219 -9.578 -10.391 1 98.06 190 SER B N 1
ATOM 5806 C CA . SER B 1 190 ? 9.383 -10.266 -11.367 1 98.06 190 SER B CA 1
ATOM 5807 C C . SER B 1 190 ? 8.414 -9.297 -12.039 1 98.06 190 SER B C 1
ATOM 5809 O O . SER B 1 190 ? 7.793 -9.633 -13.047 1 98.06 190 SER B O 1
ATOM 5811 N N . ASN B 1 191 ? 8.25 -8.086 -11.562 1 98.38 191 ASN B N 1
ATOM 5812 C CA . ASN B 1 191 ? 7.285 -7.086 -12.008 1 98.38 191 ASN B CA 1
ATOM 5813 C C . ASN B 1 191 ? 7.684 -6.477 -13.344 1 98.38 191 ASN B C 1
ATOM 5815 O O . ASN B 1 191 ? 8.562 -5.613 -13.406 1 98.38 191 ASN B O 1
ATOM 5819 N N . VAL B 1 192 ? 6.949 -6.777 -14.383 1 98.31 192 VAL B N 1
ATOM 5820 C CA . VAL B 1 192 ? 7.285 -6.375 -15.742 1 98.31 192 VAL B CA 1
ATOM 5821 C C . VAL B 1 192 ? 7.09 -4.867 -15.898 1 98.31 192 VAL B C 1
ATOM 5823 O O . VAL B 1 192 ? 7.891 -4.195 -16.547 1 98.31 192 VAL B O 1
ATOM 5826 N N . LEU B 1 193 ? 6.07 -4.332 -15.289 1 97.88 193 LEU B N 1
ATOM 5827 C CA . LEU B 1 193 ? 5.793 -2.904 -15.406 1 97.88 193 LEU B CA 1
ATOM 5828 C C . LEU B 1 193 ? 6.906 -2.078 -14.773 1 97.88 193 LEU B C 1
ATOM 5830 O O . LEU B 1 193 ? 7.301 -1.042 -15.312 1 97.88 193 LEU B O 1
ATOM 5834 N N . ALA B 1 194 ? 7.383 -2.494 -13.625 1 97.69 194 ALA B N 1
ATOM 5835 C CA . ALA B 1 194 ? 8.484 -1.793 -12.969 1 97.69 194 ALA B CA 1
ATOM 5836 C C . ALA B 1 194 ? 9.734 -1.796 -13.852 1 97.69 194 ALA B C 1
ATOM 5838 O O . ALA B 1 194 ? 10.484 -0.816 -13.875 1 97.69 194 ALA B O 1
ATOM 5839 N N . GLY B 1 195 ? 9.961 -2.953 -14.516 1 97.88 195 GLY B N 1
ATOM 5840 C CA . GLY B 1 195 ? 11.062 -2.992 -15.469 1 97.88 195 GLY B CA 1
ATOM 5841 C C . GLY B 1 195 ? 10.922 -1.977 -16.578 1 97.88 195 GLY B C 1
ATOM 5842 O O . GLY B 1 195 ? 11.875 -1.258 -16.891 1 97.88 195 GLY B O 1
ATOM 5843 N N . LYS B 1 196 ? 9.781 -1.885 -17.141 1 96.94 196 LYS B N 1
ATOM 5844 C CA . LYS B 1 196 ? 9.539 -0.976 -18.266 1 96.94 196 LYS B CA 1
ATOM 5845 C C . LYS B 1 196 ? 9.656 0.48 -17.812 1 96.94 196 LYS B C 1
ATOM 5847 O O . LYS B 1 196 ? 10.289 1.292 -18.5 1 96.94 196 LYS B O 1
ATOM 5852 N N . LEU B 1 197 ? 9.078 0.792 -16.656 1 95.12 197 LEU B N 1
ATOM 5853 C CA . LEU B 1 197 ? 8.969 2.18 -16.219 1 95.12 197 LEU B CA 1
ATOM 5854 C C . LEU B 1 197 ? 10.297 2.693 -15.688 1 95.12 197 LEU B C 1
ATOM 5856 O O . LEU B 1 197 ? 10.641 3.863 -15.883 1 95.12 197 LEU B O 1
ATOM 5860 N N . TYR B 1 198 ? 11.078 1.8 -15.008 1 95.94 198 TYR B N 1
ATOM 5861 C CA . TYR B 1 198 ? 12.195 2.326 -14.234 1 95.94 198 TYR B CA 1
ATOM 5862 C C . TYR B 1 198 ? 13.5 1.651 -14.641 1 95.94 198 TYR B C 1
ATOM 5864 O O . TYR B 1 198 ? 14.578 2.035 -14.172 1 95.94 198 TYR B O 1
ATOM 5872 N N . GLY B 1 199 ? 13.391 0.632 -15.438 1 96.19 199 GLY B N 1
ATOM 5873 C CA . GLY B 1 199 ? 14.602 -0.061 -15.867 1 96.19 199 GLY B CA 1
ATOM 5874 C C . GLY B 1 199 ? 15.102 -1.068 -14.852 1 96.19 199 GLY B C 1
ATOM 5875 O O . GLY B 1 199 ? 16.266 -1.464 -14.883 1 96.19 199 GLY B O 1
ATOM 5876 N N . VAL B 1 200 ? 14.289 -1.449 -13.906 1 97.75 200 VAL B N 1
ATOM 5877 C CA . VAL B 1 200 ? 14.656 -2.508 -12.969 1 97.75 200 VAL B CA 1
ATOM 5878 C C . VAL B 1 200 ? 14.82 -3.828 -13.719 1 97.75 200 VAL B C 1
ATOM 5880 O O . VAL B 1 200 ? 13.945 -4.219 -14.5 1 97.75 200 VAL B O 1
ATOM 5883 N N . PRO B 1 201 ? 15.93 -4.512 -13.547 1 98.12 201 PRO B N 1
ATOM 5884 C CA . PRO B 1 201 ? 16.062 -5.809 -14.211 1 98.12 201 PRO B CA 1
ATOM 5885 C C . PRO B 1 201 ? 14.969 -6.797 -13.812 1 98.12 201 PRO B C 1
ATOM 5887 O O . PRO B 1 201 ? 14.703 -6.98 -12.625 1 98.12 201 PRO B O 1
ATOM 5890 N N . VAL B 1 202 ? 14.414 -7.422 -14.805 1 98.06 202 VAL B N 1
ATOM 5891 C CA . VAL B 1 202 ? 13.305 -8.328 -14.539 1 98.06 202 VAL B CA 1
ATOM 5892 C C . VAL B 1 202 ? 13.766 -9.773 -14.711 1 98.06 202 VAL B C 1
ATOM 5894 O O . VAL B 1 202 ? 14.633 -10.062 -15.539 1 98.06 202 VAL B O 1
ATOM 5897 N N . ARG B 1 203 ? 13.188 -10.625 -13.867 1 94.75 203 ARG B N 1
ATOM 5898 C CA . ARG B 1 203 ? 13.422 -12.062 -13.938 1 94.75 203 ARG B CA 1
ATOM 5899 C C . ARG B 1 203 ? 12.164 -12.836 -13.578 1 94.75 203 ARG B C 1
ATOM 5901 O O . ARG B 1 203 ? 11.289 -12.32 -12.883 1 94.75 203 ARG B O 1
ATOM 5908 N N . GLY B 1 204 ? 12.07 -13.93 -14.188 1 84.94 204 GLY B N 1
ATOM 5909 C CA . GLY B 1 204 ? 10.922 -14.789 -13.922 1 84.94 204 GLY B CA 1
ATOM 5910 C C . GLY B 1 204 ? 11.258 -16.266 -13.984 1 84.94 204 GLY B C 1
ATOM 5911 O O . GLY B 1 204 ? 12.188 -16.672 -14.688 1 84.94 204 GLY B O 1
ATOM 5912 N N . THR B 1 205 ? 10.547 -16.969 -13.227 1 83.38 205 THR B N 1
ATOM 5913 C CA . THR B 1 205 ? 10.695 -18.422 -13.219 1 83.38 205 THR B CA 1
ATOM 5914 C C . THR B 1 205 ? 9.469 -19.094 -13.828 1 83.38 205 THR B C 1
ATOM 5916 O O . THR B 1 205 ? 9.18 -18.906 -15.016 1 83.38 205 THR B O 1
ATOM 5919 N N . VAL B 1 206 ? 8.914 -20.031 -13.273 1 92.94 206 VAL B N 1
ATOM 5920 C CA . VAL B 1 206 ? 7.699 -20.75 -13.648 1 92.94 206 VAL B CA 1
ATOM 5921 C C . VAL B 1 206 ? 6.816 -20.953 -12.414 1 92.94 206 VAL B C 1
ATOM 5923 O O . VAL B 1 206 ? 7.316 -21 -11.289 1 92.94 206 VAL B O 1
ATOM 5926 N N . ALA B 1 207 ? 5.543 -20.938 -12.641 1 94.25 207 ALA B N 1
ATOM 5927 C CA . ALA B 1 207 ? 4.629 -21.109 -11.516 1 94.25 207 ALA B CA 1
ATOM 5928 C C . ALA B 1 207 ? 4.051 -22.516 -11.492 1 94.25 207 ALA B C 1
ATOM 5930 O O . ALA B 1 207 ? 4.145 -23.25 -12.484 1 94.25 207 ALA B O 1
ATOM 5931 N N . HIS B 1 208 ? 3.467 -22.891 -10.367 1 92.88 208 HIS B N 1
ATOM 5932 C CA . HIS B 1 208 ? 2.855 -24.203 -10.18 1 92.88 208 HIS B CA 1
ATOM 5933 C C . HIS B 1 208 ? 1.707 -24.422 -11.164 1 92.88 208 HIS B C 1
ATOM 5935 O O . HIS B 1 208 ? 1.449 -25.547 -11.586 1 92.88 208 HIS B O 1
ATOM 5941 N N . SER B 1 209 ? 1.005 -23.406 -11.484 1 95.44 209 SER B N 1
ATOM 5942 C CA . SER B 1 209 ? -0.112 -23.516 -12.414 1 95.44 209 SER B CA 1
ATOM 5943 C C . SER B 1 209 ? 0.343 -24.094 -13.75 1 95.44 209 SER B C 1
ATOM 5945 O O . SER B 1 209 ? -0.386 -24.859 -14.383 1 95.44 209 SER B O 1
ATOM 5947 N N . TYR B 1 210 ? 1.532 -23.734 -14.195 1 96.88 210 TYR B N 1
ATOM 5948 C CA . TYR B 1 210 ? 2.068 -24.281 -15.438 1 96.88 210 TYR B CA 1
ATOM 5949 C C . TYR B 1 210 ? 2.266 -25.797 -15.328 1 96.88 210 TYR B C 1
ATOM 5951 O O . TYR B 1 210 ? 1.867 -26.547 -16.219 1 96.88 210 TYR B O 1
ATOM 5959 N N . ILE B 1 211 ? 2.877 -26.203 -14.266 1 95.5 211 ILE B N 1
ATOM 5960 C CA . ILE B 1 211 ? 3.143 -27.625 -14.039 1 95.5 211 ILE B CA 1
ATOM 5961 C C . ILE B 1 211 ? 1.823 -28.391 -13.945 1 95.5 211 ILE B C 1
ATOM 5963 O O . ILE B 1 211 ? 1.648 -29.422 -14.594 1 95.5 211 ILE B O 1
ATOM 5967 N N . MET B 1 212 ? 0.931 -27.828 -13.25 1 93.94 212 MET B N 1
ATOM 5968 C CA . MET B 1 212 ? -0.343 -28.484 -12.969 1 93.94 212 MET B CA 1
ATOM 5969 C C . MET B 1 212 ? -1.209 -28.531 -14.227 1 93.94 212 MET B C 1
ATOM 5971 O O . MET B 1 212 ? -2.133 -29.344 -14.312 1 93.94 212 MET B O 1
ATOM 5975 N N . SER B 1 213 ? -0.977 -27.719 -15.133 1 95.69 213 SER B N 1
ATOM 5976 C CA . SER B 1 213 ? -1.793 -27.703 -16.344 1 95.69 213 SER B CA 1
ATOM 5977 C C . SER B 1 213 ? -1.537 -28.922 -17.219 1 95.69 213 SER B C 1
ATOM 5979 O O . SER B 1 213 ? -2.322 -29.219 -18.109 1 95.69 213 SER B O 1
ATOM 5981 N N . PHE B 1 214 ? -0.487 -29.641 -17 1 94 214 PHE B N 1
ATOM 5982 C CA . PHE B 1 214 ? -0.163 -30.859 -17.734 1 94 214 PHE B CA 1
ATOM 5983 C C . PHE B 1 214 ? -0.581 -32.094 -16.938 1 94 214 PHE B C 1
ATOM 5985 O O . PHE B 1 214 ? -0.273 -32.188 -15.75 1 94 214 PHE B O 1
ATOM 5992 N N . THR B 1 215 ? -1.25 -33 -17.609 1 87.62 215 THR B N 1
ATOM 5993 C CA . THR B 1 215 ? -1.751 -34.188 -16.906 1 87.62 215 THR B CA 1
ATOM 5994 C C . THR B 1 215 ? -1.15 -35.438 -17.484 1 87.62 215 THR B C 1
ATOM 5996 O O . THR B 1 215 ? -1.184 -36.5 -16.859 1 87.62 215 THR B O 1
ATOM 5999 N N . SER B 1 216 ? -0.638 -35.281 -18.688 1 87.75 216 SER B N 1
ATOM 6000 C CA . SER B 1 216 ? -0.117 -36.469 -19.359 1 87.75 216 SER B CA 1
ATOM 6001 C C . SER B 1 216 ? 0.981 -36.094 -20.359 1 87.75 216 SER B C 1
ATOM 6003 O O . SER B 1 216 ? 1.082 -34.938 -20.781 1 87.75 216 SER B O 1
ATOM 6005 N N . LEU B 1 217 ? 1.7 -37.094 -20.734 1 90.44 217 LEU B N 1
ATOM 6006 C CA . LEU B 1 217 ? 2.766 -36.906 -21.703 1 90.44 217 LEU B CA 1
ATOM 6007 C C . LEU B 1 217 ? 2.191 -36.625 -23.094 1 90.44 217 LEU B C 1
ATOM 6009 O O . LEU B 1 217 ? 2.885 -36.094 -23.953 1 90.44 217 LEU B O 1
ATOM 6013 N N . ALA B 1 218 ? 0.944 -36.906 -23.297 1 85.38 218 ALA B N 1
ATOM 6014 C CA . ALA B 1 218 ? 0.277 -36.719 -24.578 1 85.38 218 ALA B CA 1
ATOM 6015 C C . ALA B 1 218 ? 0.229 -35.25 -24.953 1 85.38 218 ALA B C 1
ATOM 6017 O O . ALA B 1 218 ? 0.212 -34.906 -26.141 1 85.38 218 ALA B O 1
ATOM 6018 N N . GLU B 1 219 ? 0.275 -34.438 -24 1 86 219 GLU B N 1
ATOM 6019 C CA . GLU B 1 219 ? 0.148 -33 -24.219 1 86 219 GLU B CA 1
ATOM 6020 C C . GLU B 1 219 ? 1.433 -32.406 -24.812 1 86 219 GLU B C 1
ATOM 6022 O O . GLU B 1 219 ? 1.444 -31.266 -25.281 1 86 219 GLU B O 1
ATOM 6027 N N . VAL B 1 220 ? 2.49 -33.188 -24.812 1 86.81 220 VAL B N 1
ATOM 6028 C CA . VAL B 1 220 ? 3.748 -32.719 -25.391 1 86.81 220 VAL B CA 1
ATOM 6029 C C . VAL B 1 220 ? 4.152 -33.625 -26.547 1 86.81 220 VAL B C 1
ATOM 6031 O O . VAL B 1 220 ? 5.281 -33.531 -27.031 1 86.81 220 VAL B O 1
ATOM 6034 N N . GLN B 1 221 ? 3.238 -34.469 -26.922 1 76.06 221 GLN B N 1
ATOM 6035 C CA . GLN B 1 221 ? 3.494 -35.344 -28.078 1 76.06 221 GLN B CA 1
ATOM 6036 C C . GLN B 1 221 ? 3.186 -34.625 -29.375 1 76.06 221 GLN B C 1
ATOM 6038 O O . GLN B 1 221 ? 2.281 -33.781 -29.438 1 76.06 221 GLN B O 1
ATOM 6043 N N . PRO B 1 222 ? 4.094 -34.812 -30.297 1 60.69 222 PRO B N 1
ATOM 6044 C CA . PRO B 1 222 ? 3.861 -34.188 -31.609 1 60.69 222 PRO B CA 1
ATOM 6045 C C . PRO B 1 222 ? 2.496 -34.531 -32.188 1 60.69 222 PRO B C 1
ATOM 6047 O O . PRO B 1 222 ? 2.057 -35.688 -32.094 1 60.69 222 PRO B O 1
ATOM 6050 N N . ARG B 1 223 ? 1.473 -33.688 -32.094 1 53.53 223 ARG B N 1
ATOM 6051 C CA . ARG B 1 223 ? 0.198 -33.938 -32.75 1 53.53 223 ARG B CA 1
ATOM 6052 C C . ARG B 1 223 ? 0.324 -33.812 -34.281 1 53.53 223 ARG B C 1
ATOM 6054 O O . ARG B 1 223 ? 1.118 -33 -34.781 1 53.53 223 ARG B O 1
ATOM 6061 N N . ALA B 1 224 ? -0.01 -34.719 -34.969 1 44.62 224 ALA B N 1
ATOM 6062 C CA . ALA B 1 224 ? -0.16 -34.594 -36.406 1 44.62 224 ALA B CA 1
ATOM 6063 C C . ALA B 1 224 ? -1.008 -33.375 -36.781 1 44.62 224 ALA B C 1
ATOM 6065 O O . ALA B 1 224 ? -2.076 -33.156 -36.188 1 44.62 224 ALA B O 1
ATOM 6066 N N . LEU B 1 225 ? -0.417 -32.156 -37 1 44.47 225 LEU B N 1
ATOM 6067 C CA . LEU B 1 225 ? -1.252 -31.047 -37.438 1 44.47 225 LEU B CA 1
ATOM 6068 C C . LEU B 1 225 ? -2.361 -31.562 -38.375 1 44.47 225 LEU B C 1
ATOM 6070 O O . LEU B 1 225 ? -2.137 -32.438 -39.188 1 44.47 225 LEU B O 1
ATOM 6074 N N . PRO B 1 226 ? -3.568 -31.297 -37.969 1 41 226 PRO B N 1
ATOM 6075 C CA . PRO B 1 226 ? -4.605 -31.719 -38.938 1 41 226 PRO B CA 1
ATOM 6076 C C . PRO B 1 226 ? -4.277 -31.328 -40.375 1 41 226 PRO B C 1
ATOM 6078 O O . PRO B 1 226 ? -3.572 -30.344 -40.594 1 41 226 PRO B O 1
ATOM 6081 N N . LYS B 1 227 ? -4.555 -32.156 -41.312 1 42.78 227 LYS B N 1
ATOM 6082 C CA . LYS B 1 227 ? -4.406 -31.984 -42.75 1 42.78 227 LYS B CA 1
ATOM 6083 C C . LYS B 1 227 ? -4.832 -30.578 -43.188 1 42.78 227 LYS B C 1
ATOM 6085 O O . LYS B 1 227 ? -4.324 -30.031 -44.156 1 42.78 227 LYS B O 1
ATOM 6090 N N . ALA B 1 228 ? -6.027 -30.172 -42.656 1 42 228 ALA B N 1
ATOM 6091 C CA . ALA B 1 228 ? -6.68 -28.984 -43.219 1 42 228 ALA B CA 1
ATOM 6092 C C . ALA B 1 228 ? -5.844 -27.734 -42.938 1 42 228 ALA B C 1
ATOM 6094 O O . ALA B 1 228 ? -6.086 -26.688 -43.562 1 42 228 ALA B O 1
ATOM 6095 N N . ALA B 1 229 ? -5.074 -27.656 -41.906 1 37.53 229 ALA B N 1
ATOM 6096 C CA . ALA B 1 229 ? -4.293 -26.453 -41.625 1 37.53 229 ALA B CA 1
ATOM 6097 C C . ALA B 1 229 ? -3.012 -26.422 -42.469 1 37.53 229 ALA B C 1
ATOM 6099 O O . ALA B 1 229 ? -2.273 -25.438 -42.438 1 37.53 229 ALA B O 1
ATOM 6100 N N . ILE B 1 230 ? -2.506 -27.578 -42.969 1 35.66 230 ILE B N 1
ATOM 6101 C CA . ILE B 1 230 ? -1.403 -27.609 -43.906 1 35.66 230 ILE B CA 1
ATOM 6102 C C . ILE B 1 230 ? -1.928 -27.312 -45.312 1 35.66 230 ILE B C 1
ATOM 6104 O O . ILE B 1 230 ? -2.912 -27.906 -45.75 1 35.66 230 ILE B O 1
ATOM 6108 N N . GLY B 1 231 ? -1.968 -26.172 -45.75 1 33.44 231 GLY B N 1
ATOM 6109 C CA . GLY B 1 231 ? -2.295 -25.906 -47.125 1 33.44 231 GLY B CA 1
ATOM 6110 C C . GLY B 1 231 ? -1.942 -27.062 -48.062 1 33.44 231 GLY B C 1
ATOM 6111 O O . GLY B 1 231 ? -1.153 -27.938 -47.688 1 33.44 231 GLY B O 1
ATOM 6112 N N . ASP B 1 232 ? -2.674 -27.297 -49.125 1 36.41 232 ASP B N 1
ATOM 6113 C CA . ASP B 1 232 ? -2.596 -28.281 -50.219 1 36.41 232 ASP B CA 1
ATOM 6114 C C . ASP B 1 232 ? -1.144 -28.609 -50.562 1 36.41 232 ASP B C 1
ATOM 6116 O O . ASP B 1 232 ? -0.843 -29.703 -51.031 1 36.41 232 ASP B O 1
ATOM 6120 N N . ASP B 1 233 ? -0.301 -27.578 -50.844 1 34.66 233 ASP B N 1
ATOM 6121 C CA . ASP B 1 233 ? 0.918 -27.859 -51.594 1 34.66 233 ASP B CA 1
ATOM 6122 C C . ASP B 1 233 ? 1.909 -28.656 -50.75 1 34.66 233 ASP B C 1
ATOM 6124 O O . ASP B 1 233 ? 3.016 -28.953 -51.219 1 34.66 233 ASP B O 1
ATOM 6128 N N . VAL B 1 234 ? 2.059 -28.406 -49.438 1 35.06 234 VAL B N 1
ATOM 6129 C CA . VAL B 1 234 ? 3.096 -29.234 -48.844 1 35.06 234 VAL B CA 1
ATOM 6130 C C . VAL B 1 234 ? 2.582 -30.656 -48.656 1 35.06 234 VAL B C 1
ATOM 6132 O O . VAL B 1 234 ? 1.741 -30.922 -47.812 1 35.06 234 VAL B O 1
ATOM 6135 N N . ILE B 1 235 ? 2.205 -31.438 -49.719 1 34.09 235 ILE B N 1
ATOM 6136 C CA . ILE B 1 235 ? 1.852 -32.844 -49.969 1 34.09 235 ILE B CA 1
ATOM 6137 C C . ILE B 1 235 ? 2.801 -33.75 -49.188 1 34.09 235 ILE B C 1
ATOM 6139 O O . ILE B 1 235 ? 2.605 -34.969 -49.156 1 34.09 235 ILE B O 1
ATOM 6143 N N . GLY B 1 236 ? 4.23 -33.531 -49.281 1 33.09 236 GLY B N 1
ATOM 6144 C CA . GLY B 1 236 ? 4.988 -34.719 -48.938 1 33.09 236 GLY B CA 1
ATOM 6145 C C . GLY B 1 236 ? 4.668 -35.25 -47.562 1 33.09 236 GLY B C 1
ATOM 6146 O O . GLY B 1 236 ? 4.113 -34.531 -46.719 1 33.09 236 GLY B O 1
ATOM 6147 N N . THR B 1 237 ? 4.578 -36.656 -47.406 1 33.97 237 THR B N 1
ATOM 6148 C CA . THR B 1 237 ? 4.367 -37.625 -46.312 1 33.97 237 THR B CA 1
ATOM 6149 C C . THR B 1 237 ? 5.055 -37.156 -45.031 1 33.97 237 THR B C 1
ATOM 6151 O O . THR B 1 237 ? 5.074 -37.906 -44.062 1 33.97 237 THR B O 1
ATOM 6154 N N . MET B 1 238 ? 6.164 -36.438 -45.219 1 32.88 238 MET B N 1
ATOM 6155 C CA . MET B 1 238 ? 6.855 -36.344 -43.938 1 32.88 238 MET B CA 1
ATOM 6156 C C . MET B 1 238 ? 5.945 -35.75 -42.875 1 32.88 238 MET B C 1
ATOM 6158 O O . MET B 1 238 ? 5.355 -34.688 -43.094 1 32.88 238 MET B O 1
ATOM 6162 N N . GLU B 1 239 ? 5.305 -36.562 -42.156 1 35.94 239 GLU B N 1
ATOM 6163 C CA . GLU B 1 239 ? 4.746 -36.188 -40.844 1 35.94 239 GLU B CA 1
ATOM 6164 C C . GLU B 1 239 ? 5.453 -34.969 -40.281 1 35.94 239 GLU B C 1
ATOM 6166 O O . GLU B 1 239 ? 6.641 -35.031 -39.969 1 35.94 239 GLU B O 1
ATOM 6171 N N . VAL B 1 240 ? 5.441 -33.906 -40.969 1 35.97 240 VAL B N 1
ATOM 6172 C CA . VAL B 1 240 ? 5.973 -32.688 -40.375 1 35.97 240 VAL B CA 1
ATOM 6173 C C . VAL B 1 240 ? 5.742 -32.75 -38.844 1 35.97 240 VAL B C 1
ATOM 6175 O O . VAL B 1 240 ? 4.598 -32.75 -38.406 1 35.97 240 VAL B O 1
ATOM 6178 N N . LEU B 1 241 ? 6.461 -33.594 -38.156 1 40.16 241 LEU B N 1
ATOM 6179 C CA . LEU B 1 241 ? 6.48 -33.469 -36.688 1 40.16 241 LEU B CA 1
ATOM 6180 C C . LEU B 1 241 ? 6.211 -32.031 -36.25 1 40.16 241 LEU B C 1
ATOM 6182 O O . LEU B 1 241 ? 6.703 -31.094 -36.844 1 40.16 241 LEU B O 1
ATOM 6186 N N . CYS B 1 242 ? 5.117 -31.844 -35.812 1 47.22 242 CYS B N 1
ATOM 6187 C CA . CYS B 1 242 ? 4.789 -30.531 -35.25 1 47.22 242 CYS B CA 1
ATOM 6188 C C . CYS B 1 242 ? 5.996 -29.938 -34.531 1 47.22 242 CYS B C 1
ATOM 6190 O O . CYS B 1 242 ? 6.559 -30.547 -33.625 1 47.22 242 CYS B O 1
ATOM 6192 N N . PRO B 1 243 ? 6.844 -29.172 -35.188 1 52.31 243 PRO B N 1
ATOM 6193 C CA . PRO B 1 243 ? 8 -28.438 -34.656 1 52.31 243 PRO B CA 1
ATOM 6194 C C . PRO B 1 243 ? 7.871 -28.125 -33.188 1 52.31 243 PRO B C 1
ATOM 6196 O O . PRO B 1 243 ? 8.875 -27.859 -32.5 1 52.31 243 PRO B O 1
ATOM 6199 N N . MET B 1 244 ? 6.738 -28.484 -32.594 1 62.44 244 MET B N 1
ATOM 6200 C CA . MET B 1 244 ? 6.496 -27.891 -31.281 1 62.44 244 MET B CA 1
ATOM 6201 C C . MET B 1 244 ? 7.059 -28.766 -30.172 1 62.44 244 MET B C 1
ATOM 6203 O O . MET B 1 244 ? 7.18 -28.328 -29.031 1 62.44 244 MET B O 1
ATOM 6207 N N . GLN B 1 245 ? 7.648 -29.969 -30.516 1 77.31 245 GLN B N 1
ATOM 6208 C CA . GLN B 1 245 ? 8.102 -30.828 -29.422 1 77.31 245 GLN B CA 1
ATOM 6209 C C . GLN B 1 245 ? 9.539 -31.297 -29.656 1 77.31 245 GLN B C 1
ATOM 6211 O O . GLN B 1 245 ? 10.008 -32.219 -29 1 77.31 245 GLN B O 1
ATOM 6216 N N . THR B 1 246 ? 10.211 -30.656 -30.625 1 85.06 246 THR B N 1
ATOM 6217 C CA . THR B 1 246 ? 11.602 -30.984 -30.906 1 85.06 246 THR B CA 1
ATOM 6218 C C . THR B 1 246 ? 12.539 -29.891 -30.375 1 85.06 246 THR B C 1
ATOM 6220 O O . THR B 1 246 ? 12.102 -28.766 -30.109 1 85.06 246 THR B O 1
ATOM 6223 N N . LEU B 1 247 ? 13.719 -30.297 -30.094 1 91 247 LEU B N 1
ATOM 6224 C CA . LEU B 1 247 ? 14.773 -29.391 -29.656 1 91 247 LEU B CA 1
ATOM 6225 C C . LEU B 1 247 ? 16.047 -29.594 -30.484 1 91 247 LEU B C 1
ATOM 6227 O O . LEU B 1 247 ? 16.5 -30.719 -30.656 1 91 247 LEU B O 1
ATOM 6231 N N . LYS B 1 248 ? 16.5 -28.531 -31.078 1 91.06 248 LYS B N 1
ATOM 6232 C CA . LYS B 1 248 ? 17.734 -28.594 -31.859 1 91.06 248 LYS B CA 1
ATOM 6233 C C . LYS B 1 248 ? 18.953 -28.641 -30.938 1 91.06 248 LYS B C 1
ATOM 6235 O O . LYS B 1 248 ? 19.109 -27.766 -30.094 1 91.06 248 LYS B O 1
ATOM 6240 N N . PRO B 1 249 ? 19.719 -29.672 -31.141 1 93.25 249 PRO B N 1
ATOM 6241 C CA . PRO B 1 249 ? 20.969 -29.672 -30.375 1 93.25 249 PRO B CA 1
ATOM 6242 C C . PRO B 1 249 ? 21.844 -28.453 -30.672 1 93.25 249 PRO B C 1
ATOM 6244 O O . PRO B 1 249 ? 21.828 -27.953 -31.812 1 93.25 249 PRO B O 1
ATOM 6247 N N . LEU B 1 250 ? 22.594 -28 -29.719 1 92 250 LEU B N 1
ATOM 6248 C CA . LEU B 1 250 ? 23.422 -26.812 -29.891 1 92 250 LEU B CA 1
ATOM 6249 C C . LEU B 1 250 ? 24.453 -27.016 -31 1 92 250 LEU B C 1
ATOM 6251 O O . LEU B 1 250 ? 24.734 -26.078 -31.75 1 92 250 LEU B O 1
ATOM 6255 N N . ASP B 1 251 ? 25.062 -28.188 -31.094 1 86.88 251 ASP B N 1
ATOM 6256 C CA . ASP B 1 251 ? 26.094 -28.469 -32.094 1 86.88 251 ASP B CA 1
ATOM 6257 C C . ASP B 1 251 ? 25.547 -29.328 -33.219 1 86.88 251 ASP B C 1
ATOM 6259 O O . ASP B 1 251 ? 26.297 -29.812 -34.062 1 86.88 251 ASP B O 1
ATOM 6263 N N . GLY B 1 252 ? 24.281 -29.516 -33.25 1 82.06 252 GLY B N 1
ATOM 6264 C CA . GLY B 1 252 ? 23.719 -30.375 -34.25 1 82.06 252 GLY B CA 1
ATOM 6265 C C . GLY B 1 252 ? 22.828 -29.641 -35.25 1 82.06 252 GLY B C 1
ATOM 6266 O O . GLY B 1 252 ? 22.453 -28.484 -35 1 82.06 252 GLY B O 1
ATOM 6267 N N . ASP B 1 253 ? 22.531 -30.359 -36.312 1 79.75 253 ASP B N 1
ATOM 6268 C CA . ASP B 1 253 ? 21.797 -29.688 -37.375 1 79.75 253 ASP B CA 1
ATOM 6269 C C . ASP B 1 253 ? 20.328 -30.109 -37.375 1 79.75 253 ASP B C 1
ATOM 6271 O O . ASP B 1 253 ? 19.469 -29.344 -37.812 1 79.75 253 ASP B O 1
ATOM 6275 N N . GLU B 1 254 ? 20.094 -31.266 -36.812 1 86.69 254 GLU B N 1
ATOM 6276 C CA . GLU B 1 254 ? 18.719 -31.75 -36.938 1 86.69 254 GLU B CA 1
ATOM 6277 C C . GLU B 1 254 ? 18.016 -31.734 -35.594 1 86.69 254 GLU B C 1
ATOM 6279 O O . GLU B 1 254 ? 18.578 -32.188 -34.562 1 86.69 254 GLU B O 1
ATOM 6284 N N . PRO B 1 255 ? 16.812 -31.172 -35.562 1 89.38 255 PRO B N 1
ATOM 6285 C CA . PRO B 1 255 ? 16.016 -31.234 -34.344 1 89.38 255 PRO B CA 1
ATOM 6286 C C . PRO B 1 255 ? 15.734 -32.656 -33.906 1 89.38 255 PRO B C 1
ATOM 6288 O O . PRO B 1 255 ? 15.555 -33.562 -34.75 1 89.38 255 PRO B O 1
ATOM 6291 N N . VAL B 1 256 ? 15.742 -32.844 -32.656 1 88.81 256 VAL B N 1
ATOM 6292 C CA . VAL B 1 256 ? 15.5 -34.156 -32.062 1 88.81 256 VAL B CA 1
ATOM 6293 C C . VAL B 1 256 ? 14.211 -34.156 -31.25 1 88.81 256 VAL B C 1
ATOM 6295 O O . VAL B 1 256 ? 13.852 -33.094 -30.688 1 88.81 256 VAL B O 1
ATOM 6298 N N . ASP B 1 257 ? 13.555 -35.312 -31.25 1 88.56 257 ASP B N 1
ATOM 6299 C CA . ASP B 1 257 ? 12.43 -35.469 -30.328 1 88.56 257 ASP B CA 1
ATOM 6300 C C . ASP B 1 257 ? 12.898 -35.5 -28.875 1 88.56 257 ASP B C 1
ATOM 6302 O O . ASP B 1 257 ? 13.609 -36.406 -28.453 1 88.56 257 ASP B O 1
ATOM 6306 N N . PHE B 1 258 ? 12.422 -34.594 -28.172 1 92.94 258 PHE B N 1
ATOM 6307 C CA . PHE B 1 258 ? 13.008 -34.375 -26.844 1 92.94 258 PHE B CA 1
ATOM 6308 C C . PHE B 1 258 ? 12.352 -35.25 -25.812 1 92.94 258 PHE B C 1
ATOM 6310 O O . PHE B 1 258 ? 13 -35.688 -24.859 1 92.94 258 PHE B O 1
ATOM 6317 N N . LEU B 1 259 ? 11.07 -35.594 -25.938 1 93.38 259 LEU B N 1
ATOM 6318 C CA . LEU B 1 259 ? 10.32 -36.312 -24.922 1 93.38 259 LEU B CA 1
ATOM 6319 C C . LEU B 1 259 ? 10.883 -37.719 -24.766 1 93.38 259 LEU B C 1
ATOM 6321 O O . LEU B 1 259 ? 11.141 -38.156 -23.641 1 93.38 259 LEU B O 1
ATOM 6325 N N . PRO B 1 260 ? 11.141 -38.438 -25.844 1 93.12 260 PRO B N 1
ATOM 6326 C CA . PRO B 1 260 ? 11.703 -39.781 -25.672 1 93.12 260 PRO B CA 1
ATOM 6327 C C . PRO B 1 260 ? 13.055 -39.75 -24.969 1 93.12 260 PRO B C 1
ATOM 6329 O O . PRO B 1 260 ? 13.375 -40.688 -24.203 1 93.12 260 PRO B O 1
ATOM 6332 N N . LEU B 1 261 ? 13.812 -38.75 -25.266 1 94.44 261 LEU B N 1
ATOM 6333 C CA . LEU B 1 261 ? 15.102 -38.625 -24.594 1 94.44 261 LEU B CA 1
ATOM 6334 C C . LEU B 1 261 ? 14.922 -38.438 -23.094 1 94.44 261 LEU B C 1
ATOM 6336 O O . LEU B 1 261 ? 15.617 -39.062 -22.297 1 94.44 261 LEU B O 1
ATOM 6340 N N . ALA B 1 262 ? 14.062 -37.594 -22.703 1 96.06 262 ALA B N 1
ATOM 6341 C CA . ALA B 1 262 ? 13.773 -37.312 -21.297 1 96.06 262 ALA B CA 1
ATOM 6342 C C . ALA B 1 262 ? 13.242 -38.562 -20.594 1 96.06 262 ALA B C 1
ATOM 6344 O O . ALA B 1 262 ? 13.602 -38.844 -19.453 1 96.06 262 ALA B O 1
ATOM 6345 N N . GLU B 1 263 ? 12.414 -39.312 -21.266 1 95.5 263 GLU B N 1
ATOM 6346 C CA . GLU B 1 263 ? 11.836 -40.531 -20.719 1 95.5 263 GLU B CA 1
ATOM 6347 C C . GLU B 1 263 ? 12.906 -41.594 -20.484 1 95.5 263 GLU B C 1
ATOM 6349 O O . GLU B 1 263 ? 12.867 -42.312 -19.484 1 95.5 263 GLU B O 1
ATOM 6354 N N . SER B 1 264 ? 13.758 -41.719 -21.438 1 96.12 264 SER B N 1
ATOM 6355 C CA . SER B 1 264 ? 14.852 -42.656 -21.297 1 96.12 264 SER B CA 1
ATOM 6356 C C . SER B 1 264 ? 15.711 -42.344 -20.078 1 96.12 264 SER B C 1
ATOM 6358 O O . SER B 1 264 ? 16.062 -43.25 -19.312 1 96.12 264 SER B O 1
ATOM 6360 N N . TRP B 1 265 ? 16.016 -41.125 -19.922 1 97.06 265 TRP B N 1
ATOM 6361 C CA . TRP B 1 265 ? 16.812 -40.719 -18.781 1 97.06 265 TRP B CA 1
ATOM 6362 C C . TRP B 1 265 ? 16.047 -40.906 -17.469 1 97.06 265 TRP B C 1
ATOM 6364 O O . TRP B 1 265 ? 16.625 -41.219 -16.438 1 97.06 265 TRP B O 1
ATOM 6374 N N . LEU B 1 266 ? 14.727 -40.656 -17.516 1 97.62 266 LEU B N 1
ATOM 6375 C CA . LEU B 1 266 ? 13.922 -40.812 -16.297 1 97.62 266 LEU B CA 1
ATOM 6376 C C . LEU B 1 266 ? 14.008 -42.219 -15.758 1 97.62 266 LEU B C 1
ATOM 6378 O O . LEU B 1 266 ? 14.102 -42.406 -14.547 1 97.62 266 LEU B O 1
ATOM 6382 N N . ARG B 1 267 ? 14 -43.188 -16.641 1 96.19 267 ARG B N 1
ATOM 6383 C CA . ARG B 1 267 ? 14.117 -44.594 -16.234 1 96.19 267 ARG B CA 1
ATOM 6384 C C . ARG B 1 267 ? 15.438 -44.812 -15.5 1 96.19 267 ARG B C 1
ATOM 6386 O O . ARG B 1 267 ? 15.461 -45.469 -14.453 1 96.19 267 ARG B O 1
ATOM 6393 N N . ARG B 1 268 ? 16.453 -44.281 -16.031 1 96.69 268 ARG B N 1
ATOM 6394 C CA . ARG B 1 268 ? 17.781 -44.469 -15.438 1 96.69 268 ARG B CA 1
ATOM 6395 C C . ARG B 1 268 ? 17.891 -43.719 -14.109 1 96.69 268 ARG B C 1
ATOM 6397 O O . ARG B 1 268 ? 18.469 -44.219 -13.148 1 96.69 268 ARG B O 1
ATOM 6404 N N . VAL B 1 269 ? 17.344 -42.562 -14.094 1 97.06 269 VAL B N 1
ATOM 6405 C CA . VAL B 1 269 ? 17.391 -41.719 -12.891 1 97.06 269 VAL B CA 1
ATOM 6406 C C . VAL B 1 269 ? 16.594 -42.406 -11.766 1 97.06 269 VAL B C 1
ATOM 6408 O O . VAL B 1 269 ? 17.031 -42.406 -10.617 1 97.06 269 VAL B O 1
ATOM 6411 N N . CYS B 1 270 ? 15.477 -42.875 -12.102 1 95.75 270 CYS B N 1
ATOM 6412 C CA . CYS B 1 270 ? 14.648 -43.562 -11.109 1 95.75 270 CYS B CA 1
ATOM 6413 C C . CYS B 1 270 ? 15.398 -44.75 -10.508 1 95.75 270 CYS B C 1
ATOM 6415 O O . CYS B 1 270 ? 15.32 -44.969 -9.297 1 95.75 270 CYS B O 1
ATOM 6417 N N . GLN B 1 271 ? 16.078 -45.438 -11.297 1 94.62 271 GLN B N 1
ATOM 6418 C CA . GLN B 1 271 ? 16.891 -46.562 -10.82 1 94.62 271 GLN B CA 1
ATOM 6419 C C . GLN B 1 271 ? 18 -46.062 -9.898 1 94.62 271 GLN B C 1
ATOM 6421 O O . GLN B 1 271 ? 18.219 -46.656 -8.828 1 94.62 271 GLN B O 1
ATOM 6426 N N . THR B 1 272 ? 18.625 -45.062 -10.305 1 94.44 272 THR B N 1
ATOM 6427 C CA . THR B 1 272 ? 19.766 -44.531 -9.555 1 94.44 272 THR B CA 1
ATOM 6428 C C . THR B 1 272 ? 19.312 -43.969 -8.211 1 94.44 272 THR B C 1
ATOM 6430 O O . THR B 1 272 ? 19.984 -44.156 -7.195 1 94.44 272 THR B O 1
ATOM 6433 N N . LEU B 1 273 ? 18.188 -43.281 -8.211 1 92.69 273 LEU B N 1
ATOM 6434 C CA . LEU B 1 273 ? 17.703 -42.625 -7 1 92.69 273 LEU B CA 1
ATOM 6435 C C . LEU B 1 273 ? 16.828 -43.562 -6.188 1 92.69 273 LEU B C 1
ATOM 6437 O O . LEU B 1 273 ? 16.391 -43.219 -5.086 1 92.69 273 LEU B O 1
ATOM 6441 N N . ARG B 1 274 ? 16.547 -44.719 -6.668 1 93.31 274 ARG B N 1
ATOM 6442 C CA . ARG B 1 274 ? 15.703 -45.719 -6.02 1 93.31 274 ARG B CA 1
ATOM 6443 C C . ARG B 1 274 ? 14.297 -45.188 -5.789 1 93.31 274 ARG B C 1
ATOM 6445 O O . ARG B 1 274 ? 13.766 -45.281 -4.68 1 93.31 274 ARG B O 1
ATOM 6452 N N . VAL B 1 275 ? 13.844 -44.469 -6.762 1 93.12 275 VAL B N 1
ATOM 6453 C CA . VAL B 1 275 ? 12.461 -44 -6.785 1 93.12 275 VAL B CA 1
ATOM 6454 C C . VAL B 1 275 ? 11.648 -44.812 -7.77 1 93.12 275 VAL B C 1
ATOM 6456 O O . VAL B 1 275 ? 12.039 -45 -8.922 1 93.12 275 VAL B O 1
ATOM 6459 N N . PRO B 1 276 ? 10.562 -45.438 -7.27 1 92.06 276 PRO B N 1
ATOM 6460 C CA . PRO B 1 276 ? 9.727 -46.188 -8.211 1 92.06 276 PRO B CA 1
ATOM 6461 C C . PRO B 1 276 ? 9.234 -45.344 -9.375 1 92.06 276 PRO B C 1
ATOM 6463 O O . PRO B 1 276 ? 8.75 -44.219 -9.172 1 92.06 276 PRO B O 1
ATOM 6466 N N . HIS B 1 277 ? 9.367 -45.875 -10.531 1 91 277 HIS B N 1
ATOM 6467 C CA . HIS B 1 277 ? 9.008 -45.156 -11.75 1 91 277 HIS B CA 1
ATOM 6468 C C . HIS B 1 277 ? 7.531 -44.781 -11.75 1 91 277 HIS B C 1
ATOM 6470 O O . HIS B 1 277 ? 7.156 -43.75 -12.273 1 91 277 HIS B O 1
ATOM 6476 N N . ASP B 1 278 ? 6.742 -45.594 -11.125 1 87.31 278 ASP B N 1
ATOM 6477 C CA . ASP B 1 278 ? 5.301 -45.375 -11.102 1 87.31 278 ASP B CA 1
ATOM 6478 C C . ASP B 1 278 ? 4.93 -44.25 -10.125 1 87.31 278 ASP B C 1
ATOM 6480 O O . ASP B 1 278 ? 3.809 -43.75 -10.164 1 87.31 278 ASP B O 1
ATOM 6484 N N . ARG B 1 279 ? 5.852 -43.812 -9.406 1 87.31 279 ARG B N 1
ATOM 6485 C CA . ARG B 1 279 ? 5.605 -42.75 -8.422 1 87.31 279 ARG B CA 1
ATOM 6486 C C . ARG B 1 279 ? 5.848 -41.375 -9.023 1 87.31 279 ARG B C 1
ATOM 6488 O O . ARG B 1 279 ? 5.383 -40.375 -8.484 1 87.31 279 ARG B O 1
ATOM 6495 N N . VAL B 1 280 ? 6.496 -41.375 -10.062 1 92.44 280 VAL B N 1
ATOM 6496 C CA . VAL B 1 280 ? 6.828 -40.094 -10.688 1 92.44 280 VAL B CA 1
ATOM 6497 C C . VAL B 1 280 ? 5.613 -39.562 -11.445 1 92.44 280 VAL B C 1
ATOM 6499 O O . VAL B 1 280 ? 4.895 -40.312 -12.094 1 92.44 280 VAL B O 1
ATOM 6502 N N . ASN B 1 281 ? 5.297 -38.312 -11.234 1 92 281 ASN B N 1
ATOM 6503 C CA . ASN B 1 281 ? 4.188 -37.656 -11.93 1 92 281 ASN B CA 1
ATOM 6504 C C . ASN B 1 281 ? 4.535 -37.375 -13.383 1 92 281 ASN B C 1
ATOM 6506 O O . ASN B 1 281 ? 5.363 -36.5 -13.656 1 92 281 ASN B O 1
ATOM 6510 N N . HIS B 1 282 ? 3.895 -37.969 -14.32 1 92.69 282 HIS B N 1
ATOM 6511 C CA . HIS B 1 282 ? 4.195 -37.844 -15.742 1 92.69 282 HIS B CA 1
ATOM 6512 C C . HIS B 1 282 ? 3.764 -36.469 -16.266 1 92.69 282 HIS B C 1
ATOM 6514 O O . HIS B 1 282 ? 4.344 -35.938 -17.219 1 92.69 282 HIS B O 1
ATOM 6520 N N . GLY B 1 283 ? 2.711 -35.906 -15.633 1 92.75 283 GLY B N 1
ATOM 6521 C CA . GLY B 1 283 ? 2.355 -34.531 -15.984 1 92.75 283 GLY B CA 1
ATOM 6522 C C . GLY B 1 283 ? 3.457 -33.531 -15.688 1 92.75 283 GLY B C 1
ATOM 6523 O O . GLY B 1 283 ? 3.656 -32.594 -16.438 1 92.75 283 GLY B O 1
ATOM 6524 N N . GLU B 1 284 ? 4.094 -33.781 -14.578 1 94.94 284 GLU B N 1
ATOM 6525 C CA . GLU B 1 284 ? 5.219 -32.906 -14.203 1 94.94 284 GLU B CA 1
ATOM 6526 C C . GLU B 1 284 ? 6.352 -33.031 -15.219 1 94.94 284 GLU B C 1
ATOM 6528 O O . GLU B 1 284 ? 6.949 -32 -15.594 1 94.94 284 GLU B O 1
ATOM 6533 N N . LEU B 1 285 ? 6.637 -34.219 -15.672 1 96 285 LEU B N 1
ATOM 6534 C CA . LEU B 1 285 ? 7.648 -34.406 -16.703 1 96 285 LEU B CA 1
ATOM 6535 C C . LEU B 1 285 ? 7.238 -33.688 -17.984 1 96 285 LEU B C 1
ATOM 6537 O O . LEU B 1 285 ? 8.062 -33.031 -18.641 1 96 285 LEU B O 1
ATOM 6541 N N . ALA B 1 286 ? 5.977 -33.844 -18.344 1 95.38 286 ALA B N 1
ATOM 6542 C CA . ALA B 1 286 ? 5.469 -33.188 -19.531 1 95.38 286 ALA B CA 1
ATOM 6543 C C . ALA B 1 286 ? 5.656 -31.672 -19.453 1 95.38 286 ALA B C 1
ATOM 6545 O O . ALA B 1 286 ? 6.062 -31.031 -20.422 1 95.38 286 ALA B O 1
ATOM 6546 N N . ALA B 1 287 ? 5.332 -31.125 -18.312 1 96.31 287 ALA B N 1
ATOM 6547 C CA . ALA B 1 287 ? 5.488 -29.688 -18.094 1 96.31 287 ALA B CA 1
ATOM 6548 C C . ALA B 1 287 ? 6.949 -29.266 -18.234 1 96.31 287 ALA B C 1
ATOM 6550 O O . ALA B 1 287 ? 7.258 -28.25 -18.844 1 96.31 287 ALA B O 1
ATOM 6551 N N . PHE B 1 288 ? 7.844 -30.031 -17.609 1 97.12 288 PHE B N 1
ATOM 6552 C CA . PHE B 1 288 ? 9.266 -29.734 -17.672 1 97.12 288 PHE B CA 1
ATOM 6553 C C . PHE B 1 288 ? 9.773 -29.797 -19.094 1 97.12 288 PHE B C 1
ATOM 6555 O O . PHE B 1 288 ? 10.547 -28.938 -19.531 1 97.12 288 PHE B O 1
ATOM 6562 N N . VAL B 1 289 ? 9.328 -30.828 -19.828 1 96 289 VAL B N 1
ATOM 6563 C CA . VAL B 1 289 ? 9.727 -31 -21.219 1 96 289 VAL B CA 1
ATOM 6564 C C . VAL B 1 289 ? 9.258 -29.797 -22.047 1 96 289 VAL B C 1
ATOM 6566 O O . VAL B 1 289 ? 10.031 -29.203 -22.797 1 96 289 VAL B O 1
ATOM 6569 N N . SER B 1 290 ? 8 -29.484 -21.875 1 94.88 290 SER B N 1
ATOM 6570 C CA . SER B 1 290 ? 7.422 -28.359 -22.594 1 94.88 290 SER B CA 1
ATOM 6571 C C . SER B 1 290 ? 8.195 -27.062 -22.328 1 94.88 290 SER B C 1
ATOM 6573 O O . SER B 1 290 ? 8.531 -26.328 -23.25 1 94.88 290 SER B O 1
ATOM 6575 N N . TYR B 1 291 ? 8.453 -26.812 -21.078 1 95.56 291 TYR B N 1
ATOM 6576 C CA . TYR B 1 291 ? 9.133 -25.578 -20.688 1 95.56 291 TYR B CA 1
ATOM 6577 C C . TYR B 1 291 ? 10.586 -25.594 -21.156 1 95.56 291 TYR B C 1
ATOM 6579 O O . TYR B 1 291 ? 11.125 -24.547 -21.562 1 95.56 291 TYR B O 1
ATOM 6587 N N . ALA B 1 292 ? 11.234 -26.672 -21.125 1 95.5 292 ALA B N 1
ATOM 6588 C CA . ALA B 1 292 ? 12.617 -26.812 -21.578 1 95.5 292 ALA B CA 1
ATOM 6589 C C . ALA B 1 292 ? 12.734 -26.547 -23.078 1 95.5 292 ALA B C 1
ATOM 6591 O O . ALA B 1 292 ? 13.727 -25.984 -23.531 1 95.5 292 ALA B O 1
ATOM 6592 N N . ILE B 1 293 ? 11.789 -27.062 -23.797 1 93.5 293 ILE B N 1
ATOM 6593 C CA . ILE B 1 293 ? 11.789 -26.828 -25.234 1 93.5 293 ILE B CA 1
ATOM 6594 C C . ILE B 1 293 ? 11.641 -25.328 -25.516 1 93.5 293 ILE B C 1
ATOM 6596 O O . ILE B 1 293 ? 12.312 -24.781 -26.391 1 93.5 293 ILE B O 1
ATOM 6600 N N . ALA B 1 294 ? 10.805 -24.719 -24.766 1 93.31 294 ALA B N 1
ATOM 6601 C CA . ALA B 1 294 ? 10.57 -23.281 -24.922 1 93.31 294 ALA B CA 1
ATOM 6602 C C . ALA B 1 294 ? 11.797 -22.469 -24.5 1 93.31 294 ALA B C 1
ATOM 6604 O O . ALA B 1 294 ? 12.117 -21.453 -25.125 1 93.31 294 ALA B O 1
ATOM 6605 N N . PHE B 1 295 ? 12.445 -22.922 -23.438 1 94.31 295 PHE B N 1
ATOM 6606 C CA . PHE B 1 295 ? 13.578 -22.203 -22.875 1 94.31 295 PHE B CA 1
ATOM 6607 C C . PHE B 1 295 ? 14.734 -23.141 -22.578 1 94.31 295 PHE B C 1
ATOM 6609 O O . PHE B 1 295 ? 15.148 -23.281 -21.422 1 94.31 295 PHE B O 1
ATOM 6616 N N . PRO B 1 296 ? 15.367 -23.594 -23.578 1 93.44 296 PRO B N 1
ATOM 6617 C CA . PRO B 1 296 ? 16.406 -24.594 -23.359 1 93.44 296 PRO B CA 1
ATOM 6618 C C . PRO B 1 296 ? 17.641 -24.031 -22.672 1 93.44 296 PRO B C 1
ATOM 6620 O O . PRO B 1 296 ? 18.375 -24.766 -21.984 1 93.44 296 PRO B O 1
ATOM 6623 N N . HIS B 1 297 ? 17.875 -22.672 -22.797 1 93.25 297 HIS B N 1
ATOM 6624 C CA . HIS B 1 297 ? 19.047 -22.047 -22.203 1 93.25 297 HIS B CA 1
ATOM 6625 C C . HIS B 1 297 ? 18.766 -21.562 -20.781 1 93.25 297 HIS B C 1
ATOM 6627 O O . HIS B 1 297 ? 19.688 -21.203 -20.047 1 93.25 297 HIS B O 1
ATOM 6633 N N . ASN B 1 298 ? 17.5 -21.547 -20.422 1 91.56 298 ASN B N 1
ATOM 6634 C CA . ASN B 1 298 ? 17.125 -20.922 -19.156 1 91.56 298 ASN B CA 1
ATOM 6635 C C . ASN B 1 298 ? 16.141 -21.797 -18.375 1 91.56 298 ASN B C 1
ATOM 6637 O O . ASN B 1 298 ? 15.234 -21.281 -17.719 1 91.56 298 ASN B O 1
ATOM 6641 N N . PHE B 1 299 ? 16.328 -23.062 -18.469 1 94 299 PHE B N 1
ATOM 6642 C CA . PHE B 1 299 ? 15.375 -23.938 -17.812 1 94 299 PHE B CA 1
ATOM 6643 C C . PHE B 1 299 ? 15.656 -24.016 -16.312 1 94 299 PHE B C 1
ATOM 6645 O O . PHE B 1 299 ? 16.797 -24.266 -15.906 1 94 299 PHE B O 1
ATOM 6652 N N . GLN B 1 300 ? 14.68 -23.766 -15.562 1 93.12 300 GLN B N 1
ATOM 6653 C CA . GLN B 1 300 ? 14.648 -23.953 -14.117 1 93.12 300 GLN B CA 1
ATOM 6654 C C . GLN B 1 300 ? 13.469 -24.828 -13.703 1 93.12 300 GLN B C 1
ATOM 6656 O O . GLN B 1 300 ? 12.32 -24.547 -14.055 1 93.12 300 GLN B O 1
ATOM 6661 N N . GLY B 1 301 ? 13.766 -25.906 -12.969 1 94.31 301 GLY B N 1
ATOM 6662 C CA . GLY B 1 301 ? 12.711 -26.828 -12.594 1 94.31 301 GLY B CA 1
ATOM 6663 C C . GLY B 1 301 ? 12.055 -26.484 -11.266 1 94.31 301 GLY B C 1
ATOM 6664 O O . GLY B 1 301 ? 12.742 -26.344 -10.25 1 94.31 301 GLY B O 1
ATOM 6665 N N . LEU B 1 302 ? 10.766 -26.219 -11.227 1 94.56 302 LEU B N 1
ATOM 6666 C CA . LEU B 1 302 ? 9.961 -26.109 -10.016 1 94.56 302 LEU B CA 1
ATOM 6667 C C . LEU B 1 302 ? 9.57 -27.484 -9.492 1 94.56 302 LEU B C 1
ATOM 6669 O O . LEU B 1 302 ? 8.641 -28.109 -10 1 94.56 302 LEU B O 1
ATOM 6673 N N . VAL B 1 303 ? 10.195 -27.969 -8.352 1 92.25 303 VAL B N 1
ATOM 6674 C CA . VAL B 1 303 ? 10.211 -29.391 -8.094 1 92.25 303 VAL B CA 1
ATOM 6675 C C . VAL B 1 303 ? 9.266 -29.734 -6.941 1 92.25 303 VAL B C 1
ATOM 6677 O O . VAL B 1 303 ? 9.117 -30.891 -6.566 1 92.25 303 VAL B O 1
ATOM 6680 N N . ASP B 1 304 ? 8.57 -28.719 -6.363 1 89.12 304 ASP B N 1
ATOM 6681 C CA . ASP B 1 304 ? 7.77 -28.984 -5.176 1 89.12 304 ASP B CA 1
ATOM 6682 C C . ASP B 1 304 ? 6.277 -28.938 -5.496 1 89.12 304 ASP B C 1
ATOM 6684 O O . ASP B 1 304 ? 5.457 -28.656 -4.621 1 89.12 304 ASP B O 1
ATOM 6688 N N . THR B 1 305 ? 5.887 -29.094 -6.758 1 89.69 305 THR B N 1
ATOM 6689 C CA . THR B 1 305 ? 4.473 -29.062 -7.125 1 89.69 305 THR B CA 1
ATOM 6690 C C . THR B 1 305 ? 3.736 -30.266 -6.551 1 89.69 305 THR B C 1
ATOM 6692 O O . THR B 1 305 ? 2.609 -30.141 -6.066 1 89.69 305 THR B O 1
ATOM 6695 N N . TYR B 1 306 ? 4.375 -31.484 -6.621 1 88.38 306 TYR B N 1
ATOM 6696 C CA . TYR B 1 306 ? 3.744 -32.688 -6.129 1 88.38 306 TYR B CA 1
ATOM 6697 C C . TYR B 1 306 ? 4.559 -33.312 -5 1 88.38 306 TYR B C 1
ATOM 6699 O O . TYR B 1 306 ? 4.117 -33.344 -3.846 1 88.38 306 TYR B O 1
ATOM 6707 N N . SER B 1 307 ? 5.664 -33.781 -5.27 1 87.19 307 SER B N 1
ATOM 6708 C CA . SER B 1 307 ? 6.621 -34.344 -4.32 1 87.19 307 SER B CA 1
ATOM 6709 C C . SER B 1 307 ? 8.055 -34 -4.727 1 87.19 307 SER B C 1
ATOM 6711 O O . SER B 1 307 ? 8.477 -34.312 -5.84 1 87.19 307 SER B O 1
ATOM 6713 N N . VAL B 1 308 ? 8.742 -33.438 -3.781 1 89.69 308 VAL B N 1
ATOM 6714 C CA . VAL B 1 308 ? 10.086 -32.969 -4.109 1 89.69 308 VAL B CA 1
ATOM 6715 C C . VAL B 1 308 ? 10.961 -34.156 -4.5 1 89.69 308 VAL B C 1
ATOM 6717 O O . VAL B 1 308 ? 11.453 -34.219 -5.629 1 89.69 308 VAL B O 1
ATOM 6720 N N . MET B 1 309 ? 11.109 -35.156 -3.66 1 88.38 309 MET B N 1
ATOM 6721 C CA . MET B 1 309 ? 12.047 -36.25 -3.869 1 88.38 309 MET B CA 1
ATOM 6722 C C . MET B 1 309 ? 11.391 -37.375 -4.656 1 88.38 309 MET B C 1
ATOM 6724 O O . MET B 1 309 ? 12.07 -38.156 -5.328 1 88.38 309 MET B O 1
ATOM 6728 N N . GLY B 1 310 ? 10.086 -37.469 -4.652 1 89.62 310 GLY B N 1
ATOM 6729 C CA . GLY B 1 310 ? 9.391 -38.562 -5.293 1 89.62 310 GLY B CA 1
ATOM 6730 C C . GLY B 1 310 ? 9.086 -38.312 -6.758 1 89.62 310 GLY B C 1
ATOM 6731 O O . GLY B 1 310 ? 8.883 -39.25 -7.527 1 89.62 310 GLY B O 1
ATOM 6732 N N . SER B 1 311 ? 9.047 -37.062 -7.133 1 93.31 311 SER B N 1
ATOM 6733 C CA . SER B 1 311 ? 8.672 -36.75 -8.508 1 93.31 311 SER B CA 1
ATOM 6734 C C . SER B 1 311 ? 9.492 -35.594 -9.055 1 93.31 311 SER B C 1
ATOM 6736 O O . SER B 1 311 ? 10.117 -35.719 -10.109 1 93.31 311 SER B O 1
ATOM 6738 N N . GLY B 1 312 ? 9.555 -34.531 -8.305 1 93.94 312 GLY B N 1
ATOM 6739 C CA . GLY B 1 312 ? 10.195 -33.312 -8.766 1 93.94 312 GLY B CA 1
ATOM 6740 C C . GLY B 1 312 ? 11.664 -33.5 -9.109 1 93.94 312 GLY B C 1
ATOM 6741 O O . GLY B 1 312 ? 12.086 -33.219 -10.227 1 93.94 312 GLY B O 1
ATOM 6742 N N . ILE B 1 313 ? 12.414 -34 -8.219 1 94.06 313 ILE B N 1
ATOM 6743 C CA . ILE B 1 313 ? 13.859 -34.156 -8.383 1 94.06 313 ILE B CA 1
ATOM 6744 C C . ILE B 1 313 ? 14.141 -35.219 -9.461 1 94.06 313 ILE B C 1
ATOM 6746 O O . ILE B 1 313 ? 14.961 -34.969 -10.352 1 94.06 313 ILE B O 1
ATOM 6750 N N . PRO B 1 314 ? 13.461 -36.344 -9.477 1 96.31 314 PRO B N 1
ATOM 6751 C CA . PRO B 1 314 ? 13.688 -37.312 -10.555 1 96.31 314 PRO B CA 1
ATOM 6752 C C . PRO B 1 314 ? 13.406 -36.719 -11.938 1 96.31 314 PRO B C 1
ATOM 6754 O O . PRO B 1 314 ? 14.203 -36.906 -12.867 1 96.31 314 PRO B O 1
ATOM 6757 N N . ASN B 1 315 ? 12.305 -36.031 -12.07 1 97.25 315 ASN B N 1
ATOM 6758 C CA . ASN B 1 315 ? 11.953 -35.406 -13.344 1 97.25 315 ASN B CA 1
ATOM 6759 C C . ASN B 1 315 ? 12.984 -34.375 -13.758 1 97.25 315 ASN B C 1
ATOM 6761 O O . ASN B 1 315 ? 13.359 -34.281 -14.93 1 97.25 315 ASN B O 1
ATOM 6765 N N . PHE B 1 316 ? 13.398 -33.594 -12.828 1 96.88 316 PHE B N 1
ATOM 6766 C CA . PHE B 1 316 ? 14.391 -32.562 -13.109 1 96.88 316 PHE B CA 1
ATOM 6767 C C . PHE B 1 316 ? 15.711 -33.188 -13.562 1 96.88 316 PHE B C 1
ATOM 6769 O O . PHE B 1 316 ? 16.312 -32.719 -14.547 1 96.88 316 PHE B O 1
ATOM 6776 N N . CYS B 1 317 ? 16.188 -34.156 -12.797 1 96.69 317 CYS B N 1
ATOM 6777 C CA . CYS B 1 317 ? 17.453 -34.812 -13.133 1 96.69 317 CYS B CA 1
ATOM 6778 C C . CYS B 1 317 ? 17.391 -35.438 -14.523 1 96.69 317 CYS B C 1
ATOM 6780 O O . CYS B 1 317 ? 18.344 -35.312 -15.297 1 96.69 317 CYS B O 1
ATOM 6782 N N . ALA B 1 318 ? 16.312 -36.094 -14.797 1 97.56 318 ALA B N 1
ATOM 6783 C CA . ALA B 1 318 ? 16.141 -36.688 -16.125 1 97.56 318 ALA B CA 1
ATOM 6784 C C . ALA B 1 318 ? 16.203 -35.625 -17.219 1 97.56 318 ALA B C 1
ATOM 6786 O O . ALA B 1 318 ? 16.875 -35.812 -18.234 1 97.56 318 ALA B O 1
ATOM 6787 N N . LEU B 1 319 ? 15.492 -34.594 -16.984 1 97.31 319 LEU B N 1
ATOM 6788 C CA . LEU B 1 319 ? 15.453 -33.5 -17.953 1 97.31 319 LEU B CA 1
ATOM 6789 C C . LEU B 1 319 ? 16.828 -32.844 -18.094 1 97.31 319 LEU B C 1
ATOM 6791 O O . LEU B 1 319 ? 17.234 -32.5 -19.203 1 97.31 319 LEU B O 1
ATOM 6795 N N . ALA B 1 320 ? 17.469 -32.594 -16.969 1 96.88 320 ALA B N 1
ATOM 6796 C CA . ALA B 1 320 ? 18.797 -31.969 -16.984 1 96.88 320 ALA B CA 1
ATOM 6797 C C . ALA B 1 320 ? 19.781 -32.812 -17.781 1 96.88 320 ALA B C 1
ATOM 6799 O O . ALA B 1 320 ? 20.578 -32.281 -18.562 1 96.88 320 ALA B O 1
ATOM 6800 N N . LEU B 1 321 ? 19.734 -34.094 -17.609 1 97.5 321 LEU B N 1
ATOM 6801 C CA . LEU B 1 321 ? 20.625 -35 -18.328 1 97.5 321 LEU B CA 1
ATOM 6802 C C . LEU B 1 321 ? 20.266 -35.031 -19.812 1 97.5 321 LEU B C 1
ATOM 6804 O O . LEU B 1 321 ? 21.156 -35.062 -20.672 1 97.5 321 LEU B O 1
ATOM 6808 N N . ALA B 1 322 ? 18.984 -35.031 -20.109 1 96.88 322 ALA B N 1
ATOM 6809 C CA . ALA B 1 322 ? 18.547 -34.969 -21.5 1 96.88 322 ALA B CA 1
ATOM 6810 C C . ALA B 1 322 ? 19.016 -33.719 -22.188 1 96.88 322 ALA B C 1
ATOM 6812 O O . ALA B 1 322 ? 19.5 -33.75 -23.328 1 96.88 322 ALA B O 1
ATOM 6813 N N . LEU B 1 323 ? 18.859 -32.562 -21.578 1 96.75 323 LEU B N 1
ATOM 6814 C CA . LEU B 1 323 ? 19.328 -31.281 -22.109 1 96.75 323 LEU B CA 1
ATOM 6815 C C . LEU B 1 323 ? 20.844 -31.281 -22.281 1 96.75 323 LEU B C 1
ATOM 6817 O O . LEU B 1 323 ? 21.359 -30.781 -23.281 1 96.75 323 LEU B O 1
ATOM 6821 N N . ASN B 1 324 ? 21.516 -31.828 -21.312 1 96.44 324 ASN B N 1
ATOM 6822 C CA . ASN B 1 324 ? 22.969 -31.906 -21.375 1 96.44 324 ASN B CA 1
ATOM 6823 C C . ASN B 1 324 ? 23.438 -32.719 -22.594 1 96.44 324 ASN B C 1
ATOM 6825 O O . ASN B 1 324 ? 24.453 -32.406 -23.203 1 96.44 324 ASN B O 1
ATOM 6829 N N . GLN B 1 325 ? 22.734 -33.781 -22.859 1 95 325 GLN B N 1
ATOM 6830 C CA . GLN B 1 325 ? 23.047 -34.594 -24.031 1 95 325 GLN B CA 1
ATOM 6831 C C . GLN B 1 325 ? 22.953 -33.781 -25.312 1 95 325 GLN B C 1
ATOM 6833 O O . GLN B 1 325 ? 23.641 -34.094 -26.297 1 95 325 GLN B O 1
ATOM 6838 N N . LEU B 1 326 ? 22.125 -32.812 -25.328 1 95.5 326 LEU B N 1
ATOM 6839 C CA . LEU B 1 326 ? 21.938 -31.984 -26.5 1 95.5 326 LEU B CA 1
ATOM 6840 C C . LEU B 1 326 ? 22.828 -30.734 -26.438 1 95.5 326 LEU B C 1
ATOM 6842 O O . LEU B 1 326 ? 22.719 -29.844 -27.281 1 95.5 326 LEU B O 1
ATOM 6846 N N . GLY B 1 327 ? 23.594 -30.578 -25.391 1 95.12 327 GLY B N 1
ATOM 6847 C CA . GLY B 1 327 ? 24.562 -29.5 -25.266 1 95.12 327 GLY B CA 1
ATOM 6848 C C . GLY B 1 327 ? 24.062 -28.328 -24.422 1 95.12 327 GLY B C 1
ATOM 6849 O O . GLY B 1 327 ? 24.766 -27.359 -24.219 1 95.12 327 GLY B O 1
ATOM 6850 N N . TYR B 1 328 ? 22.859 -28.438 -23.984 1 95.75 328 TYR B N 1
ATOM 6851 C CA . TYR B 1 328 ? 22.297 -27.375 -23.156 1 95.75 328 TYR B CA 1
ATOM 6852 C C . TYR B 1 328 ? 22.609 -27.609 -21.688 1 95.75 328 TYR B C 1
ATOM 6854 O O . TYR B 1 328 ? 23.016 -28.703 -21.297 1 95.75 328 TYR B O 1
ATOM 6862 N N . ARG B 1 329 ? 22.516 -26.531 -20.906 1 94.44 329 ARG B N 1
ATOM 6863 C CA . ARG B 1 329 ? 22.703 -26.609 -19.453 1 94.44 329 ARG B CA 1
ATOM 6864 C C . ARG B 1 329 ? 21.547 -25.984 -18.719 1 94.44 329 ARG B C 1
ATOM 6866 O O . ARG B 1 329 ? 21.094 -24.875 -19.062 1 94.44 329 ARG B O 1
ATOM 6873 N N . VAL B 1 330 ? 21.094 -26.719 -17.703 1 93.38 330 VAL B N 1
ATOM 6874 C CA . VAL B 1 330 ? 19.984 -26.203 -16.891 1 93.38 330 VAL B CA 1
ATOM 6875 C C . VAL B 1 330 ? 20.5 -25.125 -15.945 1 93.38 330 VAL B C 1
ATOM 6877 O O . VAL B 1 330 ? 21.688 -25.109 -15.586 1 93.38 330 VAL B O 1
ATOM 6880 N N . VAL B 1 331 ? 19.656 -24.234 -15.531 1 89.81 331 VAL B N 1
ATOM 6881 C CA . VAL B 1 331 ? 20 -23.141 -14.625 1 89.81 331 VAL B CA 1
ATOM 6882 C C . VAL B 1 331 ? 19.953 -23.641 -13.18 1 89.81 331 VAL B C 1
ATOM 6884 O O . VAL B 1 331 ? 20.828 -23.281 -12.375 1 89.81 331 VAL B O 1
ATOM 6887 N N . GLY B 1 332 ? 18.891 -24.344 -12.828 1 90.31 332 GLY B N 1
ATOM 6888 C CA . GLY B 1 332 ? 18.781 -24.828 -11.461 1 90.31 332 GLY B CA 1
ATOM 6889 C C . GLY B 1 332 ? 17.375 -25.266 -11.102 1 90.31 332 GLY B C 1
ATOM 6890 O O . GLY B 1 332 ? 16.594 -25.641 -11.977 1 90.31 332 GLY B O 1
ATOM 6891 N N . ILE B 1 333 ? 17.172 -25.391 -9.781 1 92.19 333 ILE B N 1
ATOM 6892 C CA . ILE B 1 333 ? 15.883 -25.828 -9.273 1 92.19 333 ILE B CA 1
ATOM 6893 C C . ILE B 1 333 ? 15.281 -24.734 -8.391 1 92.19 333 ILE B C 1
ATOM 6895 O O . ILE B 1 333 ? 16.016 -23.922 -7.812 1 92.19 333 ILE B O 1
ATOM 6899 N N . ARG B 1 334 ? 14 -24.656 -8.383 1 92.5 334 ARG B N 1
ATOM 6900 C CA . ARG B 1 334 ? 13.25 -23.781 -7.488 1 92.5 334 ARG B CA 1
ATOM 6901 C C . ARG B 1 334 ? 12.383 -24.578 -6.531 1 92.5 334 ARG B C 1
ATOM 6903 O O . ARG B 1 334 ? 11.781 -25.594 -6.918 1 92.5 334 ARG B O 1
ATOM 6910 N N . VAL B 1 335 ? 12.359 -24.188 -5.254 1 89.38 335 VAL B N 1
ATOM 6911 C CA . VAL B 1 335 ? 11.508 -24.75 -4.215 1 89.38 335 VAL B CA 1
ATOM 6912 C C . VAL B 1 335 ? 10.781 -23.625 -3.475 1 89.38 335 VAL B C 1
ATOM 6914 O O . VAL B 1 335 ? 11.406 -22.656 -3.041 1 89.38 335 VAL B O 1
ATOM 6917 N N . ASP B 1 336 ? 9.477 -23.734 -3.301 1 86.5 336 ASP B N 1
ATOM 6918 C CA . ASP B 1 336 ? 8.672 -22.656 -2.729 1 86.5 336 ASP B CA 1
ATOM 6919 C C . ASP B 1 336 ? 8.078 -23.062 -1.382 1 86.5 336 ASP B C 1
ATOM 6921 O O . ASP B 1 336 ? 7.512 -22.234 -0.667 1 86.5 336 ASP B O 1
ATOM 6925 N N . SER B 1 337 ? 8.156 -24.312 -1.013 1 80.62 337 SER B N 1
ATOM 6926 C CA . SER B 1 337 ? 7.395 -24.766 0.15 1 80.62 337 SER B CA 1
ATOM 6927 C C . SER B 1 337 ? 8.273 -25.531 1.125 1 80.62 337 SER B C 1
ATOM 6929 O O . SER B 1 337 ? 9.344 -26.016 0.752 1 80.62 337 SER B O 1
ATOM 6931 N N . GLY B 1 338 ? 7.82 -25.562 2.334 1 75.12 338 GLY B N 1
ATOM 6932 C CA . GLY B 1 338 ? 8.5 -26.344 3.352 1 75.12 338 GLY B CA 1
ATOM 6933 C C . GLY B 1 338 ? 9.703 -25.641 3.943 1 75.12 338 GLY B C 1
ATOM 6934 O O . GLY B 1 338 ? 9.82 -24.422 3.859 1 75.12 338 GLY B O 1
ATOM 6935 N N . ASP B 1 339 ? 10.422 -26.359 4.664 1 79.31 339 ASP B N 1
ATOM 6936 C CA . ASP B 1 339 ? 11.672 -25.844 5.219 1 79.31 339 ASP B CA 1
ATOM 6937 C C . ASP B 1 339 ? 12.742 -25.734 4.141 1 79.31 339 ASP B C 1
ATOM 6939 O O . ASP B 1 339 ? 13.453 -26.703 3.871 1 79.31 339 ASP B O 1
ATOM 6943 N N . LEU B 1 340 ? 12.891 -24.578 3.709 1 80.94 340 LEU B N 1
ATOM 6944 C CA . LEU B 1 340 ? 13.727 -24.344 2.541 1 80.94 340 LEU B CA 1
ATOM 6945 C C . LEU B 1 340 ? 15.188 -24.656 2.85 1 80.94 340 LEU B C 1
ATOM 6947 O O . LEU B 1 340 ? 15.906 -25.188 1.997 1 80.94 340 LEU B O 1
ATOM 6951 N N . GLY B 1 341 ? 15.602 -24.359 4.062 1 79.44 341 GLY B N 1
ATOM 6952 C CA . GLY B 1 341 ? 16.969 -24.672 4.449 1 79.44 341 GLY B CA 1
ATOM 6953 C C . GLY B 1 341 ? 17.234 -26.172 4.492 1 79.44 341 GLY B C 1
ATOM 6954 O O . GLY B 1 341 ? 18.25 -26.641 3.961 1 79.44 341 GLY B O 1
ATOM 6955 N N . LYS B 1 342 ? 16.328 -26.875 5.066 1 80.25 342 LYS B N 1
ATOM 6956 C CA . LYS B 1 342 ? 16.453 -28.328 5.176 1 80.25 342 LYS B CA 1
ATOM 6957 C C . LYS B 1 342 ? 16.406 -28.984 3.801 1 80.25 342 LYS B C 1
ATOM 6959 O O . LYS B 1 342 ? 17.203 -29.891 3.508 1 80.25 342 LYS B O 1
ATOM 6964 N N . GLN B 1 343 ? 15.516 -28.547 2.973 1 82.06 343 GLN B N 1
ATOM 6965 C CA . GLN B 1 343 ? 15.359 -29.109 1.643 1 82.06 343 GLN B CA 1
ATOM 6966 C C . GLN B 1 343 ? 16.594 -28.859 0.78 1 82.06 343 GLN B C 1
ATOM 6968 O O . GLN B 1 343 ? 17 -29.719 0.008 1 82.06 343 GLN B O 1
ATOM 6973 N N . ALA B 1 344 ? 17.094 -27.688 0.935 1 81 344 ALA B N 1
ATOM 6974 C CA . ALA B 1 344 ? 18.312 -27.344 0.182 1 81 344 ALA B CA 1
ATOM 6975 C C . ALA B 1 344 ? 19.453 -28.281 0.546 1 81 344 ALA B C 1
ATOM 6977 O O . ALA B 1 344 ? 20.203 -28.734 -0.329 1 81 344 ALA B O 1
ATOM 6978 N N . ARG B 1 345 ? 19.625 -28.578 1.778 1 81 345 ARG B N 1
ATOM 6979 C CA . ARG B 1 345 ? 20.672 -29.469 2.244 1 81 345 ARG B CA 1
ATOM 6980 C C . ARG B 1 345 ? 20.453 -30.891 1.753 1 81 345 ARG B C 1
ATOM 6982 O O . ARG B 1 345 ? 21.406 -31.594 1.394 1 81 345 ARG B O 1
ATOM 6989 N N . GLU B 1 346 ? 19.219 -31.234 1.774 1 80.12 346 GLU B N 1
ATOM 6990 C CA . GLU B 1 346 ? 18.875 -32.594 1.361 1 80.12 346 GLU B CA 1
ATOM 6991 C C . GLU B 1 346 ? 19.078 -32.781 -0.14 1 80.12 346 GLU B C 1
ATOM 6993 O O . GLU B 1 346 ? 19.562 -33.844 -0.582 1 80.12 346 GLU B O 1
ATOM 6998 N N . ILE B 1 347 ? 18.75 -31.844 -0.858 1 80.31 347 ILE B N 1
ATOM 6999 C CA . ILE B 1 347 ? 18.797 -31.922 -2.312 1 80.31 347 ILE B CA 1
ATOM 7000 C C . ILE B 1 347 ? 20.234 -31.781 -2.795 1 80.31 347 ILE B C 1
ATOM 7002 O O . ILE B 1 347 ? 20.688 -32.562 -3.643 1 80.31 347 ILE B O 1
ATOM 7006 N N . ARG B 1 348 ? 20.953 -30.766 -2.264 1 75.81 348 ARG B N 1
ATOM 7007 C CA . ARG B 1 348 ? 22.281 -30.469 -2.783 1 75.81 348 ARG B CA 1
ATOM 7008 C C . ARG B 1 348 ? 23.375 -31.016 -1.866 1 75.81 348 ARG B C 1
ATOM 7010 O O . ARG B 1 348 ? 24.547 -30.734 -2.051 1 75.81 348 ARG B O 1
ATOM 7017 N N . GLN B 1 349 ? 23.047 -31.891 -1.037 1 61.5 349 GLN B N 1
ATOM 7018 C CA . GLN B 1 349 ? 24.016 -32.531 -0.148 1 61.5 349 GLN B CA 1
ATOM 7019 C C . GLN B 1 349 ? 24.938 -31.484 0.479 1 61.5 349 GLN B C 1
ATOM 7021 O O . GLN B 1 349 ? 26.172 -31.609 0.416 1 61.5 349 GLN B O 1
ATOM 7026 N N . GLY B 1 350 ? 24.484 -30.438 1.015 1 57.16 350 GLY B N 1
ATOM 7027 C CA . GLY B 1 350 ? 25.266 -29.516 1.796 1 57.16 350 GLY B CA 1
ATOM 7028 C C . GLY B 1 350 ? 25.281 -28.109 1.218 1 57.16 350 GLY B C 1
ATOM 7029 O O . GLY B 1 350 ? 25.703 -27.156 1.883 1 57.16 350 GLY B O 1
ATOM 7030 N N . ASN B 1 351 ? 24.969 -28.047 -0.038 1 61.69 351 ASN B N 1
ATOM 7031 C CA . ASN B 1 351 ? 25.125 -26.75 -0.684 1 61.69 351 ASN B CA 1
ATOM 7032 C C . ASN B 1 351 ? 23.938 -25.828 -0.42 1 61.69 351 ASN B C 1
ATOM 7034 O O . ASN B 1 351 ? 22.859 -26.312 -0.073 1 61.69 351 ASN B O 1
ATOM 7038 N N . GLU B 1 352 ? 24.312 -24.5 -0.558 1 75.44 352 GLU B N 1
ATOM 7039 C CA . GLU B 1 352 ? 23.5 -23.406 -0.042 1 75.44 352 GLU B CA 1
ATOM 7040 C C . GLU B 1 352 ? 22.609 -22.828 -1.136 1 75.44 352 GLU B C 1
ATOM 7042 O O . GLU B 1 352 ? 22.766 -23.156 -2.314 1 75.44 352 GLU B O 1
ATOM 7047 N N . ILE B 1 353 ? 21.531 -22.234 -0.852 1 87.5 353 ILE B N 1
ATOM 7048 C CA . ILE B 1 353 ? 20.625 -21.438 -1.658 1 87.5 353 ILE B CA 1
ATOM 7049 C C . ILE B 1 353 ? 21.391 -20.312 -2.357 1 87.5 353 ILE B C 1
ATOM 7051 O O . ILE B 1 353 ? 22.188 -19.625 -1.73 1 87.5 353 ILE B O 1
ATOM 7055 N N . ASP B 1 354 ? 21.25 -20.266 -3.707 1 90.38 354 ASP B N 1
ATOM 7056 C CA . ASP B 1 354 ? 21.969 -19.266 -4.477 1 90.38 354 ASP B CA 1
ATOM 7057 C C . ASP B 1 354 ? 21.141 -18 -4.656 1 90.38 354 ASP B C 1
ATOM 7059 O O . ASP B 1 354 ? 21.688 -16.906 -4.809 1 90.38 354 ASP B O 1
ATOM 7063 N N . MET B 1 355 ? 19.859 -18.219 -4.711 1 93.31 355 MET B N 1
ATOM 7064 C CA . MET B 1 355 ? 18.953 -17.109 -4.945 1 93.31 355 MET B CA 1
ATOM 7065 C C . MET B 1 355 ? 17.719 -17.203 -4.039 1 93.31 355 MET B C 1
ATOM 7067 O O . MET B 1 355 ? 17.203 -18.297 -3.826 1 93.31 355 MET B O 1
ATOM 7071 N N . ILE B 1 356 ? 17.312 -16.078 -3.488 1 94.31 356 ILE B N 1
ATOM 7072 C CA . ILE B 1 356 ? 16.156 -16.031 -2.6 1 94.31 356 ILE B CA 1
ATOM 7073 C C . ILE B 1 356 ? 15.102 -15.094 -3.174 1 94.31 356 ILE B C 1
ATOM 7075 O O . ILE B 1 356 ? 15.391 -13.93 -3.482 1 94.31 356 ILE B O 1
ATOM 7079 N N . GLY B 1 357 ? 13.891 -15.625 -3.414 1 95.62 357 GLY B N 1
ATOM 7080 C CA . GLY B 1 357 ? 12.742 -14.805 -3.762 1 95.62 357 GLY B CA 1
ATOM 7081 C C . GLY B 1 357 ? 11.93 -14.375 -2.557 1 95.62 357 GLY B C 1
ATOM 7082 O O . GLY B 1 357 ? 11.547 -15.203 -1.728 1 95.62 357 GLY B O 1
ATOM 7083 N N . ILE B 1 358 ? 11.734 -13.086 -2.402 1 96.5 358 ILE B N 1
ATOM 7084 C CA . ILE B 1 358 ? 10.969 -12.555 -1.278 1 96.5 358 ILE B CA 1
ATOM 7085 C C . ILE B 1 358 ? 9.789 -11.734 -1.797 1 96.5 358 ILE B C 1
ATOM 7087 O O . ILE B 1 358 ? 9.953 -10.883 -2.674 1 96.5 358 ILE B O 1
ATOM 7091 N N . GLY B 1 359 ? 8.602 -11.992 -1.27 1 96.75 359 GLY B N 1
ATOM 7092 C CA . GLY B 1 359 ? 7.41 -11.312 -1.757 1 96.75 359 GLY B CA 1
ATOM 7093 C C . GLY B 1 359 ? 6.715 -10.492 -0.69 1 96.75 359 GLY B C 1
ATOM 7094 O O . GLY B 1 359 ? 7.086 -9.336 -0.452 1 96.75 359 GLY B O 1
ATOM 7095 N N . THR B 1 360 ? 5.777 -11.078 0.045 1 96.44 360 THR B N 1
ATOM 7096 C CA . THR B 1 360 ? 4.867 -10.422 0.979 1 96.44 360 THR B CA 1
ATOM 7097 C C . THR B 1 360 ? 5.641 -9.719 2.086 1 96.44 360 THR B C 1
ATOM 7099 O O . THR B 1 360 ? 5.328 -8.578 2.436 1 96.44 360 THR B O 1
ATOM 7102 N N . ASN B 1 361 ? 6.672 -10.312 2.672 1 96.12 361 ASN B N 1
ATOM 7103 C CA . ASN B 1 361 ? 7.41 -9.773 3.809 1 96.12 361 ASN B CA 1
ATOM 7104 C C . ASN B 1 361 ? 8.234 -8.555 3.41 1 96.12 361 ASN B C 1
ATOM 7106 O O . ASN B 1 361 ? 8.641 -7.77 4.266 1 96.12 361 ASN B O 1
ATOM 7110 N N . LEU B 1 362 ? 8.492 -8.508 2.156 1 98.25 362 LEU B N 1
ATOM 7111 C CA . LEU B 1 362 ? 9.219 -7.34 1.658 1 98.25 362 LEU B CA 1
ATOM 7112 C C . LEU B 1 362 ? 8.258 -6.195 1.351 1 98.25 362 LEU B C 1
ATOM 7114 O O . LEU B 1 362 ? 8.406 -5.094 1.886 1 98.25 362 LEU B O 1
ATOM 7118 N N . VAL B 1 363 ? 7.219 -6.457 0.594 1 98.38 363 VAL B N 1
ATOM 7119 C CA . VAL B 1 363 ? 6.457 -5.398 -0.055 1 98.38 363 VAL B CA 1
ATOM 7120 C C . VAL B 1 363 ? 5.477 -4.781 0.943 1 98.38 363 VAL B C 1
ATOM 7122 O O . VAL B 1 363 ? 5.145 -3.598 0.843 1 98.38 363 VAL B O 1
ATOM 7125 N N . THR B 1 364 ? 4.973 -5.527 1.943 1 98.12 364 THR B N 1
ATOM 7126 C CA . THR B 1 364 ? 3.975 -5 2.865 1 98.12 364 THR B CA 1
ATOM 7127 C C . THR B 1 364 ? 4.621 -4.586 4.184 1 98.12 364 THR B C 1
ATOM 7129 O O . THR B 1 364 ? 3.971 -3.977 5.035 1 98.12 364 THR B O 1
ATOM 7132 N N . CYS B 1 365 ? 5.883 -4.961 4.402 1 98.06 365 CYS B N 1
ATOM 7133 C CA . CYS B 1 365 ? 6.613 -4.613 5.613 1 98.06 365 CYS B CA 1
ATOM 7134 C C . CYS B 1 365 ? 5.812 -4.98 6.859 1 98.06 365 CYS B C 1
ATOM 7136 O O . CYS B 1 365 ? 5.535 -4.121 7.695 1 98.06 365 CYS B O 1
ATOM 7138 N N . PRO B 1 366 ? 5.551 -6.254 7.074 1 96.38 366 PRO B N 1
ATOM 7139 C CA . PRO B 1 366 ? 4.613 -6.656 8.125 1 96.38 366 PRO B CA 1
ATOM 7140 C C . PRO B 1 366 ? 5.117 -6.312 9.531 1 96.38 366 PRO B C 1
ATOM 7142 O O . PRO B 1 366 ? 4.316 -6.145 10.453 1 96.38 366 PRO B O 1
ATOM 7145 N N . LEU B 1 367 ? 6.402 -6.195 9.734 1 94.94 367 LEU B N 1
ATOM 7146 C CA . LEU B 1 367 ? 6.922 -5.82 11.039 1 94.94 367 LEU B CA 1
ATOM 7147 C C . LEU B 1 367 ? 6.504 -4.398 11.406 1 94.94 367 LEU B C 1
ATOM 7149 O O . LEU B 1 367 ? 6.348 -4.078 12.586 1 94.94 367 LEU B O 1
ATOM 7153 N N . GLN B 1 368 ? 6.402 -3.572 10.391 1 97.25 368 GLN B N 1
ATOM 7154 C CA . GLN B 1 368 ? 6.023 -2.17 10.516 1 97.25 368 GLN B CA 1
ATOM 7155 C C . GLN B 1 368 ? 5.562 -1.603 9.18 1 97.25 368 GLN B C 1
ATOM 7157 O O . GLN B 1 368 ? 6.355 -1.007 8.445 1 97.25 368 GLN B O 1
ATOM 7162 N N . PRO B 1 369 ? 4.332 -1.588 8.984 1 97.69 369 PRO B N 1
ATOM 7163 C CA . PRO B 1 369 ? 3.85 -1.32 7.629 1 97.69 369 PRO B CA 1
ATOM 7164 C C . PRO B 1 369 ? 3.818 0.17 7.297 1 97.69 369 PRO B C 1
ATOM 7166 O O . PRO B 1 369 ? 3.383 0.556 6.211 1 97.69 369 PRO B O 1
ATOM 7169 N N . SER B 1 370 ? 4.27 1.067 8.195 1 98.06 370 SER B N 1
ATOM 7170 C CA . SER B 1 370 ? 4.398 2.498 7.945 1 98.06 370 SER B CA 1
ATOM 7171 C C . SER B 1 370 ? 5.621 3.076 8.648 1 98.06 370 SER B C 1
ATOM 7173 O O . SER B 1 370 ? 5.918 2.709 9.789 1 98.06 370 SER B O 1
ATOM 7175 N N . LEU B 1 371 ? 6.301 3.969 7.93 1 98.12 371 LEU B N 1
ATOM 7176 C CA . LEU B 1 371 ? 7.48 4.594 8.516 1 98.12 371 LEU B CA 1
ATOM 7177 C C . LEU B 1 371 ? 7.09 5.625 9.562 1 98.12 371 LEU B C 1
ATOM 7179 O O . LEU B 1 371 ? 7.836 5.867 10.516 1 98.12 371 LEU B O 1
ATOM 7183 N N . GLY B 1 372 ? 5.945 6.242 9.344 1 96.69 372 GLY B N 1
ATOM 7184 C CA . GLY B 1 372 ? 5.48 7.238 10.297 1 96.69 372 GLY B CA 1
ATOM 7185 C C . GLY B 1 372 ? 6.09 8.609 10.07 1 96.69 372 GLY B C 1
ATOM 7186 O O . GLY B 1 372 ? 6.402 9.32 11.023 1 96.69 372 GLY B O 1
ATOM 7187 N N . CYS B 1 373 ? 6.246 8.977 8.867 1 97.69 373 CYS B N 1
ATOM 7188 C CA . CYS B 1 373 ? 6.773 10.297 8.562 1 97.69 373 CYS B CA 1
ATOM 7189 C C . CYS B 1 373 ? 5.785 11.391 8.969 1 97.69 373 CYS B C 1
ATOM 7191 O O . CYS B 1 373 ? 4.574 11.172 8.953 1 97.69 373 CYS B O 1
ATOM 7193 N N . VAL B 1 374 ? 6.344 12.508 9.336 1 96.94 374 VAL B N 1
ATOM 7194 C CA . VAL B 1 374 ? 5.566 13.695 9.672 1 96.94 374 VAL B CA 1
ATOM 7195 C C . VAL B 1 374 ? 6.074 14.891 8.867 1 96.94 374 VAL B C 1
ATOM 7197 O O . VAL B 1 374 ? 7.164 14.844 8.297 1 96.94 374 VAL B O 1
ATOM 7200 N N . TYR B 1 375 ? 5.305 15.836 8.727 1 97.69 375 TYR B N 1
ATOM 7201 C CA . TYR B 1 375 ? 5.547 17.109 8.055 1 97.69 375 TYR B CA 1
ATOM 7202 C C . TYR B 1 375 ? 5.219 18.281 8.969 1 97.69 375 TYR B C 1
ATOM 7204 O O . TYR B 1 375 ? 4.051 18.531 9.266 1 97.69 375 TYR B O 1
ATOM 7212 N N . LYS B 1 376 ? 6.27 19.031 9.367 1 96.69 376 LYS B N 1
ATOM 7213 C CA . LYS B 1 376 ? 6.059 19.984 10.445 1 96.69 376 LYS B CA 1
ATOM 7214 C C . LYS B 1 376 ? 6.566 21.375 10.062 1 96.69 376 LYS B C 1
ATOM 7216 O O . LYS B 1 376 ? 7.645 21.5 9.477 1 96.69 376 LYS B O 1
ATOM 7221 N N . LEU B 1 377 ? 5.781 22.375 10.391 1 97.06 377 LEU B N 1
ATOM 7222 C CA . LEU B 1 377 ? 6.152 23.781 10.203 1 97.06 377 LEU B CA 1
ATOM 7223 C C . LEU B 1 377 ? 7.277 24.172 11.164 1 97.06 377 LEU B C 1
ATOM 7225 O O . LEU B 1 377 ? 7.156 23.984 12.375 1 97.06 377 LEU B O 1
ATOM 7229 N N . VAL B 1 378 ? 8.375 24.75 10.625 1 96.69 378 VAL B N 1
ATOM 7230 C CA . VAL B 1 378 ? 9.5 25.062 11.5 1 96.69 378 VAL B CA 1
ATOM 7231 C C . VAL B 1 378 ? 9.766 26.562 11.492 1 96.69 378 VAL B C 1
ATOM 7233 O O . VAL B 1 378 ? 10.414 27.094 12.406 1 96.69 378 VAL B O 1
ATOM 7236 N N . THR B 1 379 ? 9.344 27.234 10.422 1 96.25 379 THR B N 1
ATOM 7237 C CA . THR B 1 379 ? 9.492 28.688 10.336 1 96.25 379 THR B CA 1
ATOM 7238 C C . THR B 1 379 ? 8.359 29.281 9.516 1 96.25 379 THR B C 1
ATOM 7240 O O . THR B 1 379 ? 7.941 28.719 8.5 1 96.25 379 THR B O 1
ATOM 7243 N N . VAL B 1 380 ? 7.895 30.406 9.914 1 95.75 380 VAL B N 1
ATOM 7244 C CA . VAL B 1 380 ? 6.945 31.188 9.125 1 95.75 380 VAL B CA 1
ATOM 7245 C C . VAL B 1 380 ? 7.242 32.688 9.297 1 95.75 380 VAL B C 1
ATOM 7247 O O . VAL B 1 380 ? 7.367 33.156 10.414 1 95.75 380 VAL B O 1
ATOM 7250 N N . ASN B 1 381 ? 7.379 33.344 8.219 1 93.56 381 ASN B N 1
ATOM 7251 C CA . ASN B 1 381 ? 7.676 34.781 8.211 1 93.56 381 ASN B CA 1
ATOM 7252 C C . ASN B 1 381 ? 8.859 35.094 9.117 1 93.56 381 ASN B C 1
ATOM 7254 O O . ASN B 1 381 ? 8.789 36 9.938 1 93.56 381 ASN B O 1
ATOM 7258 N N . GLY B 1 382 ? 9.828 34.25 9.031 1 91.38 382 GLY B N 1
ATOM 7259 C CA . GLY B 1 382 ? 11.07 34.5 9.742 1 91.38 382 GLY B CA 1
ATOM 7260 C C . GLY B 1 382 ? 11.016 34.094 11.203 1 91.38 382 GLY B C 1
ATOM 7261 O O . GLY B 1 382 ? 12.023 34.156 11.914 1 91.38 382 GLY B O 1
ATOM 7262 N N . CYS B 1 383 ? 9.906 33.656 11.68 1 91.88 383 CYS B N 1
ATOM 7263 C CA . CYS B 1 383 ? 9.742 33.25 13.078 1 91.88 383 CYS B CA 1
ATOM 7264 C C . CYS B 1 383 ? 9.805 31.75 13.242 1 91.88 383 CYS B C 1
ATOM 7266 O O . CYS B 1 383 ? 9.008 31.016 12.656 1 91.88 383 CYS B O 1
ATOM 7268 N N . PRO B 1 384 ? 10.727 31.297 14.086 1 93.25 384 PRO B N 1
ATOM 7269 C CA . PRO B 1 384 ? 10.773 29.859 14.352 1 93.25 384 PRO B CA 1
ATOM 7270 C C . PRO B 1 384 ? 9.531 29.359 15.086 1 93.25 384 PRO B C 1
ATOM 7272 O O . PRO B 1 384 ? 8.992 30.062 15.953 1 93.25 384 PRO B O 1
ATOM 7275 N N . ARG B 1 385 ? 9.117 28.172 14.711 1 88.75 385 ARG B N 1
ATOM 7276 C CA . ARG B 1 385 ? 7.902 27.594 15.281 1 88.75 385 ARG B CA 1
ATOM 7277 C C . ARG B 1 385 ? 8.195 26.234 15.914 1 88.75 385 ARG B C 1
ATOM 7279 O O . ARG B 1 385 ? 9.039 25.484 15.43 1 88.75 385 ARG B O 1
ATOM 7286 N N . LEU B 1 386 ? 7.438 25.953 17.047 1 83.06 386 LEU B N 1
ATOM 7287 C CA . LEU B 1 386 ? 7.574 24.688 17.766 1 83.06 386 LEU B CA 1
ATOM 7288 C C . LEU B 1 386 ? 6.219 24.188 18.25 1 83.06 386 LEU B C 1
ATOM 7290 O O . LEU B 1 386 ? 5.418 24.969 18.781 1 83.06 386 LEU B O 1
ATOM 7294 N N . LYS B 1 387 ? 5.902 22.969 17.844 1 76.38 387 LYS B N 1
ATOM 7295 C CA . LYS B 1 387 ? 4.734 22.359 18.469 1 76.38 387 LYS B CA 1
ATOM 7296 C C . LYS B 1 387 ? 5.07 21.797 19.844 1 76.38 387 LYS B C 1
ATOM 7298 O O . LYS B 1 387 ? 6.008 21.016 20 1 76.38 387 LYS B O 1
ATOM 7303 N N . LEU B 1 388 ? 4.418 22.375 20.828 1 69.19 388 LEU B N 1
ATOM 7304 C CA . LEU B 1 388 ? 4.609 21.828 22.172 1 69.19 388 LEU B CA 1
ATOM 7305 C C . LEU B 1 388 ? 3.684 20.641 22.406 1 69.19 388 LEU B C 1
ATOM 7307 O O . LEU B 1 388 ? 2.539 20.641 21.953 1 69.19 388 LEU B O 1
ATOM 7311 N N . THR B 1 389 ? 4.281 19.484 22.672 1 65.31 389 THR B N 1
ATOM 7312 C CA . THR B 1 389 ? 3.428 18.328 22.969 1 65.31 389 THR B CA 1
ATOM 7313 C C . THR B 1 389 ? 3.646 17.859 24.391 1 65.31 389 THR B C 1
ATOM 7315 O O . THR B 1 389 ? 4.668 18.156 25.016 1 65.31 389 THR B O 1
ATOM 7318 N N . GLU B 1 390 ? 2.602 17.359 24.859 1 62.47 390 GLU B N 1
ATOM 7319 C CA . GLU B 1 390 ? 2.725 16.719 26.156 1 62.47 390 GLU B CA 1
ATOM 7320 C C . GLU B 1 390 ? 3.656 15.508 26.094 1 62.47 390 GLU B C 1
ATOM 7322 O O . GLU B 1 390 ? 4.207 15.086 27.109 1 62.47 390 GLU B O 1
ATOM 7327 N N . ASP B 1 391 ? 3.812 15.055 24.875 1 65 391 ASP B N 1
ATOM 7328 C CA . ASP B 1 391 ? 4.727 13.938 24.656 1 65 391 ASP B CA 1
ATOM 7329 C C . ASP B 1 391 ? 6.09 14.43 24.188 1 65 391 ASP B C 1
ATOM 7331 O O . ASP B 1 391 ? 6.238 14.867 23.047 1 65 391 ASP B O 1
ATOM 7335 N N . GLU B 1 392 ? 7.031 14.32 25.016 1 64.88 392 GLU B N 1
ATOM 7336 C CA . GLU B 1 392 ? 8.375 14.82 24.734 1 64.88 392 GLU B CA 1
ATOM 7337 C C . GLU B 1 392 ? 8.93 14.203 23.469 1 64.88 392 GLU B C 1
ATOM 7339 O O . GLU B 1 392 ? 9.688 14.852 22.734 1 64.88 392 GLU B O 1
ATOM 7344 N N . GLU B 1 393 ? 8.484 13.031 23.234 1 69.88 393 GLU B N 1
ATOM 7345 C CA . GLU B 1 393 ? 9 12.328 22.062 1 69.88 393 GLU B CA 1
ATOM 7346 C C . GLU B 1 393 ? 8.469 12.938 20.766 1 69.88 393 GLU B C 1
ATOM 7348 O O . GLU B 1 393 ? 9.062 12.758 19.703 1 69.88 393 GLU B O 1
ATOM 7353 N N . LYS B 1 394 ? 7.504 13.75 20.859 1 73.69 394 LYS B N 1
ATOM 7354 C CA . LYS B 1 394 ? 6.871 14.297 19.672 1 73.69 394 LYS B CA 1
ATOM 7355 C C . LYS B 1 394 ? 7.262 15.758 19.453 1 73.69 394 LYS B C 1
ATOM 7357 O O . LYS B 1 394 ? 6.762 16.406 18.531 1 73.69 394 LYS B O 1
ATOM 7362 N N . MET B 1 395 ? 8.211 16.109 20.188 1 76.12 395 MET B N 1
ATOM 7363 C CA . MET B 1 395 ? 8.633 17.5 20.062 1 76.12 395 MET B CA 1
ATOM 7364 C C . MET B 1 395 ? 9.391 17.719 18.766 1 76.12 395 MET B C 1
ATOM 7366 O O . MET B 1 395 ? 10.172 16.875 18.344 1 76.12 395 MET B O 1
ATOM 7370 N N . THR B 1 396 ? 9.156 18.844 18.172 1 87.19 396 THR B N 1
ATOM 7371 C CA . THR B 1 396 ? 9.828 19.188 16.922 1 87.19 396 THR B CA 1
ATOM 7372 C C . THR B 1 396 ? 11.008 20.125 17.172 1 87.19 396 THR B C 1
ATOM 7374 O O . THR B 1 396 ? 11.117 20.703 18.25 1 87.19 396 THR B O 1
ATOM 7377 N N . ILE B 1 397 ? 11.891 20.219 16.297 1 92.62 397 ILE B N 1
ATOM 7378 C CA . ILE B 1 397 ? 13.023 21.141 16.375 1 92.62 397 ILE B CA 1
ATOM 7379 C C . ILE B 1 397 ? 12.75 22.359 15.484 1 92.62 397 ILE B C 1
ATOM 7381 O O . ILE B 1 397 ? 12.578 22.219 14.273 1 92.62 397 ILE B O 1
ATOM 7385 N N . PRO B 1 398 ? 12.695 23.531 16.047 1 94.62 398 PRO B N 1
ATOM 7386 C CA . PRO B 1 398 ? 12.273 24.734 15.328 1 94.62 398 PRO B CA 1
ATOM 7387 C C . PRO B 1 398 ? 13.383 25.312 14.445 1 94.62 398 PRO B C 1
ATOM 7389 O O . PRO B 1 398 ? 14.547 24.922 14.57 1 94.62 398 PRO B O 1
ATOM 7392 N N . GLY B 1 399 ? 13 26.25 13.523 1 95.81 399 GLY B N 1
ATOM 7393 C CA . GLY B 1 399 ? 13.945 27.062 12.773 1 95.81 399 GLY B CA 1
ATOM 7394 C C . GLY B 1 399 ? 14.43 26.391 11.5 1 95.81 399 GLY B C 1
ATOM 7395 O O . GLY B 1 399 ? 14.281 25.188 11.336 1 95.81 399 GLY B O 1
ATOM 7396 N N . SER B 1 400 ? 14.992 27.234 10.68 1 96.31 400 SER B N 1
ATOM 7397 C CA . SER B 1 400 ? 15.68 26.734 9.484 1 96.31 400 SER B CA 1
ATOM 7398 C C . SER B 1 400 ? 17.031 26.141 9.836 1 96.31 400 SER B C 1
ATOM 7400 O O . SER B 1 400 ? 17.828 26.766 10.539 1 96.31 400 SER B O 1
ATOM 7402 N N . LYS B 1 401 ? 17.266 24.953 9.289 1 97.12 401 LYS B N 1
ATOM 7403 C CA . LYS B 1 401 ? 18.453 24.234 9.773 1 97.12 401 LYS B CA 1
ATOM 7404 C C . LYS B 1 401 ? 19.312 23.766 8.609 1 97.12 401 LYS B C 1
ATOM 7406 O O . LYS B 1 401 ? 18.828 23.609 7.488 1 97.12 401 LYS B O 1
ATOM 7411 N N . VAL B 1 402 ? 20.562 23.641 8.914 1 98.25 402 VAL B N 1
ATOM 7412 C CA . VAL B 1 402 ? 21.531 22.891 8.117 1 98.25 402 VAL B CA 1
ATOM 7413 C C . VAL B 1 402 ? 21.984 21.656 8.891 1 98.25 402 VAL B C 1
ATOM 7415 O O . VAL B 1 402 ? 22.203 21.719 10.102 1 98.25 402 VAL B O 1
ATOM 7418 N N . VAL B 1 403 ? 22.078 20.531 8.227 1 98.69 403 VAL B N 1
ATOM 7419 C CA . VAL B 1 403 ? 22.5 19.297 8.875 1 98.69 403 VAL B CA 1
ATOM 7420 C C . VAL B 1 403 ? 23.891 18.906 8.375 1 98.69 403 VAL B C 1
ATOM 7422 O O . VAL B 1 403 ? 24.109 18.75 7.172 1 98.69 403 VAL B O 1
ATOM 7425 N N . TYR B 1 404 ? 24.828 18.766 9.312 1 98.62 404 TYR B N 1
ATOM 7426 C CA . TYR B 1 404 ? 26.188 18.297 9.023 1 98.62 404 TYR B CA 1
ATOM 7427 C C . TYR B 1 404 ? 26.359 16.844 9.469 1 98.62 404 TYR B C 1
ATOM 7429 O O . TYR B 1 404 ? 26.125 16.516 10.633 1 98.62 404 TYR B O 1
ATOM 7437 N N . ARG B 1 405 ? 26.734 15.984 8.562 1 98.44 405 ARG B N 1
ATOM 7438 C CA . ARG B 1 405 ? 27.141 14.641 8.945 1 98.44 405 ARG B CA 1
ATOM 7439 C C . ARG B 1 405 ? 28.625 14.594 9.258 1 98.44 405 ARG B C 1
ATOM 7441 O O . ARG B 1 405 ? 29.453 14.953 8.422 1 98.44 405 ARG B O 1
ATOM 7448 N N . LEU B 1 406 ? 28.953 14.164 10.484 1 98.5 406 LEU B N 1
ATOM 7449 C CA . LEU B 1 406 ? 30.328 14.156 10.969 1 98.5 406 LEU B CA 1
ATOM 7450 C C . LEU B 1 406 ? 30.938 12.766 10.836 1 98.5 406 LEU B C 1
ATOM 7452 O O . LEU B 1 406 ? 30.281 11.758 11.086 1 98.5 406 LEU B O 1
ATOM 7456 N N . TYR B 1 407 ? 32.219 12.727 10.422 1 98.25 407 TYR B N 1
ATOM 7457 C CA . TYR B 1 407 ? 32.938 11.484 10.242 1 98.25 407 TYR B CA 1
ATOM 7458 C C . TYR B 1 407 ? 34.156 11.414 11.172 1 98.25 407 TYR B C 1
ATOM 7460 O O . TYR B 1 407 ? 34.75 12.445 11.477 1 98.25 407 TYR B O 1
ATOM 7468 N N . ASP B 1 408 ? 34.438 10.258 11.617 1 97.12 408 ASP B N 1
ATOM 7469 C CA . ASP B 1 408 ? 35.594 10.062 12.477 1 97.12 408 ASP B CA 1
ATOM 7470 C C . ASP B 1 408 ? 36.844 9.727 11.648 1 97.12 408 ASP B C 1
ATOM 7472 O O . ASP B 1 408 ? 36.812 9.852 10.422 1 97.12 408 ASP B O 1
ATOM 7476 N N . ALA B 1 409 ? 37.875 9.383 12.344 1 96.12 409 ALA B N 1
ATOM 7477 C CA . ALA B 1 409 ? 39.156 9.172 11.695 1 96.12 409 ALA B CA 1
ATOM 7478 C C . ALA B 1 409 ? 39.125 7.934 10.805 1 96.12 409 ALA B C 1
ATOM 7480 O O . ALA B 1 409 ? 39.938 7.82 9.867 1 96.12 409 ALA B O 1
ATOM 7481 N N . THR B 1 410 ? 38.25 7.043 11.047 1 96.19 410 THR B N 1
ATOM 7482 C CA . THR B 1 410 ? 38.156 5.816 10.266 1 96.19 410 THR B CA 1
ATOM 7483 C C . THR B 1 410 ? 37.312 6.027 9.016 1 96.19 410 THR B C 1
ATOM 7485 O O . THR B 1 410 ? 37.219 5.141 8.164 1 96.19 410 THR B O 1
ATOM 7488 N N . GLY B 1 411 ? 36.688 7.133 8.938 1 95.81 411 GLY B N 1
ATOM 7489 C CA . GLY B 1 411 ? 35.844 7.426 7.773 1 95.81 411 GLY B CA 1
ATOM 7490 C C . GLY B 1 411 ? 34.406 7.051 7.973 1 95.81 411 GLY B C 1
ATOM 7491 O O . GLY B 1 411 ? 33.594 7.094 7.027 1 95.81 411 GLY B O 1
ATOM 7492 N N . LEU B 1 412 ? 34.062 6.711 9.203 1 97.75 412 LEU B N 1
ATOM 7493 C CA . LEU B 1 412 ? 32.719 6.316 9.516 1 97.75 412 LEU B CA 1
ATOM 7494 C C . LEU B 1 412 ? 31.922 7.496 10.078 1 97.75 412 LEU B C 1
ATOM 7496 O O . LEU B 1 412 ? 32.469 8.297 10.844 1 97.75 412 LEU B O 1
ATOM 7500 N N . ALA B 1 413 ? 30.688 7.586 9.617 1 98.25 413 ALA B N 1
ATOM 7501 C CA . ALA B 1 413 ? 29.781 8.594 10.188 1 98.25 413 ALA B CA 1
ATOM 7502 C C . ALA B 1 413 ? 29.453 8.266 11.633 1 98.25 413 ALA B C 1
ATOM 7504 O O . ALA B 1 413 ? 29.156 7.113 11.969 1 98.25 413 ALA B O 1
ATOM 7505 N N . PHE B 1 414 ? 29.5 9.305 12.477 1 97.25 414 PHE B N 1
ATOM 7506 C CA . PHE B 1 414 ? 29.234 8.984 13.875 1 97.25 414 PHE B CA 1
ATOM 7507 C C . PHE B 1 414 ? 28.203 9.93 14.469 1 97.25 414 PHE B C 1
ATOM 7509 O O . PHE B 1 414 ? 27.688 9.703 15.57 1 97.25 414 PHE B O 1
ATOM 7516 N N . MET B 1 415 ? 27.859 11.086 13.664 1 97.44 415 MET B N 1
ATOM 7517 C CA . MET B 1 415 ? 26.906 12.039 14.211 1 97.44 415 MET B CA 1
ATOM 7518 C C . MET B 1 415 ? 26.297 12.898 13.102 1 97.44 415 MET B C 1
ATOM 7520 O O . MET B 1 415 ? 27 13.289 12.164 1 97.44 415 MET B O 1
ATOM 7524 N N . ASP B 1 416 ? 25.047 13.117 13.172 1 98.31 416 ASP B N 1
ATOM 7525 C CA . ASP B 1 416 ? 24.406 14.211 12.438 1 98.31 416 ASP B CA 1
ATOM 7526 C C . ASP B 1 416 ? 24.156 15.414 13.344 1 98.31 416 ASP B C 1
ATOM 7528 O O . ASP B 1 416 ? 23.453 15.305 14.352 1 98.31 416 ASP B O 1
ATOM 7532 N N . LEU B 1 417 ? 24.703 16.531 12.977 1 98.19 417 LEU B N 1
ATOM 7533 C CA . LEU B 1 417 ? 24.609 17.75 13.75 1 98.19 417 LEU B CA 1
ATOM 7534 C C . LEU B 1 417 ? 23.703 18.766 13.055 1 98.19 417 LEU B C 1
ATOM 7536 O O . LEU B 1 417 ? 23.969 19.188 11.93 1 98.19 417 LEU B O 1
ATOM 7540 N N . MET B 1 418 ? 22.625 19.094 13.719 1 98.25 418 MET B N 1
ATOM 7541 C CA . MET B 1 418 ? 21.719 20.125 13.203 1 98.25 418 MET B CA 1
ATOM 7542 C C . MET B 1 418 ? 22.078 21.5 13.758 1 98.25 418 MET B C 1
ATOM 7544 O O . MET B 1 418 ? 22.234 21.656 14.977 1 98.25 418 MET B O 1
ATOM 7548 N N . ALA B 1 419 ? 22.234 22.469 12.867 1 98.12 419 ALA B N 1
ATOM 7549 C CA . ALA B 1 419 ? 22.578 23.844 13.211 1 98.12 419 ALA B CA 1
ATOM 7550 C C . ALA B 1 419 ? 21.609 24.828 12.547 1 98.12 419 ALA B C 1
ATOM 7552 O O . ALA B 1 419 ? 21.031 24.531 11.5 1 98.12 419 ALA B O 1
ATOM 7553 N N . LEU B 1 420 ? 21.453 25.969 13.188 1 97.31 420 LEU B N 1
ATOM 7554 C CA . LEU B 1 420 ? 20.703 27.031 12.516 1 97.31 420 LEU B CA 1
ATOM 7555 C C . LEU B 1 420 ? 21.422 27.484 11.258 1 97.31 420 LEU B C 1
ATOM 7557 O O . LEU B 1 420 ? 22.656 27.547 11.234 1 97.31 420 LEU B O 1
ATOM 7561 N N . LYS B 1 421 ? 20.656 27.781 10.312 1 95.69 421 LYS B N 1
ATOM 7562 C CA . LYS B 1 421 ? 21.188 28.141 9 1 95.69 421 LYS B CA 1
ATOM 7563 C C . LYS B 1 421 ? 22.141 29.328 9.094 1 95.69 421 LYS B C 1
ATOM 7565 O O . LYS B 1 421 ? 23.109 29.406 8.336 1 95.69 421 LYS B O 1
ATOM 7570 N N . GLU B 1 422 ? 21.938 30.203 10.031 1 94.25 422 GLU B N 1
ATOM 7571 C CA . GLU B 1 422 ? 22.719 31.438 10.148 1 94.25 422 GLU B CA 1
ATOM 7572 C C . GLU B 1 422 ? 24.047 31.172 10.883 1 94.25 422 GLU B C 1
ATOM 7574 O O . GLU B 1 422 ? 24.938 32.031 10.867 1 94.25 422 GLU B O 1
ATOM 7579 N N . GLU B 1 423 ? 24.203 30 11.461 1 96.62 423 GLU B N 1
ATOM 7580 C CA . GLU B 1 423 ? 25.422 29.688 12.195 1 96.62 423 GLU B CA 1
ATOM 7581 C C . GLU B 1 423 ? 26.578 29.406 11.234 1 96.62 423 GLU B C 1
ATOM 7583 O O . GLU B 1 423 ? 26.375 28.844 10.148 1 96.62 423 GLU B O 1
ATOM 7588 N N . PRO B 1 424 ? 27.766 29.828 11.641 1 95.69 424 PRO B N 1
ATOM 7589 C CA . PRO B 1 424 ? 28.906 29.422 10.82 1 95.69 424 PRO B CA 1
ATOM 7590 C C . PRO B 1 424 ? 29.094 27.906 10.797 1 95.69 424 PRO B C 1
ATOM 7592 O O . PRO B 1 424 ? 28.891 27.234 11.805 1 95.69 424 PRO B O 1
ATOM 7595 N N . PRO B 1 425 ? 29.5 27.391 9.727 1 96.25 425 PRO B N 1
ATOM 7596 C CA . PRO B 1 425 ? 29.688 25.938 9.617 1 96.25 425 PRO B CA 1
ATOM 7597 C C . PRO B 1 425 ? 30.844 25.422 10.492 1 96.25 425 PRO B C 1
ATOM 7599 O O . PRO B 1 425 ? 31.859 26.109 10.625 1 96.25 425 PRO B O 1
ATOM 7602 N N . PRO B 1 426 ? 30.625 24.281 11.078 1 96.44 426 PRO B N 1
ATOM 7603 C CA . PRO B 1 426 ? 31.766 23.641 11.727 1 96.44 426 PRO B CA 1
ATOM 7604 C C . PRO B 1 426 ? 32.875 23.281 10.75 1 96.44 426 PRO B C 1
ATOM 7606 O O . PRO B 1 426 ? 32.656 23.219 9.539 1 96.44 426 PRO B O 1
ATOM 7609 N N . ARG B 1 427 ? 34.094 23.109 11.336 1 96.62 427 ARG B N 1
ATOM 7610 C CA . ARG B 1 427 ? 35.25 22.781 10.508 1 96.62 427 ARG B CA 1
ATOM 7611 C C . ARG B 1 427 ? 35.875 21.453 10.945 1 96.62 427 ARG B C 1
ATOM 7613 O O . ARG B 1 427 ? 35.938 21.172 12.141 1 96.62 427 ARG B O 1
ATOM 7620 N N . ALA B 1 428 ? 36.375 20.766 9.953 1 97.12 428 ALA B N 1
ATOM 7621 C CA . ALA B 1 428 ? 37.094 19.547 10.258 1 97.12 428 ALA B CA 1
ATOM 7622 C C . ALA B 1 428 ? 38.281 19.812 11.156 1 97.12 428 ALA B C 1
ATOM 7624 O O . ALA B 1 428 ? 39 20.812 10.969 1 97.12 428 ALA B O 1
ATOM 7625 N N . GLY B 1 429 ? 38.469 19.016 12.117 1 96.62 429 GLY B N 1
ATOM 7626 C CA . GLY B 1 429 ? 39.625 19.125 13 1 96.62 429 GLY B CA 1
ATOM 7627 C C . GLY B 1 429 ? 39.406 20.078 14.156 1 96.62 429 GLY B C 1
ATOM 7628 O O . GLY B 1 429 ? 40.219 20.188 15.062 1 96.62 429 GLY B O 1
ATOM 7629 N N . GLN B 1 430 ? 38.312 20.719 14.18 1 96.88 430 GLN B N 1
ATOM 7630 C CA . GLN B 1 430 ? 38 21.672 15.25 1 96.88 430 GLN B CA 1
ATOM 7631 C C . GLN B 1 430 ? 36.906 21.125 16.172 1 96.88 430 GLN B C 1
ATOM 7633 O O . GLN B 1 430 ? 35.938 20.516 15.711 1 96.88 430 GLN B O 1
ATOM 7638 N N . GLU B 1 431 ? 37.125 21.375 17.375 1 96.69 431 GLU B N 1
ATOM 7639 C CA . GLU B 1 431 ? 36.156 20.922 18.375 1 96.69 431 GLU B CA 1
ATOM 7640 C C . GLU B 1 431 ? 34.844 21.703 18.25 1 96.69 431 GLU B C 1
ATOM 7642 O O . GLU B 1 431 ? 34.875 22.906 18.047 1 96.69 431 GLU B O 1
ATOM 7647 N N . VAL B 1 432 ? 33.781 20.953 18.391 1 96.19 432 VAL B N 1
ATOM 7648 C CA . VAL B 1 432 ? 32.469 21.562 18.312 1 96.19 432 VAL B CA 1
ATOM 7649 C C . VAL B 1 432 ? 31.625 21.125 19.516 1 96.19 432 VAL B C 1
ATOM 7651 O O . VAL B 1 432 ? 31.594 19.938 19.859 1 96.19 432 VAL B O 1
ATOM 7654 N N . ALA B 1 433 ? 31.031 22.125 20.156 1 95.88 433 ALA B N 1
ATOM 7655 C CA . ALA B 1 433 ? 30.109 21.812 21.25 1 95.88 433 ALA B CA 1
ATOM 7656 C C . ALA 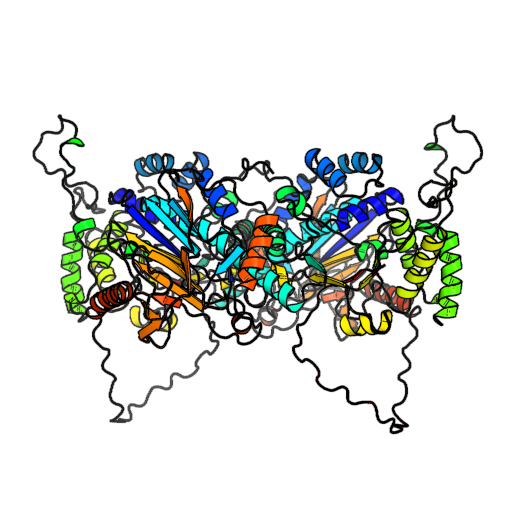B 1 433 ? 28.75 21.359 20.734 1 95.88 433 ALA B C 1
ATOM 7658 O O . ALA B 1 433 ? 28.188 21.984 19.828 1 95.88 433 ALA B O 1
ATOM 7659 N N . VAL B 1 434 ? 28.25 20.234 21.25 1 96.38 434 VAL B N 1
ATOM 7660 C CA . VAL B 1 434 ? 26.984 19.688 20.75 1 96.38 434 VAL B CA 1
ATOM 7661 C C . VAL B 1 434 ? 26.094 19.281 21.938 1 96.38 434 VAL B C 1
ATOM 7663 O O . VAL B 1 434 ? 26.578 19.094 23.047 1 96.38 434 VAL B O 1
ATOM 7666 N N . ARG B 1 435 ? 24.844 19.312 21.656 1 95.69 435 ARG B N 1
ATOM 7667 C CA . ARG B 1 435 ? 23.828 18.781 22.578 1 95.69 435 ARG B CA 1
ATOM 7668 C C . ARG B 1 435 ? 23.109 17.594 21.969 1 95.69 435 ARG B C 1
ATOM 7670 O O . ARG B 1 435 ? 22.422 17.719 20.953 1 95.69 435 ARG B O 1
ATOM 7677 N N . LEU B 1 436 ? 23.219 16.406 22.609 1 93.56 436 LEU B N 1
ATOM 7678 C CA . LEU B 1 436 ? 22.594 15.203 22.078 1 93.56 436 LEU B CA 1
ATOM 7679 C C . LEU B 1 436 ? 21.078 15.273 22.234 1 93.56 436 LEU B C 1
ATOM 7681 O O . LEU B 1 436 ? 20.578 15.742 23.266 1 93.56 436 LEU B O 1
ATOM 7685 N N . LEU B 1 437 ? 20.391 14.859 21.188 1 89.31 437 LEU B N 1
ATOM 7686 C CA . LEU B 1 437 ? 18.922 14.781 21.266 1 89.31 437 LEU B CA 1
ATOM 7687 C C . LEU B 1 437 ? 18.484 13.469 21.906 1 89.31 437 LEU B C 1
ATOM 7689 O O . LEU B 1 437 ? 19.141 12.438 21.719 1 89.31 437 LEU B O 1
ATOM 7693 N N . GLY B 1 438 ? 17.312 13.445 22.578 1 74.62 438 GLY B N 1
ATOM 7694 C CA . GLY B 1 438 ? 16.781 12.273 23.25 1 74.62 438 GLY B CA 1
ATOM 7695 C C . GLY B 1 438 ? 16.688 12.422 24.75 1 74.62 438 GLY B C 1
ATOM 7696 O O . GLY B 1 438 ? 16.375 13.508 25.25 1 74.62 438 GLY B O 1
ATOM 7697 N N . ARG B 1 439 ? 16.891 11.367 25.547 1 60.47 439 ARG B N 1
ATOM 7698 C CA . ARG B 1 439 ? 16.578 11.312 26.969 1 60.47 439 ARG B CA 1
ATOM 7699 C C . ARG B 1 439 ? 17.531 12.172 27.781 1 60.47 439 ARG B C 1
ATOM 7701 O O . ARG B 1 439 ? 17.141 12.805 28.766 1 60.47 439 ARG B O 1
ATOM 7708 N N . SER B 1 440 ? 18.797 12.141 27.359 1 62.75 440 SER B N 1
ATOM 7709 C CA . SER B 1 440 ? 19.703 12.93 28.188 1 62.75 440 SER B CA 1
ATOM 7710 C C . SER B 1 440 ? 20.344 14.062 27.375 1 62.75 440 SER B C 1
ATOM 7712 O O . SER B 1 440 ? 20.969 13.812 26.344 1 62.75 440 SER B O 1
ATOM 7714 N N . GLU B 1 441 ? 19.641 15.312 27.484 1 69.19 441 GLU B N 1
ATOM 7715 C CA . GLU B 1 441 ? 20.281 16.438 26.812 1 69.19 441 GLU B CA 1
ATOM 7716 C C . GLU B 1 441 ? 21.688 16.688 27.359 1 69.19 441 GLU B C 1
ATOM 7718 O O . GLU B 1 441 ? 21.906 17.688 28.062 1 69.19 441 GLU B O 1
ATOM 7723 N N . GLU B 1 442 ? 22.547 15.781 26.953 1 82.88 442 GLU B N 1
ATOM 7724 C CA . GLU B 1 442 ? 23.906 15.852 27.453 1 82.88 442 GLU B CA 1
ATOM 7725 C C . GLU B 1 442 ? 24.781 16.75 26.578 1 82.88 442 GLU B C 1
ATOM 7727 O O . GLU B 1 442 ? 24.719 16.688 25.359 1 82.88 442 GLU B O 1
ATOM 7732 N N . ALA B 1 443 ? 25.438 17.641 27.188 1 90.75 443 ALA B N 1
ATOM 7733 C CA . ALA B 1 443 ? 26.422 18.453 26.5 1 90.75 443 ALA B CA 1
ATOM 7734 C C . ALA B 1 443 ? 27.719 17.688 26.266 1 90.75 443 ALA B C 1
ATOM 7736 O O . ALA B 1 443 ? 28.188 16.969 27.156 1 90.75 443 ALA B O 1
ATOM 7737 N N . ARG B 1 444 ? 28.156 17.75 25.047 1 93.69 444 ARG B N 1
ATOM 7738 C CA . ARG B 1 444 ? 29.406 17.078 24.672 1 93.69 444 ARG B CA 1
ATOM 7739 C C . ARG B 1 444 ? 30.203 17.922 23.672 1 93.69 444 ARG B C 1
ATOM 7741 O O . ARG B 1 444 ? 29.672 18.875 23.109 1 93.69 444 ARG B O 1
ATOM 7748 N N . ARG B 1 445 ? 31.469 17.578 23.672 1 96.44 445 ARG B N 1
ATOM 7749 C CA . ARG B 1 445 ? 32.312 18.156 22.641 1 96.44 445 ARG B CA 1
ATOM 7750 C C . ARG B 1 445 ? 32.875 17.062 21.734 1 96.44 445 ARG B C 1
ATOM 7752 O O . ARG B 1 445 ? 33.25 15.977 22.203 1 96.44 445 ARG B O 1
ATOM 7759 N N . VAL B 1 446 ? 32.844 17.359 20.438 1 96.81 446 VAL B N 1
ATOM 7760 C CA . VAL B 1 446 ? 33.344 16.375 19.5 1 96.81 446 VAL B CA 1
ATOM 7761 C C . VAL B 1 446 ? 34.25 17.047 18.469 1 96.81 446 VAL B C 1
ATOM 7763 O O . VAL B 1 446 ? 34.125 18.25 18.234 1 96.81 446 VAL B O 1
ATOM 7766 N N . THR B 1 447 ? 35.219 16.281 17.875 1 97.88 447 THR B N 1
ATOM 7767 C CA . THR B 1 447 ? 36.125 16.766 16.828 1 97.88 447 THR B CA 1
ATOM 7768 C C . THR B 1 447 ? 36 15.898 15.578 1 97.88 447 THR B C 1
ATOM 7770 O O . THR B 1 447 ? 36.656 14.859 15.492 1 97.88 447 THR B O 1
ATOM 7773 N N . PRO B 1 448 ? 35.219 16.328 14.609 1 97.81 448 PRO B N 1
ATOM 7774 C CA . PRO B 1 448 ? 35.125 15.516 13.398 1 97.81 448 PRO B CA 1
ATOM 7775 C C . PRO B 1 448 ? 36.375 15.57 12.531 1 97.81 448 PRO B C 1
ATOM 7777 O O . PRO B 1 448 ? 37 16.625 12.43 1 97.81 448 PRO B O 1
ATOM 7780 N N . THR B 1 449 ? 36.719 14.469 11.945 1 98.12 449 THR B N 1
ATOM 7781 C CA . THR B 1 449 ? 37.812 14.414 10.977 1 98.12 449 THR B CA 1
ATOM 7782 C C . THR B 1 449 ? 37.375 14.984 9.633 1 98.12 449 THR B C 1
ATOM 7784 O O . THR B 1 449 ? 38.188 15.602 8.93 1 98.12 449 THR B O 1
ATOM 7787 N N . ALA B 1 450 ? 36.219 14.75 9.305 1 97.88 450 ALA B N 1
ATOM 7788 C CA . ALA B 1 450 ? 35.594 15.281 8.102 1 97.88 450 ALA B CA 1
ATOM 7789 C C . ALA B 1 450 ? 34.094 15.547 8.336 1 97.88 450 ALA B C 1
ATOM 7791 O O . ALA B 1 450 ? 33.531 15.062 9.312 1 97.88 450 ALA B O 1
ATOM 7792 N N . LEU B 1 451 ? 33.531 16.375 7.527 1 97.62 451 LEU B N 1
ATOM 7793 C CA . LEU B 1 451 ? 32.094 16.609 7.609 1 97.62 451 LEU B CA 1
ATOM 7794 C C . LEU B 1 451 ? 31.516 16.953 6.238 1 97.62 451 LEU B C 1
ATOM 7796 O O . LEU B 1 451 ? 32.25 17.344 5.332 1 97.62 451 LEU B O 1
ATOM 7800 N N . GLU B 1 452 ? 30.266 16.734 6.008 1 97 452 GLU B N 1
ATOM 7801 C CA . GLU B 1 452 ? 29.547 17.125 4.797 1 97 452 GLU B CA 1
ATOM 7802 C C . GLU B 1 452 ? 28.156 17.672 5.125 1 97 452 GLU B C 1
ATOM 7804 O O . GLU B 1 452 ? 27.578 17.312 6.145 1 97 452 GLU B O 1
ATOM 7809 N N . ILE B 1 453 ? 27.703 18.609 4.297 1 97.94 453 ILE B N 1
ATOM 7810 C CA . ILE B 1 453 ? 26.312 19.047 4.375 1 97.94 453 ILE B CA 1
ATOM 7811 C C . ILE B 1 453 ? 25.391 17.984 3.791 1 97.94 453 ILE B C 1
ATOM 7813 O O . ILE B 1 453 ? 25.531 17.609 2.623 1 97.94 453 ILE B O 1
ATOM 7817 N N . LEU B 1 454 ? 24.484 17.516 4.566 1 97.75 454 LEU B N 1
ATOM 7818 C CA . LEU B 1 454 ? 23.672 16.375 4.203 1 97.75 454 LEU B CA 1
ATOM 7819 C C . LEU B 1 454 ? 22.719 16.719 3.064 1 97.75 454 LEU B C 1
ATOM 7821 O O . LEU B 1 454 ? 22.531 15.922 2.137 1 97.75 454 LEU B O 1
ATOM 7825 N N . HIS B 1 455 ? 22.094 17.922 3.109 1 97.25 455 HIS B N 1
ATOM 7826 C CA . HIS B 1 455 ? 21.031 18.266 2.18 1 97.25 455 HIS B CA 1
ATOM 7827 C C . HIS B 1 455 ? 21.562 19.078 0.999 1 97.25 455 HIS B C 1
ATOM 7829 O O . HIS B 1 455 ? 22.453 19.906 1.166 1 97.25 455 HIS B O 1
ATOM 7835 N N . ARG B 1 456 ? 21.047 18.781 -0.144 1 94.88 456 ARG B N 1
ATOM 7836 C CA . ARG B 1 456 ? 21.281 19.531 -1.373 1 94.88 456 ARG B CA 1
ATOM 7837 C C . ARG B 1 456 ? 19.969 20.031 -1.967 1 94.88 456 ARG B C 1
ATOM 7839 O O . ARG B 1 456 ? 18.938 19.375 -1.834 1 94.88 456 ARG B O 1
ATOM 7846 N N . ALA B 1 457 ? 20.062 21.172 -2.58 1 95.31 457 ALA B N 1
ATOM 7847 C CA . ALA B 1 457 ? 18.859 21.672 -3.252 1 95.31 457 ALA B CA 1
ATOM 7848 C C . ALA B 1 457 ? 18.578 20.891 -4.531 1 95.31 457 ALA B C 1
ATOM 7850 O O . ALA B 1 457 ? 19.438 20.812 -5.414 1 95.31 457 ALA B O 1
ATOM 7851 N N . TYR B 1 458 ? 17.453 20.344 -4.648 1 96.31 458 TYR B N 1
ATOM 7852 C CA . TYR B 1 458 ? 17.078 19.578 -5.828 1 96.31 458 TYR B CA 1
ATOM 7853 C C . TYR B 1 458 ? 16.016 20.297 -6.637 1 96.31 458 TYR B C 1
ATOM 7855 O O . TYR B 1 458 ? 15.836 20.031 -7.832 1 96.31 458 TYR B O 1
ATOM 7863 N N . PHE B 1 459 ? 15.219 21.156 -6.016 1 95.25 459 PHE B N 1
ATOM 7864 C CA . PHE B 1 459 ? 14.148 21.906 -6.66 1 95.25 459 PHE B CA 1
ATOM 7865 C C . PHE B 1 459 ? 14.188 23.375 -6.238 1 95.25 459 PHE B C 1
ATOM 7867 O O . PHE B 1 459 ? 14.25 23.688 -5.047 1 95.25 459 PHE B O 1
ATOM 7874 N N . LYS B 1 460 ? 14.258 24.25 -7.184 1 92.75 460 LYS B N 1
ATOM 7875 C CA . LYS B 1 460 ? 14.289 25.688 -6.93 1 92.75 460 LYS B CA 1
ATOM 7876 C C . LYS B 1 460 ? 13.727 26.469 -8.117 1 92.75 460 LYS B C 1
ATOM 7878 O O . LYS B 1 460 ? 14.07 26.188 -9.266 1 92.75 460 LYS B O 1
ATOM 7883 N N . ASP B 1 461 ? 12.859 27.422 -7.797 1 82.5 461 ASP B N 1
ATOM 7884 C CA . ASP B 1 461 ? 12.281 28.312 -8.805 1 82.5 461 ASP B CA 1
ATOM 7885 C C . ASP B 1 461 ? 11.57 27.516 -9.891 1 82.5 461 ASP B C 1
ATOM 7887 O O . ASP B 1 461 ? 11.789 27.75 -11.086 1 82.5 461 ASP B O 1
ATOM 7891 N N . GLY B 1 462 ? 10.938 26.562 -9.43 1 77.81 462 GLY B N 1
ATOM 7892 C CA . GLY B 1 462 ? 10.102 25.781 -10.336 1 77.81 462 GLY B CA 1
ATOM 7893 C C . GLY B 1 462 ? 10.891 24.812 -11.188 1 77.81 462 GLY B C 1
ATOM 7894 O O . GLY B 1 462 ? 10.336 24.156 -12.078 1 77.81 462 GLY B O 1
ATOM 7895 N N . GLN B 1 463 ? 12.133 24.75 -10.914 1 80.75 463 GLN B N 1
ATOM 7896 C CA . GLN B 1 463 ? 12.969 23.891 -11.75 1 80.75 463 GLN B CA 1
ATOM 7897 C C . GLN B 1 463 ? 13.867 23 -10.906 1 80.75 463 GLN B C 1
ATOM 7899 O O . GLN B 1 463 ? 14.234 23.359 -9.789 1 80.75 463 GLN B O 1
ATOM 7904 N N . GLN B 1 464 ? 14.062 21.891 -11.555 1 80.31 464 GLN B N 1
ATOM 7905 C CA . GLN B 1 464 ? 15.078 21 -10.984 1 80.31 464 GLN B CA 1
ATOM 7906 C C . GLN B 1 464 ? 16.469 21.609 -11.141 1 80.31 464 GLN B C 1
ATOM 7908 O O . GLN B 1 464 ? 16.828 22.109 -12.211 1 80.31 464 GLN B O 1
ATOM 7913 N N . VAL B 1 465 ? 17.172 21.797 -10.039 1 71.56 465 VAL B N 1
ATOM 7914 C CA . VAL B 1 465 ? 18.406 22.578 -10.07 1 71.56 465 VAL B CA 1
ATOM 7915 C C . VAL B 1 465 ? 19.594 21.641 -10.164 1 71.56 465 VAL B C 1
ATOM 7917 O O . VAL B 1 465 ? 20.656 22.016 -10.68 1 71.56 465 VAL B O 1
ATOM 7920 N N . CYS B 1 466 ? 19.5 20.547 -9.438 1 63.12 466 CYS B N 1
ATOM 7921 C CA . CYS B 1 466 ? 20.688 19.703 -9.492 1 63.12 466 CYS B CA 1
ATOM 7922 C C . CYS B 1 466 ? 20.875 19.125 -10.883 1 63.12 466 CYS B C 1
ATOM 7924 O O . CYS B 1 466 ? 19.938 19.031 -11.664 1 63.12 466 CYS B O 1
ATOM 7926 N N . GLN B 1 467 ? 22.125 18.984 -11.297 1 64.94 467 GLN B N 1
ATOM 7927 C CA . GLN B 1 467 ? 22.469 18.297 -12.539 1 64.94 467 GLN B CA 1
ATOM 7928 C C . GLN B 1 467 ? 21.469 17.188 -12.852 1 64.94 467 GLN B C 1
ATOM 7930 O O . GLN B 1 467 ? 20.375 17.156 -12.273 1 64.94 467 GLN B O 1
ATOM 7935 N N . ALA B 1 468 ? 21.891 16.297 -13.617 1 77.12 468 ALA B N 1
ATOM 7936 C CA . ALA B 1 468 ? 21.078 15.141 -14.023 1 77.12 468 ALA B CA 1
ATOM 7937 C C . ALA B 1 468 ? 20.781 14.227 -12.836 1 77.12 468 ALA B C 1
ATOM 7939 O O . ALA B 1 468 ? 21.672 13.938 -12.031 1 77.12 468 ALA B O 1
ATOM 7940 N N . LEU B 1 469 ? 19.484 14.109 -12.555 1 86 469 LEU B N 1
ATOM 7941 C CA . LEU B 1 469 ? 19.141 13.148 -11.516 1 86 469 LEU B CA 1
ATOM 7942 C C . LEU B 1 469 ? 19.828 11.812 -11.758 1 86 469 LEU B C 1
ATOM 7944 O O . LEU B 1 469 ? 19.984 11.383 -12.898 1 86 469 LEU B O 1
ATOM 7948 N N . PRO B 1 470 ? 20.25 11.258 -10.688 1 91.81 470 PRO B N 1
ATOM 7949 C CA . PRO B 1 470 ? 20.906 9.961 -10.836 1 91.81 470 PRO B CA 1
ATOM 7950 C C . PRO B 1 470 ? 19.969 8.883 -11.383 1 91.81 470 PRO B C 1
ATOM 7952 O O . PRO B 1 470 ? 18.766 8.961 -11.203 1 91.81 470 PRO B O 1
ATOM 7955 N N . SER B 1 471 ? 20.562 7.984 -12.094 1 94 471 SER B N 1
ATOM 7956 C CA . SER B 1 471 ? 19.844 6.793 -12.516 1 94 471 SER B CA 1
ATOM 7957 C C . SER B 1 471 ? 19.547 5.875 -11.336 1 94 471 SER B C 1
ATOM 7959 O O . SER B 1 471 ? 20.078 6.066 -10.242 1 94 471 SER B O 1
ATOM 7961 N N . LEU B 1 472 ? 18.703 4.969 -11.594 1 96.31 472 LEU B N 1
ATOM 7962 C CA . LEU B 1 472 ? 18.359 4.008 -10.547 1 96.31 472 LEU B CA 1
ATOM 7963 C C . LEU B 1 472 ? 19.594 3.252 -10.07 1 96.31 472 LEU B C 1
ATOM 7965 O O . LEU B 1 472 ? 19.75 2.996 -8.875 1 96.31 472 LEU B O 1
ATOM 7969 N N . LEU B 1 473 ? 20.438 2.836 -10.969 1 96.75 473 LEU B N 1
ATOM 7970 C CA . LEU B 1 473 ? 21.656 2.117 -10.641 1 96.75 473 LEU B CA 1
ATOM 7971 C C . LEU B 1 473 ? 22.594 2.99 -9.805 1 96.75 473 LEU B C 1
ATOM 7973 O O . LEU B 1 473 ? 23.234 2.502 -8.875 1 96.75 473 LEU B O 1
ATOM 7977 N N . GLU B 1 474 ? 22.688 4.266 -10.148 1 96.94 474 GLU B N 1
ATOM 7978 C CA . GLU B 1 474 ? 23.516 5.195 -9.391 1 96.94 474 GLU B CA 1
ATOM 7979 C C . GLU B 1 474 ? 22.984 5.367 -7.969 1 96.94 474 GLU B C 1
ATOM 7981 O O . GLU B 1 474 ? 23.766 5.465 -7.02 1 96.94 474 GLU B O 1
ATOM 7986 N N . ILE B 1 475 ? 21.688 5.426 -7.824 1 98.31 475 ILE B N 1
ATOM 7987 C CA . ILE B 1 475 ? 21.094 5.547 -6.5 1 98.31 475 ILE B CA 1
ATOM 7988 C C . ILE B 1 475 ? 21.359 4.281 -5.691 1 98.31 475 ILE B C 1
ATOM 7990 O O . ILE B 1 475 ? 21.656 4.355 -4.496 1 98.31 475 ILE B O 1
ATOM 7994 N N . LYS B 1 476 ? 21.219 3.133 -6.324 1 98.44 476 LYS B N 1
ATOM 7995 C CA . LYS B 1 476 ? 21.531 1.861 -5.676 1 98.44 476 LYS B CA 1
ATOM 7996 C C . LYS B 1 476 ? 22.969 1.834 -5.172 1 98.44 476 LYS B C 1
ATOM 7998 O O . LYS B 1 476 ? 23.234 1.431 -4.039 1 98.44 476 LYS B O 1
ATOM 8003 N N . SER B 1 477 ? 23.891 2.238 -6.012 1 98 477 SER B N 1
ATOM 8004 C CA . SER B 1 477 ? 25.297 2.301 -5.637 1 98 477 SER B CA 1
ATOM 8005 C C . SER B 1 477 ? 25.516 3.266 -4.477 1 98 477 SER B C 1
ATOM 8007 O O . SER B 1 477 ? 26.297 2.98 -3.566 1 98 477 SER B O 1
ATOM 8009 N N . HIS B 1 478 ? 24.844 4.367 -4.562 1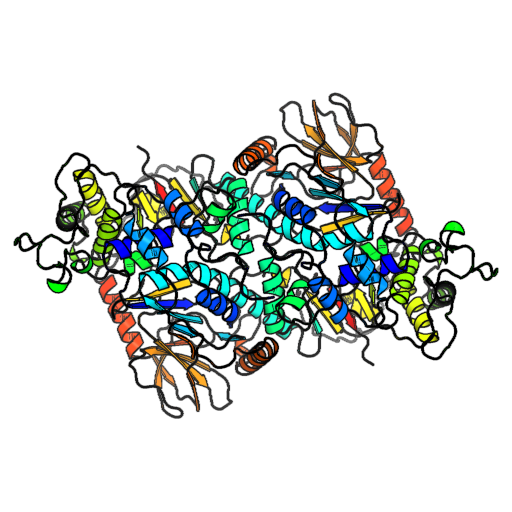 97.94 478 HIS B N 1
ATOM 8010 C CA . HIS B 1 478 ? 24.953 5.344 -3.484 1 97.94 478 HIS B CA 1
ATOM 8011 C C . HIS B 1 478 ? 24.422 4.773 -2.174 1 97.94 478 HIS B C 1
ATOM 8013 O O . HIS B 1 478 ? 24.984 5.02 -1.109 1 97.94 478 HIS B O 1
ATOM 8019 N N . ALA B 1 479 ? 23.297 4.086 -2.236 1 98.5 479 ALA B N 1
ATOM 8020 C CA . ALA B 1 479 ? 22.734 3.461 -1.043 1 98.5 479 ALA B CA 1
ATOM 8021 C C . ALA B 1 479 ? 23.734 2.506 -0.396 1 98.5 479 ALA B C 1
ATOM 8023 O O . ALA B 1 479 ? 23.906 2.516 0.824 1 98.5 479 ALA B O 1
ATOM 8024 N N . GLN B 1 480 ? 24.391 1.714 -1.186 1 97.31 480 GLN B N 1
ATOM 8025 C CA . GLN B 1 480 ? 25.375 0.77 -0.683 1 97.31 480 GLN B CA 1
ATOM 8026 C C . GLN B 1 480 ? 26.578 1.5 -0.081 1 97.31 480 GLN B C 1
ATOM 8028 O O . GLN B 1 480 ? 27.078 1.11 0.973 1 97.31 480 GLN B O 1
ATOM 8033 N N . ALA B 1 481 ? 26.984 2.502 -0.797 1 97.19 481 ALA B N 1
ATOM 8034 C CA . ALA B 1 481 ? 28.109 3.293 -0.302 1 97.19 481 ALA B CA 1
ATOM 8035 C C . ALA B 1 481 ? 27.766 3.965 1.024 1 97.19 481 ALA B C 1
ATOM 8037 O O . ALA B 1 481 ? 28.594 4.004 1.94 1 97.19 481 ALA B O 1
ATOM 8038 N N . SER B 1 482 ? 26.609 4.496 1.081 1 97.31 482 SER B N 1
ATOM 8039 C CA . SER B 1 482 ? 26.141 5.164 2.295 1 97.31 482 SER B CA 1
ATOM 8040 C C . SER B 1 482 ? 26.094 4.195 3.471 1 97.31 482 SER B C 1
ATOM 8042 O O . SER B 1 482 ? 26.484 4.547 4.586 1 97.31 482 SER B O 1
ATOM 8044 N N . LEU B 1 483 ? 25.625 3.01 3.262 1 97.44 483 LEU B N 1
ATOM 8045 C CA . LEU B 1 483 ? 25.562 1.983 4.297 1 97.44 483 LEU B CA 1
ATOM 8046 C C . LEU B 1 483 ? 26.953 1.589 4.766 1 97.44 483 LEU B C 1
ATOM 8048 O O . LEU B 1 483 ? 27.156 1.306 5.945 1 97.44 483 LEU B O 1
ATOM 8052 N N . SER B 1 484 ? 27.859 1.583 3.869 1 96.06 484 SER B N 1
ATOM 8053 C CA . SER B 1 484 ? 29.219 1.186 4.195 1 96.06 484 SER B CA 1
ATOM 8054 C C . SER B 1 484 ? 29.906 2.229 5.074 1 96.06 484 SER B C 1
ATOM 8056 O O . SER B 1 484 ? 30.922 1.935 5.723 1 96.06 484 SER B O 1
ATOM 8058 N N . MET B 1 485 ? 29.344 3.41 5.133 1 96.5 485 MET B N 1
ATOM 8059 C CA . MET B 1 485 ? 29.922 4.492 5.93 1 96.5 485 MET B CA 1
ATOM 8060 C C . MET B 1 485 ? 29.375 4.469 7.352 1 96.5 485 MET B C 1
ATOM 8062 O O . MET B 1 485 ? 29.719 5.332 8.164 1 96.5 485 MET B O 1
ATOM 8066 N N . LEU B 1 486 ? 28.578 3.555 7.656 1 97.19 486 LEU B N 1
ATOM 8067 C CA . LEU B 1 486 ? 28.016 3.402 8.992 1 97.19 486 LEU B CA 1
ATOM 8068 C C . LEU B 1 486 ? 28.625 2.213 9.711 1 97.19 486 LEU B C 1
ATOM 8070 O O . LEU B 1 486 ? 28.812 1.148 9.117 1 97.19 486 LEU B O 1
ATOM 8074 N N . SER B 1 487 ? 28.953 2.4 10.93 1 96.69 487 SER B N 1
ATOM 8075 C CA . SER B 1 487 ? 29.516 1.324 11.734 1 96.69 487 SER B CA 1
ATOM 8076 C C . SER B 1 487 ? 28.578 0.13 11.805 1 96.69 487 SER B C 1
ATOM 8078 O O . SER B 1 487 ? 27.359 0.3 11.875 1 96.69 487 SER B O 1
ATOM 8080 N N . PRO B 1 488 ? 29.125 -1.106 11.812 1 95.31 488 PRO B N 1
ATOM 8081 C CA . PRO B 1 488 ? 28.281 -2.305 11.945 1 95.31 488 PRO B CA 1
ATOM 8082 C C . PRO B 1 488 ? 27.422 -2.289 13.203 1 95.31 488 PRO B C 1
ATOM 8084 O O . PRO B 1 488 ? 26.328 -2.871 13.211 1 95.31 488 PRO B O 1
ATOM 8087 N N . ALA B 1 489 ? 27.859 -1.576 14.172 1 96.25 489 ALA B N 1
ATOM 8088 C CA . ALA B 1 489 ? 27.125 -1.503 15.43 1 96.25 489 ALA B CA 1
ATOM 8089 C C . ALA B 1 489 ? 25.766 -0.839 15.234 1 96.25 489 ALA B C 1
ATOM 8091 O O . ALA B 1 489 ? 24.797 -1.178 15.922 1 96.25 489 ALA B O 1
ATOM 8092 N N . HIS B 1 490 ? 25.703 0.045 14.289 1 96.88 490 HIS B N 1
ATOM 8093 C CA . HIS B 1 490 ? 24.469 0.774 14.023 1 96.88 490 HIS B CA 1
ATOM 8094 C C . HIS B 1 490 ? 23.578 0.007 13.055 1 96.88 490 HIS B C 1
ATOM 8096 O O . HIS B 1 490 ? 22.391 0.33 12.906 1 96.88 490 HIS B O 1
ATOM 8102 N N . LYS B 1 491 ? 24.078 -1.028 12.414 1 96.25 491 LYS B N 1
ATOM 8103 C CA . LYS B 1 491 ? 23.375 -1.715 11.344 1 96.25 491 LYS B CA 1
ATOM 8104 C C . LYS B 1 491 ? 22.859 -3.08 11.797 1 96.25 491 LYS B C 1
ATOM 8106 O O . LYS B 1 491 ? 22.281 -3.83 11.016 1 96.25 491 LYS B O 1
ATOM 8111 N N . ARG B 1 492 ? 23.062 -3.312 13.102 1 94.25 492 ARG B N 1
ATOM 8112 C CA . ARG B 1 492 ? 22.578 -4.586 13.617 1 94.25 492 ARG B CA 1
ATOM 8113 C C . ARG B 1 492 ? 21.078 -4.711 13.43 1 94.25 492 ARG B C 1
ATOM 8115 O O . ARG B 1 492 ? 20.344 -3.734 13.594 1 94.25 492 ARG B O 1
ATOM 8122 N N . LEU B 1 493 ? 20.641 -5.895 13.094 1 89.62 493 LEU B N 1
ATOM 8123 C CA . LEU B 1 493 ? 19.219 -6.125 12.867 1 89.62 493 LEU B CA 1
ATOM 8124 C C . LEU B 1 493 ? 18.469 -6.195 14.188 1 89.62 493 LEU B C 1
ATOM 8126 O O . LEU B 1 493 ? 17.266 -5.902 14.242 1 89.62 493 LEU B O 1
ATOM 8130 N N . GLN B 1 494 ? 19.203 -6.645 15.172 1 91.81 494 GLN B N 1
ATOM 8131 C CA . GLN B 1 494 ? 18.609 -6.723 16.5 1 91.81 494 GLN B CA 1
ATOM 8132 C C . GLN B 1 494 ? 19.328 -5.793 17.484 1 91.81 494 GLN B C 1
ATOM 8134 O O . GLN B 1 494 ? 20.531 -5.906 17.688 1 91.81 494 GLN B O 1
ATOM 8139 N N . ASP B 1 495 ? 18.656 -4.922 18 1 93.69 495 ASP B N 1
ATOM 8140 C CA . ASP B 1 495 ? 19.109 -4.016 19.062 1 93.69 495 ASP B CA 1
ATOM 8141 C C . ASP B 1 495 ? 20.359 -3.25 18.625 1 93.69 495 ASP B C 1
ATOM 8143 O O . ASP B 1 495 ? 21.391 -3.303 19.297 1 93.69 495 ASP B O 1
ATOM 8147 N N . PRO B 1 496 ? 20.281 -2.582 17.578 1 96.75 496 PRO B N 1
ATOM 8148 C CA . PRO B 1 496 ? 21.422 -1.787 17.141 1 96.75 496 PRO B CA 1
ATOM 8149 C C . PRO B 1 496 ? 21.766 -0.66 18.125 1 96.75 496 PRO B C 1
ATOM 8151 O O . PRO B 1 496 ? 20.891 -0.165 18.828 1 96.75 496 PRO B O 1
ATOM 8154 N N . GLU B 1 497 ? 23.047 -0.327 18.141 1 95.88 497 GLU B N 1
ATOM 8155 C CA . GLU B 1 497 ? 23.453 0.868 18.875 1 95.88 497 GLU B CA 1
ATOM 8156 C C . GLU B 1 497 ? 22.859 2.127 18.25 1 95.88 497 GLU B C 1
ATOM 8158 O O . GLU B 1 497 ? 22.953 2.318 17.031 1 95.88 497 GLU B O 1
ATOM 8163 N N . PRO B 1 498 ? 22.297 2.947 19.016 1 93.69 498 PRO B N 1
ATOM 8164 C CA . PRO B 1 498 ? 21.672 4.152 18.453 1 93.69 498 PRO B CA 1
ATOM 8165 C C . PRO B 1 498 ? 22.703 5.105 17.844 1 93.69 498 PRO B C 1
ATOM 8167 O O . PRO B 1 498 ? 23.766 5.324 18.422 1 93.69 498 PRO B O 1
ATOM 8170 N N . TYR B 1 499 ? 22.453 5.562 16.688 1 96.12 499 TYR B N 1
ATOM 8171 C CA . TYR B 1 499 ? 23.219 6.621 16.047 1 96.12 499 TYR B CA 1
ATOM 8172 C C . TYR B 1 499 ? 23 7.957 16.734 1 96.12 499 TYR B C 1
ATOM 8174 O O . TYR B 1 499 ? 21.906 8.227 17.234 1 96.12 499 TYR B O 1
ATOM 8182 N N . GLN B 1 500 ? 24 8.82 16.75 1 95 500 GLN B N 1
ATOM 8183 C CA . GLN B 1 500 ? 23.906 10.07 17.5 1 95 500 GLN B CA 1
ATOM 8184 C C . GLN B 1 500 ? 23.391 11.211 16.625 1 95 500 GLN B C 1
ATOM 8186 O O . GLN B 1 500 ? 23.953 11.469 15.555 1 95 500 GLN B O 1
ATOM 8191 N N . VAL B 1 501 ? 22.359 11.797 17.078 1 96.38 501 VAL B N 1
ATOM 8192 C CA . VAL B 1 501 ? 21.844 13.031 16.484 1 96.38 501 VAL B CA 1
ATOM 8193 C C . VAL B 1 501 ? 21.906 14.148 17.516 1 96.38 501 VAL B C 1
ATOM 8195 O O . VAL B 1 501 ? 21.453 13.984 18.656 1 96.38 501 VAL B O 1
ATOM 8198 N N . ALA B 1 502 ? 22.469 15.289 17.109 1 96.75 502 ALA B N 1
ATOM 8199 C CA . ALA B 1 502 ? 22.688 16.375 18.047 1 96.75 502 ALA B CA 1
ATOM 8200 C C . ALA B 1 502 ? 22.328 17.719 17.438 1 96.75 502 ALA B C 1
ATOM 8202 O O . ALA B 1 502 ? 22.078 17.812 16.234 1 96.75 502 ALA B O 1
ATOM 8203 N N . VAL B 1 503 ? 22.219 18.703 18.328 1 96.75 503 VAL B N 1
ATOM 8204 C CA . VAL B 1 503 ? 22 20.094 17.906 1 96.75 503 VAL B CA 1
ATOM 8205 C C . VAL B 1 503 ? 23.109 20.984 18.469 1 96.75 503 VAL B C 1
ATOM 8207 O O . VAL B 1 503 ? 23.766 20.625 19.438 1 96.75 503 VAL B O 1
ATOM 8210 N N . THR B 1 504 ? 23.328 22.109 17.766 1 96.94 504 THR B N 1
ATOM 8211 C CA . THR B 1 504 ? 24.297 23.078 18.281 1 96.94 504 THR B CA 1
ATOM 8212 C C . THR B 1 504 ? 23.766 23.75 19.547 1 96.94 504 THR B C 1
ATOM 8214 O O . THR B 1 504 ? 22.578 23.641 19.859 1 96.94 504 THR B O 1
ATOM 8217 N N . GLU B 1 505 ? 24.688 24.453 20.234 1 95.06 505 GLU B N 1
ATOM 8218 C CA . GLU B 1 505 ? 24.297 25.188 21.438 1 95.06 505 GLU B CA 1
ATOM 8219 C C . GLU B 1 505 ? 23.266 26.266 21.109 1 95.06 505 GLU B C 1
ATOM 8221 O O . GLU B 1 505 ? 22.344 26.516 21.891 1 95.06 505 GLU B O 1
ATOM 8226 N N . LYS B 1 506 ? 23.484 26.859 20.031 1 95.75 506 LYS B N 1
ATOM 8227 C CA . LYS B 1 506 ? 22.578 27.922 19.625 1 95.75 506 LYS B CA 1
ATOM 8228 C C . LYS B 1 506 ? 21.188 27.375 19.344 1 95.75 506 LYS B C 1
ATOM 8230 O O . LYS B 1 506 ? 20.188 27.969 19.75 1 95.75 506 LYS B O 1
ATOM 8235 N N . LEU B 1 507 ? 21.094 26.344 18.594 1 95.94 507 LEU B N 1
ATOM 8236 C CA . LEU B 1 507 ? 19.812 25.734 18.297 1 95.94 507 LEU B CA 1
ATOM 8237 C C . LEU B 1 507 ? 19.156 25.188 19.562 1 95.94 507 LEU B C 1
ATOM 8239 O O . LEU B 1 507 ? 17.938 25.297 19.719 1 95.94 507 LEU B O 1
ATOM 8243 N N . HIS B 1 508 ? 19.969 24.609 20.422 1 93.88 508 HIS B N 1
ATOM 8244 C CA . HIS B 1 508 ? 19.453 24.125 21.688 1 93.88 508 HIS B CA 1
ATOM 8245 C C . HIS B 1 508 ? 18.859 25.266 22.516 1 93.88 508 HIS B C 1
ATOM 8247 O O . HIS B 1 508 ? 17.812 25.109 23.156 1 93.88 508 HIS B O 1
ATOM 8253 N N . SER B 1 509 ? 19.531 26.359 22.531 1 93.25 509 SER B N 1
ATOM 8254 C CA . SER B 1 509 ? 19.047 27.531 23.25 1 93.25 509 SER B CA 1
ATOM 8255 C C . SER B 1 509 ? 17.719 28.031 22.672 1 93.25 509 SER B C 1
ATOM 8257 O O . SER B 1 509 ? 16.828 28.438 23.422 1 93.25 509 SER B O 1
ATOM 8259 N N . LEU B 1 510 ? 17.641 28.047 21.391 1 93.5 510 LEU B N 1
ATOM 8260 C CA . LEU B 1 510 ? 16.406 28.438 20.75 1 93.5 510 LEU B CA 1
ATOM 8261 C C . LEU B 1 510 ? 15.266 27.5 21.156 1 93.5 510 LEU B C 1
ATOM 8263 O O . LEU B 1 510 ? 14.156 27.953 21.453 1 93.5 510 LEU B O 1
ATOM 8267 N N . LEU B 1 511 ? 15.531 26.234 21.094 1 90.38 511 LEU B N 1
ATOM 8268 C CA . LEU B 1 511 ? 14.547 25.234 21.484 1 90.38 511 LEU B CA 1
ATOM 8269 C C . LEU B 1 511 ? 14.07 25.453 22.906 1 90.38 511 LEU B C 1
ATOM 8271 O O . LEU B 1 511 ? 12.867 25.438 23.172 1 90.38 511 LEU B O 1
ATOM 8275 N N . ASN B 1 512 ? 14.961 25.672 23.766 1 88.06 512 ASN B N 1
ATOM 8276 C CA . ASN B 1 512 ? 14.641 25.891 25.172 1 88.06 512 ASN B CA 1
ATOM 8277 C C . ASN B 1 512 ? 13.859 27.188 25.375 1 88.06 512 ASN B C 1
ATOM 8279 O O . ASN B 1 512 ? 12.953 27.25 26.219 1 88.06 512 ASN B O 1
ATOM 8283 N N . ASP B 1 513 ? 14.242 28.156 24.703 1 89.75 513 ASP B N 1
ATOM 8284 C CA . ASP B 1 513 ? 13.555 29.453 24.812 1 89.75 513 ASP B CA 1
ATOM 8285 C C . ASP B 1 513 ? 12.094 29.328 24.391 1 89.75 513 ASP B C 1
ATOM 8287 O O . ASP B 1 513 ? 11.203 29.875 25.047 1 89.75 513 ASP B O 1
ATOM 8291 N N . LEU B 1 514 ? 11.938 28.656 23.344 1 86.94 514 LEU B N 1
ATOM 8292 C CA . LEU B 1 514 ? 10.578 28.5 22.828 1 86.94 514 LEU B CA 1
ATOM 8293 C C . LEU B 1 514 ? 9.758 27.594 23.75 1 86.94 514 LEU B C 1
ATOM 8295 O O . LEU B 1 514 ? 8.555 27.812 23.922 1 86.94 514 LEU B O 1
ATOM 8299 N N . ARG B 1 515 ? 10.406 26.625 24.344 1 82.81 515 ARG B N 1
ATOM 8300 C CA . ARG B 1 515 ? 9.742 25.75 25.297 1 82.81 515 ARG B CA 1
ATOM 8301 C C . ARG B 1 515 ? 9.289 26.516 26.531 1 82.81 515 ARG B C 1
ATOM 8303 O O . ARG B 1 515 ? 8.188 26.297 27.047 1 82.81 515 ARG B O 1
ATOM 8310 N N . ARG B 1 516 ? 10.148 27.328 27 1 79.81 516 ARG B N 1
ATOM 8311 C CA . ARG B 1 516 ? 9.859 28.109 28.203 1 79.81 516 ARG B CA 1
ATOM 8312 C C . ARG B 1 516 ? 8.75 29.125 27.938 1 79.81 516 ARG B C 1
ATOM 8314 O O . ARG B 1 516 ? 7.883 29.344 28.797 1 79.81 516 ARG B O 1
ATOM 8321 N N . SER B 1 517 ? 8.883 29.688 26.875 1 75.31 517 SER B N 1
ATOM 8322 C CA . SER B 1 517 ? 7.859 30.672 26.531 1 75.31 517 SER B CA 1
ATOM 8323 C C . SER B 1 517 ? 6.48 30.031 26.438 1 75.31 517 SER B C 1
ATOM 8325 O O . SER B 1 517 ? 5.473 30.672 26.75 1 75.31 517 SER B O 1
ATOM 8327 N N . SER B 1 518 ? 6.496 28.812 26.109 1 69.12 518 SER B N 1
ATOM 8328 C CA . SER B 1 518 ? 5.23 28.109 25.969 1 69.12 518 SER B CA 1
ATOM 8329 C C . SER B 1 518 ? 4.734 27.594 27.328 1 69.12 518 SER B C 1
ATOM 8331 O O . SER B 1 518 ? 3.525 27.5 27.547 1 69.12 518 SER B O 1
ATOM 8333 N N . GLN B 1 519 ? 5.691 27.062 28.25 1 61.38 519 GLN B N 1
ATOM 8334 C CA . GLN B 1 519 ? 5.348 26.547 29.578 1 61.38 519 GLN B CA 1
ATOM 8335 C C . GLN B 1 519 ? 4.949 27.672 30.516 1 61.38 519 GLN B C 1
ATOM 8337 O O . GLN B 1 519 ? 4.145 27.469 31.422 1 61.38 519 GLN B O 1
ATOM 8342 N N . MET B 1 520 ? 5.859 28.688 30.516 1 50.75 520 MET B N 1
ATOM 8343 C CA . MET B 1 520 ? 5.461 29.797 31.359 1 50.75 520 MET B CA 1
ATOM 8344 C C . MET B 1 520 ? 3.979 30.109 31.188 1 50.75 520 MET B C 1
ATOM 8346 O O . MET B 1 520 ? 3.346 30.656 32.094 1 50.75 520 MET B O 1
ATOM 8350 N N . LEU B 1 521 ? 3.461 29.5 30.125 1 47.34 521 LEU B N 1
ATOM 8351 C CA . LEU B 1 521 ? 2.018 29.609 29.938 1 47.34 521 LEU B CA 1
ATOM 8352 C C . LEU B 1 521 ? 1.295 28.453 30.641 1 47.34 521 LEU B C 1
ATOM 8354 O O . LEU B 1 521 ? 0.076 28.5 30.828 1 47.34 521 LEU B O 1
ATOM 8358 N N . SER B 1 522 ? 1.919 27.266 31.078 1 44.91 522 SER B N 1
ATOM 8359 C CA . SER B 1 522 ? 1.292 26.141 31.75 1 44.91 522 SER B CA 1
ATOM 8360 C C . SER B 1 522 ? 1.688 26.078 33.219 1 44.91 522 SER B C 1
ATOM 8362 O O . SER B 1 522 ? 2.871 26.156 33.562 1 44.91 522 SER B O 1
ATOM 8364 N N . PRO B 1 523 ? 0.935 26.344 34.312 1 39.62 523 PRO B N 1
ATOM 8365 C CA . PRO B 1 523 ? 1.401 26.188 35.688 1 39.62 523 PRO B CA 1
ATOM 8366 C C . PRO B 1 523 ? 1.977 24.797 35.969 1 39.62 523 PRO B C 1
ATOM 8368 O O . PRO B 1 523 ? 1.585 23.828 35.312 1 39.62 523 PRO B O 1
ATOM 8371 N N . PRO B 1 524 ? 3.066 24.703 36.781 1 36.59 524 PRO B N 1
ATOM 8372 C CA . PRO B 1 524 ? 3.529 23.375 37.219 1 36.59 524 PRO B CA 1
ATOM 8373 C C . PRO B 1 524 ? 2.43 22.547 37.875 1 36.59 524 PRO B C 1
ATOM 8375 O O . PRO B 1 524 ? 1.651 23.062 38.656 1 36.59 524 PRO B O 1
ATOM 8378 N N . VAL B 1 525 ? 1.836 21.547 37.406 1 36.84 525 VAL B N 1
ATOM 8379 C CA . VAL B 1 525 ? 0.968 20.625 38.125 1 36.84 525 VAL B CA 1
ATOM 8380 C C . VAL B 1 525 ? 1.581 20.328 39.5 1 36.84 525 VAL B C 1
ATOM 8382 O O . VAL B 1 525 ? 2.682 19.781 39.594 1 36.84 525 VAL B O 1
ATOM 8385 N N . GLU B 1 526 ? 1.225 20.984 40.594 1 29.7 526 GLU B N 1
ATOM 8386 C CA . GLU B 1 526 ? 1.53 20.547 41.938 1 29.7 526 GLU B CA 1
ATOM 8387 C C . GLU B 1 526 ? 1.169 19.078 42.156 1 29.7 526 GLU B C 1
ATOM 8389 O O . GLU B 1 526 ? 0.029 18.672 41.906 1 29.7 526 GLU B O 1
ATOM 8394 N N . ARG B 1 527 ? 2.035 18.172 42.375 1 27.78 527 ARG B N 1
ATOM 8395 C CA . ARG B 1 527 ? 1.935 16.812 42.875 1 27.78 527 ARG B CA 1
ATOM 8396 C C . ARG B 1 527 ? 1.18 16.781 44.188 1 27.78 527 ARG B C 1
ATOM 8398 O O . ARG B 1 527 ? 1.595 17.422 45.188 1 27.78 527 ARG B O 1
ATOM 8405 N N . ALA B 1 528 ? -0.148 16.484 44.156 1 32.12 528 ALA B N 1
ATOM 8406 C CA . ALA B 1 528 ? -0.928 16.094 45.312 1 32.12 528 ALA B CA 1
ATOM 8407 C C . ALA B 1 528 ? -0.117 15.203 46.25 1 32.12 528 ALA B C 1
ATOM 8409 O O . ALA B 1 528 ? 0.369 14.148 45.844 1 32.12 528 ALA B O 1
ATOM 8410 N N . ALA B 1 529 ? 0.27 15.625 47.406 1 23.05 529 ALA B N 1
ATOM 8411 C CA . ALA B 1 529 ? 0.733 14.883 48.594 1 23.05 529 ALA B CA 1
ATOM 8412 C C . ALA B 1 529 ? -0.26 13.789 48.969 1 23.05 529 ALA B C 1
ATOM 8414 O O . ALA B 1 529 ? -1.473 14.016 48.969 1 23.05 529 ALA B O 1
ATOM 8415 N N . GLU B 1 530 ? 0.017 12.422 49.25 1 23.08 530 GLU B N 1
ATOM 8416 C CA . GLU B 1 530 ? -0.535 11.117 49.625 1 23.08 530 GLU B CA 1
ATOM 8417 C C . GLU B 1 530 ? -1.369 11.211 50.875 1 23.08 530 GLU B C 1
ATOM 8419 O O . GLU B 1 530 ? -1.962 10.227 51.312 1 23.08 530 GLU B O 1
ATOM 8424 N N . ASP B 1 531 ? -1.241 12.141 51.75 1 20.5 531 ASP B N 1
ATOM 8425 C CA . ASP B 1 531 ? -1.474 11.508 53.031 1 20.5 531 ASP B CA 1
ATOM 8426 C C . ASP B 1 531 ? -2.947 11.148 53.219 1 20.5 531 ASP B C 1
ATOM 8428 O O . ASP B 1 531 ? -3.27 10.062 53.719 1 20.5 531 ASP B O 1
ATOM 8432 N N . ARG B 1 532 ? -3.834 12.039 53.75 1 22.25 532 ARG B N 1
ATOM 8433 C CA . ARG B 1 532 ? -4.883 11.688 54.688 1 22.25 532 ARG B CA 1
ATOM 8434 C C . ARG B 1 532 ? -6.047 10.992 53.969 1 22.25 532 ARG B C 1
ATOM 8436 O O . ARG B 1 532 ? -6.582 11.508 53 1 22.25 532 ARG B O 1
ATOM 8443 N N . CYS B 1 533 ? -6.316 9.57 54.219 1 20.73 533 CYS B N 1
ATOM 8444 C CA . CYS B 1 533 ? -7.055 8.359 53.875 1 20.73 533 CYS B CA 1
ATOM 8445 C C . CYS B 1 533 ? -8.555 8.555 54.062 1 20.73 533 CYS B C 1
ATOM 8447 O O . CYS B 1 533 ? -9.297 7.59 54.25 1 20.73 533 CYS B O 1
ATOM 8449 N N . GLY B 1 534 ? -9.086 9.742 54.375 1 20.38 534 GLY B N 1
ATOM 8450 C CA . GLY B 1 534 ? -10.414 9.438 54.875 1 20.38 534 GLY B CA 1
ATOM 8451 C C . GLY B 1 534 ? -11.258 8.656 53.875 1 20.38 534 GLY B C 1
ATOM 8452 O O . GLY B 1 534 ? -10.977 8.656 52.688 1 20.38 534 GLY B O 1
ATOM 8453 N N . THR B 1 535 ? -12.164 7.734 54.375 1 20.69 535 THR B N 1
ATOM 8454 C CA . THR B 1 535 ? -12.938 6.547 54.031 1 20.69 535 THR B CA 1
ATOM 8455 C C . THR B 1 535 ? -14.016 6.875 53 1 20.69 535 THR B C 1
ATOM 8457 O O . THR B 1 535 ? -14.812 6.012 52.625 1 20.69 535 THR B O 1
ATOM 8460 N N . VAL B 1 536 ? -13.977 7.992 52.25 1 20.28 536 VAL B N 1
ATOM 8461 C CA . VAL B 1 536 ? -15.297 8.125 51.656 1 20.28 536 VAL B CA 1
ATOM 8462 C C . VAL B 1 536 ? -15.578 6.922 50.75 1 20.28 536 VAL B C 1
ATOM 8464 O O . VAL B 1 536 ? -14.664 6.395 50.125 1 20.28 536 VAL B O 1
ATOM 8467 N N . THR B 1 537 ? -16.625 6.203 51.062 1 19.41 537 THR B N 1
ATOM 8468 C CA . THR B 1 537 ? -17.25 4.965 50.594 1 19.41 537 THR B CA 1
ATOM 8469 C C . THR B 1 537 ? -17.484 4.996 49.094 1 19.41 537 THR B C 1
ATOM 8471 O O . THR B 1 537 ? -18.266 5.82 48.594 1 19.41 537 THR B O 1
ATOM 8474 N N . PRO B 1 538 ? -16.359 4.789 48.281 1 17.61 538 PRO B N 1
ATOM 8475 C CA . PRO B 1 538 ? -16.25 4.914 46.844 1 17.61 538 PRO B CA 1
ATOM 8476 C C . PRO B 1 538 ? -17.219 3.996 46.094 1 17.61 538 PRO B C 1
ATOM 8478 O O . PRO B 1 538 ? -17.344 2.816 46.438 1 17.61 538 PRO B O 1
ATOM 8481 N N . LEU B 1 539 ? -18.375 4.68 45.781 1 18.94 539 LEU B N 1
ATOM 8482 C CA . LEU B 1 539 ? -19.391 3.879 45.125 1 18.94 539 LEU B CA 1
ATOM 8483 C C . LEU B 1 539 ? -18.781 3.078 43.969 1 18.94 539 LEU B C 1
ATOM 8485 O O . LEU B 1 539 ? -17.984 3.605 43.188 1 18.94 539 LEU B O 1
ATOM 8489 N N . CYS B 1 540 ? -18.688 1.783 44.062 1 17.34 540 CYS B N 1
ATOM 8490 C CA . CYS B 1 540 ? -18.062 0.631 43.438 1 17.34 540 CYS B CA 1
ATOM 8491 C C . CYS B 1 540 ? -18.469 0.522 41.969 1 17.34 540 CYS B C 1
ATOM 8493 O O . CYS B 1 540 ? -19.391 -0.223 41.656 1 17.34 540 CYS B O 1
ATOM 8495 N N . LEU B 1 541 ? -18.797 1.713 41.344 1 18.11 541 LEU B N 1
ATOM 8496 C CA . LEU B 1 541 ? -19.328 1.277 40.062 1 18.11 541 LEU B CA 1
ATOM 8497 C C . LEU B 1 541 ? -18.266 0.545 39.25 1 18.11 541 LEU B C 1
ATOM 8499 O O . LEU B 1 541 ? -17.203 1.089 39 1 18.11 541 LEU B O 1
ATOM 8503 N N . SER B 1 542 ? -18.188 -0.778 39.25 1 17.69 542 SER B N 1
ATOM 8504 C CA . SER B 1 542 ? -17.234 -1.818 38.875 1 17.69 542 SER B CA 1
ATOM 8505 C C . SER B 1 542 ? -16.859 -1.709 37.406 1 17.69 542 SER B C 1
ATOM 8507 O O . SER B 1 542 ? -15.672 -1.692 37.062 1 17.69 542 SER B O 1
ATOM 8509 N N . LYS B 1 543 ? -17.547 -2.396 36.375 1 20.38 543 LYS B N 1
ATOM 8510 C CA . LYS B 1 543 ? -16.812 -3.344 35.562 1 20.38 543 LYS B CA 1
ATOM 8511 C C . LYS B 1 543 ? -16.062 -2.629 34.438 1 20.38 543 LYS B C 1
ATOM 8513 O O . LYS B 1 543 ? -16.641 -1.858 33.688 1 20.38 543 LYS B O 1
ATOM 8518 N N . PRO B 1 544 ? -14.711 -2.492 34.531 1 19.66 544 PRO B N 1
ATOM 8519 C CA . PRO B 1 544 ? -13.711 -1.825 33.688 1 19.66 544 PRO B CA 1
ATOM 8520 C C . PRO B 1 544 ? -13.656 -2.393 32.281 1 19.66 544 PRO B C 1
ATOM 8522 O O . PRO B 1 544 ? -13.422 -3.59 32.094 1 19.66 544 PRO B O 1
ATOM 8525 N N . LEU B 1 545 ? -14.633 -2.105 31.422 1 21.3 545 LEU B N 1
ATOM 8526 C CA . LEU B 1 545 ? -14.453 -2.752 30.125 1 21.3 545 LEU B CA 1
ATOM 8527 C C . LEU B 1 545 ? -13.062 -2.482 29.578 1 21.3 545 LEU B C 1
ATOM 8529 O O . LEU B 1 545 ? -12.609 -1.335 29.547 1 21.3 545 LEU B O 1
ATOM 8533 N N . SER B 1 546 ? -12.141 -3.49 29.578 1 19.91 546 SER B N 1
ATOM 8534 C CA . SER B 1 546 ? -10.703 -3.695 29.422 1 19.91 546 SER B CA 1
ATOM 8535 C C . SER B 1 546 ? -10.211 -3.145 28.094 1 19.91 546 SER B C 1
ATOM 8537 O O . SER B 1 546 ? -9.062 -2.719 27.984 1 19.91 546 SER B O 1
ATOM 8539 N N . PRO B 1 547 ? -10.766 -3.461 26.859 1 24.55 547 PRO B N 1
ATOM 8540 C CA . PRO B 1 547 ? -9.781 -3.795 25.828 1 24.55 547 PRO B CA 1
ATOM 8541 C C . PRO B 1 547 ? -9.078 -2.562 25.25 1 24.55 547 PRO B C 1
ATOM 8543 O O . PRO B 1 547 ? -9.734 -1.545 25 1 24.55 547 PRO B O 1
ATOM 8546 N N . THR B 1 548 ? -7.82 -2.281 25.562 1 24.08 548 THR B N 1
ATOM 8547 C CA . THR B 1 548 ? -6.867 -1.21 25.297 1 24.08 548 THR B CA 1
ATOM 8548 C C . THR B 1 548 ? -6.73 -0.961 23.797 1 24.08 548 THR B C 1
ATOM 8550 O O . THR B 1 548 ? -6.09 -1.74 23.094 1 24.08 548 THR B O 1
ATOM 8553 N N . ILE B 1 549 ? -7.715 -0.647 23.109 1 24.05 549 ILE B N 1
ATOM 8554 C CA . ILE B 1 549 ? -7.453 -0.339 21.703 1 24.05 549 ILE B CA 1
ATOM 8555 C C . ILE B 1 549 ? -6.52 0.866 21.609 1 24.05 549 ILE B C 1
ATOM 8557 O O . ILE B 1 549 ? -6.805 1.926 22.172 1 24.05 549 ILE B O 1
ATOM 8561 N N . PRO B 1 550 ? -5.195 0.674 21.375 1 27.27 550 PRO B N 1
ATOM 8562 C CA . PRO B 1 550 ? -4.258 1.789 21.234 1 27.27 550 PRO B CA 1
ATOM 8563 C C . PRO B 1 550 ? -4.738 2.836 20.234 1 27.27 550 PRO B C 1
ATOM 8565 O O . PRO B 1 550 ? -4.848 2.551 19.031 1 27.27 550 PRO B O 1
ATOM 8568 N N . LEU B 1 551 ? -5.75 3.566 20.5 1 27.83 551 LEU B N 1
ATOM 8569 C CA . LEU B 1 551 ? -6.383 4.516 19.594 1 27.83 551 LEU B CA 1
ATOM 8570 C C . LEU B 1 551 ? -5.496 5.738 19.375 1 27.83 551 LEU B C 1
ATOM 8572 O O . LEU B 1 551 ? -5.371 6.582 20.266 1 27.83 551 LEU B O 1
ATOM 8576 N N . SER B 1 552 ? -4.359 5.621 18.891 1 28.59 552 SER B N 1
ATOM 8577 C CA . SER B 1 552 ? -3.695 6.875 18.547 1 28.59 552 SER B CA 1
ATOM 8578 C C . SER B 1 552 ? -4.566 7.727 17.625 1 28.59 552 SER B C 1
ATOM 8580 O O . SER B 1 552 ? -4.098 8.711 17.062 1 28.59 552 SER B O 1
ATOM 8582 N N . ASP B 1 553 ? -5.797 7.359 17.297 1 31.8 553 ASP B N 1
ATOM 8583 C CA . ASP B 1 553 ? -6.59 7.988 16.25 1 31.8 553 ASP B CA 1
ATOM 8584 C C . ASP B 1 553 ? -7.297 9.234 16.781 1 31.8 553 ASP B C 1
ATOM 8586 O O . ASP B 1 553 ? -7.508 9.383 17.984 1 31.8 553 ASP B O 1
ATOM 8590 N N . THR B 1 554 ? -7.348 10.227 16.016 1 33.16 554 THR B N 1
ATOM 8591 C CA . THR B 1 554 ? -7.887 11.57 16.203 1 33.16 554 THR B CA 1
ATOM 8592 C C . THR B 1 554 ? -9.383 11.523 16.484 1 33.16 554 THR B C 1
ATOM 8594 O O . THR B 1 554 ? -10.117 10.766 15.844 1 33.16 554 THR B O 1
ATOM 8597 N N . LEU B 1 555 ? -9.867 11.977 17.625 1 35.09 555 LEU B N 1
ATOM 8598 C CA . LEU B 1 555 ? -11.266 12.023 18.047 1 35.09 555 LEU B CA 1
ATOM 8599 C C . LEU B 1 555 ? -11.891 13.367 17.703 1 35.09 555 LEU B C 1
ATOM 8601 O O . LEU B 1 555 ? -11.289 14.414 17.938 1 35.09 555 LEU B O 1
ATOM 8605 N N . CYS B 1 556 ? -12.867 13.438 16.812 1 34.06 556 CYS B N 1
ATOM 8606 C CA . CYS B 1 556 ? -13.602 14.672 16.547 1 34.06 556 CYS B CA 1
ATOM 8607 C C . CYS B 1 556 ? -14.945 14.664 17.266 1 34.06 556 CYS B C 1
ATOM 8609 O O . CYS B 1 556 ? -15.641 13.648 17.281 1 34.06 556 CYS B O 1
ATOM 8611 N N . TRP B 1 557 ? -15.344 15.688 18.125 1 30.84 557 TRP B N 1
ATOM 8612 C CA . TRP B 1 557 ? -16.609 15.812 18.844 1 30.84 557 TRP B CA 1
ATOM 8613 C C . TRP B 1 557 ? -17.562 16.734 18.109 1 30.84 557 TRP B C 1
ATOM 8615 O O . TRP B 1 557 ? -17.172 17.812 17.641 1 30.84 557 TRP B O 1
ATOM 8625 N N . GLU B 1 558 ? -18.594 16.156 17.422 1 30.17 558 GLU B N 1
ATOM 8626 C CA . GLU B 1 558 ? -19.609 17.062 16.891 1 30.17 558 GLU B CA 1
ATOM 8627 C C . GLU B 1 558 ? -20.734 17.281 17.891 1 30.17 558 GLU B C 1
ATOM 8629 O O . GLU B 1 558 ? -21.156 16.344 18.578 1 30.17 558 GLU B O 1
ATOM 8634 N N . SER B 1 559 ? -21.125 18.562 18.234 1 25.06 559 SER B N 1
ATOM 8635 C CA . SER B 1 559 ? -22.219 18.938 19.125 1 25.06 559 SER B CA 1
ATOM 8636 C C . SER B 1 559 ? -23.562 18.531 18.531 1 25.06 559 SER B C 1
ATOM 8638 O O . SER B 1 559 ? -23.875 18.828 17.391 1 25.06 559 SER B O 1
ATOM 8640 N N . ARG B 1 560 ? -24.234 17.531 19.062 1 27.47 560 ARG B N 1
ATOM 8641 C CA . ARG B 1 560 ? -25.625 17.25 18.766 1 27.47 560 ARG B CA 1
ATOM 8642 C C . ARG B 1 560 ? -26.516 18.422 19.188 1 27.47 560 ARG B C 1
ATOM 8644 O O . ARG B 1 560 ? -26.406 18.922 20.312 1 27.47 560 ARG B O 1
ATOM 8651 N N . HIS B 1 561 ? -27.188 19.125 18.156 1 21.23 561 HIS B N 1
ATOM 8652 C CA . HIS B 1 561 ? -28.359 19.859 18.594 1 21.23 561 HIS B CA 1
ATOM 8653 C C . HIS B 1 561 ? -29.375 18.938 19.25 1 21.23 561 HIS B C 1
ATOM 8655 O O . HIS B 1 561 ? -29.641 17.844 18.75 1 21.23 561 HIS B O 1
#

Secondary structure (DSSP, 8-state):
--TT-S---TT-SBHHHHHHHHHHHHTT-TTSEEEEEEEESS-GGG-S-EE---HHHHHHHHHH-B--HHHHHHHHHHS-TTS-HHHHHHHTT-BSTT-EEEEPPTT-EE-TTS-SEEEEEEHHHHHHTHHHHHHHHHHHHHHHHHHHHHHHHH-SSSEEEE--GGGSSSHHHHHHHHHHHHHTT--EESBHHHHHHH---B-----HHHHHT--SGGGGS-----GGGS-TT---------GGGEE--TT-SS-EEHHHHHHHHHHHHHHHHT--GGGS-HHHHHHHHHHHHH-TTS-EEE--SS-IIIIIHHHHHHHHHHHHHTT----EEEE-SS-HHHHHHHHHTTPPPSEEEE-HHHHS-TT-S---EEEEEEEETTEE-----SSGGGPPPPS-EEEEEEE-TTS-EEEEEEEETTSPPP-TTS-EEEEE-SS---EEEE--SEEEE--EEEEETTEE-SSSPPPHHHHHHHHHHHHHTB-GGGS-SSSPPPPEEEEEHHHHHHHHHHHHHHHTTS------------------------------SEEEEE---/--TT-S--GGG-SBHHHHHHHHHHHHTT-TTSEEEEEEE-SS-GGG-S-EE---HHHHHHHHHT-B--HHHHHHHHHHS-TTS-HHHHHHHTT-BSTT-EEEEPPTT-EE-TTS-SEEEEEEHHHHHHTHHHHHHHHHHHHHHHHHHHHHHHHH-SSSEEEE--GGGSSSHHHHHHHHHHHHHTT--EESBHHHHHHH---B-----HHHHHT--SGGGGS-----GGGS-TT---------GGGEE--TT-SS-EEHHHHHHHHHHHHHHHHT--GGGS-HHHHHHHHHHHHH-TTS-EEE--SS-IIIIIHHHHHHHHHHHHHTT----EEEE-SS-HHHHHHHHHTTPPPSEEEE-HHHHS-TT-S----EEEEEEETTEE-----SSGGGPPPPS-EEEEEEE-TTS-EEEEEEEETTSPPP-TTS-EEEEE-SS---EEEE--SEEEE--EEEEETTEE-SSSPPPHHHHHHHHHHHHHTB-GGGS-SSSPPPPEEEE-HHHHHHHHHHHHHHHTTS------------------------------SEEE-----

pLDDT: mean 85.53, std 21.85, range [17.34, 98.94]

Sequence (1122 aa):
MEPGRRDSLALLTDLYQVTMAYGYWRAGRQREPAEFELFFRRCPFAGGFALSAGLGECLAFLRGFRLRQPEIEYLQSVLPSTVEKAFFDYLRTVDASEVTVSSAPEGSIVFATVPLLQVKGPLLVVQLLETTLLCLVNYASLVVTNAARFRMLAGPDKKLLELGLRRAQGPDGGVSASKYSYIGGFDWTSNVLAGKLYGVPVRGTVAHSYIMSFTSLAEVQPRALPKAAIGDDVIGTMEVLCPMQTLKPLDGDEPVDFLPLAESWLRRVCQTLRVPHDRVNHGELAAFVSYAIAFPHNFQGLVDTYSVMGSGIPNFCALALALNQLGYRVVGIRVDSGDLGKQAREIRQGNEIDMIGIGTNLVTCPLQPSLGCVYKLVTVNGCPRLKLTEDEEKMTIPGSKVVYRLYDATGLAFMDLMALKEEPPPRAGQEVAVRLLGRSEEARRVTPTALEILHRAYFKDGQQVCQALPSLLEIKSHAQASLSMLSPAHKRLQDPEPYQVAVTEKLHSLLNDLRRSSQMLSPPVERAAEDRCGTVTPLCLSKPLSPTIPLSDTLCWESRHMEPGRRDSLALLTDLYQVTMAYGYWRAGRQREPAEFELFFRRCPFAGGFALSAGLGECLAFLRGFRLRQPEIEYLQSVLPSTVEKAFFDYLRTVDASEVTVSSAPEGSIVFATVPLLQVKGPLLVVQLLETTLLCLVNYASLVVTNAARFRMLAGPDKKLLELGLRRAQGPDGGVSASKYSYIGGFDWTSNVLAGKLYGVPVRGTVAHSYIMSFTSLAEVQPRALPKAAIGDDVIGTMEVLCPMQTLKPLDGDEPVDFLPLAESWLRRVCQTLRVPHDRVNHGELAAFVSYAIAFPHNFQGLVDTYSVMGSGIPNFCALALALNQLGYRVVGIRVDSGDLGKQAREIRQGNEIDMIGIGTNLVTCPLQPSLGCVYKLVTVNGCPRLKLTEDEEKMTIPGSKVVYRLYDATGLAFMDLMALKEEPPPRAGQEVAVRLLGRSEEARRVTPTALEILHRAYFKDGQQVCQALPSLLEIKSHAQASLSMLSPAHKRLQDPEPYQVAVTEKLHSLLNDLRRSSQMLSPPVERAAEDRCGTVTPLCLSKPLSPTIPLSDTLCWESRH

Radius of gyration: 33.07 Å; Cα contacts (8 Å, |Δi|>4): 2330; chains: 2; bounding box: 76×107×106 Å

InterPro domains:
  IPR006405 Nicotinate phosphoribosyltransferase pncB-type [TIGR01513] (10-349)
  IPR007229 Nicotinate phosphoribosyltransferase family [PIRSF000484] (6-517)
  IPR007229 Nicotinate phosphoribosyltransferase family [PTHR11098] (9-349)
  IPR013785 Aldolase-type TIM barrel [G3DSA:3.20.20.70] (159-234)
  IPR013785 Aldolase-type TIM barrel [G3DSA:3.20.20.70] (268-350)
  IPR036068 Nicotinate phosphoribosyltransferase-like, C-terminal [SSF51690] (143-517)
  IPR040727 Nicotinate phosphoribosyltransferase, N-terminal domain [PF17767] (11-138)
  IPR041619 Nicotinate phosphoribosyltransferase C-terminal domain [PF17956] (401-510)